Protein AF-0000000068121892 (afdb_homodimer)

InterPro domains:
  IPR059552 YKP1, C-terminal domain [PF28449] (103-201)

pLDDT: mean 89.3, std 15.76, range [20.89, 98.81]

Sequence (1088 aa):
MPGIFSEWESGEWRSRNRPYPDDHPSRVAIRGERLPSCFEHGLDLCTIHGIRHHDAFARSEAVAKLCETSADKRYARARNARLIMSNEVPDMPTDDVKPYCIWYPDTANEETYRLLVKRYPDMAYSVGRACAVAGYDGLYHELDILPEVSIAEEARESSAANAGSKAIFEHIMKQPVCYAVLNDYTRSIHHQNPRSPAFMNGDTAVRSTLNVTIAPEDGSWRDVGFLDDWVPFDIAEDGHIAEVTTHATWFESQGTLPPEHVELLYSPLPSHLPTIIKDPLIVMAAYEGNLDRYLRLRRPDWVMQEHGAILRGIYHNTTFAKWWSLQPREDLAGSIRAAILARFIMVNDLSHITATDPHPEDDFDEIPGMIWWPLIPAERTLEVLAKRRPDMHLQVAMACIAGNYKELWDKLAPEPSRQLYEQASLRRDPSVRNHFVDYLERRTSELGLDVKALQEVNELPAHDWCWNAARLDKEPTSCWLPSKISITAASDYPDTDNVYGSPDQTNLAGRDSNWELYICSSEEVRAKIPVSRSVIELYGSDDEMPGIFSEWESGEWRSRNRPYPDDHPSRVAIRGERLPSCFEHGLDLCTIHGIRHHDAFARSEAVAKLCETSADKRYARARNARLIMSNEVPDMPTDDVKPYCIWYPDTANEETYRLLVKRYPDMAYSVGRACAVAGYDGLYHELDILPEVSIAEEARESSAANAGSKAIFEHIMKQPVCYAVLNDYTRSIHHQNPRSPAFMNGDTAVRSTLNVTIAPEDGSWRDVGFLDDWVPFDIAEDGHIAEVTTHATWFESQGTLPPEHVELLYSPLPSHLPTIIKDPLIVMAAYEGNLDRYLRLRRPDWVMQEHGAILRGIYHNTTFAKWWSLQPREDLAGSIRAAILARFIMVNDLSHITATDPHPEDDFDEIPGMIWWPLIPAERTLEVLAKRRPDMHLQVAMACIAGNYKELWDKLAPEPSRQLYEQASLRRDPSVRNHFVDYLERRTSELGLDVKALQEVNELPAHDWCWNAARLDKEPTSCWLPSKISITAASDYPDTDNVYGSPDQTNLAGRDSNWELYICSSEEVRAKIPVSRSVIELYGSDDE

Solvent-accessible surface area (backbone atoms only — not comparable to full-atom values): 57749 Å² total; per-residue (Å²): 126,96,51,82,65,56,61,66,69,61,60,67,73,60,56,74,81,59,79,70,58,76,81,34,59,52,51,29,11,45,66,30,72,50,82,58,96,60,62,58,94,57,33,42,30,24,37,27,33,2,26,35,75,26,66,70,34,35,68,29,67,67,44,48,51,46,38,71,67,43,88,61,41,64,47,29,13,22,27,42,21,26,38,33,28,67,55,35,80,69,92,61,92,48,73,75,36,53,48,66,45,55,38,70,91,44,60,43,52,70,66,46,50,54,51,41,32,71,75,38,59,90,44,42,66,48,45,40,35,36,20,17,61,72,22,37,40,70,61,41,62,70,66,69,68,76,40,37,30,57,36,34,55,30,2,53,69,26,27,85,81,25,71,28,2,35,51,43,22,52,54,41,68,68,42,92,56,30,24,40,32,72,35,40,76,75,63,44,75,36,78,89,71,46,48,66,80,37,55,35,67,59,70,53,76,33,72,74,61,65,65,41,19,35,12,71,59,66,36,60,52,81,69,33,77,48,55,70,53,66,45,78,53,50,59,80,63,18,78,38,50,38,90,54,58,55,26,81,54,39,60,58,36,54,18,30,46,54,77,89,52,54,57,59,65,38,40,70,74,62,74,58,46,64,95,53,56,57,52,55,53,31,29,53,23,25,40,54,27,19,54,56,57,22,69,68,54,52,62,99,61,68,50,88,56,28,65,27,10,39,35,48,6,20,43,74,21,64,41,36,20,46,39,59,67,70,47,62,68,90,77,48,56,40,40,52,48,6,24,34,51,20,36,30,36,17,35,43,31,57,78,82,50,51,73,61,37,63,30,75,80,85,31,31,56,32,43,51,25,49,45,40,63,87,35,43,38,38,70,64,50,42,54,53,44,39,71,50,30,62,92,42,40,66,42,43,50,49,32,24,58,76,64,67,36,59,67,61,41,65,73,64,58,72,78,74,28,35,43,54,48,29,38,57,18,62,72,66,37,86,53,46,41,30,68,60,40,52,47,40,52,52,54,29,47,74,70,74,46,53,79,90,67,43,50,69,66,72,88,43,66,24,36,53,13,33,46,41,45,26,47,86,67,84,64,58,37,32,48,39,36,45,71,61,47,47,63,60,76,77,62,85,58,76,76,56,59,16,41,65,54,40,88,54,56,55,50,50,36,13,71,85,40,9,43,48,30,45,68,59,39,42,71,71,64,60,65,65,50,51,90,91,41,64,60,43,62,61,83,36,84,82,70,107,127,94,52,82,64,57,62,65,67,60,60,66,74,60,56,78,80,60,79,70,58,77,80,33,59,52,49,29,12,45,67,29,71,48,82,59,95,60,63,59,95,58,32,42,30,23,36,27,34,2,26,35,74,25,65,70,34,35,67,29,68,67,45,49,50,46,40,68,68,42,87,61,40,63,47,30,13,22,30,42,20,25,36,34,29,67,55,34,81,69,90,60,93,49,73,76,36,53,47,66,46,54,39,72,92,44,61,42,51,70,66,44,51,54,52,40,31,71,75,38,60,91,43,42,65,47,46,39,35,37,20,16,62,72,21,37,39,70,61,42,62,68,66,70,66,77,40,35,29,57,36,35,55,31,2,52,71,26,28,85,81,24,70,27,2,36,52,44,24,52,54,40,70,68,43,91,56,30,24,40,32,71,36,40,76,75,64,46,77,35,79,88,71,46,48,67,80,39,56,35,65,58,69,54,75,33,72,75,61,64,64,40,20,36,13,69,61,68,38,61,54,82,68,31,76,48,54,70,50,66,45,79,52,51,59,80,64,18,78,37,49,39,91,53,57,53,28,79,56,39,58,58,37,52,20,31,47,54,78,91,53,54,58,57,66,39,40,71,73,62,76,58,45,64,95,53,55,56,50,53,54,29,28,52,22,26,40,52,27,19,54,57,58,21,66,68,53,52,62,98,62,69,49,86,57,28,65,28,10,38,34,48,6,19,44,75,22,65,41,37,20,46,38,59,68,72,46,63,68,91,77,48,54,41,41,52,49,7,23,34,50,17,36,30,37,16,36,44,31,57,78,82,52,52,74,63,37,64,29,73,80,86,31,31,55,32,44,52,24,51,45,41,64,87,36,44,37,36,70,63,50,44,53,53,45,39,71,50,31,62,92,43,42,66,42,44,52,50,34,24,61,75,62,67,37,60,68,59,42,65,73,64,57,72,77,75,29,35,41,54,49,30,38,57,20,60,72,66,37,84,52,46,40,28,69,60,40,53,49,41,52,52,54,28,49,74,70,73,48,54,78,90,66,43,51,71,64,73,88,45,66,23,36,53,13,32,46,40,45,26,48,85,69,83,64,58,36,32,47,39,36,41,71,59,47,46,64,60,76,76,60,85,58,78,75,53,59,15,41,63,55,41,84,54,56,57,48,50,36,14,69,86,40,8,43,49,29,47,68,60,38,42,70,72,64,60,66,66,50,51,91,91,41,64,59,43,65,60,83,34,85,82,70,106

Foldseek 3Di:
DCDPVVVVPPCVLVPLDDADDCPPLLNCLLCLNDQDPDCPLQSVLSNLNSLQPDLVSLPDPVLVVCCVPPPDLSSLLSSQLNCLLVLHHDDDPDPSSHALANDPPHAHDLVSLVVNCVVPVLCLVNSLLNCLQVLVQVSNVVNVAFLEAQSLQQLVVNVVPYVSSVVSNVVSVPDPAHWHQAQQQVSHGRRPDTDIRAAAQQRYCHNVLLQAADESSNCPCVVVVVLVQQRSGDSSVSSRYHNDGPCVVVQQVLFFWDPVCLVVLPDPADRYHHNTSCLLSLLSCLLQLVPVSNVSRDGPHHHFNNVQSNLNSLQVDLVSLVVLVPDDPVPDDLLSLQSSCLNCLLALHCVQPALQVVNCPPSLLNHAQANCPPGQHDLVSLLVCCVGYVVCLLNSLLSCLVVVVLPSCVVSLDAAALLQLCLNCQNVVVVGDDSSNVSNCVNCVVVVHDSVPGHFDDSGLSSQLSSLQSHPDLADAFQKAFLTQGRDNQPVPPPNRHNSRDPGHDHCRHDPGNSVCNSPDDPVVSVPDDPPDGIDGPPDPVPD/DCDPVVVVPPCVLPPLDDADDCPPLLNCLLCLNDQDPDCPLQSVLSNLNSLQPDLVSLPDPVLVVCCVPPPPLSSLLSSQLNCLLVLHHDDDPDPSNHALANDPPHAHDLVSLVVNCVVPVLCLVNSLLNCLQVLVQVSNVVNVAFLEAQSLQQLVVNVVPYVSSVVSNVVSVPDPAHWHQAQQQVSGGRRPDTDIRAAAQQRYCHNVLLQAADESSNPPCVVVVVLVQQRSGDSSVSSRYHNDGPCVVVQQVLFFWDPVCLVVLPDPADRYHHNTSCLLSLLSCLLQLVPVSNVSRDGPHHHFNNVLSNLNSLQVDLVSLVVLVPDDPVPDDLLSLQSSCLNCVLALHCPQPALQVVNCPPSLLNHAQANPPPGQHDLVSLLVCCVGYVVCLLNSLLSCLVVVVLPVCVVSLDAAAPLQLCLNCQNVDVVGDDDSNVSNCVNCVVVVHDSVPGHFDDPGLSSLLSSLQSHPDLADAFQKAFLTQGRDNQPVPPPNSHNSRDPGHDHCRHDPGNSVCNSPDDPVVSVPDDPPDGIDGPPDPVND

Organism: Neurospora crassa (strain ATCC 24698 / 74-OR23-1A / CBS 708.71 / DSM 1257 / FGSC 987) (NCBI:txid367110)

Radius of gyration: 34.15 Å; Cα contacts (8 Å, |Δi|>4): 1943; chains: 2; bounding box: 119×89×70 Å

Structure (mmCIF, N/CA/C/O backbone):
data_AF-0000000068121892-model_v1
#
loop_
_entity.id
_entity.type
_entity.pdbx_description
1 polymer 'Uncharacterized protein'
#
loop_
_atom_site.group_PDB
_atom_site.id
_atom_site.type_symbol
_atom_site.label_atom_id
_atom_site.label_alt_id
_atom_site.label_comp_id
_atom_site.label_asym_id
_atom_site.label_entity_id
_atom_site.label_seq_id
_atom_site.pdbx_PDB_ins_code
_atom_site.Cartn_x
_atom_site.Cartn_y
_atom_site.Cartn_z
_atom_site.occupancy
_atom_site.B_iso_or_equiv
_atom_site.auth_seq_id
_atom_site.auth_comp_id
_atom_site.auth_asym_id
_atom_site.auth_atom_id
_atom_site.pdbx_PDB_model_num
ATOM 1 N N . MET A 1 1 ? -60.75 5.809 10.008 1 21.25 1 MET A N 1
ATOM 2 C CA . MET A 1 1 ? -60 5.117 11.055 1 21.25 1 MET A CA 1
ATOM 3 C C . MET A 1 1 ? -58.562 5.621 11.125 1 21.25 1 MET A C 1
ATOM 5 O O . MET A 1 1 ? -57.844 5.547 10.141 1 21.25 1 MET A O 1
ATOM 9 N N . PRO A 1 2 ? -58.344 6.758 11.758 1 27.22 2 PRO A N 1
ATOM 10 C CA . PRO A 1 2 ? -57.125 7.566 11.883 1 27.22 2 PRO A CA 1
ATOM 11 C C . PRO A 1 2 ? -55.906 6.75 12.336 1 27.22 2 PRO A C 1
ATOM 13 O O . PRO A 1 2 ? -55.875 6.281 13.477 1 27.22 2 PRO A O 1
ATOM 16 N N . GLY A 1 3 ? -55.531 5.668 11.531 1 23.17 3 GLY A N 1
ATOM 17 C CA . GLY A 1 3 ? -54.812 4.418 11.641 1 23.17 3 GLY A CA 1
ATOM 18 C C . GLY A 1 3 ? -53.406 4.586 12.18 1 23.17 3 GLY A C 1
ATOM 19 O O . GLY A 1 3 ? -52.906 5.711 12.312 1 23.17 3 GLY A O 1
ATOM 20 N N . ILE A 1 4 ? -52.688 3.434 12.5 1 32.16 4 ILE A N 1
ATOM 21 C CA . ILE A 1 4 ? -51.438 3.072 13.156 1 32.16 4 ILE A CA 1
ATOM 22 C C . ILE A 1 4 ? -50.312 3.932 12.602 1 32.16 4 ILE A C 1
ATOM 24 O O . ILE A 1 4 ? -49.281 4.121 13.266 1 32.16 4 ILE A O 1
ATOM 28 N N . PHE A 1 5 ? -50.406 4.516 11.414 1 33.56 5 PHE A N 1
ATOM 29 C CA . PHE A 1 5 ? -49.344 5.246 10.742 1 33.56 5 PHE A CA 1
ATOM 30 C C . PHE A 1 5 ? -49.219 6.656 11.305 1 33.56 5 PHE A C 1
ATOM 32 O O . PHE A 1 5 ? -48.188 7.301 11.141 1 33.56 5 PHE A O 1
ATOM 39 N N . SER A 1 6 ? -50.344 7.23 11.797 1 35.56 6 SER A N 1
ATOM 40 C CA . SER A 1 6 ? -50.281 8.609 12.273 1 35.56 6 SER A CA 1
ATOM 41 C C . SER A 1 6 ? -49.406 8.734 13.508 1 35.56 6 SER A C 1
ATOM 43 O O . SER A 1 6 ? -48.781 9.773 13.719 1 35.56 6 SER A O 1
ATOM 45 N N . GLU A 1 7 ? -49.531 7.734 14.398 1 34.22 7 GLU A N 1
ATOM 46 C CA . GLU A 1 7 ? -48.688 7.789 15.594 1 34.22 7 GLU A CA 1
ATOM 47 C C . GLU A 1 7 ? -47.219 7.598 15.25 1 34.22 7 GLU A C 1
ATOM 49 O O . GLU A 1 7 ? -46.344 7.906 16.062 1 34.22 7 GLU A O 1
ATOM 54 N N . TRP A 1 8 ? -46.938 7.023 14.094 1 35 8 TRP A N 1
ATOM 55 C CA . TRP A 1 8 ? -45.594 6.855 13.602 1 35 8 TRP A CA 1
ATOM 56 C C . TRP A 1 8 ? -44.938 8.211 13.32 1 35 8 TRP A C 1
ATOM 58 O O . TRP A 1 8 ? -43.75 8.414 13.602 1 35 8 TRP A O 1
ATOM 68 N N . GLU A 1 9 ? -45.781 9.117 12.789 1 35.03 9 GLU A N 1
ATOM 69 C CA . GLU A 1 9 ? -45.281 10.43 12.422 1 35.03 9 GLU A CA 1
ATOM 70 C C . GLU A 1 9 ? -45 11.281 13.656 1 35.03 9 GLU A C 1
ATOM 72 O O . GLU A 1 9 ? -44.312 12.312 13.57 1 35.03 9 GLU A O 1
ATOM 77 N N . SER A 1 10 ? -45.906 10.977 14.625 1 37.41 10 SER A N 1
ATOM 78 C CA . SER A 1 10 ? -45.906 12.008 15.656 1 37.41 10 SER A CA 1
ATOM 79 C C . SER A 1 10 ? -44.656 11.945 16.531 1 37.41 10 SER A C 1
ATOM 81 O O . SER A 1 10 ? -44.5 12.766 17.422 1 37.41 10 SER A O 1
ATOM 83 N N . GLY A 1 11 ? -43.562 11.547 16.297 1 35.69 11 GLY A N 1
ATOM 84 C CA . GLY A 1 11 ? -42.25 11.609 16.953 1 35.69 11 GLY A CA 1
ATOM 85 C C . GLY A 1 11 ? -42.25 10.914 18.312 1 35.69 11 GLY A C 1
ATOM 86 O O . GLY A 1 11 ? -41.219 10.914 19 1 35.69 11 GLY A O 1
ATOM 87 N N . GLU A 1 12 ? -43.375 10.719 18.953 1 36.22 12 GLU A N 1
ATOM 88 C CA . GLU A 1 12 ? -43.438 10.289 20.359 1 36.22 12 GLU A CA 1
ATOM 89 C C . GLU A 1 12 ? -42.844 8.898 20.516 1 36.22 12 GLU A C 1
ATOM 91 O O . GLU A 1 12 ? -42.406 8.523 21.609 1 36.22 12 GLU A O 1
ATOM 96 N N . TRP A 1 13 ? -43.094 7.984 19.688 1 36.94 13 TRP A N 1
ATOM 97 C CA . TRP A 1 13 ? -42.469 6.691 19.953 1 36.94 13 TRP A CA 1
ATOM 98 C C . TRP A 1 13 ? -40.969 6.766 19.766 1 36.94 13 TRP A C 1
ATOM 100 O O . TRP A 1 13 ? -40.281 5.734 19.656 1 36.94 13 TRP A O 1
ATOM 110 N N . ARG A 1 14 ? -40.438 7.867 19.5 1 37.16 14 ARG A N 1
ATOM 111 C CA . ARG A 1 14 ? -38.969 8.039 19.469 1 37.16 14 ARG A CA 1
ATOM 112 C C . ARG A 1 14 ? -38.344 7.492 20.734 1 37.16 14 ARG A C 1
ATOM 114 O O . ARG A 1 14 ? -37.156 7.738 21 1 37.16 14 ARG A O 1
ATO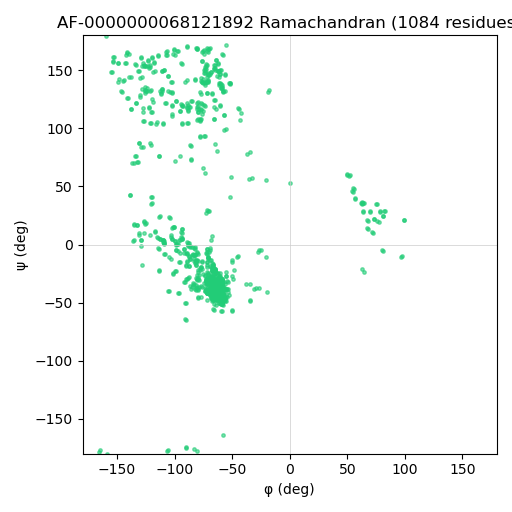M 121 N N . SER A 1 15 ? -39.156 7.25 21.734 1 40.84 15 SER A N 1
ATOM 122 C CA . SER A 1 15 ? -38.312 6.801 22.812 1 40.84 15 SER A CA 1
ATOM 123 C C . SER A 1 15 ? -37.594 5.488 22.469 1 40.84 15 SER A C 1
ATOM 125 O O . SER A 1 15 ? -38.25 4.453 22.312 1 40.84 15 SER A O 1
ATOM 127 N N . ARG A 1 16 ? -36.469 5.551 21.688 1 47.06 16 ARG A N 1
ATOM 128 C CA . ARG A 1 16 ? -35.469 4.609 21.188 1 47.06 16 ARG A CA 1
ATOM 129 C C . ARG A 1 16 ? -35.438 3.336 22.016 1 47.06 16 ARG A C 1
ATOM 131 O O . ARG A 1 16 ? -34.875 2.324 21.609 1 47.06 16 ARG A O 1
ATOM 138 N N . ASN A 1 17 ? -36.156 3.25 23.281 1 55.97 17 ASN A N 1
ATOM 139 C CA . ASN A 1 17 ? -35.812 2.139 24.141 1 55.97 17 ASN A CA 1
ATOM 140 C C . ASN A 1 17 ? -37 1.249 24.453 1 55.97 17 ASN A C 1
ATOM 142 O O . ASN A 1 17 ? -36.969 0.419 25.359 1 55.97 17 ASN A O 1
ATOM 146 N N . ARG A 1 18 ? -38.25 1.498 23.719 1 59.94 18 ARG A N 1
ATOM 147 C CA . ARG A 1 18 ? -39.281 0.582 24.203 1 59.94 18 ARG A CA 1
ATOM 148 C C . ARG A 1 18 ? -39.656 -0.454 23.141 1 59.94 18 ARG A C 1
ATOM 150 O O . ARG A 1 18 ? -39.844 -0.112 21.984 1 59.94 18 ARG A O 1
ATOM 157 N N . PRO A 1 19 ? -39.719 -1.749 23.453 1 74.31 19 PRO A N 1
ATOM 158 C CA . PRO A 1 19 ? -40.125 -2.803 22.516 1 74.31 19 PRO A CA 1
ATOM 159 C C . PRO A 1 19 ? -41.531 -2.596 21.984 1 74.31 19 PRO A C 1
ATOM 161 O O . PRO A 1 19 ? -42.406 -2.104 22.703 1 74.31 19 PRO A O 1
ATOM 164 N N . TYR A 1 20 ? -41.75 -2.754 20.641 1 82.62 20 TYR A N 1
ATOM 165 C CA . TYR A 1 20 ? -43.094 -2.732 20.062 1 82.62 20 TYR A CA 1
ATOM 166 C C . TYR A 1 20 ? -44 -3.697 20.797 1 82.62 20 TYR A C 1
ATOM 168 O O . TYR A 1 20 ? -43.562 -4.754 21.25 1 82.62 20 TYR A O 1
ATOM 176 N N . PRO A 1 21 ? -45.219 -3.154 20.984 1 86.62 21 PRO A N 1
ATOM 177 C CA . PRO A 1 21 ? -46.188 -4.105 21.562 1 86.62 21 PRO A CA 1
ATOM 178 C C . PRO A 1 21 ? -46.375 -5.355 20.703 1 86.62 21 PRO A C 1
ATOM 180 O O . PRO A 1 21 ? -46.031 -5.344 19.516 1 86.62 21 PRO A O 1
ATOM 183 N N . ASP A 1 22 ? -46.938 -6.426 21.25 1 88.31 22 ASP A N 1
ATOM 184 C CA . ASP A 1 22 ? -47.031 -7.73 20.609 1 88.31 22 ASP A CA 1
ATOM 185 C C . ASP A 1 22 ? -47.969 -7.68 19.391 1 88.31 22 ASP A C 1
ATOM 187 O O . ASP A 1 22 ? -47.781 -8.445 18.453 1 88.31 22 ASP A O 1
ATOM 191 N N . ASP A 1 23 ? -48.875 -6.762 19.469 1 90.69 23 ASP A N 1
ATOM 192 C CA . ASP A 1 23 ? -49.844 -6.719 18.375 1 90.69 23 ASP A CA 1
ATOM 193 C C . ASP A 1 23 ? -49.406 -5.73 17.297 1 90.69 23 ASP A C 1
ATOM 195 O O . ASP A 1 23 ? -50.156 -5.477 16.359 1 90.69 23 ASP A O 1
ATOM 199 N N . HIS A 1 24 ? -48.25 -5.223 17.453 1 90.31 24 HIS A N 1
ATOM 200 C CA . HIS A 1 24 ? -47.719 -4.348 16.406 1 90.31 24 HIS A CA 1
ATOM 201 C C . HIS A 1 24 ? -47.594 -5.09 15.086 1 90.31 24 HIS A C 1
ATOM 203 O O . HIS A 1 24 ? -47.156 -6.242 15.055 1 90.31 24 HIS A O 1
ATOM 209 N N . PRO A 1 25 ? -47.938 -4.48 13.977 1 90.69 25 PRO A N 1
ATOM 210 C CA . PRO A 1 25 ? -47.938 -5.16 12.68 1 90.69 25 PRO A CA 1
ATOM 211 C C . PRO A 1 25 ? -46.594 -5.781 12.352 1 90.69 25 PRO A C 1
ATOM 213 O O . PRO A 1 25 ? -46.531 -6.859 11.75 1 90.69 25 PRO A O 1
ATOM 216 N N . SER A 1 26 ? -45.562 -5.094 12.695 1 92.06 26 SER A N 1
ATOM 217 C CA . SER A 1 26 ? -44.219 -5.629 12.438 1 92.06 26 SER A CA 1
ATOM 218 C C . SER A 1 26 ? -44 -6.938 13.18 1 92.06 26 SER A C 1
ATOM 220 O O . SER A 1 26 ? -43.469 -7.902 12.609 1 92.06 26 SER A O 1
ATOM 222 N N . ARG A 1 27 ? -44.344 -6.953 14.336 1 92.31 27 ARG A N 1
ATOM 223 C CA . ARG A 1 27 ? -44.125 -8.148 15.148 1 92.31 27 ARG A CA 1
ATOM 224 C C . ARG A 1 27 ? -45.031 -9.289 14.68 1 92.31 27 ARG A C 1
ATOM 226 O O . ARG A 1 27 ? -44.625 -10.438 14.617 1 92.31 27 ARG A O 1
ATOM 233 N N . VAL A 1 28 ? -46.219 -8.922 14.414 1 95.12 28 VAL A N 1
ATOM 234 C CA . VAL A 1 28 ? -47.188 -9.906 13.922 1 95.12 28 VAL A CA 1
ATOM 235 C C . VAL A 1 28 ? -46.656 -10.531 12.625 1 95.12 28 VAL A C 1
ATOM 237 O O . VAL A 1 28 ? -46.75 -11.742 12.438 1 95.12 28 VAL A O 1
ATOM 240 N N . ALA A 1 29 ? -46.156 -9.711 11.789 1 96.12 29 ALA A N 1
ATOM 241 C CA . ALA A 1 29 ? -45.594 -10.188 10.516 1 96.12 29 ALA A CA 1
ATOM 242 C C . ALA A 1 29 ? -44.375 -11.062 10.75 1 96.12 29 ALA A C 1
ATOM 244 O O . ALA A 1 29 ? -44.25 -12.125 10.133 1 96.12 29 ALA A O 1
ATOM 245 N N . ILE A 1 30 ? -43.469 -10.688 11.602 1 96.31 30 ILE A N 1
ATOM 246 C CA . ILE A 1 30 ? -42.25 -11.422 11.906 1 96.31 30 ILE A CA 1
ATOM 247 C C . ILE A 1 30 ? -42.594 -12.797 12.461 1 96.31 30 ILE A C 1
ATOM 249 O O . ILE A 1 30 ? -41.938 -13.789 12.141 1 96.31 30 ILE A O 1
ATOM 253 N N . ARG A 1 31 ? -43.688 -12.875 13.133 1 96.56 31 ARG A N 1
ATOM 254 C CA . ARG A 1 31 ? -44.094 -14.117 13.781 1 96.56 31 ARG A CA 1
ATOM 255 C C . ARG A 1 31 ? -44.938 -14.977 12.836 1 96.56 31 ARG A C 1
ATOM 257 O O . ARG A 1 31 ? -45.406 -16.047 13.219 1 96.56 31 ARG A O 1
ATOM 264 N N . GLY A 1 32 ? -45.125 -14.508 11.617 1 96.81 32 GLY A N 1
ATOM 265 C CA . GLY A 1 32 ? -45.875 -15.258 10.633 1 96.81 32 GLY A CA 1
ATOM 266 C C . GLY A 1 32 ? -47.344 -15.477 11.016 1 96.81 32 GLY A C 1
ATOM 267 O O . GLY A 1 32 ? -47.906 -16.547 10.773 1 96.81 32 GLY A O 1
ATOM 268 N N . GLU A 1 33 ? -47.906 -14.516 11.641 1 96 33 GLU A N 1
ATOM 269 C CA . GLU A 1 33 ? -49.281 -14.664 12.102 1 96 33 GLU A CA 1
ATOM 270 C C . GLU A 1 33 ? -50.281 -14.188 11.047 1 96 33 GLU A C 1
ATOM 272 O O . GLU A 1 33 ? -51.281 -14.852 10.789 1 96 33 GLU A O 1
ATOM 277 N N . ARG A 1 34 ? -50 -13.008 10.602 1 95.31 34 ARG A N 1
ATOM 278 C CA . ARG A 1 34 ? -50.875 -12.445 9.562 1 95.31 34 ARG A CA 1
ATOM 279 C C . ARG A 1 34 ? -50.094 -11.438 8.703 1 95.31 34 ARG A C 1
ATOM 281 O O . ARG A 1 34 ? -49.094 -10.859 9.141 1 95.31 34 ARG A O 1
ATOM 288 N N . LEU A 1 35 ? -50.625 -11.273 7.512 1 96.94 35 LEU A N 1
ATOM 289 C CA . LEU A 1 35 ? -50.094 -10.258 6.625 1 96.94 35 LEU A CA 1
ATOM 290 C C . LEU A 1 35 ? -50.5 -8.859 7.07 1 96.94 35 LEU A C 1
ATOM 292 O O . LEU A 1 35 ? -51.625 -8.648 7.504 1 96.94 35 LEU A O 1
ATOM 296 N N . PRO A 1 36 ? -49.594 -7.961 6.984 1 94.75 36 PRO A N 1
ATOM 297 C CA . PRO A 1 36 ? -49.969 -6.578 7.266 1 94.75 36 PRO A CA 1
ATOM 298 C C . PRO A 1 36 ? -50.844 -5.977 6.168 1 94.75 36 PRO A C 1
ATOM 300 O O . PRO A 1 36 ? -50.969 -6.555 5.082 1 94.75 36 PRO A O 1
ATOM 303 N N . SER A 1 37 ? -51.406 -4.801 6.5 1 90.94 37 SER A N 1
ATOM 304 C CA . SER A 1 37 ? -52.312 -4.137 5.559 1 90.94 37 SER A CA 1
ATOM 305 C C . SER A 1 37 ? -51.531 -3.391 4.48 1 90.94 37 SER A C 1
ATOM 307 O O . SER A 1 37 ? -52.062 -3.082 3.416 1 90.94 37 SER A O 1
ATOM 309 N N . CYS A 1 38 ? -50.344 -3.092 4.785 1 89.94 38 CYS A N 1
ATOM 310 C CA . CYS A 1 38 ? -49.469 -2.469 3.822 1 89.94 38 CYS A CA 1
ATOM 311 C C . CYS A 1 38 ? -48.031 -3.016 3.969 1 89.94 38 CYS A C 1
ATOM 313 O O . CYS A 1 38 ? -47.719 -3.643 4.977 1 89.94 38 CYS A O 1
ATOM 315 N N . PHE A 1 39 ? -47.25 -2.795 2.947 1 92.31 39 PHE A N 1
ATOM 316 C CA . PHE A 1 39 ? -45.906 -3.375 2.938 1 92.31 39 PHE A CA 1
ATOM 317 C C . PHE A 1 39 ? -44.844 -2.285 2.865 1 92.31 39 PHE A C 1
ATOM 319 O O . PHE A 1 39 ? -43.812 -2.455 2.203 1 92.31 39 PHE A O 1
ATOM 326 N N . GLU A 1 40 ? -45.094 -1.207 3.486 1 85.25 40 GLU A N 1
ATOM 327 C CA . GLU A 1 40 ? -44.188 -0.069 3.525 1 85.25 40 GLU A CA 1
ATOM 328 C C . GLU A 1 40 ? -43.531 0.063 4.895 1 85.25 40 GLU A C 1
ATOM 330 O O . GLU A 1 40 ? -43.844 -0.677 5.824 1 85.25 40 GLU A O 1
ATOM 335 N N . HIS A 1 41 ? -42.469 0.815 4.941 1 79.75 41 HIS A N 1
ATOM 336 C CA . HIS A 1 41 ? -41.781 1.187 6.188 1 79.75 41 HIS A CA 1
ATOM 337 C C . HIS A 1 41 ? -41.219 -0.039 6.895 1 79.75 41 HIS A C 1
ATOM 339 O O . HIS A 1 41 ? -41.375 -0.188 8.109 1 79.75 41 HIS A O 1
ATOM 345 N N . GLY A 1 42 ? -40.781 -0.971 6.129 1 87.12 42 GLY A N 1
ATOM 346 C CA . GLY A 1 42 ? -40.094 -2.115 6.703 1 87.12 42 GLY A CA 1
ATOM 347 C C . GLY A 1 42 ? -41 -3.322 6.891 1 87.12 42 GLY A C 1
ATOM 348 O O . GLY A 1 42 ? -40.5 -4.418 7.188 1 87.12 42 GLY A O 1
ATOM 349 N N . LEU A 1 43 ? -42.25 -3.174 6.734 1 91.38 43 LEU A N 1
ATOM 350 C CA . LEU A 1 43 ? -43.188 -4.273 6.906 1 91.38 43 LEU A CA 1
ATOM 351 C C . LEU A 1 43 ? -43 -5.336 5.828 1 91.38 43 LEU A C 1
ATOM 353 O O . LEU A 1 43 ? -43.344 -6.5 6.027 1 91.38 43 LEU A O 1
ATOM 357 N N . ASP A 1 44 ? -42.531 -4.848 4.699 1 94.12 44 ASP A N 1
ATOM 358 C CA . ASP A 1 44 ? -42.156 -5.812 3.664 1 94.12 44 ASP A CA 1
ATOM 359 C C . ASP A 1 44 ? -41.094 -6.785 4.164 1 94.12 44 ASP A C 1
ATOM 361 O O . ASP A 1 44 ? -41.25 -8 4.031 1 94.12 44 ASP A O 1
ATOM 365 N N . LEU A 1 45 ? -40.062 -6.238 4.828 1 93.75 45 LEU A N 1
ATOM 366 C CA . LEU A 1 45 ? -38.969 -7.059 5.359 1 93.75 45 LEU A CA 1
ATOM 367 C C . LEU A 1 45 ? -39.469 -7.969 6.473 1 93.75 45 LEU A C 1
ATOM 369 O O . LEU A 1 45 ? -39.094 -9.141 6.551 1 93.75 45 LEU A O 1
ATOM 373 N N . CYS A 1 46 ? -40.281 -7.43 7.223 1 94.81 46 CYS A N 1
ATOM 374 C CA . CYS A 1 46 ? -40.875 -8.227 8.289 1 94.81 46 CYS A CA 1
ATOM 375 C C . CYS A 1 46 ? -41.656 -9.398 7.723 1 94.81 46 CYS A C 1
ATOM 377 O O . CYS A 1 46 ? -41.594 -10.508 8.266 1 94.81 46 CYS A O 1
ATOM 379 N N . THR A 1 47 ? -42.406 -9.109 6.754 1 97.25 47 THR A N 1
ATOM 380 C CA . THR A 1 47 ? -43.219 -10.133 6.109 1 97.25 47 THR A CA 1
ATOM 381 C C . THR A 1 47 ? -42.344 -11.219 5.492 1 97.25 47 THR A C 1
ATOM 383 O O . THR A 1 47 ? -42.625 -12.406 5.645 1 97.25 47 THR A O 1
ATOM 386 N N . ILE A 1 48 ? -41.281 -10.789 4.816 1 97.75 48 ILE A N 1
ATOM 387 C CA . ILE A 1 48 ? -40.344 -11.734 4.219 1 97.75 48 ILE A CA 1
ATOM 388 C C . ILE A 1 48 ? -39.75 -12.641 5.301 1 97.75 48 ILE A C 1
ATOM 390 O O . ILE A 1 48 ? -39.719 -13.859 5.137 1 97.75 48 ILE A O 1
ATOM 394 N N . HIS A 1 49 ? -39.406 -12.039 6.359 1 97.25 49 HIS A N 1
ATOM 395 C CA . HIS A 1 49 ? -38.875 -12.812 7.484 1 97.25 49 HIS A CA 1
ATOM 396 C C . HIS A 1 49 ? -39.906 -13.812 7.984 1 97.25 49 HIS A C 1
ATOM 398 O O . HIS A 1 49 ? -39.594 -14.984 8.211 1 97.25 49 HIS A O 1
ATOM 404 N N . GLY A 1 50 ? -41.094 -13.344 8.188 1 98.12 50 GLY A N 1
ATOM 405 C CA . GLY A 1 50 ? -42.156 -14.203 8.664 1 98.12 50 GLY A CA 1
ATOM 406 C C . GLY A 1 50 ? -42.438 -15.391 7.754 1 98.12 50 GLY A C 1
ATOM 407 O O . GLY A 1 50 ? -42.562 -16.516 8.227 1 98.12 50 GLY A O 1
ATOM 408 N N . ILE A 1 51 ? -42.469 -15.125 6.492 1 98.56 51 ILE A N 1
ATOM 409 C CA . ILE A 1 51 ? -42.719 -16.188 5.52 1 98.56 51 ILE A CA 1
ATOM 410 C C . ILE A 1 51 ? -41.594 -17.203 5.57 1 98.56 51 ILE A C 1
ATOM 412 O O . ILE A 1 51 ? -41.844 -18.422 5.613 1 98.56 51 ILE A O 1
ATOM 416 N N . ARG A 1 52 ? -40.406 -16.734 5.621 1 98.31 52 ARG A N 1
ATOM 417 C CA . ARG A 1 52 ? -39.219 -17.578 5.551 1 98.31 52 ARG A CA 1
ATOM 418 C C . ARG A 1 52 ? -39.062 -18.422 6.809 1 98.31 52 ARG A C 1
ATOM 420 O O . ARG A 1 52 ? -38.562 -19.547 6.746 1 98.31 52 ARG A O 1
ATOM 427 N N . HIS A 1 53 ? -39.531 -18.016 7.949 1 98.19 53 HIS A N 1
ATOM 428 C CA . HIS A 1 53 ? -39.188 -18.641 9.219 1 98.19 53 HIS A CA 1
ATOM 429 C C . HIS A 1 53 ? -40.344 -19.5 9.734 1 98.19 53 HIS A C 1
ATOM 431 O O . HIS A 1 53 ? -40.188 -20.297 10.656 1 98.19 53 HIS A O 1
ATOM 437 N N . HIS A 1 54 ? -41.5 -19.359 9.094 1 98.19 54 HIS A N 1
ATOM 438 C CA . HIS A 1 54 ? -42.688 -20.078 9.617 1 98.19 54 HIS A CA 1
ATOM 439 C C . HIS A 1 54 ? -43.344 -20.891 8.523 1 98.19 54 HIS A C 1
ATOM 441 O O . HIS A 1 54 ? -44.031 -20.328 7.66 1 98.19 54 HIS A O 1
ATOM 447 N N . ASP A 1 55 ? -43.312 -22.109 8.664 1 98.19 55 ASP A N 1
ATOM 448 C CA . ASP A 1 55 ? -43.812 -23.047 7.652 1 98.19 55 ASP A CA 1
ATOM 449 C C . ASP A 1 55 ? -45.312 -22.891 7.449 1 98.19 55 ASP A C 1
ATOM 451 O O . ASP A 1 55 ? -45.781 -22.797 6.316 1 98.19 55 ASP A O 1
ATOM 455 N N . ALA A 1 56 ? -46.062 -22.844 8.531 1 98.06 56 ALA A N 1
ATOM 456 C CA . ALA A 1 56 ? -47.531 -22.75 8.453 1 98.06 56 ALA A CA 1
ATOM 457 C C . ALA A 1 56 ? -47.938 -21.453 7.758 1 98.06 56 ALA A C 1
ATOM 459 O O . ALA A 1 56 ? -48.875 -21.438 6.965 1 98.06 56 ALA A O 1
ATOM 460 N N . PHE A 1 57 ? -47.25 -20.469 8.078 1 98.31 57 PHE A N 1
ATOM 461 C CA . PHE A 1 57 ? -47.531 -19.172 7.477 1 98.31 57 PHE A CA 1
ATOM 462 C C . PHE A 1 57 ? -47.25 -19.188 5.984 1 98.31 57 PHE A C 1
ATOM 464 O O . PHE A 1 57 ? -48.031 -18.719 5.176 1 98.31 57 PHE A O 1
ATOM 471 N N . ALA A 1 58 ? -46.156 -19.719 5.578 1 98.5 58 ALA A N 1
ATOM 472 C CA . ALA A 1 58 ? -45.719 -19.828 4.184 1 98.5 58 ALA A CA 1
ATOM 473 C C . ALA A 1 58 ? -46.75 -20.609 3.359 1 98.5 58 ALA A C 1
ATOM 475 O O . ALA A 1 58 ? -46.938 -20.328 2.174 1 98.5 58 ALA A O 1
ATOM 476 N N . ARG A 1 59 ? -47.438 -21.516 4.016 1 97.69 59 ARG A N 1
ATOM 477 C CA . ARG A 1 59 ? -48.375 -22.391 3.322 1 97.69 59 ARG A CA 1
ATOM 478 C C . ARG A 1 59 ? -49.781 -21.781 3.314 1 97.69 59 ARG A C 1
ATOM 480 O O . ARG A 1 59 ? -50.688 -22.312 2.662 1 97.69 59 ARG A O 1
ATOM 487 N N . SER A 1 60 ? -49.938 -20.734 4.004 1 98 60 SER A N 1
ATOM 488 C CA . SER A 1 60 ? -51.25 -20.125 4.102 1 98 60 SER A CA 1
ATOM 489 C C . SER A 1 60 ? -51.719 -19.609 2.75 1 98 60 SER A C 1
ATOM 491 O O . SER A 1 60 ? -50.906 -19.234 1.906 1 98 60 SER A O 1
ATOM 493 N N . GLU A 1 61 ? -53.031 -19.516 2.588 1 97.31 61 GLU A N 1
ATOM 494 C CA . GLU A 1 61 ? -53.625 -19.016 1.356 1 97.31 61 GLU A CA 1
ATOM 495 C C . GLU A 1 61 ? -53.281 -17.547 1.136 1 97.31 61 GLU A C 1
ATOM 497 O O . GLU A 1 61 ? -53.094 -17.109 0 1 97.31 61 GLU A O 1
ATOM 502 N N . ALA A 1 62 ? -53.219 -16.922 2.197 1 97.06 62 ALA A N 1
ATOM 503 C CA . ALA A 1 62 ? -52.938 -15.492 2.113 1 97.06 62 ALA A CA 1
ATOM 504 C C . ALA A 1 62 ? -51.562 -15.25 1.515 1 97.06 62 ALA A C 1
ATOM 506 O O . ALA A 1 62 ? -51.375 -14.391 0.648 1 97.06 62 ALA A O 1
ATOM 507 N N . VAL A 1 63 ? -50.594 -16.016 1.952 1 98.19 63 VAL A N 1
ATOM 508 C CA . VAL A 1 63 ? -49.219 -15.852 1.471 1 98.19 63 VAL A CA 1
ATOM 509 C C . VAL A 1 63 ? -49.125 -16.344 0.025 1 98.19 63 VAL A C 1
ATOM 511 O O . VAL A 1 63 ? -48.469 -15.703 -0.803 1 98.19 63 VAL A O 1
ATOM 514 N N . ALA A 1 64 ? -49.812 -17.391 -0.241 1 97.19 64 ALA A N 1
ATOM 515 C CA . ALA A 1 64 ? -49.812 -17.906 -1.609 1 97.19 64 ALA A CA 1
ATOM 516 C C . ALA A 1 64 ? -50.344 -16.859 -2.582 1 97.19 64 ALA A C 1
ATOM 518 O O . ALA A 1 64 ? -49.75 -16.641 -3.654 1 97.19 64 ALA A O 1
ATOM 519 N N . LYS A 1 65 ? -51.375 -16.234 -2.176 1 96.69 65 LYS A N 1
ATOM 520 C CA . LYS A 1 65 ? -52 -15.203 -3.008 1 96.69 65 LYS A CA 1
ATOM 521 C C . LYS A 1 65 ? -51.062 -14.008 -3.156 1 96.69 65 LYS A C 1
ATOM 523 O O . LYS A 1 65 ? -50.938 -13.438 -4.242 1 96.69 65 LYS A O 1
ATOM 528 N N . LEU A 1 66 ? -50.406 -13.68 -2.092 1 97.25 66 LEU A N 1
ATOM 529 C CA . LEU A 1 66 ? -49.469 -12.586 -2.119 1 97.25 66 LEU A CA 1
ATOM 530 C C . LEU A 1 66 ? -48.344 -12.867 -3.107 1 97.25 66 LEU A C 1
ATOM 532 O O . LEU A 1 66 ? -47.969 -12 -3.904 1 97.25 66 LEU A O 1
ATOM 536 N N . CYS A 1 67 ? -47.812 -14.055 -3.104 1 96.75 67 CYS A N 1
ATOM 537 C CA . CYS A 1 67 ? -46.688 -14.445 -3.947 1 96.75 67 CYS A CA 1
ATOM 538 C C . CYS A 1 67 ? -47.094 -14.453 -5.418 1 96.75 67 CYS A C 1
ATOM 540 O O . CYS A 1 67 ? -46.281 -14.172 -6.289 1 96.75 67 CYS A O 1
ATOM 542 N N . GLU A 1 68 ? -48.312 -14.711 -5.625 1 94.38 68 GLU A N 1
ATOM 543 C CA . GLU A 1 68 ? -48.844 -14.789 -6.988 1 94.38 68 GLU A CA 1
ATOM 544 C C . GLU A 1 68 ? -49.094 -13.398 -7.555 1 94.38 68 GLU A C 1
ATOM 546 O O . GLU A 1 68 ? -48.875 -13.156 -8.742 1 94.38 68 GLU A O 1
ATOM 551 N N . THR A 1 69 ? -49.531 -12.531 -6.695 1 94.56 69 THR A N 1
ATOM 552 C CA . THR A 1 69 ? -50.094 -11.266 -7.191 1 94.56 69 THR A CA 1
ATOM 553 C C . THR A 1 69 ? -49.062 -10.148 -7.047 1 94.56 69 THR A C 1
ATOM 555 O O . THR A 1 69 ? -49.094 -9.164 -7.785 1 94.56 69 THR A O 1
ATOM 558 N N . SER A 1 70 ? -48.188 -10.328 -6.152 1 95.12 70 SER A N 1
ATOM 559 C CA . SER A 1 70 ? -47.281 -9.242 -5.875 1 95.12 70 SER A CA 1
ATOM 560 C C . SER A 1 70 ? -46.219 -9.141 -6.965 1 95.12 70 SER A C 1
ATOM 562 O O . SER A 1 70 ? -45.719 -10.156 -7.457 1 95.12 70 SER A O 1
ATOM 564 N N . ALA A 1 71 ? -45.906 -7.906 -7.344 1 95.25 71 ALA A N 1
ATOM 565 C CA . ALA A 1 71 ? -44.812 -7.648 -8.258 1 95.25 71 ALA A CA 1
ATOM 566 C C . ALA A 1 71 ? -43.469 -7.875 -7.574 1 95.25 71 ALA A C 1
ATOM 568 O O . ALA A 1 71 ? -42.438 -8.133 -8.234 1 95.25 71 ALA A O 1
ATOM 569 N N . ASP A 1 72 ? -43.406 -7.781 -6.258 1 96.88 72 ASP A N 1
ATOM 570 C CA . ASP A 1 72 ? -42.219 -8.039 -5.484 1 96.88 72 ASP A CA 1
ATOM 571 C C . ASP A 1 72 ? -41.969 -9.531 -5.309 1 96.88 72 ASP A C 1
ATOM 573 O O . ASP A 1 72 ? -42.594 -10.172 -4.457 1 96.88 72 ASP A O 1
ATOM 577 N N . LYS A 1 73 ? -41 -10 -6.012 1 97.5 73 LYS A N 1
ATOM 578 C CA . LYS A 1 73 ? -40.781 -11.445 -6.055 1 97.5 73 LYS A CA 1
ATOM 579 C C . LYS A 1 73 ? -40.031 -11.922 -4.816 1 97.5 73 LYS A C 1
ATOM 581 O O . LYS A 1 73 ? -39.844 -13.125 -4.621 1 97.5 73 LYS A O 1
ATOM 586 N N . ARG A 1 74 ? -39.562 -11.039 -3.975 1 97.06 74 ARG A N 1
ATOM 587 C CA . ARG A 1 74 ? -38.906 -11.438 -2.725 1 97.06 74 ARG A CA 1
ATOM 588 C C . ARG A 1 74 ? -39.875 -12.273 -1.869 1 97.06 74 ARG A C 1
ATOM 590 O O . ARG A 1 74 ? -39.406 -13.156 -1.127 1 97.06 74 ARG A O 1
ATOM 597 N N . TYR A 1 75 ? -41.125 -12.094 -1.915 1 98.38 75 TYR A N 1
ATOM 598 C CA . TYR A 1 75 ? -42.094 -12.891 -1.176 1 98.38 75 TYR A CA 1
ATOM 599 C C . TYR A 1 75 ? -42.125 -14.328 -1.679 1 98.38 75 TYR A C 1
ATOM 601 O O . TYR A 1 75 ? -42.094 -15.273 -0.885 1 98.38 75 TYR A O 1
ATOM 609 N N . ALA A 1 76 ? -42.188 -14.43 -2.967 1 98.56 76 ALA A N 1
ATOM 610 C CA . ALA A 1 76 ? -42.219 -15.766 -3.561 1 98.56 76 ALA A CA 1
ATOM 611 C C . ALA A 1 76 ? -40.906 -16.516 -3.236 1 98.56 76 ALA A C 1
ATOM 613 O O . ALA A 1 76 ? -40.938 -17.703 -2.945 1 98.56 76 ALA A O 1
ATOM 614 N N . ARG A 1 77 ? -39.812 -15.805 -3.354 1 98.62 77 ARG A N 1
ATOM 615 C CA . ARG A 1 77 ? -38.531 -16.438 -3.035 1 98.62 77 ARG A CA 1
ATOM 616 C C . ARG A 1 77 ? -38.5 -16.875 -1.572 1 98.62 77 ARG A C 1
ATOM 618 O O . ARG A 1 77 ? -38 -17.938 -1.249 1 98.62 77 ARG A O 1
ATOM 625 N N . ALA A 1 78 ? -38.969 -16.047 -0.688 1 98.69 78 ALA A N 1
ATOM 626 C CA . ALA A 1 78 ? -39.031 -16.406 0.727 1 98.69 78 ALA A CA 1
ATOM 627 C C . ALA A 1 78 ? -39.875 -17.656 0.941 1 98.69 78 ALA A C 1
ATOM 629 O O . ALA A 1 78 ? -39.5 -18.547 1.697 1 98.69 78 ALA A O 1
ATOM 630 N N . ARG A 1 79 ? -41 -17.688 0.334 1 98.75 79 ARG A N 1
ATOM 631 C CA . ARG A 1 79 ? -41.875 -18.844 0.443 1 98.75 79 ARG A CA 1
ATOM 632 C C . ARG A 1 79 ? -41.219 -20.094 -0.087 1 98.75 79 ARG A C 1
ATOM 634 O O . ARG A 1 79 ? -41.25 -21.141 0.568 1 98.75 79 ARG A O 1
ATOM 641 N N . ASN A 1 80 ? -40.719 -19.953 -1.259 1 98.75 80 ASN A N 1
ATOM 642 C CA . ASN A 1 80 ? -40.062 -21.109 -1.859 1 98.75 80 ASN A CA 1
ATOM 643 C C . ASN A 1 80 ? -38.875 -21.594 -1.013 1 98.75 80 ASN A C 1
ATOM 645 O O . ASN A 1 80 ? -38.656 -22.797 -0.896 1 98.75 80 ASN A O 1
ATOM 649 N N . ALA A 1 81 ? -38.094 -20.672 -0.484 1 98.81 81 ALA A N 1
ATOM 650 C CA . ALA A 1 81 ? -37 -21.047 0.42 1 98.81 81 ALA A CA 1
ATOM 651 C C . ALA A 1 81 ? -37.531 -21.844 1.613 1 98.81 81 ALA A C 1
ATOM 653 O O . ALA A 1 81 ? -36.969 -22.875 1.984 1 98.81 81 ALA A O 1
ATOM 654 N N . ARG A 1 82 ? -38.625 -21.375 2.176 1 98.75 82 ARG A N 1
ATOM 655 C CA . ARG A 1 82 ? -39.219 -22.047 3.322 1 98.75 82 ARG A CA 1
ATOM 656 C C . ARG A 1 82 ? -39.688 -23.453 2.947 1 98.75 82 ARG A C 1
ATOM 658 O O . ARG A 1 82 ? -39.469 -24.406 3.689 1 98.75 82 ARG A O 1
ATOM 665 N N . LEU A 1 83 ? -40.344 -23.547 1.864 1 98.75 83 LEU A N 1
ATOM 666 C CA . LEU A 1 83 ? -40.812 -24.844 1.413 1 98.75 83 LEU A CA 1
ATOM 667 C C . LEU A 1 83 ? -39.656 -25.828 1.227 1 98.75 83 LEU A C 1
ATOM 669 O O . LEU A 1 83 ? -39.75 -26.969 1.658 1 98.75 83 LEU A O 1
ATOM 673 N N . ILE A 1 84 ? -38.594 -25.375 0.593 1 98.81 84 ILE A N 1
ATOM 674 C CA . ILE A 1 84 ? -37.438 -26.219 0.399 1 98.81 84 ILE A CA 1
ATOM 675 C C . ILE A 1 84 ? -36.875 -26.656 1.754 1 98.81 84 ILE A C 1
ATOM 677 O O . ILE A 1 84 ? -36.625 -27.844 1.98 1 98.81 84 ILE A O 1
ATOM 681 N N . MET A 1 85 ? -36.719 -25.719 2.686 1 98.75 85 MET A N 1
ATOM 682 C CA . MET A 1 85 ? -36.188 -26.016 4.012 1 98.75 85 MET A CA 1
ATOM 683 C C . MET A 1 85 ? -37.125 -26.938 4.781 1 98.75 85 MET A C 1
ATOM 685 O O . MET A 1 85 ? -36.719 -27.578 5.75 1 98.75 85 MET A O 1
ATOM 689 N N . SER A 1 86 ? -38.375 -26.938 4.332 1 98.5 86 SER A N 1
ATOM 690 C CA . SER A 1 86 ? -39.375 -27.844 4.922 1 98.5 86 SER A CA 1
ATOM 691 C C . SER A 1 86 ? -39.469 -29.141 4.129 1 98.5 86 SER A C 1
ATOM 693 O O . SER A 1 86 ? -40.469 -29.859 4.223 1 98.5 86 SER A O 1
ATOM 695 N N . ASN A 1 87 ? -38.562 -29.391 3.285 1 98.56 87 ASN A N 1
ATOM 696 C CA . ASN A 1 87 ? -38.375 -30.641 2.572 1 98.56 87 ASN A CA 1
ATOM 697 C C . ASN A 1 87 ? -39.375 -30.828 1.452 1 98.56 87 ASN A C 1
ATOM 699 O O . ASN A 1 87 ? -39.875 -31.938 1.211 1 98.56 87 ASN A O 1
ATOM 703 N N . GLU A 1 88 ? -39.719 -29.734 0.837 1 98.31 88 GLU A N 1
ATOM 704 C CA . GLU A 1 88 ? -40.562 -29.734 -0.354 1 98.31 88 GLU A CA 1
ATOM 705 C C . GLU A 1 88 ? -39.938 -28.938 -1.486 1 98.31 88 GLU A C 1
ATOM 707 O O . GLU A 1 88 ? -39.406 -27.844 -1.267 1 98.31 88 GLU A O 1
ATOM 712 N N . VAL A 1 89 ? -39.969 -29.531 -2.67 1 98.56 89 VAL A N 1
ATOM 713 C CA . VAL A 1 89 ? -39.469 -28.812 -3.836 1 98.56 89 VAL A CA 1
ATOM 714 C C . VAL A 1 89 ? -40.625 -28.094 -4.531 1 98.56 89 VAL A C 1
ATOM 716 O O . VAL A 1 89 ? -41.438 -28.719 -5.227 1 98.56 89 VAL A O 1
ATOM 719 N N . PRO A 1 90 ? -40.688 -26.844 -4.336 1 97.81 90 PRO A N 1
ATOM 720 C CA . PRO A 1 90 ? -41.812 -26.125 -4.957 1 97.81 90 PRO A CA 1
ATOM 721 C C . PRO A 1 90 ? -41.625 -25.938 -6.461 1 97.81 90 PRO A C 1
ATOM 723 O O . PRO A 1 90 ? -40.531 -26.203 -6.992 1 97.81 90 PRO A O 1
ATOM 726 N N . ASP A 1 91 ? -42.719 -25.547 -7.133 1 96.31 91 ASP A N 1
ATOM 727 C CA . ASP A 1 91 ? -42.656 -25.156 -8.539 1 96.31 91 ASP A CA 1
ATOM 728 C C . ASP A 1 91 ? -42.125 -23.734 -8.688 1 96.31 91 ASP A C 1
ATOM 730 O O . ASP A 1 91 ? -42.75 -22.781 -8.211 1 96.31 91 ASP A O 1
ATOM 734 N N . MET A 1 92 ? -40.969 -23.641 -9.336 1 97.25 92 MET A N 1
ATOM 735 C CA . MET A 1 92 ? -40.344 -22.344 -9.578 1 97.25 92 MET A CA 1
ATOM 736 C C . MET A 1 92 ? -40.156 -22.109 -11.078 1 97.25 92 MET A C 1
ATOM 738 O O . MET A 1 92 ? -39.062 -22.359 -11.609 1 97.25 92 MET A O 1
ATOM 742 N N . PRO A 1 93 ? -41.156 -21.578 -11.703 1 92.81 93 PRO A N 1
ATOM 743 C CA . PRO A 1 93 ? -41.156 -21.547 -13.172 1 92.81 93 PRO A CA 1
ATOM 744 C C . PRO A 1 93 ? -40.156 -20.547 -13.742 1 92.81 93 PRO A C 1
ATOM 746 O O . PRO A 1 93 ? -39.75 -20.688 -14.891 1 92.81 93 PRO A O 1
ATOM 749 N N . THR A 1 94 ? -39.906 -19.531 -12.992 1 94.88 94 THR A N 1
ATOM 750 C CA . THR A 1 94 ? -38.969 -18.531 -13.477 1 94.88 94 THR A CA 1
ATOM 751 C C . THR A 1 94 ? -37.812 -18.328 -12.492 1 94.88 94 THR A C 1
ATOM 753 O O . THR A 1 94 ? -37.969 -18.656 -11.312 1 94.88 94 THR A O 1
ATOM 756 N N . ASP A 1 95 ? -36.75 -17.812 -12.977 1 94.5 95 ASP A N 1
ATOM 757 C CA . ASP A 1 95 ? -35.562 -17.672 -12.156 1 94.5 95 ASP A CA 1
ATOM 758 C C . ASP A 1 95 ? -35.75 -16.641 -11.047 1 94.5 95 ASP A C 1
ATOM 760 O O . ASP A 1 95 ? -35.156 -16.75 -9.977 1 94.5 95 ASP A O 1
ATOM 764 N N . ASP A 1 96 ? -36.594 -15.711 -11.281 1 95.56 96 ASP A N 1
ATOM 765 C CA . ASP A 1 96 ? -36.781 -14.609 -10.344 1 95.56 96 ASP A CA 1
ATOM 766 C C . ASP A 1 96 ? -37.5 -15.07 -9.078 1 95.56 96 ASP A C 1
ATOM 768 O O . ASP A 1 96 ? -37.531 -14.344 -8.078 1 95.56 96 ASP A O 1
ATOM 772 N N . VAL A 1 97 ? -38 -16.328 -9.055 1 97.38 97 VAL A N 1
ATOM 773 C CA . VAL A 1 97 ? -38.688 -16.812 -7.852 1 97.38 97 VAL A CA 1
ATOM 774 C C . VAL A 1 97 ? -37.812 -17.875 -7.176 1 97.38 97 VAL A C 1
ATOM 776 O O . VAL A 1 97 ? -38.219 -18.453 -6.152 1 97.38 97 VAL A O 1
ATOM 779 N N . LYS A 1 98 ? -36.656 -18.125 -7.73 1 97.94 98 LYS A N 1
ATOM 780 C CA . LYS A 1 98 ? -35.719 -19.047 -7.098 1 97.94 98 LYS A CA 1
ATOM 781 C C . LYS A 1 98 ? -34.938 -18.359 -5.969 1 97.94 98 LYS A C 1
ATOM 783 O O . LYS A 1 98 ? -34.281 -17.344 -6.184 1 97.94 98 LYS A O 1
ATOM 788 N N . PRO A 1 99 ? -35.062 -18.906 -4.805 1 98.19 99 PRO A N 1
ATOM 789 C CA . PRO A 1 99 ? -34.312 -18.297 -3.703 1 98.19 99 PRO A CA 1
ATOM 790 C C . PRO A 1 99 ? -32.812 -18.547 -3.814 1 98.19 99 PRO A C 1
ATOM 792 O O . PRO A 1 99 ? -32.375 -19.625 -4.223 1 98.19 99 PRO A O 1
ATOM 795 N N . TYR A 1 100 ? -32 -17.578 -3.521 1 97.88 100 TYR A N 1
ATOM 796 C CA . TYR A 1 100 ? -30.547 -17.641 -3.5 1 97.88 100 TYR A CA 1
ATOM 797 C C . TYR A 1 100 ? -30.062 -18.453 -2.299 1 97.88 100 TYR A C 1
ATOM 799 O O . TYR A 1 100 ? -29.109 -19.234 -2.408 1 97.88 100 TYR A O 1
ATOM 807 N N . CYS A 1 101 ? -30.688 -18.234 -1.194 1 98.25 101 CYS A N 1
ATOM 808 C CA . CYS A 1 101 ? -30.375 -18.922 0.05 1 98.25 101 CYS A CA 1
ATOM 809 C C . CYS A 1 101 ? -31.453 -19.938 0.401 1 98.25 101 CYS A C 1
ATOM 811 O O . CYS A 1 101 ? -32.594 -19.578 0.628 1 98.25 101 CYS A O 1
ATOM 813 N N . ILE A 1 102 ? -31.094 -21.172 0.54 1 98.56 102 ILE A N 1
ATOM 814 C CA . ILE A 1 102 ? -32.094 -22.234 0.742 1 98.56 102 ILE A CA 1
ATOM 815 C C . ILE A 1 102 ? -31.719 -23.031 1.993 1 98.56 102 ILE A C 1
ATOM 817 O O . ILE A 1 102 ? -32.156 -24.188 2.146 1 98.56 102 ILE A O 1
ATOM 821 N N . TRP A 1 103 ? -30.922 -22.469 2.852 1 98.25 103 TRP A N 1
ATOM 822 C CA . TRP A 1 103 ? -30.406 -23.266 3.967 1 98.25 103 TRP A CA 1
ATOM 823 C C . TRP A 1 103 ? -30.484 -22.469 5.27 1 98.25 103 TRP A C 1
ATOM 825 O O . TRP A 1 103 ? -29.922 -22.891 6.289 1 98.25 103 TRP A O 1
ATOM 835 N N . TYR A 1 104 ? -30.984 -21.328 5.332 1 96.94 104 TYR A N 1
ATOM 836 C CA . TYR A 1 104 ? -31.188 -20.516 6.52 1 96.94 104 TYR A CA 1
ATOM 837 C C . TYR A 1 104 ? -32.656 -20.109 6.676 1 96.94 104 TYR A C 1
ATOM 839 O O . TYR A 1 104 ? -33.281 -19.672 5.715 1 96.94 104 TYR A O 1
ATOM 847 N N . PRO A 1 105 ? -33.25 -20.234 7.754 1 96.75 105 PRO A N 1
ATOM 848 C CA . PRO A 1 105 ? -32.656 -20.578 9.047 1 96.75 105 PRO A CA 1
ATOM 849 C C . PRO A 1 105 ? -32.469 -22.078 9.227 1 96.75 105 PRO A C 1
ATOM 851 O O . PRO A 1 105 ? -31.75 -22.5 10.133 1 96.75 105 PRO A O 1
ATOM 854 N N . ASP A 1 106 ? -33.062 -22.953 8.414 1 97.44 106 ASP A N 1
ATOM 855 C CA . ASP A 1 106 ? -33 -24.406 8.523 1 97.44 106 ASP A CA 1
ATOM 856 C C . ASP A 1 106 ? -32.375 -25.016 7.266 1 97.44 106 ASP A C 1
ATOM 858 O O . ASP A 1 106 ? -32.375 -24.391 6.207 1 97.44 106 ASP A O 1
ATOM 862 N N . THR A 1 107 ? -31.906 -26.234 7.406 1 97.69 107 THR A N 1
ATOM 863 C CA . THR A 1 107 ? -31.469 -27 6.246 1 97.69 107 THR A CA 1
ATOM 864 C C . THR A 1 107 ? -32.469 -28.078 5.891 1 97.69 107 THR A C 1
ATOM 866 O O . THR A 1 107 ? -33.156 -28.609 6.766 1 97.69 107 THR A O 1
ATOM 869 N N . ALA A 1 108 ? -32.594 -28.312 4.66 1 98.62 108 ALA A N 1
ATOM 870 C CA . ALA A 1 108 ? -33.406 -29.453 4.219 1 98.62 108 ALA A CA 1
ATOM 871 C C . ALA A 1 108 ? -32.625 -30.75 4.316 1 98.62 108 ALA A C 1
ATOM 873 O O . ALA A 1 108 ? -31.438 -30.75 4.613 1 98.62 108 ALA A O 1
ATOM 874 N N . ASN A 1 109 ? -33.406 -31.859 4.168 1 98.06 109 ASN A N 1
ATOM 875 C CA . ASN A 1 109 ? -32.688 -33.125 4.16 1 98.06 109 ASN A CA 1
ATOM 876 C C . ASN A 1 109 ? -31.969 -33.375 2.838 1 98.06 109 ASN A C 1
ATOM 878 O O . ASN A 1 109 ? -32.219 -32.688 1.854 1 98.06 109 ASN A O 1
ATOM 882 N N . GLU A 1 110 ? -31.109 -34.281 2.818 1 98.06 110 GLU A N 1
ATOM 883 C CA . GLU A 1 110 ? -30.25 -34.531 1.673 1 98.06 110 GLU A CA 1
ATOM 884 C C . GLU A 1 110 ? -31.078 -34.906 0.438 1 98.06 110 GLU A C 1
ATOM 886 O O . GLU A 1 110 ? -30.781 -34.438 -0.668 1 98.06 110 GLU A O 1
ATOM 891 N N . GLU A 1 111 ? -32.062 -35.656 0.667 1 98.12 111 GLU A N 1
ATOM 892 C CA . GLU A 1 111 ? -32.906 -36.125 -0.438 1 98.12 111 GLU A CA 1
ATOM 893 C C . GLU A 1 111 ? -33.625 -34.969 -1.108 1 98.12 111 GLU A C 1
ATOM 895 O O . GLU A 1 111 ? -33.75 -34.938 -2.334 1 98.12 111 GLU A O 1
ATOM 900 N N . THR A 1 112 ? -34.062 -34.094 -0.317 1 98.75 112 THR A N 1
ATOM 901 C CA . THR A 1 112 ? -34.75 -32.938 -0.855 1 98.75 112 THR A CA 1
ATOM 902 C C . THR A 1 112 ? -33.812 -32.094 -1.718 1 98.75 112 THR A C 1
ATOM 904 O O . THR A 1 112 ? -34.188 -31.656 -2.803 1 98.75 112 THR A O 1
ATOM 907 N N . TYR A 1 113 ? -32.562 -31.906 -1.274 1 98.81 113 TYR A N 1
ATOM 908 C CA . TYR A 1 113 ? -31.594 -31.141 -2.043 1 98.81 113 TYR A CA 1
ATOM 909 C C . TYR A 1 113 ? -31.234 -31.875 -3.334 1 98.81 113 TYR A C 1
ATOM 911 O O . TYR A 1 113 ? -31.062 -31.25 -4.379 1 98.81 113 TYR A O 1
ATOM 919 N N . ARG A 1 114 ? -31.203 -33.219 -3.264 1 98.31 114 ARG A N 1
ATOM 920 C CA . ARG A 1 114 ? -30.922 -34.031 -4.453 1 98.31 114 ARG A CA 1
ATOM 921 C C . ARG A 1 114 ? -32.031 -33.844 -5.5 1 98.31 114 ARG A C 1
ATOM 923 O O . ARG A 1 114 ? -31.734 -33.656 -6.68 1 98.31 114 ARG A O 1
ATOM 930 N N . LEU A 1 115 ? -33.25 -33.844 -5.016 1 98.44 115 LEU A N 1
ATOM 931 C CA . LEU A 1 115 ? -34.375 -33.656 -5.898 1 98.44 115 LEU A CA 1
ATOM 932 C C . LEU A 1 115 ? -34.406 -32.25 -6.477 1 98.44 115 LEU A C 1
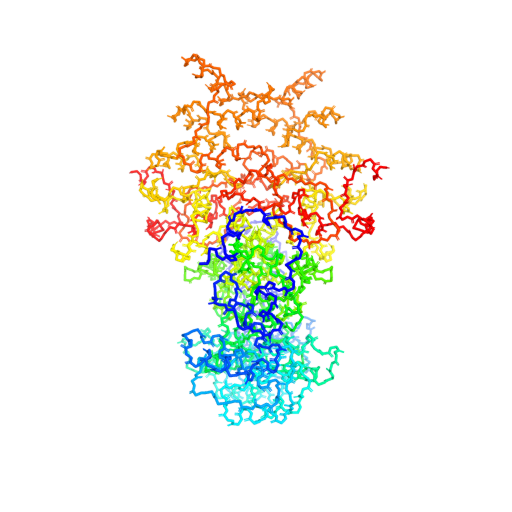ATOM 934 O O . LEU A 1 115 ? -34.781 -32.062 -7.633 1 98.44 115 LEU A O 1
ATOM 938 N N . LEU A 1 116 ? -34 -31.344 -5.664 1 98.69 116 LEU A N 1
ATOM 939 C CA . LEU A 1 116 ? -33.969 -29.938 -6.09 1 98.69 116 LEU A CA 1
ATOM 940 C C . LEU A 1 116 ? -33 -29.75 -7.262 1 98.69 116 LEU A C 1
ATOM 942 O O . LEU A 1 116 ? -33.375 -29.125 -8.266 1 98.69 116 LEU A O 1
ATOM 946 N N . VAL A 1 117 ? -31.828 -30.312 -7.234 1 98.25 117 VAL A N 1
ATOM 947 C CA . VAL A 1 117 ? -30.812 -30.141 -8.273 1 98.25 117 VAL A CA 1
ATOM 948 C C . VAL A 1 117 ? -31.234 -30.891 -9.531 1 98.25 117 VAL A C 1
ATOM 950 O O . VAL A 1 117 ? -30.953 -30.438 -10.648 1 98.25 117 VAL A O 1
ATOM 953 N N . LYS A 1 118 ? -31.891 -31.984 -9.312 1 97.75 118 LYS A N 1
ATOM 954 C CA . LYS A 1 118 ? -32.406 -32.75 -10.461 1 97.75 118 LYS A CA 1
ATOM 955 C C . LYS A 1 118 ? -33.438 -31.938 -11.242 1 97.75 118 LYS A C 1
ATOM 957 O O . LYS A 1 118 ? -33.406 -31.922 -12.477 1 97.75 118 LYS A O 1
ATOM 962 N N . ARG A 1 119 ? -34.25 -31.266 -10.516 1 97.94 119 ARG A N 1
ATOM 963 C CA . ARG A 1 119 ? -35.312 -30.484 -11.156 1 97.94 119 ARG A CA 1
ATOM 964 C C . ARG A 1 119 ? -34.781 -29.141 -11.648 1 97.94 119 ARG A C 1
ATOM 966 O O . ARG A 1 119 ? -35.188 -28.641 -12.695 1 97.94 119 ARG A O 1
ATOM 973 N N . TYR A 1 120 ? -33.906 -28.547 -10.906 1 97.88 120 TYR A N 1
ATOM 974 C CA . TYR A 1 120 ? -33.312 -27.25 -11.219 1 97.88 120 TYR A CA 1
ATOM 975 C C . TYR A 1 120 ? -31.812 -27.297 -11.148 1 97.88 120 TYR A C 1
ATOM 977 O O . TYR A 1 120 ? -31.203 -26.812 -10.18 1 97.88 120 TYR A O 1
ATOM 985 N N . PRO A 1 121 ? -31.141 -27.719 -12.195 1 95.88 121 PRO A N 1
ATOM 986 C CA . PRO A 1 121 ? -29.688 -27.906 -12.18 1 95.88 121 PRO A CA 1
ATOM 987 C C . PRO A 1 121 ? -28.938 -26.594 -11.945 1 95.88 121 PRO A C 1
ATOM 989 O O . PRO A 1 121 ? -27.797 -26.609 -11.477 1 95.88 121 PRO A O 1
ATOM 992 N N . ASP A 1 122 ? -29.562 -25.469 -12.281 1 94.56 122 ASP A N 1
ATOM 993 C CA . ASP A 1 122 ? -28.906 -24.172 -12.133 1 94.56 122 ASP A CA 1
ATOM 994 C C . ASP A 1 122 ? -28.797 -23.781 -10.656 1 94.56 122 ASP A C 1
ATOM 996 O O . ASP A 1 122 ? -28.109 -22.812 -10.312 1 94.56 122 ASP A O 1
ATOM 1000 N N . MET A 1 123 ? -29.359 -24.594 -9.742 1 97.25 123 MET A N 1
ATOM 1001 C CA . MET A 1 123 ? -29.312 -24.312 -8.312 1 97.25 123 MET A CA 1
ATOM 1002 C C . MET A 1 123 ? -28.25 -25.188 -7.633 1 97.25 123 MET A C 1
ATOM 1004 O O . MET A 1 123 ? -28.188 -25.234 -6.402 1 97.25 123 MET A O 1
ATOM 1008 N N . ALA A 1 124 ? -27.406 -25.781 -8.422 1 98.12 124 ALA A N 1
ATOM 1009 C CA . ALA A 1 124 ? -26.422 -26.719 -7.906 1 98.12 124 ALA A CA 1
ATOM 1010 C C . ALA A 1 124 ? -25.484 -26.047 -6.902 1 98.12 124 ALA A C 1
ATOM 1012 O O . ALA A 1 124 ? -25.156 -26.625 -5.863 1 98.12 124 ALA A O 1
ATOM 1013 N N . TYR A 1 125 ? -25.078 -24.859 -7.168 1 98.25 125 TYR A N 1
ATOM 1014 C CA . TYR A 1 125 ? -24.141 -24.172 -6.277 1 98.25 125 TYR A CA 1
ATOM 1015 C C . TYR A 1 125 ? -24.828 -23.75 -4.988 1 98.25 125 TYR A C 1
ATOM 1017 O O . TYR A 1 125 ? -24.219 -23.75 -3.92 1 98.25 125 TYR A O 1
ATOM 1025 N N . SER A 1 126 ? -26.109 -23.406 -5.059 1 98 126 SER A N 1
ATOM 1026 C CA . SER A 1 126 ? -26.875 -23.125 -3.844 1 98 126 SER A CA 1
ATOM 1027 C C . SER A 1 126 ? -26.984 -24.359 -2.967 1 98 126 SER A C 1
ATOM 1029 O O . SER A 1 126 ? -26.859 -24.281 -1.743 1 98 126 SER A O 1
ATOM 1031 N N . VAL A 1 127 ? -27.219 -25.438 -3.617 1 98.69 127 VAL A N 1
ATOM 1032 C CA . VAL A 1 127 ? -27.297 -26.703 -2.895 1 98.69 127 VAL A CA 1
ATOM 1033 C C . VAL A 1 127 ? -25.906 -27.062 -2.336 1 98.69 127 VAL A C 1
ATOM 1035 O O . VAL A 1 127 ? -25.797 -27.547 -1.212 1 98.69 127 VAL A O 1
ATOM 1038 N N . GLY A 1 128 ? -24.875 -26.812 -3.154 1 98.62 128 GLY A N 1
ATOM 1039 C CA . GLY A 1 128 ? -23.531 -27 -2.654 1 98.62 128 GLY A CA 1
ATOM 1040 C C . GLY A 1 128 ? -23.25 -26.266 -1.362 1 98.62 128 GLY A C 1
ATOM 1041 O O . GLY A 1 128 ? -22.625 -26.797 -0.446 1 98.62 128 GLY A O 1
ATOM 1042 N N . ARG A 1 129 ? -23.703 -25.062 -1.318 1 98.31 129 ARG A N 1
ATOM 1043 C CA . ARG A 1 129 ? -23.547 -24.266 -0.111 1 98.31 129 ARG A CA 1
ATOM 1044 C C . ARG A 1 129 ? -24.344 -24.844 1.049 1 98.31 129 ARG A C 1
ATOM 1046 O O . ARG A 1 129 ? -23.875 -24.875 2.186 1 98.31 129 ARG A O 1
ATOM 1053 N N . ALA A 1 130 ? -25.5 -25.281 0.765 1 98.56 130 ALA A N 1
ATOM 1054 C CA . ALA A 1 130 ? -26.312 -25.938 1.783 1 98.56 130 ALA A CA 1
ATOM 1055 C C . ALA A 1 130 ? -25.609 -27.172 2.336 1 98.56 130 ALA A C 1
ATOM 1057 O O . ALA A 1 130 ? -25.688 -27.438 3.537 1 98.56 130 ALA A O 1
ATOM 1058 N N . CYS A 1 131 ? -25.016 -27.875 1.463 1 98.62 131 CYS A N 1
ATOM 1059 C CA . CYS A 1 131 ? -24.25 -29.047 1.885 1 98.62 131 CYS A CA 1
ATOM 1060 C C . CYS A 1 131 ? -23.141 -28.656 2.84 1 98.62 131 CYS A C 1
ATOM 1062 O O . CYS A 1 131 ? -22.859 -29.359 3.812 1 98.62 131 CYS A O 1
ATOM 1064 N N . ALA A 1 132 ? -22.469 -27.578 2.527 1 98.38 132 ALA A N 1
ATOM 1065 C CA . ALA A 1 132 ? -21.406 -27.078 3.381 1 98.38 132 ALA A CA 1
ATOM 1066 C C . ALA A 1 132 ? -21.922 -26.734 4.773 1 98.38 132 ALA A C 1
ATOM 1068 O O . ALA A 1 132 ? -21.25 -26.953 5.773 1 98.38 132 ALA A O 1
ATOM 1069 N N . VAL A 1 133 ? -23.109 -26.188 4.832 1 97.69 133 VAL A N 1
ATOM 1070 C CA . VAL A 1 133 ? -23.719 -25.797 6.105 1 97.69 133 VAL A CA 1
ATOM 1071 C C . VAL A 1 133 ? -24.141 -27.047 6.875 1 97.69 133 VAL A C 1
ATOM 1073 O O . VAL A 1 133 ? -23.859 -27.172 8.07 1 97.69 133 VAL A O 1
ATOM 1076 N N . ALA A 1 134 ? -24.703 -28.016 6.176 1 97.62 134 ALA A N 1
ATOM 1077 C CA . ALA A 1 134 ? -25.344 -29.172 6.801 1 97.62 134 ALA A CA 1
ATOM 1078 C C . ALA A 1 134 ? -24.359 -30.312 7.008 1 97.62 134 ALA A C 1
ATOM 1080 O O . ALA A 1 134 ? -24.625 -31.25 7.762 1 97.62 134 ALA A O 1
ATOM 1081 N N . GLY A 1 135 ? -23.266 -30.25 6.301 1 98.06 135 GLY A N 1
ATOM 1082 C CA . GLY A 1 135 ? -22.266 -31.312 6.383 1 98.06 135 GLY A CA 1
ATOM 1083 C C . GLY A 1 135 ? -22.594 -32.5 5.5 1 98.06 135 GLY A C 1
ATOM 1084 O O . GLY A 1 135 ? -22.312 -33.656 5.867 1 98.06 135 GLY A O 1
ATOM 1085 N N . TYR A 1 136 ? -23.297 -32.25 4.418 1 98.31 136 TYR A N 1
ATOM 1086 C CA . TYR A 1 136 ? -23.641 -33.312 3.486 1 98.31 136 TYR A CA 1
ATOM 1087 C C . TYR A 1 136 ? -22.516 -33.531 2.473 1 98.31 136 TYR A C 1
ATOM 1089 O O . TYR A 1 136 ? -22.688 -33.219 1.287 1 98.31 136 TYR A O 1
ATOM 1097 N N . ASP A 1 137 ? -21.422 -34.125 2.922 1 98 137 ASP A N 1
ATOM 1098 C CA . ASP A 1 137 ? -20.219 -34.281 2.119 1 98 137 ASP A CA 1
ATOM 1099 C C . ASP A 1 137 ? -20.469 -35.219 0.937 1 98 137 ASP A C 1
ATOM 1101 O O . ASP A 1 137 ? -20 -34.969 -0.172 1 98 137 ASP A O 1
ATOM 1105 N N . GLY A 1 138 ? -21.203 -36.25 1.144 1 97.69 138 GLY A N 1
ATOM 1106 C CA . GLY A 1 138 ? -21.531 -37.156 0.052 1 97.69 138 GLY A CA 1
ATOM 1107 C C . GLY A 1 138 ? -22.281 -36.469 -1.08 1 97.69 138 GLY A C 1
ATOM 1108 O O . GLY A 1 138 ? -21.891 -36.562 -2.244 1 97.69 138 GLY A O 1
ATOM 1109 N N . LEU A 1 139 ? -23.328 -35.781 -0.746 1 98.44 139 LEU A N 1
ATOM 1110 C CA . LEU A 1 139 ? -24.125 -35.062 -1.746 1 98.44 139 LEU A CA 1
ATOM 1111 C C . LEU A 1 139 ? -23.281 -34 -2.447 1 98.44 139 LEU A C 1
ATOM 1113 O O . LEU A 1 139 ? -23.406 -33.812 -3.656 1 98.44 139 LEU A O 1
ATOM 1117 N N . TYR A 1 140 ? -22.453 -33.312 -1.734 1 98.69 140 TYR A N 1
ATOM 1118 C CA . TYR A 1 140 ? -21.578 -32.312 -2.326 1 98.69 140 TYR A CA 1
ATOM 1119 C C . TYR A 1 140 ? -20.75 -32.906 -3.453 1 98.69 140 TYR A C 1
ATOM 1121 O O . TYR A 1 140 ? -20.641 -32.312 -4.531 1 98.69 140 TYR A O 1
ATOM 1129 N N . HIS A 1 141 ? -20.203 -34.062 -3.211 1 98.12 141 HIS A N 1
ATOM 1130 C CA . HIS A 1 141 ? -19.375 -34.719 -4.211 1 98.12 141 HIS A CA 1
ATOM 1131 C C . HIS A 1 141 ? -20.188 -35.125 -5.426 1 98.12 141 HIS A C 1
ATOM 1133 O O . HIS A 1 141 ? -19.703 -35.094 -6.555 1 98.12 141 HIS A O 1
ATOM 1139 N N . GLU A 1 142 ? -21.438 -35.438 -5.148 1 97.88 142 GLU A N 1
ATOM 1140 C CA . GLU A 1 142 ? -22.328 -35.844 -6.23 1 97.88 142 GLU A CA 1
ATOM 1141 C C . GLU A 1 142 ? -22.625 -34.656 -7.168 1 97.88 142 GLU A C 1
ATOM 1143 O O . GLU A 1 142 ? -22.875 -34.875 -8.359 1 97.88 142 GLU A O 1
ATOM 1148 N N . LEU A 1 143 ? -22.625 -33.5 -6.672 1 97.94 143 LEU A N 1
ATOM 1149 C CA . LEU A 1 143 ? -22.969 -32.312 -7.457 1 97.94 143 LEU A CA 1
ATOM 1150 C C . LEU A 1 143 ? -21.938 -32.062 -8.547 1 97.94 143 LEU A C 1
ATOM 1152 O O . LEU A 1 143 ? -22.266 -31.469 -9.586 1 97.94 143 LEU A O 1
ATOM 1156 N N . ASP A 1 144 ? -20.641 -32.438 -8.297 1 96.31 144 ASP A N 1
ATOM 1157 C CA . ASP A 1 144 ? -19.547 -32.312 -9.266 1 96.31 144 ASP A CA 1
ATOM 1158 C C . ASP A 1 144 ? -19.422 -30.875 -9.758 1 96.31 144 ASP A C 1
ATOM 1160 O O . ASP A 1 144 ? -19.422 -30.625 -10.961 1 96.31 144 ASP A O 1
ATOM 1164 N N . ILE A 1 145 ? -19.422 -29.938 -8.836 1 96.94 145 ILE A N 1
ATOM 1165 C CA . ILE A 1 145 ? -19.297 -28.531 -9.172 1 96.94 145 ILE A CA 1
ATOM 1166 C C . ILE A 1 145 ? -17.859 -28.062 -8.953 1 96.94 145 ILE A C 1
ATOM 1168 O O . ILE A 1 145 ? -17.047 -28.781 -8.352 1 96.94 145 ILE A O 1
ATOM 1172 N N . LEU A 1 146 ? -17.5 -26.922 -9.523 1 96 146 LEU A N 1
ATOM 1173 C CA . LEU A 1 146 ? -16.172 -26.344 -9.352 1 96 146 LEU A CA 1
ATOM 1174 C C . LEU A 1 146 ? -15.914 -26.016 -7.883 1 96 146 LEU A C 1
ATOM 1176 O O . LEU A 1 146 ? -16.844 -25.672 -7.148 1 96 146 LEU A O 1
ATOM 1180 N N . PRO A 1 147 ? -14.695 -26.172 -7.41 1 96.19 147 PRO A N 1
ATOM 1181 C CA . PRO A 1 147 ? -14.375 -25.672 -6.07 1 96.19 147 PRO A CA 1
ATOM 1182 C C . PRO A 1 147 ? -14.656 -24.172 -5.914 1 96.19 147 PRO A C 1
ATOM 1184 O O . PRO A 1 147 ? -13.977 -23.359 -6.535 1 96.19 147 PRO A O 1
ATOM 1187 N N . GLU A 1 148 ? -15.609 -23.891 -5.145 1 97.88 148 GLU A N 1
ATOM 1188 C CA . GLU A 1 148 ? -16.156 -22.531 -5.059 1 97.88 148 GLU A CA 1
ATOM 1189 C C . GLU A 1 148 ? -15.844 -21.891 -3.711 1 97.88 148 GLU A C 1
ATOM 1191 O O . GLU A 1 148 ? -16.047 -22.516 -2.664 1 97.88 148 GLU A O 1
ATOM 1196 N N . VAL A 1 149 ? -15.383 -20.625 -3.736 1 96.81 149 VAL A N 1
ATOM 1197 C CA . VAL A 1 149 ? -14.781 -20 -2.564 1 96.81 149 VAL A CA 1
ATOM 1198 C C . VAL A 1 149 ? -15.859 -19.719 -1.519 1 96.81 149 VAL A C 1
ATOM 1200 O O . VAL A 1 149 ? -15.602 -19.812 -0.316 1 96.81 149 VAL A O 1
ATOM 1203 N N . SER A 1 150 ? -17.016 -19.312 -1.884 1 96.81 150 SER A N 1
ATOM 1204 C CA . SER A 1 150 ? -18.062 -19.047 -0.904 1 96.81 150 SER A CA 1
ATOM 1205 C C . SER A 1 150 ? -18.484 -20.328 -0.177 1 96.81 150 SER A C 1
ATOM 1207 O O . SER A 1 150 ? -18.797 -20.281 1.013 1 96.81 150 SER A O 1
ATOM 1209 N N . ILE A 1 151 ? -18.531 -21.406 -0.892 1 98.12 151 ILE A N 1
ATOM 1210 C CA . ILE A 1 151 ? -18.828 -22.688 -0.275 1 98.12 151 ILE A CA 1
ATOM 1211 C C . ILE A 1 151 ? -17.703 -23.078 0.686 1 98.12 151 ILE A C 1
ATOM 1213 O O . ILE A 1 151 ? -17.969 -23.594 1.778 1 98.12 151 ILE A O 1
ATOM 1217 N N . ALA A 1 152 ? -16.5 -22.797 0.253 1 97.94 152 ALA A N 1
ATOM 1218 C CA . ALA A 1 152 ? -15.359 -23.062 1.124 1 97.94 152 ALA A CA 1
ATOM 1219 C C . ALA A 1 152 ? -15.469 -22.266 2.424 1 97.94 152 ALA A C 1
ATOM 1221 O O . ALA A 1 152 ? -15.242 -22.812 3.508 1 97.94 152 ALA A O 1
ATOM 1222 N N . GLU A 1 153 ? -15.766 -20.984 2.324 1 96.44 153 GLU A N 1
ATOM 1223 C CA . GLU A 1 153 ? -15.891 -20.141 3.512 1 96.44 153 GLU A CA 1
ATOM 1224 C C . GLU A 1 153 ? -17 -20.656 4.438 1 96.44 153 GLU A C 1
ATOM 1226 O O . GLU A 1 153 ? -16.812 -20.703 5.656 1 96.44 153 GLU A O 1
ATOM 1231 N N . GLU A 1 154 ? -18.078 -21.062 3.848 1 96.56 154 GLU A N 1
ATOM 1232 C CA . GLU A 1 154 ? -19.188 -21.609 4.621 1 96.56 154 GLU A CA 1
ATOM 1233 C C . GLU A 1 154 ? -18.797 -22.922 5.293 1 96.56 154 GLU A C 1
ATOM 1235 O O . GLU A 1 154 ? -19.125 -23.141 6.461 1 96.56 154 GLU A O 1
ATOM 1240 N N . ALA A 1 155 ? -18.203 -23.703 4.559 1 97.88 155 ALA A N 1
ATOM 1241 C CA . ALA A 1 155 ? -17.766 -25 5.094 1 97.88 155 ALA A CA 1
ATOM 1242 C C . ALA A 1 155 ? -16.797 -24.812 6.254 1 97.88 155 ALA A C 1
ATOM 1244 O O . ALA A 1 155 ? -16.875 -25.516 7.262 1 97.88 155 ALA A O 1
ATOM 1245 N N . ARG A 1 156 ? -15.914 -23.922 6.09 1 96.38 156 ARG A N 1
ATOM 1246 C CA . ARG A 1 156 ? -14.953 -23.641 7.152 1 96.38 156 ARG A CA 1
ATOM 1247 C C . ARG A 1 156 ? -15.664 -23.219 8.43 1 96.38 156 ARG A C 1
ATOM 1249 O O . ARG A 1 156 ? -15.328 -23.688 9.523 1 96.38 156 ARG A O 1
ATOM 1256 N N . GLU A 1 157 ? -16.578 -22.328 8.242 1 92.19 157 GLU A N 1
ATOM 1257 C CA . GLU A 1 157 ? -17.344 -21.828 9.383 1 92.19 157 GLU A CA 1
ATOM 1258 C C . GLU A 1 157 ? -18.078 -22.969 10.094 1 92.19 157 GLU A C 1
ATOM 1260 O O . GLU A 1 157 ? -18.156 -23 11.32 1 92.19 157 GLU A O 1
ATOM 1265 N N . SER A 1 158 ? -18.531 -23.891 9.367 1 93.5 158 SER A N 1
ATOM 1266 C CA . SER A 1 158 ? -19.359 -24.984 9.898 1 93.5 158 SER A CA 1
ATOM 1267 C C . SER A 1 158 ? -18.5 -26.172 10.297 1 93.5 158 SER A C 1
ATOM 1269 O O . SER A 1 158 ? -19.016 -27.156 10.852 1 93.5 158 SER A O 1
ATOM 1271 N N . SER A 1 159 ? -17.25 -26.078 10.039 1 93.69 159 SER A N 1
ATOM 1272 C CA . SER A 1 159 ? -16.344 -27.203 10.211 1 93.69 159 SER A CA 1
ATOM 1273 C C . SER A 1 159 ? -16.25 -27.609 11.68 1 93.69 159 SER A C 1
ATOM 1275 O O . SER A 1 159 ? -16.016 -28.781 11.984 1 93.69 159 SER A O 1
ATOM 1277 N N . ALA A 1 160 ? -16.406 -26.656 12.57 1 87.62 160 ALA A N 1
ATOM 1278 C CA . ALA A 1 160 ? -16.297 -26.969 13.992 1 87.62 160 ALA A CA 1
ATOM 1279 C C . ALA A 1 160 ? -17.484 -27.812 14.461 1 87.62 160 ALA A C 1
ATOM 1281 O O . ALA A 1 160 ? -17.328 -28.656 15.352 1 87.62 160 ALA A O 1
ATOM 1282 N N . ALA A 1 161 ? -18.562 -27.688 13.797 1 86.94 161 ALA A N 1
ATOM 1283 C CA . ALA A 1 161 ? -19.797 -28.328 14.258 1 86.94 161 ALA A CA 1
ATOM 1284 C C . ALA A 1 161 ? -20.062 -29.625 13.508 1 86.94 161 ALA A C 1
ATOM 1286 O O . ALA A 1 161 ? -20.781 -30.5 13.992 1 86.94 161 ALA A O 1
ATOM 1287 N N . ASN A 1 162 ? -19.5 -29.719 12.359 1 92.12 162 ASN A N 1
ATOM 1288 C CA . ASN A 1 162 ? -19.891 -30.812 11.477 1 92.12 162 ASN A CA 1
ATOM 1289 C C . ASN A 1 162 ? -18.688 -31.391 10.734 1 92.12 162 ASN A C 1
ATOM 1291 O O . ASN A 1 162 ? -18 -30.672 10 1 92.12 162 ASN A O 1
ATOM 1295 N N . ALA A 1 163 ? -18.516 -32.688 10.844 1 96.5 163 ALA A N 1
ATOM 1296 C CA . ALA A 1 163 ? -17.391 -33.375 10.18 1 96.5 163 ALA A CA 1
ATOM 1297 C C . ALA A 1 163 ? -17.547 -33.312 8.664 1 96.5 163 ALA A C 1
ATOM 1299 O O . ALA A 1 163 ? -16.547 -33.25 7.938 1 96.5 163 ALA A O 1
ATOM 1300 N N . GLY A 1 164 ? -18.781 -33.344 8.281 1 98 164 GLY A N 1
ATOM 1301 C CA . GLY A 1 164 ? -19.031 -33.281 6.855 1 98 164 GLY A CA 1
ATOM 1302 C C . GLY A 1 164 ? -18.625 -31.938 6.258 1 98 164 GLY A C 1
ATOM 1303 O O . GLY A 1 164 ? -18.078 -31.875 5.156 1 98 164 GLY A O 1
ATOM 1304 N N . SER A 1 165 ? -18.891 -30.922 6.93 1 97.94 165 SER A N 1
ATOM 1305 C CA . SER A 1 165 ? -18.469 -29.594 6.492 1 97.94 165 SER A CA 1
ATOM 1306 C C . SER A 1 165 ? -16.953 -29.484 6.41 1 97.94 165 SER A C 1
ATOM 1308 O O . SER A 1 165 ? -16.422 -28.875 5.484 1 97.94 165 SER A O 1
ATOM 1310 N N . LYS A 1 166 ? -16.297 -30.047 7.367 1 98 166 LYS A N 1
ATOM 1311 C CA . LYS A 1 166 ? -14.828 -30.047 7.363 1 98 166 LYS A CA 1
ATOM 1312 C C . LYS A 1 166 ? -14.289 -30.797 6.145 1 98 166 LYS A C 1
ATOM 1314 O O . LYS A 1 166 ? -13.336 -30.344 5.512 1 98 166 LYS A O 1
ATOM 1319 N N . ALA A 1 167 ? -14.945 -31.891 5.867 1 98.38 167 ALA A N 1
ATOM 1320 C CA . ALA A 1 167 ? -14.531 -32.688 4.711 1 98.38 167 ALA A CA 1
ATOM 1321 C C . ALA A 1 167 ? -14.68 -31.891 3.418 1 98.38 167 ALA A C 1
ATOM 1323 O O . ALA A 1 167 ? -13.812 -31.953 2.541 1 98.38 167 ALA A O 1
ATOM 1324 N N . ILE A 1 168 ? -15.734 -31.172 3.32 1 98.5 168 ILE A N 1
ATOM 1325 C CA . ILE A 1 168 ? -15.984 -30.359 2.135 1 98.5 168 ILE A CA 1
ATOM 1326 C C . ILE A 1 168 ? -14.938 -29.25 2.037 1 98.5 168 ILE A C 1
ATOM 1328 O O . ILE A 1 168 ? -14.375 -29.016 0.965 1 98.5 168 ILE A O 1
ATOM 1332 N N . PHE A 1 169 ? -14.656 -28.625 3.121 1 98.06 169 PHE A N 1
ATOM 1333 C CA . PHE A 1 169 ? -13.656 -27.562 3.154 1 98.06 169 PHE A CA 1
ATOM 1334 C C . PHE A 1 169 ? -12.297 -28.078 2.703 1 98.06 169 PHE A C 1
ATOM 1336 O O . PHE A 1 169 ? -11.656 -27.484 1.834 1 98.06 169 PHE A O 1
ATOM 1343 N N . GLU A 1 170 ? -11.883 -29.156 3.258 1 97.75 170 GLU A N 1
ATOM 1344 C CA . GLU A 1 170 ? -10.578 -29.734 2.939 1 97.75 170 GLU A CA 1
ATOM 1345 C C . GLU A 1 170 ? -10.5 -30.141 1.472 1 97.75 170 GLU A C 1
ATOM 1347 O O . GLU A 1 170 ? -9.469 -29.969 0.828 1 97.75 170 GLU A O 1
ATOM 1352 N N . HIS A 1 171 ? -11.602 -30.656 1.025 1 97.56 171 HIS A N 1
ATOM 1353 C CA . HIS A 1 171 ? -11.656 -31.047 -0.378 1 97.56 171 HIS A CA 1
ATOM 1354 C C . HIS A 1 171 ? -11.43 -29.844 -1.293 1 97.56 171 HIS A C 1
ATOM 1356 O O . HIS A 1 171 ? -10.648 -29.922 -2.248 1 97.56 171 HIS A O 1
ATOM 1362 N N . ILE A 1 172 ? -12.086 -28.75 -1.035 1 97.44 172 ILE A N 1
ATOM 1363 C CA . ILE A 1 172 ? -11.977 -27.562 -1.869 1 97.44 172 ILE A CA 1
ATOM 1364 C C . ILE A 1 172 ? -10.562 -26.984 -1.771 1 97.44 172 ILE A C 1
ATOM 1366 O O . ILE A 1 172 ? -9.953 -26.641 -2.785 1 97.44 172 ILE A O 1
ATOM 1370 N N . MET A 1 173 ? -9.984 -26.938 -0.583 1 94.62 173 MET A N 1
ATOM 1371 C CA . MET A 1 173 ? -8.688 -26.312 -0.347 1 94.62 173 MET A CA 1
ATOM 1372 C C . MET A 1 173 ? -7.562 -27.156 -0.936 1 94.62 173 MET A C 1
ATOM 1374 O O . MET A 1 173 ? -6.461 -26.641 -1.169 1 94.62 173 MET A O 1
ATOM 1378 N N . LYS A 1 174 ? -7.855 -28.422 -1.182 1 93.5 174 LYS A N 1
ATOM 1379 C CA . LYS A 1 174 ? -6.855 -29.312 -1.781 1 93.5 174 LYS A CA 1
ATOM 1380 C C . LYS A 1 174 ? -6.773 -29.094 -3.291 1 93.5 174 LYS A C 1
ATOM 1382 O O . LYS A 1 174 ? -5.832 -29.562 -3.936 1 93.5 174 LYS A O 1
ATOM 1387 N N . GLN A 1 175 ? -7.754 -28.422 -3.787 1 91.44 175 GLN A N 1
ATOM 1388 C CA . GLN A 1 175 ? -7.734 -28.156 -5.223 1 91.44 175 GLN A CA 1
ATOM 1389 C C . GLN A 1 175 ? -6.699 -27.094 -5.578 1 91.44 175 GLN A C 1
ATOM 1391 O O . GLN A 1 175 ? -6.441 -26.188 -4.789 1 91.44 175 GLN A O 1
ATOM 1396 N N . PRO A 1 176 ? -6.086 -27.172 -6.75 1 83.75 176 PRO A N 1
ATOM 1397 C CA . PRO A 1 176 ? -5.055 -26.219 -7.141 1 83.75 176 PRO A CA 1
ATOM 1398 C C . PRO A 1 176 ? -5.617 -24.812 -7.379 1 83.75 176 PRO A C 1
ATOM 1400 O O . PRO A 1 176 ? -4.891 -23.828 -7.254 1 83.75 176 PRO A O 1
ATOM 1403 N N . VAL A 1 177 ? -6.938 -24.844 -7.785 1 88.5 177 VAL A N 1
ATOM 1404 C CA . VAL A 1 177 ? -7.547 -23.562 -8.086 1 88.5 177 VAL A CA 1
ATOM 1405 C C . VAL A 1 177 ? -8.977 -23.516 -7.555 1 88.5 177 VAL A C 1
ATOM 1407 O O . VAL A 1 177 ? -9.664 -24.547 -7.531 1 88.5 177 VAL A O 1
ATOM 1410 N N . CYS A 1 178 ? -9.336 -22.359 -7.102 1 94.25 178 CYS A N 1
ATOM 1411 C CA . CYS A 1 178 ? -10.719 -22.125 -6.699 1 94.25 178 CYS A CA 1
ATOM 1412 C C . CYS A 1 178 ? -11.391 -21.109 -7.602 1 94.25 178 CYS A C 1
ATOM 1414 O O . CYS A 1 178 ? -10.719 -20.391 -8.344 1 94.25 178 CYS A O 1
ATOM 1416 N N . TYR A 1 179 ? -12.688 -21.125 -7.523 1 95.44 179 TYR A N 1
ATOM 1417 C CA . TYR A 1 179 ? -13.5 -20.266 -8.391 1 95.44 179 TYR A CA 1
ATOM 1418 C C . TYR A 1 179 ? -14.492 -19.453 -7.574 1 95.44 179 TYR A C 1
ATOM 1420 O O . TYR A 1 179 ? -14.812 -19.797 -6.434 1 95.44 179 TYR A O 1
ATOM 1428 N N . ALA A 1 180 ? -14.852 -18.312 -8.156 1 96.62 180 ALA A N 1
ATOM 1429 C CA . ALA A 1 180 ? -15.945 -17.516 -7.602 1 96.62 180 ALA A CA 1
ATOM 1430 C C . ALA A 1 180 ? -17.172 -17.547 -8.523 1 96.62 180 ALA A C 1
ATOM 1432 O O . ALA A 1 180 ? -17.203 -16.844 -9.539 1 96.62 180 ALA A O 1
ATOM 1433 N N . VAL A 1 181 ? -18.094 -18.297 -8.125 1 97.75 181 VAL A N 1
ATOM 1434 C CA . VAL A 1 181 ? -19.312 -18.453 -8.891 1 97.75 181 VAL A CA 1
ATOM 1435 C C . VAL A 1 181 ? -20.453 -17.688 -8.227 1 97.75 181 VAL A C 1
ATOM 1437 O O . VAL A 1 181 ? -21.25 -17.031 -8.898 1 97.75 181 VAL A O 1
ATOM 1440 N N . LEU A 1 182 ? -20.453 -17.781 -6.918 1 97.44 182 LEU A N 1
ATOM 1441 C CA . LEU A 1 182 ? -21.484 -17.109 -6.133 1 97.44 182 LEU A CA 1
ATOM 1442 C C . LEU A 1 182 ? -21.062 -15.695 -5.762 1 97.44 182 LEU A C 1
ATOM 1444 O O . LEU A 1 182 ? -19.891 -15.453 -5.445 1 97.44 182 LEU A O 1
ATOM 1448 N N . ASN A 1 183 ? -22 -14.773 -5.789 1 96.19 183 ASN A N 1
ATOM 1449 C CA . ASN A 1 183 ? -21.797 -13.406 -5.336 1 96.19 183 ASN A CA 1
ATOM 1450 C C . ASN A 1 183 ? -22.859 -12.977 -4.324 1 96.19 183 ASN A C 1
ATOM 1452 O O . ASN A 1 183 ? -23.984 -12.672 -4.703 1 96.19 183 ASN A O 1
ATOM 1456 N N . ASP A 1 184 ? -22.484 -12.906 -3.129 1 95.62 184 ASP A N 1
ATOM 1457 C CA . ASP A 1 184 ? -23.438 -12.656 -2.049 1 95.62 184 ASP A CA 1
ATOM 1458 C C . ASP A 1 184 ? -23.859 -11.188 -2.01 1 95.62 184 ASP A C 1
ATOM 1460 O O . ASP A 1 184 ? -24.859 -10.836 -1.399 1 95.62 184 ASP A O 1
ATOM 1464 N N . TYR A 1 185 ? -23.047 -10.328 -2.586 1 93.06 185 TYR A N 1
ATOM 1465 C CA . TYR A 1 185 ? -23.422 -8.922 -2.619 1 93.06 185 TYR A CA 1
ATOM 1466 C C . TYR A 1 185 ? -24.625 -8.695 -3.523 1 93.06 185 TYR A C 1
ATOM 1468 O O . TYR A 1 185 ? -25.5 -7.875 -3.217 1 93.06 185 TYR A O 1
ATOM 1476 N N . THR A 1 186 ? -24.719 -9.461 -4.625 1 93.5 186 THR A N 1
ATOM 1477 C CA . THR A 1 186 ? -25.75 -9.25 -5.633 1 93.5 186 THR A CA 1
ATOM 1478 C C . THR A 1 186 ? -26.719 -10.43 -5.676 1 93.5 186 THR A C 1
ATOM 1480 O O . THR A 1 186 ? -27.688 -10.414 -6.43 1 93.5 186 THR A O 1
ATOM 1483 N N . ARG A 1 187 ? -26.453 -11.438 -4.914 1 95.81 187 ARG A N 1
ATOM 1484 C CA . ARG A 1 187 ? -27.234 -12.672 -4.918 1 95.81 187 ARG A CA 1
ATOM 1485 C C . ARG A 1 187 ? -27.328 -13.258 -6.324 1 95.81 187 ARG A C 1
ATOM 1487 O O . ARG A 1 187 ? -28.406 -13.625 -6.785 1 95.81 187 ARG A O 1
ATOM 1494 N N . SER A 1 188 ? -26.156 -13.297 -6.984 1 95.06 188 SER A N 1
ATOM 1495 C CA . SER A 1 188 ? -26.094 -13.812 -8.352 1 95.06 188 SER A CA 1
ATOM 1496 C C . SER A 1 188 ? -25.203 -15.039 -8.438 1 95.06 188 SER A C 1
ATOM 1498 O O . SER A 1 188 ? -24.359 -15.266 -7.566 1 95.06 188 SER A O 1
ATOM 1500 N N . ILE A 1 189 ? -25.438 -15.844 -9.453 1 95.12 189 ILE A N 1
ATOM 1501 C CA . ILE A 1 189 ? -24.688 -17.062 -9.727 1 95.12 189 ILE A CA 1
ATOM 1502 C C . ILE A 1 189 ? -24.078 -16.984 -11.125 1 95.12 189 ILE A C 1
ATOM 1504 O O . ILE A 1 189 ? -24.797 -16.875 -12.117 1 95.12 189 ILE A O 1
ATOM 1508 N N . HIS A 1 190 ? -22.75 -17.016 -11.172 1 93.25 190 HIS A N 1
ATOM 1509 C CA . HIS A 1 190 ? -22.047 -16.891 -12.445 1 93.25 190 HIS A CA 1
ATOM 1510 C C . HIS A 1 190 ? -21.328 -18.188 -12.797 1 93.25 190 HIS A C 1
ATOM 1512 O O . HIS A 1 190 ? -20.094 -18.219 -12.875 1 93.25 190 HIS A O 1
ATOM 1518 N N . HIS A 1 191 ? -22.031 -19.156 -13.234 1 89.5 191 HIS A N 1
ATOM 1519 C CA . HIS A 1 191 ? -21.438 -20.469 -13.453 1 89.5 191 HIS A CA 1
ATOM 1520 C C . HIS A 1 191 ? -20.828 -20.578 -14.852 1 89.5 191 HIS A C 1
ATOM 1522 O O . HIS A 1 191 ? -19.953 -21.406 -15.094 1 89.5 191 HIS A O 1
ATOM 1528 N N . GLN A 1 192 ? -21.219 -19.719 -15.758 1 88.69 192 GLN A N 1
ATOM 1529 C CA . GLN A 1 192 ? -20.734 -19.812 -17.125 1 88.69 192 GLN A CA 1
ATOM 1530 C C . GLN A 1 192 ? -19.328 -19.203 -17.266 1 88.69 192 GLN A C 1
ATOM 1532 O O . GLN A 1 192 ? -18.5 -19.719 -18.016 1 88.69 192 GLN A O 1
ATOM 1537 N N . ASN A 1 193 ? -19.125 -18.188 -16.562 1 89.5 193 ASN A N 1
ATOM 1538 C CA . ASN A 1 193 ? -17.828 -17.516 -16.609 1 89.5 193 ASN A CA 1
ATOM 1539 C C . ASN A 1 193 ? -17.359 -17.125 -15.211 1 89.5 193 ASN A C 1
ATOM 1541 O O . ASN A 1 193 ? -17.25 -15.938 -14.898 1 89.5 193 ASN A O 1
ATOM 1545 N N . PRO A 1 194 ? -17.031 -18.188 -14.508 1 93.19 194 PRO A N 1
ATOM 1546 C CA . PRO A 1 194 ? -16.609 -17.891 -13.141 1 93.19 194 PRO A CA 1
ATOM 1547 C C . PRO A 1 194 ? -15.234 -17.219 -13.086 1 93.19 194 PRO A C 1
ATOM 1549 O O . PRO A 1 194 ? -14.398 -17.438 -13.961 1 93.19 194 PRO A O 1
ATOM 1552 N N . ARG A 1 195 ? -15.047 -16.328 -12.18 1 90.69 195 ARG A N 1
ATOM 1553 C CA . ARG A 1 195 ? -13.727 -15.75 -11.953 1 90.69 195 ARG A CA 1
ATOM 1554 C C . ARG A 1 195 ? -12.758 -16.781 -11.391 1 90.69 195 ARG A C 1
ATOM 1556 O O . ARG A 1 195 ? -13.109 -17.547 -10.492 1 90.69 195 ARG A O 1
ATOM 1563 N N . SER A 1 196 ? -11.586 -16.953 -11.914 1 88.12 196 SER A N 1
ATOM 1564 C CA . SER A 1 196 ? -10.531 -17.859 -11.484 1 88.12 196 SER A CA 1
ATOM 1565 C C . SER A 1 196 ? -9.148 -17.281 -11.781 1 88.12 196 SER A C 1
ATOM 1567 O O . SER A 1 196 ? -8.961 -16.594 -12.781 1 88.12 196 SER A O 1
ATOM 1569 N N . PRO A 1 197 ? -8.211 -17.406 -11.055 1 87.94 197 PRO A N 1
ATOM 1570 C CA . PRO A 1 197 ? -8.312 -17.984 -9.703 1 87.94 197 PRO A CA 1
ATOM 1571 C C . PRO A 1 197 ? -9.031 -17.062 -8.727 1 87.94 197 PRO A C 1
ATOM 1573 O O . PRO A 1 197 ? -9.008 -15.844 -8.883 1 87.94 197 PRO A O 1
ATOM 1576 N N . ALA A 1 198 ? -9.773 -17.703 -7.766 1 93 198 ALA A N 1
ATOM 1577 C CA . ALA A 1 198 ? -10.453 -16.969 -6.699 1 93 198 ALA A CA 1
ATOM 1578 C C . ALA A 1 198 ? -9.977 -17.422 -5.324 1 93 198 ALA A C 1
ATOM 1580 O O . ALA A 1 198 ? -9.508 -18.562 -5.172 1 93 198 ALA A O 1
ATOM 1581 N N . PHE A 1 199 ? -10.094 -16.531 -4.363 1 94.06 199 PHE A N 1
ATOM 1582 C CA . PHE A 1 199 ? -9.648 -16.812 -3.004 1 94.06 199 PHE A CA 1
ATOM 1583 C C . PHE A 1 199 ? -10.703 -16.375 -1.992 1 94.06 199 PHE A C 1
ATOM 1585 O O . PHE A 1 199 ? -11.516 -15.5 -2.281 1 94.06 199 PHE A O 1
ATOM 1592 N N . MET A 1 200 ? -10.664 -17 -0.866 1 95.75 200 MET A N 1
ATOM 1593 C CA . MET A 1 200 ? -11.523 -16.547 0.22 1 95.75 200 MET A CA 1
ATOM 1594 C C . MET A 1 200 ? -11.117 -15.148 0.689 1 95.75 200 MET A C 1
ATOM 1596 O O . MET A 1 200 ? -9.969 -14.93 1.062 1 95.75 200 MET A O 1
ATOM 1600 N N . ASN A 1 201 ? -12.078 -14.227 0.673 1 94.69 201 ASN A N 1
ATOM 1601 C CA . ASN A 1 201 ? -11.773 -12.82 0.934 1 94.69 201 ASN A CA 1
ATOM 1602 C C . ASN A 1 201 ? -12.781 -12.195 1.893 1 94.69 201 ASN A C 1
ATOM 1604 O O . ASN A 1 201 ? -12.938 -10.977 1.924 1 94.69 201 ASN A O 1
ATOM 1608 N N . GLY A 1 202 ? -13.516 -13.055 2.596 1 90.81 202 GLY A N 1
ATOM 1609 C CA . GLY A 1 202 ? -14.516 -12.555 3.523 1 90.81 202 GLY A CA 1
ATOM 1610 C C . GLY A 1 202 ? -15.703 -11.922 2.83 1 90.81 202 GLY A C 1
ATOM 1611 O O . GLY A 1 202 ? -16.344 -11.008 3.373 1 90.81 202 GLY A O 1
ATOM 1612 N N . ASP A 1 203 ? -16.031 -12.344 1.659 1 92.56 203 ASP A N 1
ATOM 1613 C CA . ASP A 1 203 ? -17.125 -11.773 0.868 1 92.56 203 ASP A CA 1
ATOM 1614 C C . ASP A 1 203 ? -18.344 -12.695 0.866 1 92.56 203 ASP A C 1
ATOM 1616 O O . ASP A 1 203 ? -19.141 -12.688 -0.076 1 92.56 203 ASP A O 1
ATOM 1620 N N . THR A 1 204 ? -18.422 -13.508 1.853 1 93.62 204 THR A N 1
ATOM 1621 C CA . THR A 1 204 ? -19.484 -14.5 1.919 1 93.62 204 THR A CA 1
ATOM 1622 C C . THR A 1 204 ? -20.312 -14.312 3.184 1 93.62 204 THR A C 1
ATOM 1624 O O . THR A 1 204 ? -19.766 -14.133 4.273 1 93.62 204 THR A O 1
ATOM 1627 N N . ALA A 1 205 ? -21.609 -14.32 3 1 92.75 205 ALA A N 1
ATOM 1628 C CA . ALA A 1 205 ? -22.516 -14.336 4.148 1 92.75 205 ALA A CA 1
ATOM 1629 C C . ALA A 1 205 ? -22.609 -15.734 4.754 1 92.75 205 ALA A C 1
ATOM 1631 O O . ALA A 1 205 ? -23.469 -16.531 4.383 1 92.75 205 ALA A O 1
ATOM 1632 N N . VAL A 1 206 ? -21.828 -15.961 5.691 1 91.69 206 VAL A N 1
ATOM 1633 C CA . VAL A 1 206 ? -21.844 -17.266 6.359 1 91.69 206 VAL A CA 1
ATOM 1634 C C . VAL A 1 206 ? -22.969 -17.297 7.391 1 91.69 206 VAL A C 1
ATOM 1636 O O . VAL A 1 206 ? -23.562 -16.25 7.703 1 91.69 206 VAL A O 1
ATOM 1639 N N . ARG A 1 207 ? -23.266 -18.375 7.914 1 90.88 207 ARG A N 1
ATOM 1640 C CA . ARG A 1 207 ? -24.422 -18.578 8.789 1 90.88 207 ARG A CA 1
ATOM 1641 C C . ARG A 1 207 ? -24.359 -17.625 9.984 1 90.88 207 ARG A C 1
ATOM 1643 O O . ARG A 1 207 ? -25.375 -17.047 10.375 1 90.88 207 ARG A O 1
ATOM 1650 N N . SER A 1 208 ? -23.219 -17.469 10.547 1 84.31 208 SER A N 1
ATOM 1651 C CA . SER A 1 208 ? -23.078 -16.609 11.727 1 84.31 208 SER A CA 1
ATOM 1652 C C . SER A 1 208 ? -23.453 -15.172 11.422 1 84.31 208 SER A C 1
ATOM 1654 O O . SER A 1 208 ? -23.953 -14.461 12.289 1 84.31 208 SER A O 1
ATOM 1656 N N . THR A 1 209 ? -23.219 -14.781 10.18 1 83.62 209 THR A N 1
ATOM 1657 C CA . THR A 1 209 ? -23.562 -13.414 9.781 1 83.62 209 THR A CA 1
ATOM 1658 C C . THR A 1 209 ? -25.078 -13.25 9.664 1 83.62 209 THR A C 1
ATOM 1660 O O . THR A 1 209 ? -25.609 -12.172 9.945 1 83.62 209 THR A O 1
ATOM 1663 N N . LEU A 1 210 ? -25.703 -14.32 9.328 1 88.31 210 LEU A N 1
ATOM 1664 C CA . LEU A 1 210 ? -27.156 -14.281 9.164 1 88.31 210 LEU A CA 1
ATOM 1665 C C . LEU A 1 210 ? -27.859 -14.281 10.516 1 88.31 210 LEU A C 1
ATOM 1667 O O . LEU A 1 210 ? -29 -13.836 10.633 1 88.31 210 LEU A O 1
ATOM 1671 N N . ASN A 1 211 ? -27.156 -14.688 11.484 1 86.62 211 ASN A N 1
ATOM 1672 C CA . ASN A 1 211 ? -27.703 -14.742 12.836 1 86.62 211 ASN A CA 1
ATOM 1673 C C . ASN A 1 211 ? -27.688 -13.367 13.5 1 86.62 211 ASN A C 1
ATOM 1675 O O . ASN A 1 211 ? -28.266 -13.188 14.578 1 86.62 211 ASN A O 1
ATOM 1679 N N . VAL A 1 212 ? -27.078 -12.492 12.859 1 81.62 212 VAL A N 1
ATOM 1680 C CA . VAL A 1 212 ? -27.141 -11.117 13.344 1 81.62 212 VAL A CA 1
ATOM 1681 C C . VAL A 1 212 ? -28.453 -10.469 12.93 1 81.62 212 VAL A C 1
ATOM 1683 O O . VAL A 1 212 ? -28.75 -10.352 11.734 1 81.62 212 VAL A O 1
ATOM 1686 N N . THR A 1 213 ? -29.172 -10.102 13.875 1 84.88 213 THR A N 1
ATOM 1687 C CA . THR A 1 213 ? -30.516 -9.625 13.57 1 84.88 213 THR A CA 1
ATOM 1688 C C . THR A 1 213 ? -30.781 -8.273 14.227 1 84.88 213 THR A C 1
ATOM 1690 O O . THR A 1 213 ? -30.062 -7.879 15.156 1 84.88 213 THR A O 1
ATOM 1693 N N . ILE A 1 214 ? -31.781 -7.586 13.688 1 81.44 214 ILE A N 1
ATOM 1694 C CA . ILE A 1 214 ? -32.188 -6.285 14.203 1 81.44 214 ILE A CA 1
ATOM 1695 C C . ILE A 1 214 ? -33.719 -6.281 14.43 1 81.44 214 ILE A C 1
ATOM 1697 O O . ILE A 1 214 ? -34.469 -6.625 13.539 1 81.44 214 ILE A O 1
ATOM 1701 N N . ALA A 1 215 ? -34 -5.883 15.625 1 84.44 215 ALA A N 1
ATOM 1702 C CA . ALA A 1 215 ? -35.438 -5.742 15.922 1 84.44 215 ALA A CA 1
ATOM 1703 C C . ALA A 1 215 ? -36 -4.496 15.258 1 84.44 215 ALA A C 1
ATOM 1705 O O . ALA A 1 215 ? -35.312 -3.486 15.109 1 84.44 215 ALA A O 1
ATOM 1706 N N . PRO A 1 216 ? -37.25 -4.566 14.922 1 82 216 PRO A N 1
ATOM 1707 C CA . PRO A 1 216 ? -37.812 -3.443 14.188 1 82 216 PRO A CA 1
ATOM 1708 C C . PRO A 1 216 ? -37.781 -2.135 14.977 1 82 216 PRO A C 1
ATOM 1710 O O . PRO A 1 216 ? -37.688 -1.058 14.383 1 82 216 PRO A O 1
ATOM 1713 N N . GLU A 1 217 ? -37.875 -2.24 16.297 1 77.31 217 GLU A N 1
ATOM 1714 C CA . GLU A 1 217 ? -37.875 -1.032 17.125 1 77.31 217 GLU A CA 1
ATOM 1715 C C . GLU A 1 217 ? -36.469 -0.426 17.203 1 77.31 217 GLU A C 1
ATOM 1717 O O . GLU A 1 217 ? -36.312 0.76 17.5 1 77.31 217 GLU A O 1
ATOM 1722 N N . ASP A 1 218 ? -35.562 -1.341 17.172 1 70.75 218 ASP A N 1
ATOM 1723 C CA . ASP A 1 218 ? -34.156 -0.889 17.266 1 70.75 218 ASP A CA 1
ATOM 1724 C C . ASP A 1 218 ? -33.688 -0.365 15.922 1 70.75 218 ASP A C 1
ATOM 1726 O O . ASP A 1 218 ? -32.688 0.38 15.867 1 70.75 218 ASP A O 1
ATOM 1730 N N . GLY A 1 219 ? -34.219 -0.907 15.008 1 57.66 219 GLY A N 1
ATOM 1731 C CA . GLY A 1 219 ? -33.812 -0.49 13.68 1 57.66 219 GLY A CA 1
ATOM 1732 C C . GLY A 1 219 ? -34.344 0.874 13.289 1 57.66 219 GLY A C 1
ATOM 1733 O O . GLY A 1 219 ? -35.531 1.037 13.078 1 57.66 219 GLY A O 1
ATOM 1734 N N . SER A 1 220 ? -33.969 1.887 14.023 1 50.81 220 SER A N 1
ATOM 1735 C CA . SER A 1 220 ? -34.469 3.1 13.383 1 50.81 220 SER A CA 1
ATOM 1736 C C . SER A 1 220 ? -34.5 2.941 11.859 1 50.81 220 SER A C 1
ATOM 1738 O O . SER A 1 220 ? -33.5 3.156 11.188 1 50.81 220 SER A O 1
ATOM 1740 N N . TRP A 1 221 ? -35.188 1.974 11.461 1 44.69 221 TRP A N 1
ATOM 1741 C CA . TRP A 1 221 ? -35.375 1.665 10.047 1 44.69 221 TRP A CA 1
ATOM 1742 C C . TRP A 1 221 ? -35.438 2.941 9.211 1 44.69 221 TRP A C 1
ATOM 1744 O O . TRP A 1 221 ? -35.281 2.898 7.988 1 44.69 221 TRP A O 1
ATOM 1754 N N . ARG A 1 222 ? -36.281 3.84 9.758 1 39.31 222 ARG A N 1
ATOM 1755 C CA . ARG A 1 222 ? -36.531 5.074 9.016 1 39.31 222 ARG A CA 1
ATOM 1756 C C . ARG A 1 222 ? -35.219 5.715 8.586 1 39.31 222 ARG A C 1
ATOM 1758 O O . ARG A 1 222 ? -35.125 6.316 7.512 1 39.31 222 ARG A O 1
ATOM 1765 N N . ASP A 1 223 ? -34.438 5.973 9.586 1 40.94 223 ASP A N 1
ATOM 1766 C CA . ASP A 1 223 ? -33.219 6.582 9.102 1 40.94 223 ASP A CA 1
ATOM 1767 C C . ASP A 1 223 ? -32.375 5.57 8.336 1 40.94 223 ASP A C 1
ATOM 1769 O O . ASP A 1 223 ? -31.5 4.918 8.922 1 40.94 223 ASP A O 1
ATOM 1773 N N . VAL A 1 224 ? -32.875 4.66 7.762 1 39.25 224 VAL A N 1
ATOM 1774 C CA . VAL A 1 224 ? -32.781 3.479 6.91 1 39.25 224 VAL A CA 1
ATOM 1775 C C . VAL A 1 224 ? -31.469 3.51 6.145 1 39.25 224 VAL A C 1
ATOM 1777 O O . VAL A 1 224 ? -31.125 2.553 5.449 1 39.25 224 VAL A O 1
ATOM 1780 N N . GLY A 1 225 ? -31.172 4.59 5.738 1 39.88 225 GLY A N 1
ATOM 1781 C CA . GLY A 1 225 ? -29.906 4.547 5.043 1 39.88 225 GLY A CA 1
ATOM 1782 C C . GLY A 1 225 ? -28.844 3.756 5.785 1 39.88 225 GLY A C 1
ATOM 1783 O O . GLY A 1 225 ? -27.75 3.533 5.266 1 39.88 225 GLY A O 1
ATOM 1784 N N . PHE A 1 226 ? -29.234 3.457 6.996 1 42.34 226 PHE A N 1
ATOM 1785 C CA . PHE A 1 226 ? -28.234 2.918 7.922 1 42.34 226 PHE A CA 1
ATOM 1786 C C . PHE A 1 226 ? -28.047 1.421 7.703 1 42.34 226 PHE A C 1
ATOM 1788 O O . PHE A 1 226 ? -26.938 0.901 7.848 1 42.34 226 PHE A O 1
ATOM 1795 N N . LEU A 1 227 ? -29.203 0.72 7.426 1 46.72 227 LEU A N 1
ATOM 1796 C CA . LEU A 1 227 ? -29.047 -0.726 7.309 1 46.72 227 LEU A CA 1
ATOM 1797 C C . LEU A 1 227 ? -28.156 -1.085 6.129 1 46.72 227 LEU A C 1
ATOM 1799 O O . LEU A 1 227 ? -27.375 -2.039 6.203 1 46.72 227 LEU A O 1
ATOM 1803 N N . ASP A 1 228 ? -28.484 -0.384 5.074 1 46.53 228 ASP A N 1
ATOM 1804 C CA . ASP A 1 228 ? -27.703 -0.717 3.889 1 46.53 228 ASP A CA 1
ATOM 1805 C C . ASP A 1 228 ? -26.203 -0.593 4.164 1 46.53 228 ASP A C 1
ATOM 1807 O O . ASP A 1 228 ? -25.406 -1.359 3.627 1 46.53 228 ASP A O 1
ATOM 1811 N N . ASP A 1 229 ? -25.984 0.338 5.168 1 51.53 229 ASP A N 1
ATOM 1812 C CA . ASP A 1 229 ? -24.578 0.627 5.41 1 51.53 229 ASP A CA 1
ATOM 1813 C C . ASP A 1 229 ? -23.953 -0.41 6.344 1 51.53 229 ASP A C 1
ATOM 1815 O O . ASP A 1 229 ? -22.734 -0.546 6.402 1 51.53 229 ASP A O 1
ATOM 1819 N N . TRP A 1 230 ? -24.984 -1.254 6.879 1 58.16 230 TRP A N 1
ATOM 1820 C CA . TRP A 1 230 ? -24.391 -2.016 7.98 1 58.16 230 TRP A CA 1
ATOM 1821 C C . TRP A 1 230 ? -24.328 -3.498 7.633 1 58.16 230 TRP A C 1
ATOM 1823 O O . TRP A 1 230 ? -23.531 -4.242 8.227 1 58.16 230 TRP A O 1
ATOM 1833 N N . VAL A 1 231 ? -25.188 -3.807 6.699 1 65.75 231 VAL A N 1
ATOM 1834 C CA . VAL A 1 231 ? -25.156 -5.242 6.43 1 65.75 231 VAL A CA 1
ATOM 1835 C C . VAL A 1 231 ? -24.688 -5.492 5 1 65.75 231 VAL A C 1
ATOM 1837 O O . VAL A 1 231 ? -25.453 -5.355 4.047 1 65.75 231 VAL A O 1
ATOM 1840 N N . PRO A 1 232 ? -23.531 -5.867 4.953 1 74.06 232 PRO A N 1
ATOM 1841 C CA . PRO A 1 232 ? -23 -5.996 3.59 1 74.06 232 PRO A CA 1
ATOM 1842 C C . PRO A 1 232 ? -23.719 -7.086 2.787 1 74.06 232 PRO A C 1
ATOM 1844 O O . PRO A 1 232 ? -23.781 -7.004 1.559 1 74.06 232 PRO A O 1
ATOM 1847 N N . PHE A 1 233 ? -24.297 -8.062 3.531 1 85.94 233 PHE A N 1
ATOM 1848 C CA . PHE A 1 233 ? -24.906 -9.18 2.842 1 85.94 233 PHE A CA 1
ATOM 1849 C C . PHE A 1 233 ? -26.359 -9.359 3.285 1 85.94 233 PHE A C 1
ATOM 1851 O O . PHE A 1 233 ? -26.656 -9.297 4.48 1 85.94 233 PHE A O 1
ATOM 1858 N N . ASP A 1 234 ? -27.25 -9.469 2.404 1 90.06 234 ASP A N 1
ATOM 1859 C CA . ASP A 1 234 ? -28.641 -9.828 2.711 1 90.06 234 ASP A CA 1
ATOM 1860 C C . ASP A 1 234 ? -29.125 -10.93 1.784 1 90.06 234 ASP A C 1
ATOM 1862 O O . ASP A 1 234 ? -30.031 -10.711 0.972 1 90.06 234 ASP A O 1
ATOM 1866 N N . ILE A 1 235 ? -28.578 -12.078 2.047 1 95.62 235 ILE A N 1
ATOM 1867 C CA . ILE A 1 235 ? -28.875 -13.156 1.107 1 95.62 235 ILE A CA 1
ATOM 1868 C C . ILE A 1 235 ? -30.219 -13.781 1.448 1 95.62 235 ILE A C 1
ATOM 1870 O O . ILE A 1 235 ? -30.797 -14.508 0.634 1 95.62 235 ILE A O 1
ATOM 1874 N N . ALA A 1 236 ? -30.766 -13.523 2.672 1 95.69 236 ALA A N 1
ATOM 1875 C CA . ALA A 1 236 ? -32.125 -13.969 3.053 1 95.69 236 ALA A CA 1
ATOM 1876 C C . ALA A 1 236 ? -33.156 -12.961 2.615 1 95.69 236 ALA A C 1
ATOM 1878 O O . ALA A 1 236 ? -34.375 -13.25 2.666 1 95.69 236 ALA A O 1
ATOM 1879 N N . GLU A 1 237 ? -32.781 -11.797 2.223 1 94.56 237 GLU A N 1
ATOM 1880 C CA . GLU A 1 237 ? -33.594 -10.727 1.647 1 94.56 237 GLU A CA 1
ATOM 1881 C C . GLU A 1 237 ? -34.562 -10.156 2.672 1 94.56 237 GLU A C 1
ATOM 1883 O O . GLU A 1 237 ? -35.625 -9.625 2.305 1 94.56 237 GLU A O 1
ATOM 1888 N N . ASP A 1 238 ? -34.281 -10.352 3.957 1 93.25 238 ASP A N 1
ATOM 1889 C CA . ASP A 1 238 ? -35.156 -9.844 5.008 1 93.25 238 ASP A CA 1
ATOM 1890 C C . ASP A 1 238 ? -34.5 -8.695 5.773 1 93.25 238 ASP A C 1
ATOM 1892 O O . ASP A 1 238 ? -35 -8.289 6.828 1 93.25 238 ASP A O 1
ATOM 1896 N N . GLY A 1 239 ? -33.344 -8.32 5.332 1 87.25 239 GLY A N 1
ATOM 1897 C CA . GLY A 1 239 ? -32.625 -7.215 5.953 1 87.25 239 GLY A CA 1
ATOM 1898 C C . GLY A 1 239 ? -32.156 -7.52 7.359 1 87.25 239 GLY A C 1
ATOM 1899 O O . GLY A 1 239 ? -31.938 -6.605 8.156 1 87.25 239 GLY A O 1
ATOM 1900 N N . HIS A 1 240 ? -32.188 -8.797 7.742 1 88.88 240 HIS A N 1
ATOM 1901 C CA . HIS A 1 240 ? -31.734 -9.273 9.047 1 88.88 240 HIS A CA 1
ATOM 1902 C C . HIS A 1 240 ? -32.719 -8.891 10.141 1 88.88 240 HIS A C 1
ATOM 1904 O O . HIS A 1 240 ? -32.344 -8.812 11.312 1 88.88 240 HIS A O 1
ATOM 1910 N N . ILE A 1 241 ? -33.875 -8.648 9.758 1 88.88 241 ILE A N 1
ATOM 1911 C CA . ILE A 1 241 ? -34.875 -8.266 10.734 1 88.88 241 ILE A CA 1
ATOM 1912 C C . ILE A 1 241 ? -35.344 -9.5 11.516 1 88.88 241 ILE A C 1
ATOM 1914 O O . ILE A 1 241 ? -35.438 -10.594 10.945 1 88.88 241 ILE A O 1
ATOM 1918 N N . ALA A 1 242 ? -35.531 -9.312 12.773 1 90.44 242 ALA A N 1
ATOM 1919 C CA . ALA A 1 242 ? -36.031 -10.375 13.641 1 90.44 242 ALA A CA 1
ATOM 1920 C C . ALA A 1 242 ? -36.625 -9.789 14.922 1 90.44 242 ALA A C 1
ATOM 1922 O O . ALA A 1 242 ? -36.688 -8.57 15.094 1 90.44 242 ALA A O 1
ATOM 1923 N N . GLU A 1 243 ? -37.094 -10.664 15.711 1 88.81 243 GLU A N 1
ATOM 1924 C CA . GLU A 1 243 ? -37.75 -10.234 16.938 1 88.81 243 GLU A CA 1
ATOM 1925 C C . GLU A 1 243 ? -36.781 -9.594 17.906 1 88.81 243 GLU A C 1
ATOM 1927 O O . GLU A 1 243 ? -37.156 -8.703 18.672 1 88.81 243 GLU A O 1
ATOM 1932 N N . VAL A 1 244 ? -35.625 -10.094 17.844 1 84.69 244 VAL A N 1
ATOM 1933 C CA . VAL A 1 244 ? -34.625 -9.656 18.828 1 84.69 244 VAL A CA 1
ATOM 1934 C C . VAL A 1 244 ? -33.406 -9.133 18.109 1 84.69 244 VAL A C 1
ATOM 1936 O O . VAL A 1 244 ? -32.969 -9.703 17.109 1 84.69 244 VAL A O 1
ATOM 1939 N N . THR A 1 245 ? -32.969 -7.98 18.625 1 80.69 245 THR A N 1
ATOM 1940 C CA . THR A 1 245 ? -31.672 -7.477 18.141 1 80.69 245 THR A CA 1
ATOM 1941 C C . THR A 1 245 ? -30.516 -8.242 18.781 1 80.69 245 THR A C 1
ATOM 1943 O O . THR A 1 245 ? -30.453 -8.367 20 1 80.69 245 THR A O 1
ATOM 1946 N N . THR A 1 246 ? -29.859 -8.875 18.016 1 74.69 246 THR A N 1
ATOM 1947 C CA . THR A 1 246 ? -28.688 -9.578 18.531 1 74.69 246 THR A CA 1
ATOM 1948 C C . THR A 1 246 ? -27.422 -8.742 18.344 1 74.69 246 THR A C 1
ATOM 1950 O O . THR A 1 246 ? -26.344 -9.117 18.797 1 74.69 246 THR A O 1
ATOM 1953 N N . HIS A 1 247 ? -27.547 -7.594 17.625 1 58.81 247 HIS A N 1
ATOM 1954 C CA . HIS A 1 247 ? -26.531 -6.75 17.031 1 58.81 247 HIS A CA 1
ATOM 1955 C C . HIS A 1 247 ? -25.656 -6.109 18.109 1 58.81 247 HIS A C 1
ATOM 1957 O O . HIS A 1 247 ? -24.562 -5.602 17.812 1 58.81 247 HIS A O 1
ATOM 1963 N N . ALA A 1 248 ? -26.422 -5.773 19.328 1 47.69 248 ALA A N 1
ATOM 1964 C CA . ALA A 1 248 ? -25.578 -4.918 20.172 1 47.69 248 ALA A CA 1
ATOM 1965 C C . ALA A 1 248 ? -24.109 -5.32 20.062 1 47.69 248 ALA A C 1
ATOM 1967 O O . ALA A 1 248 ? -23.234 -4.461 20.047 1 47.69 248 ALA A O 1
ATOM 1968 N N . THR A 1 249 ? -23.969 -6.488 19.906 1 43.09 249 THR A N 1
ATOM 1969 C CA . THR A 1 249 ? -22.625 -7.059 19.891 1 43.09 249 THR A CA 1
ATOM 1970 C C . THR A 1 249 ? -22.047 -7.027 18.484 1 43.09 249 THR A C 1
ATOM 1972 O O . THR A 1 249 ? -20.828 -7.043 18.297 1 43.09 249 THR A O 1
ATOM 1975 N N . TRP A 1 250 ? -22.922 -7.094 17.5 1 46.47 250 TRP A N 1
ATOM 1976 C CA . TRP A 1 250 ? -22.438 -7.258 16.125 1 46.47 250 TRP A CA 1
ATOM 1977 C C . TRP A 1 250 ? -21.781 -5.973 15.625 1 46.47 250 TRP A C 1
ATOM 1979 O O . TRP A 1 250 ? -20.688 -6 15.062 1 46.47 250 TRP A O 1
ATOM 1989 N N . PHE A 1 251 ? -22.641 -4.828 15.914 1 48 251 PHE A N 1
ATOM 1990 C CA . PHE A 1 251 ? -22.062 -3.566 15.469 1 48 251 PHE A CA 1
ATOM 1991 C C . PHE A 1 251 ? -20.703 -3.342 16.109 1 48 251 PHE A C 1
ATOM 1993 O O . PHE A 1 251 ? -19.75 -2.896 15.453 1 48 251 PHE A O 1
ATOM 2000 N N . GLU A 1 252 ? -20.891 -3.58 17.344 1 52.47 252 GLU A N 1
ATOM 2001 C CA . GLU A 1 252 ? -19.625 -3.492 18.062 1 52.47 252 GLU A CA 1
ATOM 2002 C C . GLU A 1 252 ? -18.625 -4.539 17.547 1 52.47 252 GLU A C 1
ATOM 2004 O O . GLU A 1 252 ? -17.438 -4.273 17.453 1 52.47 252 GLU A O 1
ATOM 2009 N N . SER A 1 253 ? -19.328 -5.59 17.062 1 54.38 253 SER A N 1
ATOM 2010 C CA . SER A 1 253 ? -18.469 -6.688 16.641 1 54.38 253 SER A CA 1
ATOM 2011 C C . SER A 1 253 ? -17.984 -6.504 15.211 1 54.38 253 SER A C 1
ATOM 2013 O O . SER A 1 253 ? -16.812 -6.785 14.906 1 54.38 253 SER A O 1
ATOM 2015 N N . GLN A 1 254 ? -18.906 -5.977 14.352 1 59.88 254 GLN A N 1
ATOM 2016 C CA . GLN A 1 254 ? -18.531 -5.887 12.945 1 59.88 254 GLN A CA 1
ATOM 2017 C C . GLN A 1 254 ? -17.453 -4.832 12.734 1 59.88 254 GLN A C 1
ATOM 2019 O O . GLN A 1 254 ? -16.703 -4.883 11.75 1 59.88 254 GLN A O 1
ATOM 2024 N N . GLY A 1 255 ? -17.25 -4.215 13.82 1 74.31 255 GLY A N 1
ATOM 2025 C CA . GLY A 1 255 ? -16.219 -3.199 13.656 1 74.31 255 GLY A CA 1
ATOM 2026 C C . GLY A 1 255 ? -14.977 -3.473 14.477 1 74.31 255 GLY A C 1
ATOM 2027 O O . GLY A 1 255 ? -14.016 -2.695 14.438 1 74.31 255 GLY A O 1
ATOM 2028 N N . THR A 1 256 ? -15.062 -4.691 15.062 1 84.75 256 THR A N 1
ATOM 2029 C CA . THR A 1 256 ? -13.922 -4.98 15.922 1 84.75 256 THR A CA 1
ATOM 2030 C C . THR A 1 256 ? -13.078 -6.105 15.328 1 84.75 256 THR A C 1
ATOM 2032 O O . THR A 1 256 ? -13.602 -7.152 14.945 1 84.75 256 THR A O 1
ATOM 2035 N N . LEU A 1 257 ? -11.852 -5.895 15.25 1 90.12 257 LEU A N 1
ATOM 2036 C CA . LEU A 1 257 ? -10.922 -6.906 14.766 1 90.12 257 LEU A CA 1
ATOM 2037 C C . LEU A 1 257 ? -10.461 -7.809 15.906 1 90.12 257 LEU A C 1
ATOM 2039 O O . LEU A 1 257 ? -9.852 -7.336 16.859 1 90.12 257 LEU A O 1
ATOM 2043 N N . PRO A 1 258 ? -10.773 -9.055 15.766 1 87.12 258 PRO A N 1
ATOM 2044 C CA . PRO A 1 258 ? -10.266 -9.953 16.797 1 87.12 258 PRO A CA 1
ATOM 2045 C C . PRO A 1 258 ? -8.742 -9.883 16.953 1 87.12 258 PRO A C 1
ATOM 2047 O O . PRO A 1 258 ? -8.031 -9.742 15.945 1 87.12 258 PRO A O 1
ATOM 2050 N N . PRO A 1 259 ? -8.258 -10.047 18.172 1 87.81 259 PRO A N 1
ATOM 2051 C CA . PRO A 1 259 ? -6.824 -9.914 18.422 1 87.81 259 PRO A CA 1
ATOM 2052 C C . PRO A 1 259 ? -5.98 -10.852 17.578 1 87.81 259 PRO A C 1
ATOM 2054 O O . PRO A 1 259 ? -4.863 -10.5 17.172 1 87.81 259 PRO A O 1
ATOM 2057 N N . GLU A 1 260 ? -6.543 -12.023 17.281 1 90.69 260 GLU A N 1
ATOM 2058 C CA . GLU A 1 260 ? -5.77 -13.016 16.531 1 90.69 260 GLU A CA 1
ATOM 2059 C C . GLU A 1 260 ? -5.578 -12.594 15.086 1 90.69 260 GLU A C 1
ATOM 2061 O O . GLU A 1 260 ? -4.742 -13.148 14.375 1 90.69 260 GLU A O 1
ATOM 2066 N N . HIS A 1 261 ? -6.324 -11.555 14.688 1 93.5 261 HIS A N 1
ATOM 2067 C CA . HIS A 1 261 ? -6.25 -11.148 13.289 1 93.5 261 HIS A CA 1
ATOM 2068 C C . HIS A 1 261 ? -5.598 -9.781 13.148 1 93.5 261 HIS A C 1
ATOM 2070 O O . HIS A 1 261 ? -5.488 -9.25 12.039 1 93.5 261 HIS A O 1
ATOM 2076 N N . VAL A 1 262 ? -5.121 -9.211 14.195 1 94.94 262 VAL A N 1
ATOM 2077 C CA . VAL A 1 262 ? -4.523 -7.883 14.18 1 94.94 262 VAL A CA 1
ATOM 2078 C C . VAL A 1 262 ? -3.295 -7.879 13.273 1 94.94 262 VAL A C 1
ATOM 2080 O O . VAL A 1 262 ? -3.006 -6.883 12.609 1 94.94 262 VAL A O 1
ATOM 2083 N N . GLU A 1 263 ? -2.664 -9.031 13.172 1 96.06 263 GLU A N 1
ATOM 2084 C CA . GLU A 1 263 ? -1.451 -9.141 12.367 1 96.06 263 GLU A CA 1
ATOM 2085 C C . GLU A 1 263 ? -1.748 -8.906 10.891 1 96.06 263 GLU A C 1
ATOM 2087 O O . GLU A 1 263 ? -0.86 -8.523 10.125 1 96.06 263 GLU A O 1
ATOM 2092 N N . LEU A 1 264 ? -2.951 -9.094 10.477 1 97.38 264 LEU A N 1
ATOM 2093 C CA . LEU A 1 264 ? -3.34 -8.906 9.086 1 97.38 264 LEU A CA 1
ATOM 2094 C C . LEU A 1 264 ? -3.244 -7.441 8.68 1 97.38 264 LEU A C 1
ATOM 2096 O O . LEU A 1 264 ? -3.256 -7.117 7.492 1 97.38 264 LEU A O 1
ATOM 2100 N N . LEU A 1 265 ? -3.17 -6.551 9.664 1 97.62 265 LEU A N 1
ATOM 2101 C CA . LEU A 1 265 ? -3.043 -5.129 9.375 1 97.62 265 LEU A CA 1
ATOM 2102 C C . LEU A 1 265 ? -1.646 -4.801 8.859 1 97.62 265 LEU A C 1
ATOM 2104 O O . LEU A 1 265 ? -1.476 -3.865 8.07 1 97.62 265 LEU A O 1
ATOM 2108 N N . TYR A 1 266 ? -0.636 -5.551 9.305 1 98.12 266 TYR A N 1
ATOM 2109 C CA . TYR A 1 266 ? 0.731 -5.133 9.016 1 98.12 266 TYR A CA 1
ATOM 2110 C C . TYR A 1 266 ? 1.561 -6.301 8.5 1 98.12 266 TYR A C 1
ATOM 2112 O O . TYR A 1 266 ? 2.793 -6.266 8.547 1 98.12 266 TYR A O 1
ATOM 2120 N N . SER A 1 267 ? 0.923 -7.324 8.086 1 97.19 267 SER A N 1
ATOM 2121 C CA . SER A 1 267 ? 1.538 -8.453 7.402 1 97.19 267 SER A CA 1
ATOM 2122 C C . SER A 1 267 ? 0.914 -8.672 6.027 1 97.19 267 SER A C 1
ATOM 2124 O O . SER A 1 267 ? -0.224 -8.266 5.785 1 97.19 267 SER A O 1
ATOM 2126 N N . PRO A 1 268 ? 1.724 -9.234 5.125 1 95.69 268 PRO A N 1
ATOM 2127 C CA . PRO A 1 268 ? 1.089 -9.562 3.848 1 95.69 268 PRO A CA 1
ATOM 2128 C C . PRO A 1 268 ? -0.185 -10.383 4.012 1 95.69 268 PRO A C 1
ATOM 2130 O O . PRO A 1 268 ? -0.227 -11.305 4.836 1 95.69 268 PRO A O 1
ATOM 2133 N N . LEU A 1 269 ? -1.155 -10.062 3.25 1 96.44 269 LEU A N 1
ATOM 2134 C CA . LEU A 1 269 ? -2.4 -10.812 3.326 1 96.44 269 LEU A CA 1
ATOM 2135 C C . LEU A 1 269 ? -2.232 -12.203 2.723 1 96.44 269 LEU A C 1
ATOM 2137 O O . LEU A 1 269 ? -1.675 -12.352 1.633 1 96.44 269 LEU A O 1
ATOM 2141 N N . PRO A 1 270 ? -2.662 -13.203 3.467 1 94.31 270 PRO A N 1
ATOM 2142 C CA . PRO A 1 270 ? -2.676 -14.523 2.842 1 94.31 270 PRO A CA 1
ATOM 2143 C C . PRO A 1 270 ? -3.639 -14.609 1.659 1 94.31 270 PRO A C 1
ATOM 2145 O O . PRO A 1 270 ? -4.562 -13.797 1.553 1 94.31 270 PRO A O 1
ATOM 2148 N N . SER A 1 271 ? -3.414 -15.562 0.79 1 91.62 271 SER A N 1
ATOM 2149 C CA . SER A 1 271 ? -4.293 -15.727 -0.364 1 91.62 271 SER A CA 1
ATOM 2150 C C . SER A 1 271 ? -5.738 -15.953 0.069 1 91.62 271 SER A C 1
ATOM 2152 O O . SER A 1 271 ? -6.66 -15.352 -0.484 1 91.62 271 SER A O 1
ATOM 2154 N N . HIS A 1 272 ? -5.883 -16.891 1.047 1 94.75 272 HIS A N 1
ATOM 2155 C CA . HIS A 1 272 ? -7.191 -17.109 1.646 1 94.75 272 HIS A CA 1
ATOM 2156 C C . HIS A 1 272 ? -7.297 -16.453 3.016 1 94.75 272 HIS A C 1
ATOM 2158 O O . HIS A 1 272 ? -6.621 -16.859 3.961 1 94.75 272 HIS A O 1
ATOM 2164 N N . LEU A 1 273 ? -8.094 -15.477 3.076 1 95.06 273 LEU A N 1
ATOM 2165 C CA . LEU A 1 273 ? -8.305 -14.828 4.367 1 95.06 273 LEU A CA 1
ATOM 2166 C C . LEU A 1 273 ? -9.055 -15.75 5.324 1 95.06 273 LEU A C 1
ATOM 2168 O O . LEU A 1 273 ? -9.891 -16.547 4.895 1 95.06 273 LEU A O 1
ATOM 2172 N N . PRO A 1 274 ? -8.766 -15.617 6.551 1 89.19 274 PRO A N 1
ATOM 2173 C CA . PRO A 1 274 ? -9.602 -16.328 7.52 1 89.19 274 PRO A CA 1
ATOM 2174 C C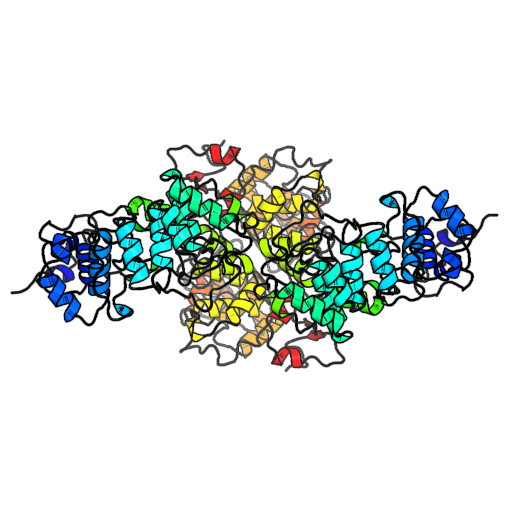 . PRO A 1 274 ? -11.016 -15.758 7.617 1 89.19 274 PRO A C 1
ATOM 2176 O O . PRO A 1 274 ? -11.32 -14.742 6.992 1 89.19 274 PRO A O 1
ATOM 2179 N N . THR A 1 275 ? -11.844 -16.5 8.297 1 80.06 275 THR A N 1
ATOM 2180 C CA . THR A 1 275 ? -13.164 -15.961 8.562 1 80.06 275 THR A CA 1
ATOM 2181 C C . THR A 1 275 ? -13.07 -14.75 9.484 1 80.06 275 THR A C 1
ATOM 2183 O O . THR A 1 275 ? -12.68 -14.875 10.648 1 80.06 275 THR A O 1
ATOM 2186 N N . ILE A 1 276 ? -13.312 -13.617 8.875 1 79.25 276 ILE A N 1
ATOM 2187 C CA . ILE A 1 276 ? -13.086 -12.414 9.672 1 79.25 276 ILE A CA 1
ATOM 2188 C C . ILE A 1 276 ? -14.047 -11.312 9.219 1 79.25 276 ILE A C 1
ATOM 2190 O O . ILE A 1 276 ? -14.609 -11.383 8.125 1 79.25 276 ILE A O 1
ATOM 2194 N N . ILE A 1 277 ? -14.242 -10.438 10.195 1 78.19 277 ILE A N 1
ATOM 2195 C CA . ILE A 1 277 ? -14.773 -9.133 9.812 1 78.19 277 ILE A CA 1
ATOM 2196 C C . ILE A 1 277 ? -13.648 -8.25 9.273 1 78.19 277 ILE A C 1
ATOM 2198 O O . ILE A 1 277 ? -12.812 -7.766 10.047 1 78.19 277 ILE A O 1
ATOM 2202 N N . LYS A 1 278 ? -13.641 -8.047 8.031 1 90.12 278 LYS A N 1
ATOM 2203 C CA . LYS A 1 278 ? -12.445 -7.441 7.457 1 90.12 278 LYS A CA 1
ATOM 2204 C C . LYS A 1 278 ? -12.578 -5.926 7.367 1 90.12 278 LYS A C 1
ATOM 2206 O O . LYS A 1 278 ? -11.75 -5.258 6.738 1 90.12 278 LYS A O 1
ATOM 2211 N N . ASP A 1 279 ? -13.633 -5.305 7.98 1 90.75 279 ASP A N 1
ATOM 2212 C CA . ASP A 1 279 ? -13.898 -3.873 7.879 1 90.75 279 ASP A CA 1
ATOM 2213 C C . ASP A 1 279 ? -12.695 -3.055 8.328 1 90.75 279 ASP A C 1
ATOM 2215 O O . ASP A 1 279 ? -12.266 -2.135 7.629 1 90.75 279 ASP A O 1
ATOM 2219 N N . PRO A 1 280 ? -12.125 -3.436 9.477 1 93.44 280 PRO A N 1
ATOM 2220 C CA . PRO A 1 280 ? -10.953 -2.654 9.898 1 93.44 280 PRO A CA 1
ATOM 2221 C C . PRO A 1 280 ? -9.805 -2.736 8.898 1 93.44 280 PRO A C 1
ATOM 2223 O O . PRO A 1 280 ? -9.062 -1.766 8.719 1 93.44 280 PRO A O 1
ATOM 2226 N N . LEU A 1 281 ? -9.672 -3.887 8.25 1 96.44 281 LEU A N 1
ATOM 2227 C CA . LEU A 1 281 ? -8.617 -4.039 7.25 1 96.44 281 LEU A CA 1
ATOM 2228 C C . LEU A 1 281 ? -8.852 -3.102 6.07 1 96.44 281 LEU A C 1
ATOM 2230 O O . LEU A 1 281 ? -7.906 -2.533 5.523 1 96.44 281 LEU A O 1
ATOM 2234 N N . ILE A 1 282 ? -10.102 -2.932 5.695 1 96 282 ILE A N 1
ATOM 2235 C CA . ILE A 1 282 ? -10.484 -2.045 4.598 1 96 282 ILE A CA 1
ATOM 2236 C C . ILE A 1 282 ? -10.117 -0.605 4.949 1 96 282 ILE A C 1
ATOM 2238 O O . ILE A 1 282 ? -9.477 0.09 4.16 1 96 282 ILE A O 1
ATOM 2242 N N . VAL A 1 283 ? -10.484 -0.237 6.145 1 94.81 283 VAL A N 1
ATOM 2243 C CA . VAL A 1 283 ? -10.281 1.138 6.59 1 94.81 283 VAL A CA 1
ATOM 2244 C C . VAL A 1 283 ? -8.789 1.446 6.652 1 94.81 283 VAL A C 1
ATOM 2246 O O . VAL A 1 283 ? -8.336 2.475 6.145 1 94.81 283 VAL A O 1
ATOM 2249 N N . MET A 1 284 ? -8 0.541 7.191 1 97.44 284 MET A N 1
ATOM 2250 C CA . MET A 1 284 ? -6.562 0.761 7.32 1 97.44 284 MET A CA 1
ATOM 2251 C C . MET A 1 284 ? -5.895 0.828 5.953 1 97.44 284 MET A C 1
ATOM 2253 O O . MET A 1 284 ? -5.02 1.663 5.723 1 97.44 284 MET A O 1
ATOM 2257 N N . ALA A 1 285 ? -6.316 -0.051 5.047 1 98.31 285 ALA A N 1
ATOM 2258 C CA . ALA A 1 285 ? -5.75 -0.067 3.703 1 98.31 285 ALA A CA 1
ATOM 2259 C C . ALA A 1 285 ? -6.031 1.242 2.971 1 98.31 285 ALA A C 1
ATOM 2261 O O . ALA A 1 285 ? -5.152 1.79 2.303 1 98.31 285 ALA A O 1
ATOM 2262 N N . ALA A 1 286 ? -7.258 1.743 3.111 1 97.75 286 ALA A N 1
ATOM 2263 C CA . ALA A 1 286 ? -7.629 3.018 2.502 1 97.75 286 ALA A CA 1
ATOM 2264 C C . ALA A 1 286 ? -6.863 4.176 3.137 1 97.75 286 ALA A C 1
ATOM 2266 O O . ALA A 1 286 ? -6.348 5.047 2.434 1 97.75 286 ALA A O 1
ATOM 2267 N N . TYR A 1 287 ? -6.738 4.121 4.449 1 96.94 287 TYR A N 1
ATOM 2268 C CA . TYR A 1 287 ? -6.121 5.176 5.246 1 96.94 287 TYR A CA 1
ATOM 2269 C C . TYR A 1 287 ? -4.66 5.371 4.852 1 96.94 287 TYR A C 1
ATOM 2271 O O . TYR A 1 287 ? -4.172 6.504 4.797 1 96.94 287 TYR A O 1
ATOM 2279 N N . GLU A 1 288 ? -4.02 4.289 4.48 1 98.19 288 GLU A N 1
ATOM 2280 C CA . GLU A 1 288 ? -2.604 4.359 4.129 1 98.19 288 GLU A CA 1
ATOM 2281 C C . GLU A 1 288 ? -2.41 4.336 2.617 1 98.19 288 GLU A C 1
ATOM 2283 O O . GLU A 1 288 ? -1.276 4.297 2.131 1 98.19 288 GLU A O 1
ATOM 2288 N N . GLY A 1 289 ? -3.451 4.348 1.855 1 98.06 289 GLY A N 1
ATOM 2289 C CA . GLY A 1 289 ? -3.371 4.375 0.404 1 98.06 289 GLY A CA 1
ATOM 2290 C C . GLY A 1 289 ? -2.723 3.135 -0.182 1 98.06 289 GLY A C 1
ATOM 2291 O O . GLY A 1 289 ? -2.004 3.217 -1.181 1 98.06 289 GLY A O 1
ATOM 2292 N N . ASN A 1 290 ? -2.84 1.993 0.524 1 97.88 290 ASN A N 1
ATOM 2293 C CA . ASN A 1 290 ? -2.338 0.727 0.001 1 97.88 290 ASN A CA 1
ATOM 2294 C C . ASN A 1 290 ? -3.232 0.185 -1.11 1 97.88 290 ASN A C 1
ATOM 2296 O O . ASN A 1 290 ? -4.16 -0.584 -0.848 1 97.88 290 ASN A O 1
ATOM 2300 N N . LEU A 1 291 ? -2.879 0.503 -2.266 1 97.44 291 LEU A N 1
ATOM 2301 C CA . LEU A 1 291 ? -3.76 0.364 -3.42 1 97.44 291 LEU A CA 1
ATOM 2302 C C . LEU A 1 291 ? -4.18 -1.09 -3.611 1 97.44 291 LEU A C 1
ATOM 2304 O O . LEU A 1 291 ? -5.371 -1.406 -3.582 1 97.44 291 LEU A O 1
ATOM 2308 N N . ASP A 1 292 ? -3.215 -2.008 -3.758 1 97.06 292 ASP A N 1
ATOM 2309 C CA . ASP A 1 292 ? -3.527 -3.408 -4.031 1 97.06 292 ASP A CA 1
ATOM 2310 C C . ASP A 1 292 ? -4.309 -4.031 -2.879 1 97.06 292 ASP A C 1
ATOM 2312 O O . ASP A 1 292 ? -5.281 -4.758 -3.102 1 97.06 292 ASP A O 1
ATOM 2316 N N . ARG A 1 293 ? -3.902 -3.725 -1.694 1 97.44 293 ARG A N 1
ATOM 2317 C CA . ARG A 1 293 ? -4.574 -4.25 -0.51 1 97.44 293 ARG A CA 1
ATOM 2318 C C . ARG A 1 293 ? -6.008 -3.746 -0.423 1 97.44 293 ARG A C 1
ATOM 2320 O O . ARG A 1 293 ? -6.93 -4.52 -0.154 1 97.44 293 ARG A O 1
ATOM 2327 N N . TYR A 1 294 ? -6.188 -2.479 -0.674 1 98.25 294 TYR A N 1
ATOM 2328 C CA . TYR A 1 294 ? -7.508 -1.865 -0.584 1 98.25 294 TYR A CA 1
ATOM 2329 C C . TYR A 1 294 ? -8.453 -2.451 -1.628 1 98.25 294 TYR A C 1
ATOM 2331 O O . TYR A 1 294 ? -9.586 -2.807 -1.313 1 98.25 294 TYR A O 1
ATOM 2339 N N . LEU A 1 295 ? -7.973 -2.576 -2.807 1 97 295 LEU A N 1
ATOM 2340 C CA . LEU A 1 295 ? -8.828 -3.031 -3.895 1 97 295 LEU A CA 1
ATOM 2341 C C . LEU A 1 295 ? -9.203 -4.5 -3.719 1 97 295 LEU A C 1
ATOM 2343 O O . LEU A 1 295 ? -10.289 -4.922 -4.113 1 97 295 LEU A O 1
ATOM 2347 N N . ARG A 1 296 ? -8.305 -5.207 -3.09 1 95.88 296 ARG A N 1
ATOM 2348 C CA . ARG A 1 296 ? -8.625 -6.598 -2.783 1 95.88 296 ARG A CA 1
ATOM 2349 C C . ARG A 1 296 ? -9.711 -6.688 -1.72 1 95.88 296 ARG A C 1
ATOM 2351 O O . ARG A 1 296 ? -10.617 -7.516 -1.824 1 95.88 296 ARG A O 1
ATOM 2358 N N . LEU A 1 297 ? -9.656 -5.836 -0.798 1 96.75 297 LEU A N 1
ATOM 2359 C CA . LEU A 1 297 ? -10.469 -5.977 0.401 1 96.75 297 LEU A CA 1
ATOM 2360 C C . LEU A 1 297 ? -11.805 -5.246 0.241 1 96.75 297 LEU A C 1
ATOM 2362 O O . LEU A 1 297 ? -12.812 -5.664 0.806 1 96.75 297 LEU A O 1
ATOM 2366 N N . ARG A 1 298 ? -11.859 -4.172 -0.468 1 95.94 298 ARG A N 1
ATOM 2367 C CA . ARG A 1 298 ? -13 -3.254 -0.475 1 95.94 298 ARG A CA 1
ATOM 2368 C C . ARG A 1 298 ? -14.273 -3.961 -0.929 1 95.94 298 ARG A C 1
ATOM 2370 O O . ARG A 1 298 ? -14.211 -4.945 -1.668 1 95.94 298 ARG A O 1
ATOM 2377 N N . ARG A 1 299 ? -15.344 -3.496 -0.435 1 93.12 299 ARG A N 1
ATOM 2378 C CA . ARG A 1 299 ? -16.672 -3.943 -0.826 1 93.12 299 ARG A CA 1
ATOM 2379 C C . ARG A 1 299 ? -17.312 -2.967 -1.808 1 93.12 299 ARG A C 1
ATOM 2381 O O . ARG A 1 299 ? -16.812 -1.866 -2.02 1 93.12 299 ARG A O 1
ATOM 2388 N N . PRO A 1 300 ? -18.391 -3.385 -2.402 1 89.56 300 PRO A N 1
ATOM 2389 C CA . PRO A 1 300 ? -19.078 -2.453 -3.301 1 89.56 300 PRO A CA 1
ATOM 2390 C C . PRO A 1 300 ? -19.547 -1.188 -2.588 1 89.56 300 PRO A C 1
ATOM 2392 O O . PRO A 1 300 ? -19.469 -0.091 -3.146 1 89.56 300 PRO A O 1
ATOM 2395 N N . ASP A 1 301 ? -19.953 -1.396 -1.312 1 87.56 301 ASP A N 1
ATOM 2396 C CA . ASP A 1 301 ? -20.375 -0.242 -0.522 1 87.56 301 ASP A CA 1
ATOM 2397 C C . ASP A 1 301 ? -19.359 0.072 0.576 1 87.56 301 ASP A C 1
ATOM 2399 O O . ASP A 1 301 ? -18.766 -0.836 1.15 1 87.56 301 ASP A O 1
ATOM 2403 N N . TRP A 1 302 ? -19.312 1.311 0.882 1 88.06 302 TRP A N 1
ATOM 2404 C CA . TRP A 1 302 ? -18.359 1.755 1.883 1 88.06 302 TRP A CA 1
ATOM 2405 C C . TRP A 1 302 ? -18.766 1.283 3.275 1 88.06 302 TRP A C 1
ATOM 2407 O O . TRP A 1 302 ? -19.938 1.303 3.627 1 88.06 302 TRP A O 1
ATOM 2417 N N . VAL A 1 303 ? -17.797 0.92 3.99 1 86.81 303 VAL A N 1
ATOM 2418 C CA . VAL A 1 303 ? -18.016 0.651 5.41 1 86.81 303 VAL A CA 1
ATOM 2419 C C . VAL A 1 303 ? -17.828 1.934 6.215 1 86.81 303 VAL A C 1
ATOM 2421 O O . VAL A 1 303 ? -17.359 2.943 5.684 1 86.81 303 VAL A O 1
ATOM 2424 N N . MET A 1 304 ? -18.188 1.879 7.457 1 84.38 304 MET A N 1
ATOM 2425 C CA . MET A 1 304 ? -18.016 3.037 8.328 1 84.38 304 MET A CA 1
ATOM 2426 C C . MET A 1 304 ? -16.562 3.494 8.359 1 84.38 304 MET A C 1
ATOM 2428 O O . MET A 1 304 ? -15.656 2.67 8.453 1 84.38 304 MET A O 1
ATOM 2432 N N . GLN A 1 305 ? -16.297 4.801 8.188 1 86.88 305 GLN A N 1
ATOM 2433 C CA . GLN A 1 305 ? -15.008 5.469 8.273 1 86.88 305 GLN A CA 1
ATOM 2434 C C . GLN A 1 305 ? -14.211 5.281 6.988 1 86.88 305 GLN A C 1
ATOM 2436 O O . GLN A 1 305 ? -13.133 5.863 6.832 1 86.88 305 GLN A O 1
ATOM 2441 N N . GLU A 1 306 ? -14.742 4.496 6.094 1 90.75 306 GLU A N 1
ATOM 2442 C CA . GLU A 1 306 ? -13.992 4.219 4.871 1 90.75 306 GLU A CA 1
ATOM 2443 C C . GLU A 1 306 ? -13.82 5.484 4.031 1 90.75 306 GLU A C 1
ATOM 2445 O O . GLU A 1 306 ? -12.742 5.734 3.488 1 90.75 306 GLU A O 1
ATOM 2450 N N . HIS A 1 307 ? -14.875 6.25 3.979 1 91.75 307 HIS A N 1
ATOM 2451 C CA . HIS A 1 307 ? -14.836 7.469 3.182 1 91.75 307 HIS A CA 1
ATOM 2452 C C . HIS A 1 307 ? -13.742 8.414 3.672 1 91.75 307 HIS A C 1
ATOM 2454 O O . HIS A 1 307 ? -12.93 8.891 2.877 1 91.75 307 HIS A O 1
ATOM 2460 N N . GLY A 1 308 ? -13.734 8.672 4.969 1 91.62 308 GLY A N 1
ATOM 2461 C CA . GLY A 1 308 ? -12.688 9.508 5.539 1 91.62 308 GLY A CA 1
ATOM 2462 C C . GLY A 1 308 ? -11.297 8.945 5.34 1 91.62 308 GLY A C 1
ATOM 2463 O O . GLY A 1 308 ? -10.344 9.695 5.105 1 91.62 308 GLY A O 1
ATOM 2464 N N . ALA A 1 309 ? -11.172 7.617 5.43 1 94.5 309 ALA A N 1
ATOM 2465 C CA . ALA A 1 309 ? -9.891 6.953 5.227 1 94.5 309 ALA A CA 1
ATOM 2466 C C . ALA A 1 309 ? -9.406 7.117 3.787 1 94.5 309 ALA A C 1
ATOM 2468 O O . ALA A 1 309 ? -8.219 7.328 3.545 1 94.5 309 ALA A O 1
ATOM 2469 N N . ILE A 1 310 ? -10.328 7.031 2.848 1 96.25 310 ILE A N 1
ATOM 2470 C CA . ILE A 1 310 ? -10 7.199 1.437 1 96.25 310 ILE A CA 1
ATOM 2471 C C . ILE A 1 310 ? -9.469 8.609 1.195 1 96.25 310 ILE A C 1
ATOM 2473 O O . ILE A 1 310 ? -8.453 8.789 0.518 1 96.25 310 ILE A O 1
ATOM 2477 N N . LEU A 1 311 ? -10.148 9.609 1.758 1 96.38 311 LEU A N 1
ATOM 2478 C CA . LEU A 1 311 ? -9.711 10.992 1.58 1 96.38 311 LEU A CA 1
ATOM 2479 C C . LEU A 1 311 ? -8.289 11.18 2.09 1 96.38 311 LEU A C 1
ATOM 2481 O O . LEU A 1 311 ? -7.441 11.734 1.383 1 96.38 311 LEU A O 1
ATOM 2485 N N . ARG A 1 312 ? -8.031 10.672 3.244 1 96.5 312 ARG A N 1
ATOM 2486 C CA . ARG A 1 312 ? -6.684 10.781 3.799 1 96.5 312 ARG A CA 1
ATOM 2487 C C . ARG A 1 312 ? -5.672 10.039 2.928 1 96.5 312 ARG A C 1
ATOM 2489 O O . ARG A 1 312 ? -4.566 10.531 2.695 1 96.5 312 ARG A O 1
ATOM 2496 N N . GLY A 1 313 ? -6.082 8.828 2.5 1 97.69 313 GLY A N 1
ATOM 2497 C CA . GLY A 1 313 ? -5.227 8.055 1.614 1 97.69 313 GLY A CA 1
ATOM 2498 C C . GLY A 1 313 ? -4.863 8.789 0.339 1 97.69 313 GLY A C 1
ATOM 2499 O O . GLY A 1 313 ? -3.719 8.734 -0.115 1 97.69 313 GLY A O 1
ATOM 2500 N N . ILE A 1 314 ? -5.785 9.508 -0.203 1 98.06 314 ILE A N 1
ATOM 2501 C CA . ILE A 1 314 ? -5.574 10.273 -1.427 1 98.06 314 ILE A CA 1
ATOM 2502 C C . ILE A 1 314 ? -4.594 11.414 -1.157 1 98.06 314 ILE A C 1
ATOM 2504 O O . ILE A 1 314 ? -3.641 11.609 -1.913 1 98.06 314 ILE A O 1
ATOM 2508 N N . TYR A 1 315 ? -4.75 12.133 -0.073 1 97.94 315 TYR A N 1
ATOM 2509 C CA . TYR A 1 315 ? -3.904 13.273 0.256 1 97.94 315 TYR A CA 1
ATOM 2510 C C . TYR A 1 315 ? -2.449 12.844 0.414 1 97.94 315 TYR A C 1
ATOM 2512 O O . TYR A 1 315 ? -1.535 13.617 0.109 1 97.94 315 TYR A O 1
ATOM 2520 N N . HIS A 1 316 ? -2.256 11.578 0.797 1 98.12 316 HIS A N 1
ATOM 2521 C CA . HIS A 1 316 ? -0.917 11.203 1.235 1 98.12 316 HIS A CA 1
ATOM 2522 C C . HIS A 1 316 ? -0.236 10.297 0.212 1 98.12 316 HIS A C 1
ATOM 2524 O O . HIS A 1 316 ? 0.958 10.016 0.326 1 98.12 316 HIS A O 1
ATOM 2530 N N . ASN A 1 317 ? -0.958 9.852 -0.799 1 98.44 317 ASN A N 1
ATOM 2531 C CA . ASN A 1 317 ? -0.406 8.906 -1.764 1 98.44 317 ASN A CA 1
ATOM 2532 C C . ASN A 1 317 ? -0.812 9.258 -3.191 1 98.44 317 ASN A C 1
ATOM 2534 O O . ASN A 1 317 ? -1.981 9.125 -3.559 1 98.44 317 ASN A O 1
ATOM 2538 N N . THR A 1 318 ? 0.152 9.57 -4.008 1 98.56 318 THR A N 1
ATOM 2539 C CA . THR A 1 318 ? -0.097 10.047 -5.363 1 98.56 318 THR A CA 1
ATOM 2540 C C . THR A 1 318 ? -0.66 8.93 -6.238 1 98.56 318 THR A C 1
ATOM 2542 O O . THR A 1 318 ? -1.564 9.164 -7.043 1 98.56 318 THR A O 1
ATOM 2545 N N . THR A 1 319 ? -0.175 7.723 -6.031 1 98.69 319 THR A N 1
ATOM 2546 C CA . THR A 1 319 ? -0.652 6.633 -6.871 1 98.69 319 THR A CA 1
ATOM 2547 C C . THR A 1 319 ? -2.098 6.281 -6.535 1 98.69 319 THR A C 1
ATOM 2549 O O . THR A 1 319 ? -2.883 5.938 -7.418 1 98.69 319 THR A O 1
ATOM 2552 N N . PHE A 1 320 ? -2.428 6.398 -5.238 1 98.69 320 PHE A N 1
ATOM 2553 C CA . PHE A 1 320 ? -3.809 6.188 -4.82 1 98.69 320 PHE A CA 1
ATOM 2554 C C . PHE A 1 320 ? -4.719 7.27 -5.383 1 98.69 320 PHE A C 1
ATOM 2556 O O . PHE A 1 320 ? -5.809 6.98 -5.875 1 98.69 320 PHE A O 1
ATOM 2563 N N . ALA A 1 321 ? -4.242 8.492 -5.352 1 98.81 321 ALA A N 1
ATOM 2564 C CA . ALA A 1 321 ? -4.969 9.609 -5.941 1 98.81 321 ALA A CA 1
ATOM 2565 C C . ALA A 1 321 ? -5.18 9.398 -7.438 1 98.81 321 ALA A C 1
ATOM 2567 O O . ALA A 1 321 ? -6.281 9.609 -7.953 1 98.81 321 ALA A O 1
ATOM 2568 N N . LYS A 1 322 ? -4.164 8.977 -8.086 1 98.75 322 LYS A N 1
ATOM 2569 C CA . LYS A 1 322 ? -4.238 8.766 -9.531 1 98.75 322 LYS A CA 1
ATOM 2570 C C . LYS A 1 322 ? -5.25 7.676 -9.875 1 98.75 322 LYS A C 1
ATOM 2572 O O . LYS A 1 322 ? -6.055 7.836 -10.797 1 98.75 322 LYS A O 1
ATOM 2577 N N . TRP A 1 323 ? -5.227 6.594 -9.156 1 98.56 323 TRP A N 1
ATOM 2578 C CA . TRP A 1 323 ? -6.188 5.531 -9.414 1 98.56 323 TRP A CA 1
ATOM 2579 C C . TRP A 1 323 ? -7.617 6.047 -9.289 1 98.56 323 TRP A C 1
ATOM 2581 O O . TRP A 1 323 ? -8.461 5.773 -10.148 1 98.56 323 TRP A O 1
ATOM 2591 N N . TRP A 1 324 ? -7.898 6.781 -8.211 1 98.25 324 TRP A N 1
ATOM 2592 C CA . TRP A 1 324 ? -9.234 7.328 -7.996 1 98.25 324 TRP A CA 1
ATOM 2593 C C . TRP A 1 324 ? -9.609 8.305 -9.109 1 98.25 324 TRP A C 1
ATOM 2595 O O . TRP A 1 324 ? -10.773 8.398 -9.5 1 98.25 324 TRP A O 1
ATOM 2605 N N . SER A 1 325 ? -8.641 9.023 -9.641 1 98.19 325 SER A N 1
ATOM 2606 C CA . SER A 1 325 ? -8.891 10 -10.688 1 98.19 325 SER A CA 1
ATOM 2607 C C . SER A 1 325 ? -9.336 9.32 -11.984 1 98.19 325 SER A C 1
ATOM 2609 O O . SER A 1 325 ? -9.914 9.961 -12.859 1 98.19 325 SER A O 1
ATOM 2611 N N . LEU A 1 326 ? -9 8.055 -12.102 1 97.38 326 LEU A N 1
ATOM 2612 C CA . LEU A 1 326 ? -9.32 7.324 -13.32 1 97.38 326 LEU A CA 1
ATOM 2613 C C . LEU A 1 326 ? -10.703 6.688 -13.227 1 97.38 326 LEU A C 1
ATOM 2615 O O . LEU A 1 326 ? -11.211 6.148 -14.211 1 97.38 326 LEU A O 1
ATOM 2619 N N . GLN A 1 327 ? -11.32 6.75 -12.023 1 96.75 327 GLN A N 1
ATOM 2620 C CA . GLN A 1 327 ? -12.688 6.242 -11.883 1 96.75 327 GLN A CA 1
ATOM 2621 C C . GLN A 1 327 ? -13.688 7.176 -12.555 1 96.75 327 GLN A C 1
ATOM 2623 O O . GLN A 1 327 ? -13.445 8.383 -12.664 1 96.75 327 GLN A O 1
ATOM 2628 N N . PRO A 1 328 ? -14.844 6.66 -13 1 95.25 328 PRO A N 1
ATOM 2629 C CA . PRO A 1 328 ? -15.852 7.531 -13.602 1 95.25 328 PRO A CA 1
ATOM 2630 C C . PRO A 1 328 ? -16.312 8.641 -12.656 1 95.25 328 PRO A C 1
ATOM 2632 O O . PRO A 1 328 ? -16.656 8.375 -11.508 1 95.25 328 PRO A O 1
ATOM 2635 N N . ARG A 1 329 ? -16.344 9.805 -13.164 1 92.19 329 ARG A N 1
ATOM 2636 C CA . ARG A 1 329 ? -16.656 10.984 -12.367 1 92.19 329 ARG A CA 1
ATOM 2637 C C . ARG A 1 329 ? -18.031 10.859 -11.727 1 92.19 329 ARG A C 1
ATOM 2639 O O . ARG A 1 329 ? -18.234 11.281 -10.586 1 92.19 329 ARG A O 1
ATOM 2646 N N . GLU A 1 330 ? -18.922 10.266 -12.398 1 91.06 330 GLU A N 1
ATOM 2647 C CA . GLU A 1 330 ? -20.297 10.141 -11.93 1 91.06 330 GLU A CA 1
ATOM 2648 C C . GLU A 1 330 ? -20.391 9.242 -10.695 1 91.06 330 GLU A C 1
ATOM 2650 O O . GLU A 1 330 ? -21.344 9.344 -9.914 1 91.06 330 GLU A O 1
ATOM 2655 N N . ASP A 1 331 ? -19.328 8.484 -10.531 1 89.94 331 ASP A N 1
ATOM 2656 C CA . ASP A 1 331 ? -19.328 7.535 -9.422 1 89.94 331 ASP A CA 1
ATOM 2657 C C . ASP A 1 331 ? -18.562 8.094 -8.227 1 89.94 331 ASP A C 1
ATOM 2659 O O . ASP A 1 331 ? -18.531 7.473 -7.16 1 89.94 331 ASP A O 1
ATOM 2663 N N . LEU A 1 332 ? -18.062 9.273 -8.422 1 92.19 332 LEU A N 1
ATOM 2664 C CA . LEU A 1 332 ? -17.219 9.828 -7.367 1 92.19 332 LEU A CA 1
ATOM 2665 C C . LEU A 1 332 ? -17.984 10.867 -6.547 1 92.19 332 LEU A C 1
ATOM 2667 O O . LEU A 1 332 ? -18.688 11.695 -7.105 1 92.19 332 LEU A O 1
ATOM 2671 N N . ALA A 1 333 ? -17.891 10.703 -5.27 1 90.69 333 ALA A N 1
ATOM 2672 C CA . ALA A 1 333 ? -18.328 11.805 -4.418 1 90.69 333 ALA A CA 1
ATOM 2673 C C . ALA A 1 333 ? -17.5 13.062 -4.695 1 90.69 333 ALA A C 1
ATOM 2675 O O . ALA A 1 333 ? -16.312 12.977 -5.023 1 90.69 333 ALA A O 1
ATOM 2676 N N . GLY A 1 334 ? -18.078 14.25 -4.594 1 92.94 334 GLY A N 1
ATOM 2677 C CA . GLY A 1 334 ? -17.391 15.508 -4.793 1 92.94 334 GLY A CA 1
ATOM 2678 C C . GLY A 1 334 ? -16.141 15.648 -3.928 1 92.94 334 GLY A C 1
ATOM 2679 O O . GLY A 1 334 ? -15.117 16.156 -4.383 1 92.94 334 GLY A O 1
ATOM 2680 N N . SER A 1 335 ? -16.234 15.172 -2.717 1 93.25 335 SER A N 1
ATOM 2681 C CA . SER A 1 335 ? -15.125 15.258 -1.78 1 93.25 335 SER A CA 1
ATOM 2682 C C . SER A 1 335 ? -13.93 14.453 -2.273 1 93.25 335 SER A C 1
ATOM 2684 O O . SER A 1 335 ? -12.781 14.82 -2.02 1 93.25 335 SER A O 1
ATOM 2686 N N . ILE A 1 336 ? -14.164 13.352 -2.979 1 96.19 336 ILE A N 1
ATOM 2687 C CA . ILE A 1 336 ? -13.086 12.539 -3.52 1 96.19 336 ILE A CA 1
ATOM 2688 C C . ILE A 1 336 ? -12.375 13.305 -4.641 1 96.19 336 ILE A C 1
ATOM 2690 O O . ILE A 1 336 ? -11.148 13.336 -4.695 1 96.19 336 ILE A O 1
ATOM 2694 N N . ARG A 1 337 ? -13.164 13.906 -5.461 1 96.81 337 ARG A N 1
ATOM 2695 C CA . ARG A 1 337 ? -12.586 14.703 -6.535 1 96.81 337 ARG A CA 1
ATOM 2696 C C . ARG A 1 337 ? -11.789 15.875 -5.973 1 96.81 337 ARG A C 1
ATOM 2698 O O . ARG A 1 337 ? -10.703 16.188 -6.477 1 96.81 337 ARG A O 1
ATOM 2705 N N . ALA A 1 338 ? -12.312 16.484 -4.953 1 96.94 338 ALA A N 1
ATOM 2706 C CA . ALA A 1 338 ? -11.602 17.562 -4.293 1 96.94 338 ALA A CA 1
ATOM 2707 C C . ALA A 1 338 ? -10.258 17.094 -3.75 1 96.94 338 ALA A C 1
ATOM 2709 O O . ALA A 1 338 ? -9.242 17.781 -3.893 1 96.94 338 ALA A O 1
ATOM 2710 N N . ALA A 1 339 ? -10.273 15.938 -3.133 1 97.44 339 ALA A N 1
ATOM 2711 C CA . ALA A 1 339 ? -9.039 15.375 -2.576 1 97.44 339 ALA A CA 1
ATOM 2712 C C . ALA A 1 339 ? -8.031 15.078 -3.678 1 97.44 339 ALA A C 1
ATOM 2714 O O . ALA A 1 339 ? -6.832 15.328 -3.51 1 97.44 339 ALA A O 1
ATOM 2715 N N . ILE A 1 340 ? -8.5 14.523 -4.801 1 98.44 340 ILE A N 1
ATOM 2716 C CA . ILE A 1 340 ? -7.641 14.211 -5.941 1 98.44 340 ILE A CA 1
ATOM 2717 C C . ILE A 1 340 ? -6.961 15.492 -6.438 1 98.44 340 ILE A C 1
ATOM 2719 O O . ILE A 1 340 ? -5.742 15.523 -6.613 1 98.44 340 ILE A O 1
ATOM 2723 N N . LEU A 1 341 ? -7.75 16.5 -6.617 1 98.31 341 LEU A N 1
ATOM 2724 C CA . LEU A 1 341 ? -7.223 17.766 -7.113 1 98.31 341 LEU A CA 1
ATOM 2725 C C . LEU A 1 341 ? -6.238 18.375 -6.121 1 98.31 341 LEU A C 1
ATOM 2727 O O . LEU A 1 341 ? -5.215 18.938 -6.516 1 98.31 341 LEU A O 1
ATOM 2731 N N . ALA A 1 342 ? -6.574 18.281 -4.844 1 98.56 342 ALA A N 1
ATOM 2732 C CA . ALA A 1 342 ? -5.664 18.781 -3.814 1 98.56 342 ALA A CA 1
ATOM 2733 C C . ALA A 1 342 ? -4.293 18.125 -3.93 1 98.56 342 ALA A C 1
ATOM 2735 O O . ALA A 1 342 ? -3.266 18.812 -3.932 1 98.56 342 ALA A O 1
ATOM 2736 N N . ARG A 1 343 ? -4.254 16.812 -4.094 1 98.75 343 ARG A N 1
ATOM 2737 C CA . ARG A 1 343 ? -3 16.078 -4.203 1 98.75 343 ARG A CA 1
ATOM 2738 C C . ARG A 1 343 ? -2.242 16.469 -5.469 1 98.75 343 ARG A C 1
ATOM 2740 O O . ARG A 1 343 ? -1.021 16.641 -5.441 1 98.75 343 ARG A O 1
ATOM 2747 N N . PHE A 1 344 ? -2.957 16.625 -6.535 1 98.81 344 PHE A N 1
ATOM 2748 C CA . PHE A 1 344 ? -2.342 17 -7.805 1 98.81 344 PHE A CA 1
ATOM 2749 C C . PHE A 1 344 ? -1.713 18.391 -7.715 1 98.81 344 PHE A C 1
ATOM 2751 O O . PHE A 1 344 ? -0.591 18.594 -8.18 1 98.81 344 PHE A O 1
ATOM 2758 N N . ILE A 1 345 ? -2.408 19.281 -7.082 1 98.75 345 ILE A N 1
ATOM 2759 C CA . ILE A 1 345 ? -1.885 20.641 -6.906 1 98.75 345 ILE A CA 1
ATOM 2760 C C . ILE A 1 345 ? -0.627 20.594 -6.043 1 98.75 345 ILE A C 1
ATOM 2762 O O . ILE A 1 345 ? 0.369 21.25 -6.352 1 98.75 345 ILE A O 1
ATOM 2766 N N . MET A 1 346 ? -0.608 19.812 -5.016 1 98.69 346 MET A N 1
ATOM 2767 C CA . MET A 1 346 ? 0.524 19.734 -4.098 1 98.69 346 MET A CA 1
ATOM 2768 C C . MET A 1 346 ? 1.783 19.281 -4.832 1 98.69 346 MET A C 1
ATOM 2770 O O . MET A 1 346 ? 2.893 19.672 -4.477 1 98.69 346 MET A O 1
ATOM 2774 N N . VAL A 1 347 ? 1.548 18.438 -5.871 1 98.31 347 VAL A N 1
ATOM 2775 C CA . VAL A 1 347 ? 2.711 17.953 -6.613 1 98.31 347 VAL A CA 1
ATOM 2776 C C . VAL A 1 347 ? 2.865 18.75 -7.902 1 98.31 347 VAL A C 1
ATOM 2778 O O . VAL A 1 347 ? 3.492 18.297 -8.859 1 98.31 347 VAL A O 1
ATOM 2781 N N . ASN A 1 348 ? 2.182 19.859 -7.98 1 98.31 348 ASN A N 1
ATOM 2782 C CA . ASN A 1 348 ? 2.389 20.922 -8.961 1 98.31 348 ASN A CA 1
ATOM 2783 C C . ASN A 1 348 ? 1.727 20.594 -10.297 1 98.31 348 ASN A C 1
ATOM 2785 O O . ASN A 1 348 ? 2.197 21.031 -11.352 1 98.31 348 ASN A O 1
ATOM 2789 N N . ASP A 1 349 ? 0.71 19.766 -10.312 1 98.56 349 ASP A N 1
ATOM 2790 C CA . ASP A 1 349 ? -0.055 19.516 -11.539 1 98.56 349 ASP A CA 1
ATOM 2791 C C . ASP A 1 349 ? -1.344 20.344 -11.547 1 98.56 349 ASP A C 1
ATOM 2793 O O . ASP A 1 349 ? -2.178 20.203 -10.648 1 98.56 349 ASP A O 1
ATOM 2797 N N . LEU A 1 350 ? -1.536 21.125 -12.531 1 98.19 350 LEU A N 1
ATOM 2798 C CA . LEU A 1 350 ? -2.756 21.922 -12.664 1 98.19 350 LEU A CA 1
ATOM 2799 C C . LEU A 1 350 ? -3.531 21.516 -13.914 1 98.19 350 LEU A C 1
ATOM 2801 O O . LEU A 1 350 ? -4.477 22.203 -14.305 1 98.19 350 LEU A O 1
ATOM 2805 N N . SER A 1 351 ? -3.131 20.438 -14.492 1 97.25 351 SER A N 1
ATOM 2806 C CA . SER A 1 351 ? -3.707 20.062 -15.781 1 97.25 351 SER A CA 1
ATOM 2807 C C . SER A 1 351 ? -5.152 19.594 -15.625 1 97.25 351 SER A C 1
ATOM 2809 O O . SER A 1 351 ? -5.891 19.5 -16.609 1 97.25 351 SER A O 1
ATOM 2811 N N . HIS A 1 352 ? -5.594 19.391 -14.391 1 97 352 HIS A N 1
ATOM 2812 C CA . HIS A 1 352 ? -6.941 18.875 -14.172 1 97 352 HIS A CA 1
ATOM 2813 C C . HIS A 1 352 ? -7.848 19.938 -13.57 1 97 352 HIS A C 1
ATOM 2815 O O . HIS A 1 352 ? -8.992 19.656 -13.195 1 97 352 HIS A O 1
ATOM 2821 N N . ILE A 1 353 ? -7.336 21.078 -13.43 1 96.62 353 ILE A N 1
ATOM 2822 C CA . ILE A 1 353 ? -8.102 22.219 -12.953 1 96.62 353 ILE A CA 1
ATOM 2823 C C . ILE A 1 353 ? -8.086 23.328 -14.008 1 96.62 353 ILE A C 1
ATOM 2825 O O . ILE A 1 353 ? -7.031 23.875 -14.328 1 96.62 353 ILE A O 1
ATOM 2829 N N . THR A 1 354 ? -9.234 23.578 -14.531 1 95.56 354 THR A N 1
ATOM 2830 C CA . THR A 1 354 ? -9.359 24.656 -15.5 1 95.56 354 THR A CA 1
ATOM 2831 C C . THR A 1 354 ? -10.07 25.859 -14.883 1 95.56 354 THR A C 1
ATOM 2833 O O . THR A 1 354 ? -10.43 25.828 -13.703 1 95.56 354 THR A O 1
ATOM 2836 N N . ALA A 1 355 ? -10.273 26.844 -15.695 1 94.94 355 ALA A N 1
ATOM 2837 C CA . ALA A 1 355 ? -10.93 28.062 -15.219 1 94.94 355 ALA A CA 1
ATOM 2838 C C . ALA A 1 355 ? -12.375 27.766 -14.805 1 94.94 355 ALA A C 1
ATOM 2840 O O . ALA A 1 355 ? -12.93 28.469 -13.953 1 94.94 355 ALA A O 1
ATOM 2841 N N . THR A 1 356 ? -12.93 26.656 -15.344 1 94.81 356 THR A N 1
ATOM 2842 C CA . THR A 1 356 ? -14.352 26.438 -15.117 1 94.81 356 THR A CA 1
ATOM 2843 C C . THR A 1 356 ? -14.609 25.016 -14.594 1 94.81 356 THR A C 1
ATOM 2845 O O . THR A 1 356 ? -15.758 24.609 -14.43 1 94.81 356 THR A O 1
ATOM 2848 N N . ASP A 1 357 ? -13.633 24.312 -14.375 1 95.62 357 ASP A N 1
ATOM 2849 C CA . ASP A 1 357 ? -13.773 22.953 -13.852 1 95.62 357 ASP A CA 1
ATOM 2850 C C . ASP A 1 357 ? -12.805 22.703 -12.695 1 95.62 357 ASP A C 1
ATOM 2852 O O . ASP A 1 357 ? -11.586 22.703 -12.883 1 95.62 357 ASP A O 1
ATOM 2856 N N . PRO A 1 358 ? -13.367 22.375 -11.625 1 95.88 358 PRO A N 1
ATOM 2857 C CA . PRO A 1 358 ? -14.766 22.281 -11.219 1 95.88 358 PRO A CA 1
ATOM 2858 C C . PRO A 1 358 ? -15.492 23.625 -11.289 1 95.88 358 PRO A C 1
ATOM 2860 O O . PRO A 1 358 ? -14.898 24.672 -11 1 95.88 358 PRO A O 1
ATOM 2863 N N . HIS A 1 359 ? -16.75 23.516 -11.562 1 95.19 359 HIS A N 1
ATOM 2864 C CA . HIS A 1 359 ? -17.547 24.75 -11.609 1 95.19 359 HIS A CA 1
ATOM 2865 C C . HIS A 1 359 ? -17.875 25.234 -10.203 1 95.19 359 HIS A C 1
ATOM 2867 O O . HIS A 1 359 ? -18.375 24.469 -9.375 1 95.19 359 HIS A O 1
ATOM 2873 N N . PRO A 1 360 ? -17.672 26.438 -9.906 1 90.06 360 PRO A N 1
ATOM 2874 C CA . PRO A 1 360 ? -17.812 26.938 -8.531 1 90.06 360 PRO A CA 1
ATOM 2875 C C . PRO A 1 360 ? -19.234 26.781 -7.988 1 90.06 360 PRO A C 1
ATOM 2877 O O . PRO A 1 360 ? -19.422 26.594 -6.785 1 90.06 360 PRO A O 1
ATOM 2880 N N . GLU A 1 361 ? -20.203 26.812 -8.844 1 91.19 361 GLU A N 1
ATOM 2881 C CA . GLU A 1 361 ? -21.594 26.75 -8.391 1 91.19 361 GLU A CA 1
ATOM 2882 C C . GLU A 1 361 ? -22.141 25.328 -8.477 1 91.19 361 GLU A C 1
ATOM 2884 O O . GLU A 1 361 ? -22.766 24.828 -7.539 1 91.19 361 GLU A O 1
ATOM 2889 N N . ASP A 1 362 ? -21.797 24.688 -9.57 1 92.62 362 ASP A N 1
ATOM 2890 C CA . ASP A 1 362 ? -22.406 23.391 -9.828 1 92.62 362 ASP A CA 1
ATOM 2891 C C . ASP A 1 362 ? -21.594 22.25 -9.219 1 92.62 362 ASP A C 1
ATOM 2893 O O . ASP A 1 362 ? -22.125 21.203 -8.891 1 92.62 362 ASP A O 1
ATOM 2897 N N . ASP A 1 363 ? -20.297 22.516 -9.156 1 94.19 363 ASP A N 1
ATOM 2898 C CA . ASP A 1 363 ? -19.359 21.5 -8.633 1 94.19 363 ASP A CA 1
ATOM 2899 C C . ASP A 1 363 ? -18.625 22.016 -7.398 1 94.19 363 ASP A C 1
ATOM 2901 O O . ASP A 1 363 ? -17.422 21.797 -7.242 1 94.19 363 ASP A O 1
ATOM 2905 N N . PHE A 1 364 ? -19.328 22.703 -6.527 1 92.31 364 PHE A N 1
ATOM 2906 C CA . PHE A 1 364 ? -18.703 23.422 -5.41 1 92.31 364 PHE A CA 1
ATOM 2907 C C . PHE A 1 364 ? -18.047 22.438 -4.441 1 92.31 364 PHE A C 1
ATOM 2909 O O . PHE A 1 364 ? -17.047 22.766 -3.797 1 92.31 364 PHE A O 1
ATOM 2916 N N . ASP A 1 365 ? -18.547 21.234 -4.379 1 91.44 365 ASP A N 1
ATOM 2917 C CA . ASP A 1 365 ? -18.016 20.234 -3.438 1 91.44 365 ASP A CA 1
ATOM 2918 C C . ASP A 1 365 ? -16.781 19.547 -3.994 1 91.44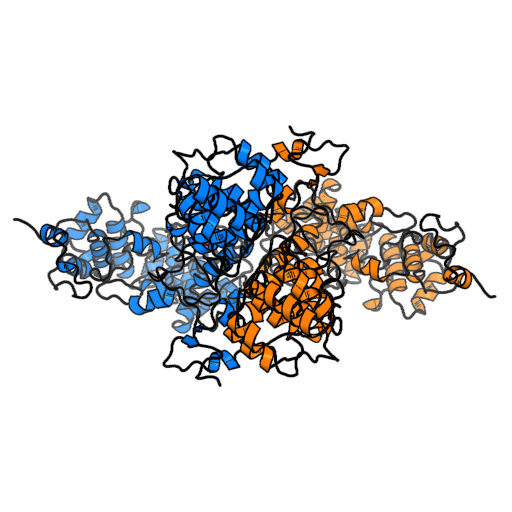 365 ASP A C 1
ATOM 2920 O O . ASP A 1 365 ? -16.125 18.766 -3.297 1 91.44 365 ASP A O 1
ATOM 2924 N N . GLU A 1 366 ? -16.406 19.922 -5.266 1 95.12 366 GLU A N 1
ATOM 2925 C CA . GLU A 1 366 ? -15.227 19.328 -5.895 1 95.12 366 GLU A CA 1
ATOM 2926 C C . GLU A 1 366 ? -14.008 20.25 -5.777 1 95.12 366 GLU A C 1
ATOM 2928 O O . GLU A 1 366 ? -12.898 19.859 -6.141 1 95.12 366 GLU A O 1
ATOM 2933 N N . ILE A 1 367 ? -14.195 21.422 -5.254 1 96.12 367 ILE A N 1
ATOM 2934 C CA . ILE A 1 367 ? -13.094 22.375 -5.074 1 96.12 367 ILE A CA 1
ATOM 2935 C C . ILE A 1 367 ? -12.375 22.078 -3.758 1 96.12 367 ILE A C 1
ATOM 2937 O O . ILE A 1 367 ? -13 22.062 -2.693 1 96.12 367 ILE A O 1
ATOM 2941 N N . PRO A 1 368 ? -11.117 21.844 -3.832 1 96.31 368 PRO A N 1
ATOM 2942 C CA . PRO A 1 368 ? -10.414 21.453 -2.605 1 96.31 368 PRO A CA 1
ATOM 2943 C C . PRO A 1 368 ? -10.227 22.625 -1.646 1 96.31 368 PRO A C 1
ATOM 2945 O O . PRO A 1 368 ? -10.141 23.781 -2.082 1 96.31 368 PRO A O 1
ATOM 2948 N N . GLY A 1 369 ? -10.18 22.328 -0.339 1 95.88 369 GLY A N 1
ATOM 2949 C CA . GLY A 1 369 ? -9.836 23.297 0.681 1 95.88 369 GLY A CA 1
ATOM 2950 C C . GLY A 1 369 ? -8.344 23.344 0.981 1 95.88 369 GLY A C 1
ATOM 2951 O O . GLY A 1 369 ? -7.656 24.281 0.587 1 95.88 369 GLY A O 1
ATOM 2952 N N . MET A 1 370 ? -7.824 22.312 1.483 1 97.31 370 MET A N 1
ATOM 2953 C CA . MET A 1 370 ? -6.414 22.234 1.839 1 97.31 370 MET A CA 1
ATOM 2954 C C . MET A 1 370 ? -5.582 21.734 0.657 1 97.31 370 MET A C 1
ATOM 2956 O O . MET A 1 370 ? -5.758 20.609 0.192 1 97.31 370 MET A O 1
ATOM 2960 N N . ILE A 1 371 ? -4.648 22.578 0.174 1 98.38 371 ILE A N 1
ATOM 2961 C CA . ILE A 1 371 ? -3.836 22.203 -0.979 1 98.38 371 ILE A CA 1
ATOM 2962 C C . ILE A 1 371 ? -2.355 22.312 -0.62 1 98.38 371 ILE A C 1
ATOM 2964 O O . ILE A 1 371 ? -1.501 22.391 -1.505 1 98.38 371 ILE A O 1
ATOM 2968 N N . TRP A 1 372 ? -1.999 22.344 0.727 1 98.44 372 TRP A N 1
ATOM 2969 C CA . TRP A 1 372 ? -0.622 22.641 1.104 1 98.44 372 TRP A CA 1
ATOM 2970 C C . TRP A 1 372 ? -0.097 21.625 2.107 1 98.44 372 TRP A C 1
ATOM 2972 O O . TRP A 1 372 ? 0.941 21.844 2.736 1 98.44 372 TRP A O 1
ATOM 2982 N N . TRP A 1 373 ? -0.746 20.562 2.387 1 97.12 373 TRP A N 1
ATOM 2983 C CA . TRP A 1 373 ? -0.32 19.5 3.297 1 97.12 373 TRP A CA 1
ATOM 2984 C C . TRP A 1 373 ? -0.818 18.141 2.82 1 97.12 373 TRP A C 1
ATOM 2986 O O . TRP A 1 373 ? -1.973 18.016 2.406 1 97.12 373 TRP A O 1
ATOM 2996 N N . PRO A 1 374 ? 0.006 17.156 2.768 1 96.75 374 PRO A N 1
ATOM 2997 C CA . PRO A 1 374 ? 1.296 17.094 3.459 1 96.75 374 PRO A CA 1
ATOM 2998 C C . PRO A 1 374 ? 2.434 17.703 2.646 1 96.75 374 PRO A C 1
ATOM 3000 O O . PRO A 1 374 ? 3.535 17.891 3.166 1 96.75 374 PRO A O 1
ATOM 3003 N N . LEU A 1 375 ? 2.217 18.016 1.4 1 97.81 375 LEU A N 1
ATOM 3004 C CA . LEU A 1 375 ? 3.246 18.641 0.577 1 97.81 375 LEU A CA 1
ATOM 3005 C C . LEU A 1 375 ? 2.883 20.078 0.257 1 97.81 375 LEU A C 1
ATOM 3007 O O . LEU A 1 375 ? 1.702 20.422 0.117 1 97.81 375 LEU A O 1
ATOM 3011 N N . ILE A 1 376 ? 3.844 20.891 0.105 1 98.12 376 ILE A N 1
ATOM 3012 C CA . ILE A 1 376 ? 3.633 22.281 -0.252 1 98.12 376 ILE A CA 1
ATOM 3013 C C . ILE A 1 376 ? 3.928 22.484 -1.735 1 98.12 376 ILE A C 1
ATOM 3015 O O . ILE A 1 376 ? 5.039 22.219 -2.197 1 98.12 376 ILE A O 1
ATOM 3019 N N . PRO A 1 377 ? 2.932 22.938 -2.504 1 98.25 377 PRO A N 1
ATOM 3020 C CA . PRO A 1 377 ? 3.209 23.203 -3.918 1 98.25 377 PRO A CA 1
ATOM 3021 C C . PRO A 1 377 ? 4.254 24.297 -4.121 1 98.25 377 PRO A C 1
ATOM 3023 O O . PRO A 1 377 ? 4.43 25.156 -3.252 1 98.25 377 PRO A O 1
ATOM 3026 N N . ALA A 1 378 ? 4.867 24.219 -5.234 1 97.69 378 ALA A N 1
ATOM 3027 C CA . ALA A 1 378 ? 5.812 25.281 -5.586 1 97.69 378 ALA A CA 1
ATOM 3028 C C . ALA A 1 378 ? 5.105 26.625 -5.703 1 97.69 378 ALA A C 1
ATOM 3030 O O . ALA A 1 378 ? 3.947 26.688 -6.121 1 97.69 378 ALA A O 1
ATOM 3031 N N . GLU A 1 379 ? 5.828 27.688 -5.391 1 97.69 379 GLU A N 1
ATOM 3032 C CA . GLU A 1 379 ? 5.289 29.047 -5.402 1 97.69 379 GLU A CA 1
ATOM 3033 C C . GLU A 1 379 ? 4.73 29.406 -6.777 1 97.69 379 GLU A C 1
ATOM 3035 O O . GLU A 1 379 ? 3.66 30 -6.879 1 97.69 379 GLU A O 1
ATOM 3040 N N . ARG A 1 380 ? 5.41 28.984 -7.801 1 96.62 380 ARG A N 1
ATOM 3041 C CA . ARG A 1 380 ? 4.98 29.281 -9.164 1 96.62 380 ARG A CA 1
ATOM 3042 C C . ARG A 1 380 ? 3.645 28.609 -9.469 1 96.62 380 ARG A C 1
ATOM 3044 O O . ARG A 1 380 ? 2.797 29.188 -10.156 1 96.62 380 ARG A O 1
ATOM 3051 N N . THR A 1 381 ? 3.492 27.422 -9.047 1 98 381 THR A N 1
ATOM 3052 C CA . THR A 1 381 ? 2.242 26.703 -9.227 1 98 381 THR A CA 1
ATOM 3053 C C . THR A 1 381 ? 1.077 27.453 -8.602 1 98 381 THR A C 1
ATOM 3055 O O . THR A 1 381 ? 0.009 27.578 -9.203 1 98 381 THR A O 1
ATOM 3058 N N . LEU A 1 382 ? 1.308 27.969 -7.414 1 98.56 382 LEU A N 1
ATOM 3059 C CA . LEU A 1 382 ? 0.277 28.719 -6.695 1 98.56 382 LEU A CA 1
ATOM 3060 C C . LEU A 1 382 ? -0.063 30.016 -7.426 1 98.56 382 LEU A C 1
ATOM 3062 O O . LEU A 1 382 ? -1.227 30.422 -7.473 1 98.56 382 LEU A O 1
ATOM 3066 N N . GLU A 1 383 ? 0.909 30.609 -7.961 1 98.19 383 GLU A N 1
ATOM 3067 C CA . GLU A 1 383 ? 0.681 31.844 -8.719 1 98.19 383 GLU A CA 1
ATOM 3068 C C . GLU A 1 383 ? -0.213 31.578 -9.93 1 98.19 383 GLU A C 1
ATOM 3070 O O . GLU A 1 383 ? -1.154 32.344 -10.188 1 98.19 383 GLU A O 1
ATOM 3075 N N . VAL A 1 384 ? 0.114 30.531 -10.633 1 98.19 384 VAL A N 1
ATOM 3076 C CA . VAL A 1 384 ? -0.662 30.172 -11.812 1 98.19 384 VAL A CA 1
ATOM 3077 C C . VAL A 1 384 ? -2.076 29.781 -11.398 1 98.19 384 VAL A C 1
ATOM 3079 O O . VAL A 1 384 ? -3.049 30.125 -12.07 1 98.19 384 VAL A O 1
ATOM 3082 N N . LEU A 1 385 ? -2.209 29.078 -10.32 1 98.44 385 LEU A N 1
ATOM 3083 C CA . LEU A 1 385 ? -3.518 28.656 -9.828 1 98.44 385 LEU A CA 1
ATOM 3084 C C . LEU A 1 385 ? -4.379 29.859 -9.477 1 98.44 385 LEU A C 1
ATOM 3086 O O . LEU A 1 385 ? -5.566 29.891 -9.812 1 98.44 385 LEU A O 1
ATOM 3090 N N . ALA A 1 386 ? -3.824 30.844 -8.836 1 97.94 386 ALA A N 1
ATOM 3091 C CA . ALA A 1 386 ? -4.551 32.062 -8.43 1 97.94 386 ALA A CA 1
ATOM 3092 C C . ALA A 1 386 ? -5.098 32.812 -9.641 1 97.94 386 ALA A C 1
ATOM 3094 O O . ALA A 1 386 ? -6.195 33.375 -9.586 1 97.94 386 ALA A O 1
ATOM 3095 N N . LYS A 1 387 ? -4.324 32.812 -10.68 1 96.94 387 LYS A N 1
ATOM 3096 C CA . LYS A 1 387 ? -4.746 33.469 -11.898 1 96.94 387 LYS A CA 1
ATOM 3097 C C . LYS A 1 387 ? -5.852 32.688 -12.602 1 96.94 387 LYS A C 1
ATOM 3099 O O . LYS A 1 387 ? -6.816 33.25 -13.102 1 96.94 387 LYS A O 1
ATOM 3104 N N . ARG A 1 388 ? -5.695 31.406 -12.625 1 96.62 388 ARG A N 1
ATOM 3105 C CA . ARG A 1 388 ? -6.621 30.516 -13.32 1 96.62 388 ARG A CA 1
ATOM 3106 C C . ARG A 1 388 ? -7.941 30.406 -12.57 1 96.62 388 ARG A C 1
ATOM 3108 O O . ARG A 1 388 ? -9.008 30.312 -13.188 1 96.62 388 ARG A O 1
ATOM 3115 N N . ARG A 1 389 ? -7.824 30.375 -11.227 1 97.06 389 ARG A N 1
ATOM 3116 C CA . ARG A 1 389 ? -8.984 30.172 -10.359 1 97.06 389 ARG A CA 1
ATOM 3117 C C . ARG A 1 389 ? -9.031 31.203 -9.25 1 97.06 389 ARG A C 1
ATOM 3119 O O . ARG A 1 389 ? -8.68 30.922 -8.102 1 97.06 389 ARG A O 1
ATOM 3126 N N . PRO A 1 390 ? -9.617 32.281 -9.508 1 94.5 390 PRO A N 1
ATOM 3127 C CA . PRO A 1 390 ? -9.703 33.344 -8.484 1 94.5 390 PRO A CA 1
ATOM 3128 C C . PRO A 1 390 ? -10.562 32.906 -7.289 1 94.5 390 PRO A C 1
ATOM 3130 O O . PRO A 1 390 ? -10.383 33.438 -6.184 1 94.5 390 PRO A O 1
ATOM 3133 N N . ASP A 1 391 ? -11.469 31.984 -7.543 1 94.69 391 ASP A N 1
ATOM 3134 C CA . ASP A 1 391 ? -12.312 31.484 -6.465 1 94.69 391 ASP A CA 1
ATOM 3135 C C . ASP A 1 391 ? -11.516 30.641 -5.473 1 94.69 391 ASP A C 1
ATOM 3137 O O . ASP A 1 391 ? -12.023 30.281 -4.414 1 94.69 391 ASP A O 1
ATOM 3141 N N . MET A 1 392 ? -10.219 30.406 -5.727 1 96.88 392 MET A N 1
ATOM 3142 C CA . MET A 1 392 ? -9.367 29.625 -4.832 1 96.88 392 MET A CA 1
ATOM 3143 C C . MET A 1 392 ? -8.289 30.516 -4.207 1 96.88 392 MET A C 1
ATOM 3145 O O . MET A 1 392 ? -7.258 30.016 -3.756 1 96.88 392 MET A O 1
ATOM 3149 N N . HIS A 1 393 ? -8.5 31.75 -4.121 1 97.12 393 HIS A N 1
ATOM 3150 C CA . HIS A 1 393 ? -7.535 32.719 -3.588 1 97.12 393 HIS A CA 1
ATOM 3151 C C . HIS A 1 393 ? -7.23 32.438 -2.121 1 97.12 393 HIS A C 1
ATOM 3153 O O . HIS A 1 393 ? -6.086 32.562 -1.682 1 97.12 393 HIS A O 1
ATOM 3159 N N . LEU A 1 394 ? -8.273 32.094 -1.396 1 97.81 394 LEU A N 1
ATOM 3160 C CA . LEU A 1 394 ? -8.055 31.781 0.014 1 97.81 394 LEU A CA 1
ATOM 3161 C C . LEU A 1 394 ? -7.09 30.609 0.174 1 97.81 394 LEU A C 1
ATOM 3163 O O . LEU A 1 394 ? -6.16 30.672 0.979 1 97.81 394 LEU A O 1
ATOM 3167 N N . GLN A 1 395 ? -7.34 29.594 -0.599 1 97.88 395 GLN A N 1
ATOM 3168 C CA . GLN A 1 395 ? -6.488 28.406 -0.55 1 97.88 395 GLN A CA 1
ATOM 3169 C C . GLN A 1 395 ? -5.043 28.766 -0.889 1 97.88 395 GLN A C 1
ATOM 3171 O O . GLN A 1 395 ? -4.117 28.297 -0.217 1 97.88 395 GLN A O 1
ATOM 3176 N N . VAL A 1 396 ? -4.848 29.484 -1.9 1 98.75 396 VAL A N 1
ATOM 3177 C CA . VAL A 1 396 ? -3.518 29.875 -2.348 1 98.75 396 VAL A CA 1
ATOM 3178 C C . VAL A 1 396 ? -2.832 30.703 -1.257 1 98.75 396 VAL A C 1
ATOM 3180 O O . VAL A 1 396 ? -1.653 30.484 -0.961 1 98.75 396 VAL A O 1
ATOM 3183 N N . ALA A 1 397 ? -3.564 31.641 -0.664 1 98.75 397 ALA A N 1
ATOM 3184 C CA . ALA A 1 397 ? -3.014 32.469 0.406 1 98.75 397 ALA A CA 1
ATOM 3185 C C . ALA A 1 397 ? -2.586 31.609 1.596 1 98.75 397 ALA A C 1
ATOM 3187 O O . ALA A 1 397 ? -1.518 31.828 2.172 1 98.75 397 ALA A O 1
ATOM 3188 N N . MET A 1 398 ? -3.41 30.719 1.937 1 98.62 398 MET A N 1
ATOM 3189 C CA . MET A 1 398 ? -3.088 29.828 3.053 1 98.62 398 MET A CA 1
ATOM 3190 C C . MET A 1 398 ? -1.864 28.984 2.734 1 98.62 398 MET A C 1
ATOM 3192 O O . MET A 1 398 ? -1.045 28.703 3.613 1 98.62 398 MET A O 1
ATOM 3196 N N . ALA A 1 399 ? -1.766 28.531 1.491 1 98.75 399 ALA A N 1
ATOM 3197 C CA . ALA A 1 399 ? -0.583 27.797 1.062 1 98.75 399 ALA A CA 1
ATOM 3198 C C . ALA A 1 399 ? 0.668 28.672 1.14 1 98.75 399 ALA A C 1
ATOM 3200 O O . ALA A 1 399 ? 1.758 28.172 1.44 1 98.75 399 ALA A O 1
ATOM 3201 N N . CYS A 1 400 ? 0.537 29.922 0.883 1 98.75 400 CYS A N 1
ATOM 3202 C CA . CYS A 1 400 ? 1.654 30.844 1.016 1 98.75 400 CYS A CA 1
ATOM 3203 C C . CYS A 1 400 ? 2.148 30.906 2.457 1 98.75 400 CYS A C 1
ATOM 3205 O O . CYS A 1 400 ? 3.355 30.953 2.701 1 98.75 400 CYS A O 1
ATOM 3207 N N . ILE A 1 401 ? 1.195 30.953 3.367 1 98.44 401 ILE A N 1
ATOM 3208 C CA . ILE A 1 401 ? 1.565 30.953 4.777 1 98.44 401 ILE A CA 1
ATOM 3209 C C . ILE A 1 401 ? 2.326 29.672 5.105 1 98.44 401 ILE A C 1
ATOM 3211 O O . ILE A 1 401 ? 3.398 29.719 5.715 1 98.44 401 ILE A O 1
ATOM 3215 N N . ALA A 1 402 ? 1.8 28.547 4.625 1 97.94 402 ALA A N 1
ATOM 3216 C CA . ALA A 1 402 ? 2.389 27.25 4.914 1 97.94 402 ALA A CA 1
ATOM 3217 C C . ALA A 1 402 ? 3.799 27.141 4.336 1 97.94 402 ALA A C 1
ATOM 3219 O O . ALA A 1 402 ? 4.684 26.547 4.949 1 97.94 402 ALA A O 1
ATOM 3220 N N . GLY A 1 403 ? 4.027 27.75 3.184 1 97.69 403 GLY A N 1
ATOM 3221 C CA . GLY A 1 403 ? 5.312 27.641 2.508 1 97.69 403 GLY A CA 1
ATOM 3222 C C . GLY A 1 403 ? 6.219 28.828 2.777 1 97.69 403 GLY A C 1
ATOM 3223 O O . GLY A 1 403 ? 7.332 28.906 2.256 1 97.69 403 GLY A O 1
ATOM 3224 N N . ASN A 1 404 ? 5.754 29.781 3.582 1 97.81 404 ASN A N 1
ATOM 3225 C CA . ASN A 1 404 ? 6.477 31.016 3.842 1 97.81 404 ASN A CA 1
ATOM 3226 C C . ASN A 1 404 ? 6.797 31.766 2.549 1 97.81 404 ASN A C 1
ATOM 3228 O O . ASN A 1 404 ? 7.918 32.25 2.367 1 97.81 404 ASN A O 1
ATOM 3232 N N . TYR A 1 405 ? 5.832 31.75 1.621 1 98 405 TYR A N 1
ATOM 3233 C CA . TYR A 1 405 ? 5.969 32.406 0.333 1 98 405 TYR A CA 1
ATOM 3234 C C . TYR A 1 405 ? 5.559 33.875 0.432 1 98 405 TYR A C 1
ATOM 3236 O O . TYR A 1 405 ? 4.465 34.25 -0 1 98 405 TYR A O 1
ATOM 3244 N N . LYS A 1 406 ? 6.414 34.781 0.831 1 98.12 406 LYS A N 1
ATOM 3245 C CA . LYS A 1 406 ? 6.141 36.156 1.13 1 98.12 406 LYS A CA 1
ATOM 3246 C C . LYS A 1 406 ? 5.957 36.969 -0.15 1 98.12 406 LYS A C 1
ATOM 3248 O O . LYS A 1 406 ? 5.094 37.844 -0.215 1 98.12 406 LYS A O 1
ATOM 3253 N N . GLU A 1 407 ? 6.734 36.594 -1.118 1 97.81 407 GLU A N 1
ATOM 3254 C CA . GLU A 1 407 ? 6.664 37.312 -2.371 1 97.81 407 GLU A CA 1
ATOM 3255 C C . GLU A 1 407 ? 5.297 37.156 -3.033 1 97.81 407 GLU A C 1
ATOM 3257 O O . GLU A 1 407 ? 4.664 38.156 -3.418 1 97.81 407 GLU A O 1
ATOM 3262 N N . LEU A 1 408 ? 4.895 35.969 -3.168 1 98.19 408 LEU A N 1
ATOM 3263 C CA . LEU A 1 408 ? 3.586 35.719 -3.768 1 98.19 408 LEU A CA 1
ATOM 3264 C C . LEU A 1 408 ? 2.475 36.312 -2.904 1 98.19 408 LEU A C 1
ATOM 3266 O O . LEU A 1 408 ? 1.498 36.844 -3.426 1 98.19 408 LEU A O 1
ATOM 3270 N N . TRP A 1 409 ? 2.562 36.25 -1.609 1 98.56 409 TRP A N 1
ATOM 3271 C CA . TRP A 1 409 ? 1.596 36.812 -0.683 1 98.56 409 TRP A CA 1
ATOM 3272 C C . TRP A 1 409 ? 1.41 38.312 -0.95 1 98.56 409 TRP A C 1
ATOM 3274 O O . TRP A 1 409 ? 0.281 38.781 -1.052 1 98.56 409 TRP A O 1
ATOM 3284 N N . ASP A 1 410 ? 2.51 39 -1.06 1 98.25 410 ASP A N 1
ATOM 3285 C CA . ASP A 1 410 ? 2.465 40.438 -1.257 1 98.25 410 ASP A CA 1
ATOM 3286 C C . ASP A 1 410 ? 1.834 40.781 -2.602 1 98.25 410 ASP A C 1
ATOM 3288 O O . ASP A 1 410 ? 1.15 41.812 -2.725 1 98.25 410 ASP A O 1
ATOM 3292 N N . LYS A 1 411 ? 2.092 39.875 -3.588 1 97.44 411 LYS A N 1
ATOM 3293 C CA . LYS A 1 411 ? 1.477 40.062 -4.898 1 97.44 411 LYS A CA 1
ATOM 3294 C C . LYS A 1 411 ? -0.031 39.844 -4.836 1 97.44 411 LYS A C 1
ATOM 3296 O O . LYS A 1 411 ? -0.801 40.594 -5.461 1 97.44 411 LYS A O 1
ATOM 3301 N N . LEU A 1 412 ? -0.443 38.875 -4.098 1 97.62 412 LEU A N 1
ATOM 3302 C CA . LEU A 1 412 ? -1.85 38.5 -3.973 1 97.62 412 LEU A CA 1
ATOM 3303 C C . LEU A 1 412 ? -2.602 39.531 -3.129 1 97.62 412 LEU A C 1
ATOM 3305 O O . LEU A 1 412 ? -3.77 39.812 -3.395 1 97.62 412 LEU A O 1
ATOM 3309 N N . ALA A 1 413 ? -2.014 40.031 -2.08 1 97.31 413 ALA A N 1
ATOM 3310 C CA . ALA A 1 413 ? -2.58 41 -1.155 1 97.31 413 ALA A CA 1
ATOM 3311 C C . ALA A 1 413 ? -3.969 40.562 -0.689 1 97.31 413 ALA A C 1
ATOM 3313 O O . ALA A 1 413 ? -4.945 41.312 -0.885 1 97.31 413 ALA A O 1
ATOM 3314 N N . PRO A 1 414 ? -4.023 39.469 -0.087 1 97 414 PRO A N 1
ATOM 3315 C CA . PRO A 1 414 ? -5.344 38.938 0.275 1 97 414 PRO A CA 1
ATOM 3316 C C . PRO A 1 414 ? -6.055 39.812 1.311 1 97 414 PRO A C 1
ATOM 3318 O O . PRO A 1 414 ? -5.402 40.438 2.139 1 97 414 PRO A O 1
ATOM 3321 N N . GLU A 1 415 ? -7.387 39.75 1.224 1 95.31 415 GLU A N 1
ATOM 3322 C CA . GLU A 1 415 ? -8.18 40.375 2.287 1 95.31 415 GLU A CA 1
ATOM 3323 C C . GLU A 1 415 ? -8.102 39.531 3.572 1 95.31 415 GLU A C 1
ATOM 3325 O O . GLU A 1 415 ? -8.117 38.312 3.531 1 95.31 415 GLU A O 1
ATOM 3330 N N . PRO A 1 416 ? -8.016 40.312 4.684 1 96.88 416 PRO A N 1
ATOM 3331 C CA . PRO A 1 416 ? -7.918 39.594 5.957 1 96.88 416 PRO A CA 1
ATOM 3332 C C . PRO A 1 416 ? -9.148 38.719 6.246 1 96.88 416 PRO A C 1
ATOM 3334 O O . PRO A 1 416 ? -10.273 39.125 5.961 1 96.88 416 PRO A O 1
ATOM 3337 N N . SER A 1 417 ? -8.969 37.562 6.719 1 96.75 417 SER A N 1
ATOM 3338 C CA . SER A 1 417 ? -10.023 36.656 7.152 1 96.75 417 SER A CA 1
ATOM 3339 C C . SER A 1 417 ? -9.609 35.906 8.406 1 96.75 417 SER A C 1
ATOM 3341 O O . SER A 1 417 ? -8.43 35.906 8.781 1 96.75 417 SER A O 1
ATOM 3343 N N . ARG A 1 418 ? -10.602 35.312 9.016 1 95.56 418 ARG A N 1
ATOM 3344 C CA . ARG A 1 418 ? -10.344 34.531 10.211 1 95.56 418 ARG A CA 1
ATOM 3345 C C . ARG A 1 418 ? -9.438 33.344 9.906 1 95.56 418 ARG A C 1
ATOM 3347 O O . ARG A 1 418 ? -8.539 33.031 10.688 1 95.56 418 ARG A O 1
ATOM 3354 N N . GLN A 1 419 ? -9.641 32.688 8.797 1 96.25 419 GLN A N 1
ATOM 3355 C CA . GLN A 1 419 ? -8.844 31.531 8.391 1 96.25 419 GLN A CA 1
ATOM 3356 C C . GLN A 1 419 ? -7.371 31.891 8.266 1 96.25 419 GLN A C 1
ATOM 3358 O O . GLN A 1 419 ? -6.508 31.188 8.805 1 96.25 419 GLN A O 1
ATOM 3363 N N . LEU A 1 420 ? -7.109 32.969 7.629 1 98.06 420 LEU A N 1
ATOM 3364 C CA . LEU A 1 420 ? -5.738 33.406 7.387 1 98.06 420 LEU A CA 1
ATOM 3365 C C . LEU A 1 420 ? -5.047 33.781 8.695 1 98.06 420 LEU A C 1
ATOM 3367 O O . LEU A 1 420 ? -3.904 33.375 8.93 1 98.06 420 LEU A O 1
ATOM 3371 N N . TYR A 1 421 ? -5.77 34.5 9.5 1 97.56 421 TYR A N 1
ATOM 3372 C CA . TYR A 1 421 ? -5.164 34.969 10.742 1 97.56 421 TYR A CA 1
ATOM 3373 C C . TYR A 1 421 ? -4.906 33.812 11.695 1 97.56 421 TYR A C 1
ATOM 3375 O O . TYR A 1 421 ? -3.871 33.781 12.367 1 97.56 421 TYR A O 1
ATOM 3383 N N . GLU A 1 422 ? -5.867 32.906 11.734 1 96.19 422 GLU A N 1
ATOM 3384 C CA . GLU A 1 422 ? -5.703 31.766 12.609 1 96.19 422 GLU A CA 1
ATOM 3385 C C . GLU A 1 422 ? -4.5 30.922 12.18 1 96.19 422 GLU A C 1
ATOM 3387 O O . GLU A 1 422 ? -3.73 30.453 13.031 1 96.19 422 GLU A O 1
ATOM 3392 N N . GLN A 1 423 ? -4.332 30.719 10.914 1 97.44 423 GLN A N 1
ATOM 3393 C CA . GLN A 1 423 ? -3.201 29.938 10.43 1 97.44 423 GLN A CA 1
ATOM 3394 C C . GLN A 1 423 ? -1.883 30.672 10.656 1 97.44 423 GLN A C 1
ATOM 3396 O O . GLN A 1 423 ? -0.923 30.078 11.164 1 97.44 423 GLN A O 1
ATOM 3401 N N . ALA A 1 424 ? -1.816 31.891 10.352 1 97.94 424 ALA A N 1
ATOM 3402 C CA . ALA A 1 424 ? -0.579 32.656 10.406 1 97.94 424 ALA A CA 1
ATOM 3403 C C . ALA A 1 424 ? -0.115 32.844 11.852 1 97.94 424 ALA A C 1
ATOM 3405 O O . ALA A 1 424 ? 1.086 32.844 12.133 1 97.94 424 ALA A O 1
ATOM 3406 N N . SER A 1 425 ? -1.065 33.031 12.805 1 96.88 425 SER A N 1
ATOM 3407 C CA . SER A 1 425 ? -0.758 33.344 14.195 1 96.88 425 SER A CA 1
ATOM 3408 C C . SER A 1 425 ? -0.74 32.094 15.055 1 96.88 425 SER A C 1
ATOM 3410 O O . SER A 1 425 ? -0.639 32.188 16.281 1 96.88 425 SER A O 1
ATOM 3412 N N . LEU A 1 426 ? -0.908 30.922 14.492 1 94.5 426 LEU A N 1
ATOM 3413 C CA . LEU A 1 426 ? -1.018 29.672 15.234 1 94.5 426 LEU A CA 1
ATOM 3414 C C . LEU A 1 426 ? -2.086 29.781 16.328 1 94.5 426 LEU A C 1
ATOM 3416 O O . LEU A 1 426 ? -1.803 29.562 17.5 1 94.5 426 LEU A O 1
ATOM 3420 N N . ARG A 1 427 ? -3.305 30.062 15.906 1 89.94 427 ARG A N 1
ATOM 3421 C CA . ARG A 1 427 ? -4.492 30.188 16.734 1 89.94 427 ARG A CA 1
ATOM 3422 C C . ARG A 1 427 ? -4.332 31.328 17.75 1 89.94 427 ARG A C 1
ATOM 3424 O O . ARG A 1 427 ? -4.523 31.125 18.953 1 89.94 427 ARG A O 1
ATOM 3431 N N . ARG A 1 428 ? -3.699 32.375 17.391 1 88.19 428 ARG A N 1
ATOM 3432 C CA . ARG A 1 428 ? -3.627 33.656 18.094 1 88.19 428 ARG A CA 1
ATOM 3433 C C . ARG A 1 428 ? -2.641 33.594 19.25 1 88.19 428 ARG A C 1
ATOM 3435 O O . ARG A 1 428 ? -2.877 34.188 20.312 1 88.19 428 ARG A O 1
ATOM 3442 N N . ASP A 1 429 ? -1.696 32.75 19.031 1 93.25 429 ASP A N 1
ATOM 3443 C CA . ASP A 1 429 ? -0.589 32.781 19.984 1 93.25 429 ASP A CA 1
ATOM 3444 C C . ASP A 1 429 ? 0.1 34.156 19.984 1 93.25 429 ASP A C 1
ATOM 3446 O O . ASP A 1 429 ? 0.677 34.562 18.969 1 93.25 429 ASP A O 1
ATOM 3450 N N . PRO A 1 430 ? 0.098 34.812 21.078 1 93.12 430 PRO A N 1
ATOM 3451 C CA . PRO A 1 430 ? 0.604 36.188 21.109 1 93.12 430 PRO A CA 1
ATOM 3452 C C . PRO A 1 430 ? 2.105 36.25 20.844 1 93.12 430 PRO A C 1
ATOM 3454 O O . PRO A 1 430 ? 2.611 37.312 20.469 1 93.12 430 PRO A O 1
ATOM 3457 N N . SER A 1 431 ? 2.766 35.219 21 1 94.44 431 SER A N 1
ATOM 3458 C CA . SER A 1 431 ? 4.211 35.25 20.812 1 94.44 431 SER A CA 1
ATOM 3459 C C . SER A 1 431 ? 4.578 35.125 19.344 1 94.44 431 SER A C 1
ATOM 3461 O O . SER A 1 431 ? 5.727 35.375 18.953 1 94.44 431 SER A O 1
ATOM 3463 N N . VAL A 1 432 ? 3.648 34.844 18.531 1 96.69 432 VAL A N 1
ATOM 3464 C CA . VAL A 1 432 ? 3.938 34.562 17.125 1 96.69 432 VAL A CA 1
ATOM 3465 C C . VAL A 1 432 ? 3.83 35.812 16.297 1 96.69 432 VAL A C 1
ATOM 3467 O O . VAL A 1 432 ? 2.781 36.469 16.266 1 96.69 432 VAL A O 1
ATOM 3470 N N . ARG A 1 433 ? 4.898 36.156 15.711 1 96.38 433 ARG A N 1
ATOM 3471 C CA . ARG A 1 433 ? 4.961 37.219 14.719 1 96.38 433 ARG A CA 1
ATOM 3472 C C . ARG A 1 433 ? 5.645 36.75 13.438 1 96.38 433 ARG A C 1
ATOM 3474 O O . ARG A 1 433 ? 6.582 35.938 13.492 1 96.38 433 ARG A O 1
ATOM 3481 N N . ASN A 1 434 ? 5.215 37.188 12.406 1 97.38 434 ASN A N 1
ATOM 3482 C CA . ASN A 1 434 ? 5.793 36.906 11.094 1 97.38 434 ASN A CA 1
ATOM 3483 C C . ASN A 1 434 ? 5.254 37.875 10.039 1 97.38 434 ASN A C 1
ATOM 3485 O O . ASN A 1 434 ? 4.453 38.75 10.352 1 97.38 434 ASN A O 1
ATOM 3489 N N . HIS A 1 435 ? 5.719 37.656 8.805 1 98.12 435 HIS A N 1
ATOM 3490 C CA . HIS A 1 435 ? 5.359 38.531 7.707 1 98.12 435 HIS A CA 1
ATOM 3491 C C . HIS A 1 435 ? 3.848 38.562 7.508 1 98.12 435 HIS A C 1
ATOM 3493 O O . HIS A 1 435 ? 3.281 39.625 7.23 1 98.12 435 HIS A O 1
ATOM 3499 N N . PHE A 1 436 ? 3.186 37.531 7.672 1 98.44 436 PHE A N 1
ATOM 3500 C CA . PHE A 1 436 ? 1.769 37.375 7.367 1 98.44 436 PHE A CA 1
ATOM 3501 C C . PHE A 1 436 ? 0.909 37.969 8.477 1 98.44 436 PHE A C 1
ATOM 3503 O O . PHE A 1 436 ? -0.09 38.656 8.211 1 98.44 436 PHE A O 1
ATOM 3510 N N . VAL A 1 437 ? 1.281 37.656 9.734 1 98.06 437 VAL A N 1
ATOM 3511 C CA . VAL A 1 437 ? 0.581 38.25 10.867 1 98.06 437 VAL A CA 1
ATOM 3512 C C . VAL A 1 437 ? 0.662 39.781 10.797 1 98.06 437 VAL A C 1
ATOM 3514 O O . VAL A 1 437 ? -0.348 40.469 10.961 1 98.06 437 VAL A O 1
ATOM 3517 N N . ASP A 1 438 ? 1.854 40.281 10.547 1 97.69 438 ASP A N 1
ATOM 3518 C CA . ASP A 1 438 ? 2.064 41.719 10.461 1 97.69 438 ASP A CA 1
ATOM 3519 C C . ASP A 1 438 ? 1.208 42.344 9.359 1 97.69 438 ASP A C 1
ATOM 3521 O O . ASP A 1 438 ? 0.591 43.375 9.555 1 97.69 438 ASP A O 1
ATOM 3525 N N . TYR A 1 439 ? 1.209 41.688 8.266 1 98.06 439 TYR A N 1
ATOM 3526 C CA . TYR A 1 439 ? 0.397 42.156 7.145 1 98.06 439 TYR A CA 1
ATOM 3527 C C . TYR A 1 439 ? -1.08 42.188 7.516 1 98.06 439 TYR A C 1
ATOM 3529 O O . TYR A 1 439 ? -1.771 43.188 7.273 1 98.06 439 TYR A O 1
ATOM 3537 N N . LEU A 1 440 ? -1.601 41.156 8.07 1 97.81 440 LEU A N 1
ATOM 3538 C CA . LEU A 1 440 ? -3.021 41 8.359 1 97.81 440 LEU A CA 1
ATOM 3539 C C . LEU A 1 440 ? -3.475 42 9.414 1 97.81 440 LEU A C 1
ATOM 3541 O O . LEU A 1 440 ? -4.566 42.562 9.312 1 97.81 440 LEU A O 1
ATOM 3545 N N . GLU A 1 441 ? -2.666 42.219 10.367 1 96.94 441 GLU A N 1
ATOM 3546 C CA . GLU A 1 441 ? -2.998 43.219 11.398 1 96.94 441 GLU A CA 1
ATOM 3547 C C . GLU A 1 441 ? -3.006 44.625 10.828 1 96.94 441 GLU A C 1
ATOM 3549 O O . GLU A 1 441 ? -3.902 45.406 11.133 1 96.94 441 GLU A O 1
ATOM 3554 N N . ARG A 1 442 ? -1.974 44.906 10.086 1 97.25 442 ARG A N 1
ATOM 3555 C CA . ARG A 1 442 ? -1.91 46.25 9.461 1 97.25 442 ARG A CA 1
ATOM 3556 C C . ARG A 1 442 ? -3.119 46.469 8.562 1 97.25 442 ARG A C 1
ATOM 3558 O O . ARG A 1 442 ? -3.775 47.5 8.656 1 97.25 442 ARG A O 1
ATOM 3565 N N . ARG A 1 443 ? -3.383 45.5 7.66 1 97.12 443 ARG A N 1
ATOM 3566 C CA . ARG A 1 443 ? -4.488 45.625 6.719 1 97.12 443 ARG A CA 1
ATOM 3567 C C . ARG A 1 443 ? -5.824 45.75 7.449 1 97.12 443 ARG A C 1
ATOM 3569 O O . ARG A 1 443 ? -6.707 46.5 7.035 1 97.12 443 ARG A O 1
ATOM 3576 N N . THR A 1 444 ? -6.008 44.969 8.461 1 96.62 444 THR A N 1
ATOM 3577 C CA . THR A 1 444 ? -7.227 45.031 9.266 1 96.62 444 THR A CA 1
ATOM 3578 C C . THR A 1 444 ? -7.406 46.406 9.883 1 96.62 444 THR A C 1
ATOM 3580 O O . THR A 1 444 ? -8.516 46.938 9.883 1 96.62 444 THR A O 1
ATOM 3583 N N . SER A 1 445 ? -6.367 46.938 10.406 1 96.12 445 SER A N 1
ATOM 3584 C CA . SER A 1 445 ? -6.395 48.281 10.992 1 96.12 445 SER A CA 1
ATOM 3585 C C . SER A 1 445 ? -6.754 49.344 9.945 1 96.12 445 SER A C 1
ATOM 3587 O O . SER A 1 445 ? -7.523 50.25 10.227 1 96.12 445 SER A O 1
ATOM 3589 N N . GLU A 1 446 ? -6.195 49.188 8.828 1 96.38 446 GLU A N 1
ATOM 3590 C CA . GLU A 1 446 ? -6.492 50.125 7.73 1 96.38 446 GLU A CA 1
ATOM 3591 C C . GLU A 1 446 ? -7.973 50.094 7.367 1 96.38 446 GLU A C 1
ATOM 3593 O O . GLU A 1 446 ? -8.531 51.094 6.922 1 96.38 446 GLU A O 1
ATOM 3598 N N . LEU A 1 447 ? -8.57 48.969 7.539 1 94.12 447 LEU A N 1
ATOM 3599 C CA . LEU A 1 447 ? -9.984 48.812 7.223 1 94.12 447 LEU A CA 1
ATOM 3600 C C . LEU A 1 447 ? -10.859 49.219 8.406 1 94.12 447 LEU A C 1
ATOM 3602 O O . LEU A 1 447 ? -12.086 49.156 8.328 1 94.12 447 LEU A O 1
ATOM 3606 N N . GLY A 1 448 ? -10.258 49.594 9.523 1 92.94 448 GLY A N 1
ATOM 3607 C CA . GLY A 1 448 ? -10.992 50.031 10.703 1 92.94 448 GLY A CA 1
ATOM 3608 C C . GLY A 1 448 ? -11.586 48.906 11.492 1 92.94 448 GLY A C 1
ATOM 3609 O O . GLY A 1 448 ? -12.586 49.062 12.203 1 92.94 448 GLY A O 1
ATOM 3610 N N . LEU A 1 449 ? -11.031 47.688 11.266 1 92.38 449 LEU A N 1
ATOM 3611 C CA . LEU A 1 449 ? -11.547 46.5 11.938 1 92.38 449 LEU A CA 1
ATOM 3612 C C . LEU A 1 449 ? -10.578 46.031 13.016 1 92.38 449 LEU A C 1
ATOM 3614 O O . LEU A 1 449 ? -9.43 46.469 13.07 1 92.38 449 LEU A O 1
ATOM 3618 N N . ASP A 1 450 ? -11.18 45.125 13.875 1 92.5 450 ASP A N 1
ATOM 3619 C CA . ASP A 1 450 ? -10.375 44.406 14.859 1 92.5 450 ASP A CA 1
ATOM 3620 C C . ASP A 1 450 ? -10.094 42.969 14.398 1 92.5 450 ASP A C 1
ATOM 3622 O O . ASP A 1 450 ? -10.961 42.312 13.82 1 92.5 450 ASP A O 1
ATOM 3626 N N . VAL A 1 451 ? -8.898 42.562 14.648 1 91.44 451 VAL A N 1
ATOM 3627 C CA . VAL A 1 451 ? -8.492 41.219 14.234 1 91.44 451 VAL A CA 1
ATOM 3628 C C . VAL A 1 451 ? -9.406 40.188 14.875 1 91.44 451 VAL A C 1
ATOM 3630 O O . VAL A 1 451 ? -9.672 39.125 14.289 1 91.44 451 VAL A O 1
ATOM 3633 N N . LYS A 1 452 ? -9.891 40.438 16.047 1 90.69 452 LYS A N 1
ATOM 3634 C CA . LYS A 1 452 ? -10.781 39.531 16.766 1 90.69 452 LYS A CA 1
ATOM 3635 C C . LYS A 1 452 ? -12.141 39.438 16.078 1 90.69 452 LYS A C 1
ATOM 3637 O O . LYS A 1 452 ? -12.883 38.469 16.266 1 90.69 452 LYS A O 1
ATOM 3642 N N . ALA A 1 453 ? -12.391 40.375 15.297 1 90.81 453 ALA A N 1
ATOM 3643 C CA . ALA A 1 453 ? -13.711 40.469 14.68 1 90.81 453 ALA A CA 1
ATOM 3644 C C . ALA A 1 453 ? -13.664 40 13.227 1 90.81 453 ALA A C 1
ATOM 3646 O O . ALA A 1 453 ? -14.656 40.125 12.5 1 90.81 453 ALA A O 1
ATOM 3647 N N . LEU A 1 454 ? -12.531 39.5 12.852 1 93.5 454 LEU A N 1
ATOM 3648 C CA . LEU A 1 454 ? -12.414 39.031 11.469 1 93.5 454 LEU A CA 1
ATOM 3649 C C . LEU A 1 454 ? -13.438 37.938 11.172 1 93.5 454 LEU A C 1
ATOM 3651 O O . LEU A 1 454 ? -13.688 37.062 12.008 1 93.5 454 LEU A O 1
ATOM 3655 N N . GLN A 1 455 ? -14 38.062 10.047 1 91.19 455 GLN A N 1
ATOM 3656 C CA . GLN A 1 455 ? -15.023 37.125 9.633 1 91.19 455 GLN A CA 1
ATOM 3657 C C . GLN A 1 455 ? -14.414 35.969 8.805 1 91.19 455 GLN A C 1
ATOM 3659 O O . GLN A 1 455 ? -13.359 36.156 8.195 1 91.19 455 GLN A O 1
ATOM 3664 N N . GLU A 1 456 ? -15.125 34.906 8.844 1 92.75 456 GLU A N 1
ATOM 3665 C CA . GLU A 1 456 ? -14.742 33.75 8.008 1 92.75 456 GLU A CA 1
ATOM 3666 C C . GLU A 1 456 ? -15.258 33.938 6.578 1 92.75 456 GLU A C 1
ATOM 3668 O O . GLU A 1 456 ? -16.328 34.5 6.363 1 92.75 456 GLU A O 1
ATOM 3673 N N . VAL A 1 457 ? -14.414 33.5 5.656 1 92.44 457 VAL A N 1
ATOM 3674 C CA . VAL A 1 457 ? -14.906 33.312 4.293 1 92.44 457 VAL A CA 1
ATOM 3675 C C . VAL A 1 457 ? -15.719 32.031 4.203 1 92.44 457 VAL A C 1
ATOM 3677 O O . VAL A 1 457 ? -15.242 30.953 4.578 1 92.44 457 VAL A O 1
ATOM 3680 N N . ASN A 1 458 ? -16.969 32.062 3.799 1 90.56 458 ASN A N 1
ATOM 3681 C CA . ASN A 1 458 ? -17.828 30.875 3.805 1 90.56 458 ASN A CA 1
ATOM 3682 C C . ASN A 1 458 ? -18.688 30.812 2.541 1 90.56 458 ASN A C 1
ATOM 3684 O O . ASN A 1 458 ? -19.875 30.5 2.607 1 90.56 458 ASN A O 1
ATOM 3688 N N . GLU A 1 459 ? -18.125 31.094 1.493 1 88.25 459 GLU A N 1
ATOM 3689 C CA . GLU A 1 459 ? -18.844 31.109 0.227 1 88.25 459 GLU A CA 1
ATOM 3690 C C . GLU A 1 459 ? -18.953 29.703 -0.369 1 88.25 459 GLU A C 1
ATOM 3692 O O . GLU A 1 459 ? -19.906 29.406 -1.088 1 88.25 459 GLU A O 1
ATOM 3697 N N . LEU A 1 460 ? -17.953 28.922 -0.143 1 88 460 LEU A N 1
ATOM 3698 C CA . LEU A 1 460 ? -17.875 27.562 -0.645 1 88 460 LEU A CA 1
ATOM 3699 C C . LEU A 1 460 ? -17.594 26.578 0.488 1 88 460 LEU A C 1
ATOM 3701 O O . LEU A 1 460 ? -17 26.953 1.503 1 88 460 LEU A O 1
ATOM 3705 N N . PRO A 1 461 ? -18.016 25.297 0.291 1 84.44 461 PRO A N 1
ATOM 3706 C CA . PRO A 1 461 ? -17.641 24.281 1.283 1 84.44 461 PRO A CA 1
ATOM 3707 C C . PRO A 1 461 ? -16.141 24.234 1.535 1 84.44 461 PRO A C 1
ATOM 3709 O O . PRO A 1 461 ? -15.703 24 2.668 1 84.44 461 PRO A O 1
ATOM 3712 N N . ALA A 1 462 ? -15.453 24.516 0.536 1 89.5 462 ALA A N 1
ATOM 3713 C CA . ALA A 1 462 ? -13.992 24.5 0.607 1 89.5 462 ALA A CA 1
ATOM 3714 C C . ALA A 1 462 ? -13.477 25.469 1.669 1 89.5 462 ALA A C 1
ATOM 3716 O O . ALA A 1 462 ? -12.445 25.219 2.291 1 89.5 462 ALA A O 1
ATOM 3717 N N . HIS A 1 463 ? -14.188 26.516 1.917 1 90.06 463 HIS A N 1
ATOM 3718 C CA . HIS A 1 463 ? -13.758 27.516 2.881 1 90.06 463 HIS A CA 1
ATOM 3719 C C . HIS A 1 463 ? -13.875 27 4.309 1 90.06 463 HIS A C 1
ATOM 3721 O O . HIS A 1 463 ? -13.07 27.359 5.172 1 90.06 463 HIS A O 1
ATOM 3727 N N . ASP A 1 464 ? -14.836 26.141 4.461 1 86.44 464 ASP A N 1
ATOM 3728 C CA . ASP A 1 464 ? -14.953 25.484 5.754 1 86.44 464 ASP A CA 1
ATOM 3729 C C . ASP A 1 464 ? -13.789 24.531 5.992 1 86.44 464 ASP A C 1
ATOM 3731 O O . ASP A 1 464 ? -13.273 24.438 7.109 1 86.44 464 ASP A O 1
ATOM 3735 N N . TRP A 1 465 ? -13.445 23.922 4.953 1 87.75 465 TRP A N 1
ATOM 3736 C CA . TRP A 1 465 ? -12.312 23 5.051 1 87.75 465 TRP A CA 1
ATOM 3737 C C . TRP A 1 465 ? -11.016 23.766 5.301 1 87.75 465 TRP A C 1
ATOM 3739 O O . TRP A 1 465 ? -10.133 23.297 6.02 1 87.75 465 TRP A O 1
ATOM 3749 N N . CYS A 1 466 ? -10.945 24.859 4.754 1 91.12 466 CYS A N 1
ATOM 3750 C CA . CYS A 1 466 ? -9.805 25.734 5.008 1 91.12 466 CYS A CA 1
ATOM 3751 C C . CYS A 1 466 ? -9.742 26.141 6.477 1 91.12 466 CYS A C 1
ATOM 3753 O O . CYS A 1 466 ? -8.656 26.172 7.062 1 91.12 466 CYS A O 1
ATOM 3755 N N . TRP A 1 467 ? -10.891 26.406 7 1 90.94 467 TRP A N 1
ATOM 3756 C CA . TRP A 1 467 ? -10.953 26.766 8.414 1 90.94 467 TRP A CA 1
ATOM 3757 C C . TRP A 1 467 ? -10.43 25.625 9.289 1 90.94 467 TRP A C 1
ATOM 3759 O O . TRP A 1 467 ? -9.617 25.859 10.188 1 90.94 467 TRP A O 1
ATOM 3769 N N . ASN A 1 468 ? -10.867 24.469 8.992 1 89.69 468 ASN A N 1
ATOM 3770 C CA . ASN A 1 468 ? -10.422 23.297 9.75 1 89.69 468 ASN A CA 1
ATOM 3771 C C . ASN A 1 468 ? -8.93 23.062 9.578 1 89.69 468 ASN A C 1
ATOM 3773 O O . ASN A 1 468 ? -8.25 22.641 10.523 1 89.69 468 ASN A O 1
ATOM 3777 N N . ALA A 1 469 ? -8.461 23.422 8.422 1 92.88 469 ALA A N 1
ATOM 3778 C CA . ALA A 1 469 ? -7.066 23.125 8.078 1 92.88 469 ALA A CA 1
ATOM 3779 C C . ALA A 1 469 ? -6.141 24.234 8.586 1 92.88 469 ALA A C 1
ATOM 3781 O O . ALA A 1 469 ? -4.918 24.125 8.469 1 92.88 469 ALA A O 1
ATOM 3782 N N . ALA A 1 470 ? -6.648 25.25 9.195 1 94.88 470 ALA A N 1
ATOM 3783 C CA . ALA A 1 470 ? -5.844 26.359 9.688 1 94.88 470 ALA A CA 1
ATOM 3784 C C . ALA A 1 470 ? -5.023 25.953 10.906 1 94.88 470 ALA A C 1
ATOM 3786 O O . ALA A 1 470 ? -4.039 26.609 11.25 1 94.88 470 ALA A O 1
ATOM 3787 N N . ARG A 1 471 ? -5.375 24.875 11.445 1 93 471 ARG A N 1
ATOM 3788 C CA . ARG A 1 471 ? -4.676 24.406 12.641 1 93 471 ARG A CA 1
ATOM 3789 C C . ARG A 1 471 ? -3.279 23.906 12.289 1 93 471 ARG A C 1
ATOM 3791 O O . ARG A 1 471 ? -3.035 23.453 11.172 1 93 471 ARG A O 1
ATOM 3798 N N . LEU A 1 472 ? -2.453 23.984 13.312 1 93.5 472 LEU A N 1
ATOM 3799 C CA . LEU A 1 472 ? -1.073 23.547 13.156 1 93.5 472 LEU A CA 1
ATOM 3800 C C . LEU A 1 472 ? -1.011 22.031 12.922 1 93.5 472 LEU A C 1
ATOM 3802 O O . LEU A 1 472 ? -0.395 21.578 11.953 1 93.5 472 LEU A O 1
ATOM 3806 N N . ASP A 1 473 ? -1.59 21.281 13.836 1 93.5 473 ASP A N 1
ATOM 3807 C CA . ASP A 1 473 ? -1.582 19.812 13.789 1 93.5 473 ASP A CA 1
ATOM 3808 C C . ASP A 1 473 ? -2.775 19.297 12.992 1 93.5 473 ASP A C 1
ATOM 3810 O O . ASP A 1 473 ? -3.904 19.281 13.492 1 93.5 473 ASP A O 1
ATOM 3814 N N . LYS A 1 474 ? -2.494 18.859 11.766 1 93.56 474 LYS A N 1
ATOM 3815 C CA . LYS A 1 474 ? -3.559 18.391 10.883 1 93.56 474 LYS A CA 1
ATOM 3816 C C . LYS A 1 474 ? -4.086 17.031 11.32 1 93.56 474 LYS A C 1
ATOM 3818 O O . LYS A 1 474 ? -5.227 16.672 11.016 1 93.56 474 LYS A O 1
ATOM 3823 N N . GLU A 1 475 ? -3.271 16.219 11.992 1 93.06 475 GLU A N 1
ATOM 3824 C CA . GLU A 1 475 ? -3.625 14.891 12.484 1 93.06 475 GLU A CA 1
ATOM 3825 C C . GLU A 1 475 ? -3.174 14.703 13.93 1 93.06 475 GLU A C 1
ATOM 3827 O O . GLU A 1 475 ? -2.223 13.969 14.195 1 93.06 475 GLU A O 1
ATOM 3832 N N . PRO A 1 476 ? -3.898 15.289 14.82 1 93.12 476 PRO A N 1
ATOM 3833 C CA . PRO A 1 476 ? -3.484 15.18 16.219 1 93.12 476 PRO A CA 1
ATOM 3834 C C . PRO A 1 476 ? -3.4 13.734 16.703 1 93.12 476 PRO A C 1
ATOM 3836 O O . PRO A 1 476 ? -4.281 12.93 16.391 1 93.12 476 PRO A O 1
ATOM 3839 N N . THR A 1 477 ? -2.367 13.406 17.391 1 95.31 477 THR A N 1
ATOM 3840 C CA . THR A 1 477 ? -2.164 12.078 17.969 1 95.31 477 THR A CA 1
ATOM 3841 C C . THR A 1 477 ? -2.57 12.047 19.438 1 95.31 477 THR A C 1
ATOM 3843 O O . THR A 1 477 ? -2.824 13.102 20.031 1 95.31 477 THR A O 1
ATOM 3846 N N . SER A 1 478 ? -2.676 10.836 19.953 1 93.94 478 SER A N 1
ATOM 3847 C CA . SER A 1 478 ? -3.113 10.711 21.344 1 93.94 478 SER A CA 1
ATOM 3848 C C . SER A 1 478 ? -2.383 9.578 22.047 1 93.94 478 SER A C 1
ATOM 3850 O O . SER A 1 478 ? -1.925 8.633 21.406 1 93.94 478 SER A O 1
ATOM 3852 N N . CYS A 1 479 ? -2.34 9.703 23.391 1 94.94 479 CYS A N 1
ATOM 3853 C CA . CYS A 1 479 ? -1.681 8.688 24.203 1 94.94 479 CYS A CA 1
ATOM 3854 C C . CYS A 1 479 ? -2.68 7.641 24.688 1 94.94 479 CYS A C 1
ATOM 3856 O O . CYS A 1 479 ? -2.332 6.758 25.469 1 94.94 479 CYS A O 1
ATOM 3858 N N . TRP A 1 480 ? -3.893 7.754 24.25 1 93.69 480 TRP A N 1
ATOM 3859 C CA . TRP A 1 480 ? -4.914 6.805 24.688 1 93.69 480 TRP A CA 1
ATOM 3860 C C . TRP A 1 480 ? -4.809 5.496 23.922 1 93.69 480 TRP A C 1
ATOM 3862 O O . TRP A 1 480 ? -5.023 5.465 22.703 1 93.69 480 TRP A O 1
ATOM 3872 N N . LEU A 1 481 ? -4.48 4.477 24.594 1 95.31 481 LEU A N 1
ATOM 3873 C CA . LEU A 1 481 ? -4.305 3.146 24.016 1 95.31 481 LEU A CA 1
ATOM 3874 C C . LEU A 1 481 ? -5.578 2.318 24.172 1 95.31 481 LEU A C 1
ATOM 3876 O O . LEU A 1 481 ? -5.988 1.993 25.281 1 95.31 481 LEU A O 1
ATOM 3880 N N . PRO A 1 482 ? -6.199 1.979 23.078 1 93.62 482 PRO A N 1
ATOM 3881 C CA . PRO A 1 482 ? -7.391 1.133 23.172 1 93.62 482 PRO A CA 1
ATOM 3882 C C . PRO A 1 482 ? -7.055 -0.333 23.438 1 93.62 482 PRO A C 1
ATOM 3884 O O . PRO A 1 482 ? -5.945 -0.78 23.141 1 93.62 482 PRO A O 1
ATOM 3887 N N . SER A 1 483 ? -8.023 -1.064 23.969 1 92.75 483 SER A N 1
ATOM 3888 C CA . SER A 1 483 ? -7.82 -2.477 24.281 1 92.75 483 SER A CA 1
ATOM 3889 C C . SER A 1 483 ? -7.992 -3.344 23.031 1 92.75 483 SER A C 1
ATOM 3891 O O . SER A 1 483 ? -7.586 -4.508 23.016 1 92.75 483 SER A O 1
ATOM 3893 N N . LYS A 1 484 ? -8.609 -2.764 22.047 1 91.88 484 LYS A N 1
ATOM 3894 C CA . LYS A 1 484 ? -8.867 -3.492 20.797 1 91.88 484 LYS A CA 1
ATOM 3895 C C . LYS A 1 484 ? -8.969 -2.539 19.609 1 91.88 484 LYS A C 1
ATOM 3897 O O . LYS A 1 484 ? -9.109 -1.328 19.797 1 91.88 484 LYS A O 1
ATOM 3902 N N . ILE A 1 485 ? -8.828 -3.018 18.484 1 92.56 485 ILE A N 1
ATOM 3903 C CA . ILE A 1 485 ? -9.055 -2.273 17.25 1 92.56 485 ILE A CA 1
ATOM 3904 C C . ILE A 1 485 ? -10.523 -2.395 16.844 1 92.56 485 ILE A C 1
ATOM 3906 O O . ILE A 1 485 ? -11 -3.49 16.531 1 92.56 485 ILE A O 1
ATOM 3910 N N . SER A 1 486 ? -11.188 -1.277 16.859 1 88.5 486 SER A N 1
ATOM 3911 C CA . SER A 1 486 ? -12.609 -1.264 16.547 1 88.5 486 SER A CA 1
ATOM 3912 C C . SER A 1 486 ? -13 0.011 15.805 1 88.5 486 SER A C 1
ATOM 3914 O O . SER A 1 486 ? -12.5 1.094 16.109 1 88.5 486 SER A O 1
ATOM 3916 N N . ILE A 1 487 ? -13.844 -0.191 14.875 1 85 487 ILE A N 1
ATOM 3917 C CA . ILE A 1 487 ? -14.398 0.972 14.188 1 85 487 ILE A CA 1
ATOM 3918 C C . ILE A 1 487 ? -15.438 1.651 15.086 1 85 487 ILE A C 1
ATOM 3920 O O . ILE A 1 487 ? -16.359 1.004 15.57 1 85 487 ILE A O 1
ATOM 3924 N N . THR A 1 488 ? -15.18 2.75 15.469 1 70.25 488 THR A N 1
ATOM 3925 C CA . THR A 1 488 ? -16.125 3.477 16.312 1 70.25 488 THR A CA 1
ATOM 3926 C C . THR A 1 488 ? -16.828 4.57 15.523 1 70.25 488 THR A C 1
ATOM 3928 O O . THR A 1 488 ? -16.297 5.062 14.523 1 70.25 488 THR A O 1
ATOM 3931 N N . ALA A 1 489 ? -18.219 4.508 15.742 1 56.62 489 ALA A N 1
ATOM 3932 C CA . ALA A 1 489 ? -18.938 5.605 15.109 1 56.62 489 ALA A CA 1
ATOM 3933 C C . ALA A 1 489 ? -18.25 6.941 15.352 1 56.62 489 ALA A C 1
ATOM 3935 O O . ALA A 1 489 ? -17.625 7.141 16.391 1 56.62 489 ALA A O 1
ATOM 3936 N N . ALA A 1 490 ? -17.812 7.547 14.281 1 48.88 490 ALA A N 1
ATOM 3937 C CA . ALA A 1 490 ? -17.203 8.867 14.438 1 48.88 490 ALA A CA 1
ATOM 3938 C C . ALA A 1 490 ? -17.922 9.68 15.508 1 48.88 490 ALA A C 1
ATOM 3940 O O . ALA A 1 490 ? -19.156 9.789 15.492 1 48.88 490 ALA A O 1
ATOM 3941 N N . SER A 1 491 ? -17.703 9.445 16.734 1 43.44 491 SER A N 1
ATOM 3942 C CA . SER A 1 491 ? -18.281 10.312 17.75 1 43.44 491 SER A CA 1
ATOM 3943 C C . SER A 1 491 ? -18.703 11.656 17.172 1 43.44 491 SER A C 1
ATOM 3945 O O . SER A 1 491 ? -18.156 12.094 16.141 1 43.44 491 SER A O 1
ATOM 3947 N N . ASP A 1 492 ? -19.984 12.102 17.484 1 39 492 ASP A N 1
ATOM 3948 C CA . ASP A 1 492 ? -20.375 13.508 17.531 1 39 492 ASP A CA 1
ATOM 3949 C C . ASP A 1 492 ? -19.188 14.406 17.844 1 39 492 ASP A C 1
ATOM 3951 O O . ASP A 1 492 ? -19.359 15.5 18.391 1 39 492 ASP A O 1
ATOM 3955 N N . TYR A 1 493 ? -18.203 13.82 18.078 1 39.16 493 TYR A N 1
ATOM 3956 C CA . TYR A 1 493 ? -17.203 14.711 18.656 1 39.16 493 TYR A CA 1
ATOM 3957 C C . TYR A 1 493 ? -16.953 15.906 17.75 1 39.16 493 TYR A C 1
ATOM 3959 O O . TYR A 1 493 ? -16.594 15.742 16.578 1 39.16 493 TYR A O 1
ATOM 3967 N N . PRO A 1 494 ? -17.531 16.828 18.109 1 40.81 494 PRO A N 1
ATOM 3968 C CA . PRO A 1 494 ? -17.375 18.172 17.562 1 40.81 494 PRO A CA 1
ATOM 3969 C C . PRO A 1 494 ? -15.969 18.453 17.047 1 40.81 494 PRO A C 1
ATOM 3971 O O . PRO A 1 494 ? -15.766 19.391 16.266 1 40.81 494 PRO A O 1
ATOM 3974 N N . ASP A 1 495 ? -15.055 17.906 17.812 1 41.09 495 ASP A N 1
ATOM 3975 C CA . ASP A 1 495 ? -13.742 18.547 17.766 1 41.09 495 ASP A CA 1
ATOM 3976 C C . ASP A 1 495 ? -13 18.203 16.484 1 41.09 495 ASP A C 1
ATOM 3978 O O . ASP A 1 495 ? -11.906 18.703 16.234 1 41.09 495 ASP A O 1
ATOM 3982 N N . THR A 1 496 ? -13.273 17.078 15.812 1 49.72 496 THR A N 1
ATOM 3983 C CA . THR A 1 496 ? -12.25 16.875 14.797 1 49.72 496 THR A CA 1
ATOM 3984 C C . THR A 1 496 ? -12.75 17.344 13.43 1 49.72 496 THR A C 1
ATOM 3986 O O . THR A 1 496 ? -13.586 16.672 12.812 1 49.72 496 THR A O 1
ATOM 3989 N N . ASP A 1 497 ? -12.82 18.641 13.359 1 62.38 497 ASP A N 1
ATOM 3990 C CA . ASP A 1 497 ? -12.992 19.297 12.07 1 62.38 497 ASP A CA 1
ATOM 3991 C C . ASP A 1 497 ? -12.117 18.656 11 1 62.38 497 ASP A C 1
ATOM 3993 O O . ASP A 1 497 ? -10.938 18.375 11.234 1 62.38 497 ASP A O 1
ATOM 3997 N N . ASN A 1 498 ? -12.766 18.016 10.031 1 79.06 498 ASN A N 1
ATOM 3998 C CA . ASN A 1 498 ? -12.125 17.266 8.953 1 79.06 498 ASN A CA 1
ATOM 3999 C C . ASN A 1 498 ? -11.297 18.188 8.062 1 79.06 498 ASN A C 1
ATOM 4001 O O . ASN A 1 498 ? -11.812 19.156 7.508 1 79.06 498 ASN A O 1
ATOM 4005 N N . VAL A 1 499 ? -10.047 17.938 8.07 1 88.5 499 VAL A N 1
ATOM 4006 C CA . VAL A 1 499 ? -9.156 18.781 7.273 1 88.5 499 VAL A CA 1
ATOM 4007 C C . VAL A 1 499 ? -9.18 18.328 5.816 1 88.5 499 VAL A C 1
ATOM 4009 O O . VAL A 1 499 ? -8.742 19.062 4.922 1 88.5 499 VAL A O 1
ATOM 4012 N N . TYR A 1 500 ? -9.734 17.125 5.543 1 90 500 TYR A N 1
ATOM 4013 C CA . TYR A 1 500 ? -9.672 16.562 4.199 1 90 500 TYR A CA 1
ATOM 4014 C C . TYR A 1 500 ? -10.977 16.797 3.449 1 90 500 TYR A C 1
ATOM 4016 O O . TYR A 1 500 ? -11.133 16.359 2.307 1 90 500 TYR A O 1
ATOM 4024 N N . GLY A 1 501 ? -11.969 17.484 3.977 1 77.31 501 GLY A N 1
ATOM 4025 C CA . GLY A 1 501 ? -13.156 17.875 3.232 1 77.31 501 GLY A CA 1
ATOM 4026 C C . GLY A 1 501 ? -14.336 16.953 3.477 1 77.31 501 GLY A C 1
ATOM 4027 O O . GLY A 1 501 ? -15.141 16.719 2.576 1 77.31 501 GLY A O 1
ATOM 4028 N N . SER A 1 502 ? -14.391 16.234 4.504 1 72.25 502 SER A N 1
ATOM 4029 C CA . SER A 1 502 ? -15.562 15.43 4.84 1 72.25 502 SER A CA 1
ATOM 4030 C C . SER A 1 502 ? -16.062 15.734 6.246 1 72.25 502 SER A C 1
ATOM 4032 O O . SER A 1 502 ? -15.344 16.328 7.051 1 72.25 502 SER A O 1
ATOM 4034 N N . PRO A 1 503 ? -17.266 15.492 6.355 1 63.41 503 PRO A N 1
ATOM 4035 C CA . PRO A 1 503 ? -17.797 15.75 7.695 1 63.41 503 PRO A CA 1
ATOM 4036 C C . PRO A 1 503 ? -17.109 14.922 8.773 1 63.41 503 PRO A C 1
ATOM 4038 O O . PRO A 1 503 ? -17 15.359 9.922 1 63.41 503 PRO A O 1
ATOM 4041 N N . ASP A 1 504 ? -16.672 13.773 8.383 1 66.81 504 ASP A N 1
ATOM 4042 C CA . ASP A 1 504 ? -16.016 12.938 9.375 1 66.81 504 ASP A CA 1
ATOM 4043 C C . ASP A 1 504 ? -14.57 12.648 8.977 1 66.81 504 ASP A C 1
ATOM 4045 O O . ASP A 1 504 ? -14.289 12.328 7.82 1 66.81 504 ASP A O 1
ATOM 4049 N N . GLN A 1 505 ? -13.703 13.07 9.977 1 77.19 505 GLN A N 1
ATOM 4050 C CA . GLN A 1 505 ? -12.297 12.766 9.727 1 77.19 505 GLN A CA 1
ATOM 4051 C C . GLN A 1 505 ? -11.898 11.438 10.359 1 77.19 505 GLN A C 1
ATOM 4053 O O . GLN A 1 505 ? -12.016 11.266 11.57 1 77.19 505 GLN A O 1
ATOM 4058 N N . THR A 1 506 ? -11.484 10.547 9.516 1 84.25 506 THR A N 1
ATOM 4059 C CA . THR A 1 506 ? -10.875 9.328 10.023 1 84.25 506 THR A CA 1
ATOM 4060 C C . THR A 1 506 ? -9.438 9.57 10.461 1 84.25 506 THR A C 1
ATOM 4062 O O . THR A 1 506 ? -8.602 9.977 9.648 1 84.25 506 THR A O 1
ATOM 4065 N N . ASN A 1 507 ? -9.172 9.57 11.75 1 89.31 507 ASN A N 1
ATOM 4066 C CA . ASN A 1 507 ? -7.84 9.695 12.328 1 89.31 507 ASN A CA 1
ATOM 4067 C C . ASN A 1 507 ? -7.5 8.492 13.211 1 89.31 507 ASN A C 1
ATOM 4069 O O . ASN A 1 507 ? -7.938 8.422 14.359 1 89.31 507 ASN A O 1
ATOM 4073 N N . LEU A 1 508 ? -6.684 7.648 12.711 1 92.75 508 LEU A N 1
ATOM 4074 C CA . LEU A 1 508 ? -6.434 6.375 13.367 1 92.75 508 LEU A CA 1
ATOM 4075 C C . LEU A 1 508 ? -5.305 6.5 14.391 1 92.75 508 LEU A C 1
ATOM 4077 O O . LEU A 1 508 ? -4.957 5.527 15.062 1 92.75 508 LEU A O 1
ATOM 4081 N N . ALA A 1 509 ? -4.754 7.707 14.555 1 92.25 509 ALA A N 1
ATOM 4082 C CA . ALA A 1 509 ? -3.77 7.988 15.602 1 92.25 509 ALA A CA 1
ATOM 4083 C C . ALA A 1 509 ? -4.363 8.883 16.688 1 92.25 509 ALA A C 1
ATOM 4085 O O . ALA A 1 509 ? -3.674 9.25 17.641 1 92.25 509 ALA A O 1
ATOM 4086 N N . GLY A 1 510 ? -5.586 9.18 16.484 1 89.25 510 GLY A N 1
ATOM 4087 C CA . GLY A 1 510 ? -6.246 10.133 17.375 1 89.25 510 GLY A CA 1
ATOM 4088 C C . GLY A 1 510 ? -6.906 9.484 18.562 1 89.25 510 GLY A C 1
ATOM 4089 O O . GLY A 1 510 ? -6.816 8.266 18.75 1 89.25 510 GLY A O 1
ATOM 4090 N N . ARG A 1 511 ? -7.574 10.211 19.297 1 81.5 511 ARG A N 1
ATOM 4091 C CA . ARG A 1 511 ? -8.125 9.828 20.594 1 81.5 511 ARG A CA 1
ATOM 4092 C C . ARG A 1 511 ? -9.242 8.805 20.438 1 81.5 511 ARG A C 1
ATOM 4094 O O . ARG A 1 511 ? -9.383 7.898 21.266 1 81.5 511 ARG A O 1
ATOM 4101 N N . ASP A 1 512 ? -9.969 8.812 19.406 1 74.44 512 ASP A N 1
ATOM 4102 C CA . ASP A 1 512 ? -11.164 7.996 19.281 1 74.44 512 ASP A CA 1
ATOM 4103 C C . ASP A 1 512 ? -10.82 6.586 18.797 1 74.44 512 ASP A C 1
ATOM 4105 O O . ASP A 1 512 ? -11.469 5.613 19.188 1 74.44 512 ASP A O 1
ATOM 4109 N N . SER A 1 513 ? -9.945 6.297 17.984 1 78.69 513 SER A N 1
ATOM 4110 C CA . SER A 1 513 ? -9.672 4.992 17.391 1 78.69 513 SER A CA 1
ATOM 4111 C C . SER A 1 513 ? -8.203 4.617 17.531 1 78.69 513 SER A C 1
ATOM 4113 O O . SER A 1 513 ? -7.879 3.473 17.859 1 78.69 513 SER A O 1
ATOM 4115 N N . ASN A 1 514 ? -7.332 5.23 18.016 1 92.44 514 ASN A N 1
ATOM 4116 C CA . ASN A 1 514 ? -5.875 5.207 18.078 1 92.44 514 ASN A CA 1
ATOM 4117 C C . ASN A 1 514 ? -5.316 3.832 17.734 1 92.44 514 ASN A C 1
ATOM 4119 O O . ASN A 1 514 ? -4.551 3.254 18.5 1 92.44 514 ASN A O 1
ATOM 4123 N N . TRP A 1 515 ? -5.684 3.273 16.5 1 95.75 515 TRP A N 1
ATOM 4124 C CA . TRP A 1 515 ? -5.219 1.994 15.984 1 95.75 515 TRP A CA 1
ATOM 4125 C C . TRP A 1 515 ? -3.697 1.98 15.852 1 95.75 515 TRP A C 1
ATOM 4127 O O . TRP A 1 515 ? -3.057 0.952 16.078 1 95.75 515 TRP A O 1
ATOM 4137 N N . GLU A 1 516 ? -3.133 3.127 15.469 1 97.75 516 GLU A N 1
ATOM 4138 C CA . GLU A 1 516 ? -1.697 3.186 15.203 1 97.75 516 GLU A CA 1
ATOM 4139 C C . GLU A 1 516 ? -0.89 2.957 16.469 1 97.75 516 GLU A C 1
ATOM 4141 O O . GLU A 1 516 ? 0.099 2.223 16.469 1 97.75 516 GLU A O 1
ATOM 4146 N N . LEU A 1 517 ? -1.335 3.584 17.531 1 98 517 LEU A N 1
ATOM 4147 C CA . LEU A 1 517 ? -0.669 3.33 18.812 1 98 517 LEU A CA 1
ATOM 4148 C C . LEU A 1 517 ? -0.807 1.866 19.219 1 98 517 LEU A C 1
ATOM 4150 O O . LEU A 1 517 ? 0.154 1.254 19.688 1 98 517 LEU A O 1
ATOM 4154 N N . TYR A 1 518 ? -1.974 1.295 19.047 1 97.25 518 TYR A N 1
ATOM 4155 C CA . TYR A 1 518 ? -2.201 -0.111 19.359 1 97.25 518 TYR A CA 1
ATOM 4156 C C . TYR A 1 518 ? -1.253 -1.006 18.562 1 97.25 518 TYR A C 1
ATOM 4158 O O . TYR A 1 518 ? -0.636 -1.914 19.125 1 97.25 518 TYR A O 1
ATOM 4166 N N . ILE A 1 519 ? -1.101 -0.766 17.312 1 97.75 519 ILE A N 1
ATOM 4167 C CA . ILE A 1 519 ? -0.282 -1.563 16.406 1 97.75 519 ILE A CA 1
ATOM 4168 C C . ILE A 1 519 ? 1.182 -1.49 16.828 1 97.75 519 ILE A C 1
ATOM 4170 O O . ILE A 1 519 ? 1.879 -2.508 16.859 1 97.75 519 ILE A O 1
ATOM 4174 N N . CYS A 1 520 ? 1.628 -0.346 17.188 1 97.5 520 CYS A N 1
ATOM 4175 C CA . CYS A 1 520 ? 3.039 -0.114 17.484 1 97.5 520 CYS A CA 1
ATOM 4176 C C . CYS A 1 520 ? 3.4 -0.619 18.875 1 97.5 520 CYS A C 1
ATOM 4178 O O . CYS A 1 520 ? 4.551 -0.97 19.125 1 97.5 520 CYS A O 1
ATOM 4180 N N . SER A 1 521 ? 2.449 -0.676 19.75 1 96.81 521 SER A N 1
ATOM 4181 C CA . SER A 1 521 ? 2.717 -0.98 21.156 1 96.81 521 SER A CA 1
ATOM 4182 C C . SER A 1 521 ? 3.141 -2.436 21.344 1 96.81 521 SER A C 1
ATOM 4184 O O . SER A 1 521 ? 2.648 -3.32 20.641 1 96.81 521 SER A O 1
ATOM 4186 N N . SER A 1 522 ? 4.016 -2.635 22.297 1 96.12 522 SER A N 1
ATOM 4187 C CA . SER A 1 522 ? 4.43 -3.994 22.625 1 96.12 522 SER A CA 1
ATOM 4188 C C . SER A 1 522 ? 3.309 -4.758 23.328 1 96.12 522 SER A C 1
ATOM 4190 O O . SER A 1 522 ? 2.346 -4.152 23.812 1 96.12 522 SER A O 1
ATOM 4192 N N . GLU A 1 523 ? 3.494 -6.031 23.391 1 93.44 523 GLU A N 1
ATOM 4193 C CA . GLU A 1 523 ? 2.523 -6.871 24.094 1 93.44 523 GLU A CA 1
ATOM 4194 C C . GLU A 1 523 ? 2.465 -6.527 25.578 1 93.44 523 GLU A C 1
ATOM 4196 O O . GLU A 1 523 ? 1.395 -6.574 26.188 1 93.44 523 GLU A O 1
ATOM 4201 N N . GLU A 1 524 ? 3.592 -6.184 26.109 1 94.31 524 GLU A N 1
ATOM 4202 C CA . GLU A 1 524 ? 3.684 -5.852 27.516 1 94.31 524 GLU A CA 1
ATOM 4203 C C . GLU A 1 524 ? 2.861 -4.609 27.859 1 94.31 524 GLU A C 1
ATOM 4205 O O . GLU A 1 524 ? 2.178 -4.562 28.875 1 94.31 524 GLU A O 1
ATOM 4210 N N . VAL A 1 525 ? 2.934 -3.666 26.969 1 95.44 525 VAL A N 1
ATOM 4211 C CA . VAL A 1 525 ? 2.207 -2.42 27.203 1 95.44 525 VAL A CA 1
ATOM 4212 C C . VAL A 1 525 ? 0.708 -2.66 27.031 1 95.44 525 VAL A C 1
ATOM 4214 O O . VAL A 1 525 ? -0.098 -2.146 27.812 1 95.44 525 VAL A O 1
ATOM 4217 N N . ARG A 1 526 ? 0.264 -3.434 26.094 1 93.75 526 ARG A N 1
ATOM 4218 C CA . ARG A 1 526 ? -1.148 -3.73 25.875 1 93.75 526 ARG A CA 1
ATOM 4219 C C . ARG A 1 526 ? -1.726 -4.527 27.047 1 93.75 526 ARG A C 1
ATOM 4221 O O . ARG A 1 526 ? -2.9 -4.375 27.391 1 93.75 526 ARG A O 1
ATOM 4228 N N . ALA A 1 527 ? -0.884 -5.348 27.641 1 92.5 527 ALA A N 1
ATOM 4229 C CA . ALA A 1 527 ? -1.319 -6.195 28.734 1 92.5 527 ALA A CA 1
ATOM 4230 C C . ALA A 1 527 ? -1.636 -5.367 29.984 1 92.5 527 ALA A C 1
ATOM 4232 O O . ALA A 1 527 ? -2.289 -5.848 30.906 1 92.5 527 ALA A O 1
ATOM 4233 N N . LYS A 1 528 ? -1.226 -4.141 29.969 1 91.12 528 LYS A N 1
ATOM 4234 C CA . LYS A 1 528 ? -1.465 -3.26 31.109 1 91.12 528 LYS A CA 1
ATOM 4235 C C . LYS A 1 528 ? -2.916 -2.793 31.141 1 91.12 528 LYS A C 1
ATOM 4237 O O . LYS A 1 528 ? -3.377 -2.264 32.156 1 91.12 528 LYS A O 1
ATOM 4242 N N . ILE A 1 529 ? -3.566 -2.971 30.109 1 92.75 529 ILE A N 1
ATOM 4243 C CA . ILE A 1 529 ? -4.957 -2.535 30.062 1 92.75 529 ILE A CA 1
ATOM 4244 C C . ILE A 1 529 ? -5.82 -3.496 30.891 1 92.75 529 ILE A C 1
ATOM 4246 O O . ILE A 1 529 ? -5.953 -4.672 30.531 1 92.75 529 ILE A O 1
ATOM 4250 N N . PRO A 1 530 ? -6.453 -2.963 31.906 1 90.94 530 PRO A N 1
ATOM 4251 C CA . PRO A 1 530 ? -7.328 -3.844 32.688 1 90.94 530 PRO A CA 1
ATOM 4252 C C . PRO A 1 530 ? -8.516 -4.363 31.875 1 90.94 530 PRO A C 1
ATOM 4254 O O . PRO A 1 530 ? -9.023 -3.66 31 1 90.94 530 PRO A O 1
ATOM 4257 N N . VAL A 1 531 ? -8.961 -5.496 32.25 1 87.69 531 VAL A N 1
ATOM 4258 C CA . VAL A 1 531 ? -10.07 -6.145 31.547 1 87.69 531 VAL A CA 1
ATOM 4259 C C . VAL A 1 531 ? -11.32 -5.273 31.641 1 87.69 531 VAL A C 1
ATOM 4261 O O . VAL A 1 531 ? -12.164 -5.273 30.734 1 87.69 531 VAL A O 1
ATOM 4264 N N . SER A 1 532 ? -11.383 -4.461 32.625 1 88.31 532 SER A N 1
ATOM 4265 C CA . SER A 1 532 ? -12.562 -3.654 32.906 1 88.31 532 SER A CA 1
ATOM 4266 C C . SER A 1 532 ? -12.562 -2.371 32.094 1 88.31 532 SER A C 1
ATOM 4268 O O . SER A 1 532 ? -13.586 -1.691 32 1 88.31 532 SER A O 1
ATOM 4270 N N . ARG A 1 533 ? -11.422 -2.152 31.453 1 89.5 533 ARG A N 1
ATOM 4271 C CA . ARG A 1 533 ? -11.328 -0.896 30.703 1 89.5 533 ARG A CA 1
ATOM 4272 C C . ARG A 1 533 ? -11.156 -1.149 29.219 1 89.5 533 ARG A C 1
ATOM 4274 O O . ARG A 1 533 ? -10.508 -2.119 28.812 1 89.5 533 ARG A O 1
ATOM 4281 N N . SER A 1 534 ? -11.695 -0.206 28.516 1 88.56 534 SER A N 1
ATOM 4282 C CA . SER A 1 534 ? -11.586 -0.313 27.062 1 88.56 534 SER A CA 1
ATOM 4283 C C . SER A 1 534 ? -10.406 0.501 26.547 1 88.56 534 SER A C 1
ATOM 4285 O O . SER A 1 534 ? -9.992 0.338 25.391 1 88.56 534 SER A O 1
ATOM 4287 N N . VAL A 1 535 ? -9.883 1.404 27.406 1 91.31 535 VAL A N 1
ATOM 4288 C CA . VAL A 1 535 ? -8.781 2.281 27 1 91.31 535 VAL A CA 1
ATOM 4289 C C . VAL A 1 535 ? -7.996 2.727 28.234 1 91.31 535 VAL A C 1
ATOM 4291 O O . VAL A 1 535 ? -8.531 2.754 29.344 1 91.31 535 VAL A O 1
ATOM 4294 N N . ILE A 1 536 ? -6.691 2.947 28.062 1 92.69 536 ILE A N 1
ATOM 4295 C CA . ILE A 1 536 ? -5.883 3.551 29.125 1 92.69 536 ILE A CA 1
ATOM 4296 C C . ILE A 1 536 ? -5.051 4.695 28.547 1 92.69 536 ILE A C 1
ATOM 4298 O O . ILE A 1 536 ? -4.754 4.715 27.359 1 92.69 536 ILE A O 1
ATOM 4302 N N . GLU A 1 537 ? -4.793 5.629 29.312 1 93.31 537 GLU A N 1
ATOM 4303 C CA . GLU A 1 537 ? -3.889 6.711 28.938 1 93.31 537 GLU A CA 1
ATOM 4304 C C . GLU A 1 537 ? -2.443 6.371 29.297 1 93.31 537 GLU A C 1
ATOM 4306 O O . GLU A 1 537 ? -2.129 6.125 30.469 1 93.31 537 GLU A O 1
ATOM 4311 N N . LEU A 1 538 ? -1.613 6.352 28.281 1 93.88 538 LEU A N 1
ATOM 4312 C CA . LEU A 1 538 ? -0.199 6.094 28.516 1 93.88 538 LEU A CA 1
ATOM 4313 C C . LEU A 1 538 ? 0.484 7.324 29.109 1 93.88 538 LEU A C 1
ATOM 4315 O O . LEU A 1 538 ? 0.138 8.453 28.766 1 93.88 538 LEU A O 1
ATOM 4319 N N . TYR A 1 539 ? 1.441 7.117 30.062 1 91.75 539 TYR A N 1
ATOM 4320 C CA . TYR A 1 539 ? 2.348 8.109 30.625 1 91.75 539 TYR A CA 1
ATOM 4321 C C . TYR A 1 539 ? 1.604 9.055 31.562 1 91.75 539 TYR A C 1
ATOM 4323 O O . TYR A 1 539 ? 2.012 10.203 31.734 1 91.75 539 TYR A O 1
ATOM 4331 N N . GLY A 1 540 ? 0.383 8.688 31.844 1 76.69 540 GLY A N 1
ATOM 4332 C CA . GLY A 1 540 ? -0.374 9.469 32.812 1 76.69 540 GLY A CA 1
ATOM 4333 C C . GLY A 1 540 ? -0.07 9.086 34.25 1 76.69 540 GLY A C 1
ATOM 4334 O O . GLY A 1 540 ? 0.908 8.383 34.5 1 76.69 540 GLY A O 1
ATOM 4335 N N . SER A 1 541 ? -0.852 9.758 35.188 1 59.25 541 SER A N 1
ATOM 4336 C CA . SER A 1 541 ? -0.683 9.609 36.625 1 59.25 541 SER A CA 1
ATOM 4337 C C . SER A 1 541 ? -0.656 8.133 37.031 1 59.25 541 SER A C 1
ATOM 4339 O O . SER A 1 541 ? -0.052 7.773 38.031 1 59.25 541 SER A O 1
ATOM 4341 N N . ASP A 1 542 ? -1.271 7.387 36.281 1 49.66 542 ASP A N 1
ATOM 4342 C CA . ASP A 1 542 ? -1.374 5.988 36.688 1 49.66 542 ASP A CA 1
ATOM 4343 C C . ASP A 1 542 ? -0.091 5.227 36.344 1 49.66 542 ASP A C 1
ATOM 4345 O O . ASP A 1 542 ? 0.139 4.133 36.875 1 49.66 542 ASP A O 1
ATOM 4349 N N . ASP A 1 543 ? 0.684 5.539 35.312 1 49.78 543 ASP A N 1
ATOM 4350 C CA . ASP A 1 543 ? 1.871 4.82 34.875 1 49.78 543 ASP A CA 1
ATOM 4351 C C . ASP A 1 543 ? 3.127 5.344 35.562 1 49.78 543 ASP A C 1
ATOM 4353 O O . ASP A 1 543 ? 4.223 4.82 35.344 1 49.78 543 ASP A O 1
ATOM 4357 N N . GLU A 1 544 ? 3.182 6.527 36.25 1 39.81 544 GLU A N 1
ATOM 4358 C CA . GLU A 1 544 ? 4.344 6.922 37.062 1 39.81 544 GLU A CA 1
ATOM 4359 C C . GLU A 1 544 ? 4.422 6.125 38.344 1 39.81 544 GLU A C 1
ATOM 4361 O O . GLU A 1 544 ? 3.398 5.879 39 1 39.81 544 GLU A O 1
ATOM 4366 N N . MET B 1 1 ? 59.406 -9.734 -10.477 1 20.89 1 MET B N 1
ATOM 4367 C CA . MET B 1 1 ? 58.812 -9.07 -11.625 1 20.89 1 MET B CA 1
ATOM 4368 C C . MET B 1 1 ? 57.625 -8.195 -11.188 1 20.89 1 MET B C 1
ATOM 4370 O O . MET B 1 1 ? 56.656 -8.68 -10.602 1 20.89 1 MET B O 1
ATOM 4374 N N . PRO B 1 2 ? 57.906 -7.008 -10.672 1 27.55 2 PRO B N 1
ATOM 4375 C CA . PRO B 1 2 ? 57.094 -5.973 -10.039 1 27.55 2 PRO B CA 1
ATOM 4376 C C . PRO B 1 2 ? 55.875 -5.574 -10.875 1 27.55 2 PRO B C 1
ATOM 4378 O O . PRO B 1 2 ? 56 -4.801 -11.828 1 27.55 2 PRO B O 1
ATOM 4381 N N . GLY B 1 3 ? 55.156 -6.621 -11.523 1 23.09 3 GLY B N 1
ATOM 4382 C CA . GLY B 1 3 ? 54.344 -6.816 -12.695 1 23.09 3 GLY B CA 1
ATOM 4383 C C . GLY B 1 3 ? 53.125 -5.906 -12.727 1 23.09 3 GLY B C 1
ATOM 4384 O O . GLY B 1 3 ? 52.875 -5.148 -11.789 1 23.09 3 GLY B O 1
ATOM 4385 N N . ILE B 1 4 ? 52.062 -6.203 -13.609 1 31.42 4 ILE B N 1
ATOM 4386 C CA . ILE B 1 4 ? 50.875 -5.543 -14.164 1 31.42 4 ILE B CA 1
ATOM 4387 C C . ILE B 1 4 ? 50 -5.023 -13.039 1 31.42 4 ILE B C 1
ATOM 4389 O O . ILE B 1 4 ? 49.25 -4.07 -13.227 1 31.42 4 ILE B O 1
ATOM 4393 N N . PHE B 1 5 ? 50.094 -5.574 -11.836 1 33.59 5 PHE B N 1
ATOM 4394 C CA . PHE B 1 5 ? 49.188 -5.242 -10.742 1 33.59 5 PHE B CA 1
ATOM 4395 C C . PHE B 1 5 ? 49.594 -3.945 -10.062 1 33.59 5 PHE B C 1
ATOM 4397 O O . PHE B 1 5 ? 48.781 -3.293 -9.391 1 33.59 5 PHE B O 1
ATOM 4404 N N . SER B 1 6 ? 50.906 -3.637 -10.078 1 36 6 SER B N 1
ATOM 4405 C CA . SER B 1 6 ? 51.375 -2.447 -9.375 1 36 6 SER B CA 1
ATOM 4406 C C . SER B 1 6 ? 50.875 -1.175 -10.031 1 36 6 SER B C 1
ATOM 4408 O O . SER B 1 6 ? 50.594 -0.178 -9.352 1 36 6 SER B O 1
ATOM 4410 N N . GLU B 1 7 ? 50.906 -1.178 -11.367 1 34.25 7 GLU B N 1
ATOM 4411 C CA . GLU B 1 7 ? 50.406 0.005 -12.062 1 34.25 7 GLU B CA 1
ATOM 4412 C C . GLU B 1 7 ? 48.906 0.153 -11.875 1 34.25 7 GLU B C 1
ATOM 4414 O O . GLU B 1 7 ? 48.344 1.233 -12.094 1 34.25 7 GLU B O 1
ATOM 4419 N N . TRP B 1 8 ? 48.25 -0.936 -11.578 1 35.03 8 TRP B N 1
ATOM 4420 C CA . TRP B 1 8 ? 46.812 -0.938 -11.312 1 35.03 8 TRP B CA 1
ATOM 4421 C C . TRP B 1 8 ? 46.5 -0.172 -10.031 1 35.03 8 TRP B C 1
ATOM 4423 O O . TRP B 1 8 ? 45.5 0.545 -9.969 1 35.03 8 TRP B O 1
ATOM 4433 N N . GLU B 1 9 ? 47.375 -0.326 -9.07 1 35.19 9 GLU B N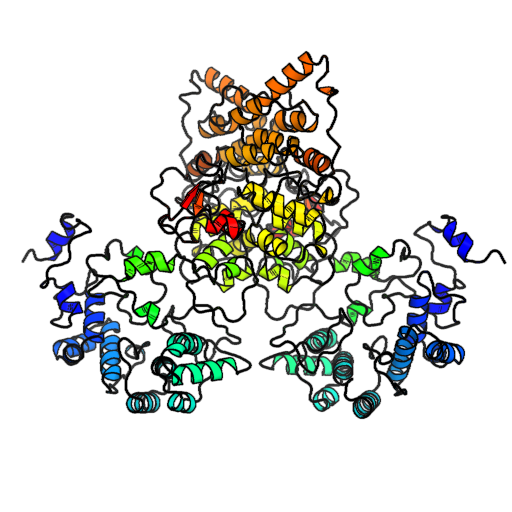 1
ATOM 4434 C CA . GLU B 1 9 ? 47.188 0.362 -7.801 1 35.19 9 GLU B CA 1
ATOM 4435 C C . GLU B 1 9 ? 47.406 1.864 -7.945 1 35.19 9 GLU B C 1
ATOM 4437 O O . GLU B 1 9 ? 47.062 2.639 -7.055 1 35.19 9 GLU B O 1
ATOM 4442 N N . SER B 1 10 ? 48.344 2.082 -8.891 1 37.25 10 SER B N 1
ATOM 4443 C CA . SER B 1 10 ? 48.875 3.439 -8.812 1 37.25 10 SER B CA 1
ATOM 4444 C C . SER B 1 10 ? 47.844 4.465 -9.305 1 37.25 10 SER B C 1
ATOM 4446 O O . SER B 1 10 ? 48.125 5.668 -9.289 1 37.25 10 SER B O 1
ATOM 4448 N N . GLY B 1 11 ? 46.656 4.465 -9.297 1 35.22 11 GLY B N 1
ATOM 4449 C CA . GLY B 1 11 ? 45.594 5.438 -9.523 1 35.22 11 GLY B CA 1
ATOM 4450 C C . GLY B 1 11 ? 45.562 5.961 -10.945 1 35.22 11 GLY B C 1
ATOM 4451 O O . GLY B 1 11 ? 44.719 6.793 -11.289 1 35.22 11 GLY B O 1
ATOM 4452 N N . GLU B 1 12 ? 46.656 5.918 -11.688 1 35.91 12 GLU B N 1
ATOM 4453 C CA . GLU B 1 12 ? 46.781 6.648 -12.945 1 35.91 12 GLU B CA 1
ATOM 4454 C C . GLU B 1 12 ? 45.781 6.117 -13.992 1 35.91 12 GLU B C 1
ATOM 4456 O O . GLU B 1 12 ? 45.438 6.828 -14.922 1 35.91 12 GLU B O 1
ATOM 4461 N N . TRP B 1 13 ? 45.688 4.867 -14.172 1 37.03 13 TRP B N 1
ATOM 4462 C CA . TRP B 1 13 ? 44.75 4.5 -15.227 1 37.03 13 TRP B CA 1
ATOM 4463 C C . TRP B 1 13 ? 43.312 4.844 -14.828 1 37.03 13 TRP B C 1
ATOM 4465 O O . TRP B 1 13 ? 42.375 4.301 -15.398 1 37.03 13 TRP B O 1
ATOM 4475 N N . ARG B 1 14 ? 43.125 5.484 -13.781 1 37.06 14 ARG B N 1
ATOM 4476 C CA . ARG B 1 14 ? 41.781 5.988 -13.43 1 37.06 14 ARG B CA 1
ATOM 4477 C C . ARG B 1 14 ? 41.156 6.754 -14.594 1 37.06 14 ARG B C 1
ATOM 4479 O O . ARG B 1 14 ? 40.156 7.449 -14.422 1 37.06 14 ARG B O 1
ATOM 4486 N N . SER B 1 15 ? 41.969 7.07 -15.57 1 40.66 15 SER B N 1
ATOM 4487 C CA . SER B 1 15 ? 41.156 7.848 -16.5 1 40.66 15 SER B CA 1
ATOM 4488 C C . SER B 1 15 ? 40.062 6.992 -17.094 1 40.66 15 SER B C 1
ATOM 4490 O O . SER B 1 15 ? 40.344 6.031 -17.828 1 40.66 15 SER B O 1
ATOM 4492 N N . ARG B 1 16 ? 38.875 6.883 -16.406 1 47.28 16 ARG B N 1
ATOM 4493 C CA . ARG B 1 16 ? 37.562 6.254 -16.594 1 47.28 16 ARG B CA 1
ATOM 4494 C C . ARG B 1 16 ? 37.25 6.062 -18.078 1 47.28 16 ARG B C 1
ATOM 4496 O O . ARG B 1 16 ? 36.312 5.348 -18.438 1 47.28 16 ARG B O 1
ATOM 4503 N N . ASN B 1 17 ? 38.188 6.59 -19.125 1 56.44 17 ASN B N 1
ATOM 4504 C CA . ASN B 1 17 ? 37.625 6.629 -20.469 1 56.44 17 ASN B CA 1
ATOM 4505 C C . ASN B 1 17 ? 38.531 5.887 -21.469 1 56.44 17 ASN B C 1
ATOM 4507 O O . ASN B 1 17 ? 38.344 6.035 -22.672 1 56.44 17 ASN B O 1
ATOM 4511 N N . ARG B 1 18 ? 39.625 5.113 -20.953 1 60.22 18 ARG B N 1
ATOM 4512 C CA . ARG B 1 18 ? 40.375 4.539 -22.078 1 60.22 18 ARG B CA 1
ATOM 4513 C C . ARG B 1 18 ? 40.219 3.021 -22.109 1 60.22 18 ARG B C 1
ATOM 4515 O O . ARG B 1 18 ? 40.344 2.355 -21.078 1 60.22 18 ARG B O 1
ATOM 4522 N N . PRO B 1 19 ? 39.906 2.383 -23.234 1 74.56 19 PRO B N 1
ATOM 4523 C CA . PRO B 1 19 ? 39.812 0.928 -23.375 1 74.56 19 PRO B CA 1
ATOM 4524 C C . PRO B 1 19 ? 41.125 0.219 -23.047 1 74.56 19 PRO B C 1
ATOM 4526 O O . PRO B 1 19 ? 42.219 0.747 -23.328 1 74.56 19 PRO B O 1
ATOM 4529 N N . TYR B 1 20 ? 41.062 -0.881 -22.266 1 82.62 20 TYR B N 1
ATOM 4530 C CA . TYR B 1 20 ? 42.25 -1.711 -22.031 1 82.62 20 TYR B CA 1
ATOM 4531 C C . TYR B 1 20 ? 42.906 -2.113 -23.344 1 82.62 20 TYR B C 1
ATOM 4533 O O . TYR B 1 20 ? 42.219 -2.332 -24.344 1 82.62 20 TYR B O 1
ATOM 4541 N N . PRO B 1 21 ? 44.25 -2.029 -23.266 1 86.62 21 PRO B N 1
ATOM 4542 C CA . PRO B 1 21 ? 44.906 -2.541 -24.469 1 86.62 21 PRO B CA 1
ATOM 4543 C C . PRO B 1 21 ? 44.562 -3.998 -24.766 1 86.62 21 PRO B C 1
ATOM 4545 O O . PRO B 1 21 ? 44.094 -4.719 -23.875 1 86.62 21 PRO B O 1
ATOM 4548 N N . ASP B 1 22 ? 44.812 -4.492 -25.969 1 88.5 22 ASP B N 1
ATOM 4549 C CA . ASP B 1 22 ? 44.406 -5.809 -26.438 1 88.5 22 ASP B CA 1
ATOM 4550 C C . ASP B 1 22 ? 45.125 -6.918 -25.672 1 88.5 22 ASP B C 1
ATOM 4552 O O . ASP B 1 22 ? 44.594 -8.016 -25.531 1 88.5 22 ASP B O 1
ATOM 4556 N N . ASP B 1 23 ? 46.281 -6.578 -25.219 1 90.62 23 ASP B N 1
ATOM 4557 C CA . ASP B 1 23 ? 47.062 -7.625 -24.562 1 90.62 23 ASP B CA 1
ATOM 4558 C C . ASP B 1 23 ? 46.812 -7.609 -23.047 1 90.62 23 ASP B C 1
ATOM 4560 O O . ASP B 1 23 ? 47.469 -8.344 -22.312 1 90.62 23 ASP B O 1
ATOM 4564 N N . HIS B 1 24 ? 45.906 -6.785 -22.656 1 90.25 24 HIS B N 1
ATOM 4565 C CA . HIS B 1 24 ? 45.562 -6.785 -21.234 1 90.25 24 HIS B CA 1
ATOM 4566 C C . HIS B 1 24 ? 45 -8.141 -20.797 1 90.25 24 HIS B C 1
ATOM 4568 O O . HIS B 1 24 ? 44.219 -8.758 -21.531 1 90.25 24 HIS B O 1
ATOM 4574 N N . PRO B 1 25 ? 45.375 -8.633 -19.641 1 90.75 25 PRO B N 1
ATOM 4575 C CA . PRO B 1 25 ? 44.969 -9.969 -19.203 1 90.75 25 PRO B CA 1
ATOM 4576 C C . PRO B 1 25 ? 43.469 -10.156 -19.219 1 90.75 25 PRO B C 1
ATOM 4578 O O . PRO B 1 25 ? 42.969 -11.242 -19.531 1 90.75 25 PRO B O 1
ATOM 4581 N N . SER B 1 26 ? 42.781 -9.133 -18.844 1 92.06 26 SER B N 1
ATOM 4582 C CA . SER B 1 26 ? 41.312 -9.219 -18.844 1 92.06 26 SER B CA 1
ATOM 4583 C C . SER B 1 26 ? 40.781 -9.461 -20.25 1 92.06 26 SER B C 1
ATOM 4585 O O . SER B 1 26 ? 39.906 -10.297 -20.453 1 92.06 26 SER B O 1
ATOM 4587 N N . ARG B 1 27 ? 41.25 -8.773 -21.125 1 92.44 27 ARG B N 1
ATOM 4588 C CA . ARG B 1 27 ? 40.781 -8.906 -22.5 1 92.44 27 ARG B CA 1
ATOM 4589 C C . ARG B 1 27 ? 41.188 -10.258 -23.078 1 92.44 27 ARG B C 1
ATOM 4591 O O . ARG B 1 27 ? 40.406 -10.898 -23.781 1 92.44 27 ARG B O 1
ATOM 4598 N N . VAL B 1 28 ? 42.375 -10.602 -22.812 1 95.12 28 VAL B N 1
ATOM 4599 C CA . VAL B 1 28 ? 42.906 -11.883 -23.281 1 95.12 28 VAL B CA 1
ATOM 4600 C C . VAL B 1 28 ? 42.031 -13.016 -22.734 1 95.12 28 VAL B C 1
ATOM 4602 O O . VAL B 1 28 ? 41.688 -13.961 -23.469 1 95.12 28 VAL B O 1
ATOM 4605 N N . ALA B 1 29 ? 41.719 -12.906 -21.516 1 96.12 29 ALA B N 1
ATOM 4606 C CA . ALA B 1 29 ? 40.875 -13.914 -20.875 1 96.12 29 ALA B CA 1
ATOM 4607 C C . ALA B 1 29 ? 39.469 -13.914 -21.469 1 96.12 29 ALA B C 1
ATOM 4609 O O . ALA B 1 29 ? 38.906 -14.984 -21.75 1 96.12 29 ALA B O 1
ATOM 4610 N N . ILE B 1 30 ? 38.844 -12.781 -21.688 1 96.38 30 ILE B N 1
ATOM 4611 C CA . ILE B 1 30 ? 37.5 -12.641 -22.25 1 96.38 30 ILE B CA 1
ATOM 4612 C C . ILE B 1 30 ? 37.469 -13.25 -23.641 1 96.38 30 ILE B C 1
ATOM 4614 O O . ILE B 1 30 ? 36.469 -13.875 -24.031 1 96.38 30 ILE B O 1
ATOM 4618 N N . ARG B 1 31 ? 38.562 -13.18 -24.312 1 96.62 31 ARG B N 1
ATOM 4619 C CA . ARG B 1 31 ? 38.625 -13.648 -25.703 1 96.62 31 ARG B CA 1
ATOM 4620 C C . ARG B 1 31 ? 38.969 -15.125 -25.75 1 96.62 31 ARG B C 1
ATOM 4622 O O . ARG B 1 31 ? 39.125 -15.695 -26.844 1 96.62 31 ARG B O 1
ATOM 4629 N N . GLY B 1 32 ? 39.156 -15.742 -24.609 1 96.88 32 GLY B N 1
ATOM 4630 C CA . GLY B 1 32 ? 39.469 -17.156 -24.547 1 96.88 32 GLY B CA 1
ATOM 4631 C C . GLY B 1 32 ? 40.812 -17.5 -25.172 1 96.88 32 GLY B C 1
ATOM 4632 O O . GLY B 1 32 ? 40.969 -18.531 -25.828 1 96.88 32 GLY B O 1
ATOM 4633 N N . GLU B 1 33 ? 41.75 -16.641 -25.016 1 96.06 33 GLU B N 1
ATOM 4634 C CA . GLU B 1 33 ? 43.062 -16.859 -25.625 1 96.06 33 GLU B CA 1
ATOM 4635 C C . GLU B 1 33 ? 44 -17.609 -24.688 1 96.06 33 GLU B C 1
ATOM 4637 O O . GLU B 1 33 ? 44.688 -18.547 -25.109 1 96.06 33 GLU B O 1
ATOM 4642 N N . ARG B 1 34 ? 44.062 -17.078 -23.5 1 95.38 34 ARG B N 1
ATOM 4643 C CA . ARG B 1 34 ? 44.906 -17.719 -22.5 1 95.38 34 ARG B CA 1
ATOM 4644 C C . ARG B 1 34 ? 44.406 -17.438 -21.094 1 95.38 34 ARG B C 1
ATOM 4646 O O . ARG B 1 34 ? 43.719 -16.438 -20.859 1 95.38 34 ARG B O 1
ATOM 4653 N N . LEU B 1 35 ? 44.812 -18.328 -20.203 1 96.94 35 LEU B N 1
ATOM 4654 C CA . LEU B 1 35 ? 44.469 -18.125 -18.797 1 96.94 35 LEU B CA 1
ATOM 4655 C C . LEU B 1 35 ? 45.375 -17.062 -18.188 1 96.94 35 LEU B C 1
ATOM 4657 O O . LEU B 1 35 ? 46.562 -16.984 -18.516 1 96.94 35 LEU B O 1
ATOM 4661 N N . PRO B 1 36 ? 44.812 -16.25 -17.375 1 94.75 36 PRO B N 1
ATOM 4662 C CA . PRO B 1 36 ? 45.688 -15.305 -16.656 1 94.75 36 PRO B CA 1
ATOM 4663 C C . PRO B 1 36 ? 46.531 -15.977 -15.594 1 94.75 36 PRO B C 1
ATOM 4665 O O . PRO B 1 36 ? 46.312 -17.141 -15.25 1 94.75 36 PRO B O 1
ATOM 4668 N N . SER B 1 37 ? 47.5 -15.188 -15.094 1 91 37 SER B N 1
ATOM 4669 C CA . SER B 1 37 ? 48.438 -15.719 -14.094 1 91 37 SER B CA 1
ATOM 4670 C C . SER B 1 37 ? 47.781 -15.734 -12.711 1 91 37 SER B C 1
ATOM 4672 O O . SER B 1 37 ? 48.25 -16.453 -11.82 1 91 37 SER B O 1
ATOM 4674 N N . CYS B 1 38 ? 46.844 -14.945 -12.539 1 89.94 38 CYS B N 1
ATOM 4675 C CA . CYS B 1 38 ? 46.062 -14.93 -11.305 1 89.94 38 CYS B CA 1
ATOM 4676 C C . CYS B 1 38 ? 44.562 -14.719 -11.594 1 89.94 38 CYS B C 1
ATOM 4678 O O . CYS B 1 38 ? 44.219 -14.297 -12.688 1 89.94 38 CYS B O 1
ATOM 4680 N N . PHE B 1 39 ? 43.75 -15.023 -10.609 1 92.38 39 PHE B N 1
ATOM 4681 C CA . PHE B 1 39 ? 42.312 -14.961 -10.828 1 92.38 39 PHE B CA 1
ATOM 4682 C C . PHE B 1 39 ? 41.656 -13.969 -9.875 1 92.38 39 PHE B C 1
ATOM 4684 O O . PHE B 1 39 ? 40.562 -14.195 -9.398 1 92.38 39 PHE B O 1
ATOM 4691 N N . GLU B 1 40 ? 42.312 -12.945 -9.578 1 85.06 40 GLU B N 1
ATOM 4692 C CA . GLU B 1 40 ? 41.844 -11.891 -8.688 1 85.06 40 GLU B CA 1
ATOM 4693 C C . GLU B 1 40 ? 41.469 -10.633 -9.469 1 85.06 40 GLU B C 1
ATOM 4695 O O . GLU B 1 40 ? 41.688 -10.562 -10.68 1 85.06 40 GLU B O 1
ATOM 4700 N N . HIS B 1 41 ? 40.719 -9.758 -8.844 1 79.69 41 HIS B N 1
ATOM 4701 C CA . HIS B 1 41 ? 40.375 -8.438 -9.375 1 79.69 41 HIS B CA 1
ATOM 4702 C C . HIS B 1 41 ? 39.562 -8.547 -10.648 1 79.69 41 HIS B C 1
ATOM 4704 O O . HIS B 1 41 ? 39.812 -7.848 -11.633 1 79.69 41 HIS B O 1
ATOM 4710 N N . GLY B 1 42 ? 38.719 -9.531 -10.688 1 86.88 42 GLY B N 1
ATOM 4711 C CA . GLY B 1 42 ? 37.781 -9.641 -11.797 1 86.88 42 GLY B CA 1
ATOM 4712 C C . GLY B 1 42 ? 38.25 -10.57 -12.891 1 86.88 42 GLY B C 1
ATOM 4713 O O . GLY B 1 42 ? 37.5 -10.906 -13.797 1 86.88 42 GLY B O 1
ATOM 4714 N N . LEU B 1 43 ? 39.469 -10.984 -12.836 1 91.31 43 LEU B N 1
ATOM 4715 C CA . LEU B 1 43 ? 40 -11.875 -13.859 1 91.31 43 LEU B CA 1
ATOM 4716 C C . LEU B 1 43 ? 39.344 -13.242 -13.812 1 91.31 43 LEU B C 1
ATOM 4718 O O . LEU B 1 43 ? 39.312 -13.953 -14.812 1 91.31 43 LEU B O 1
ATOM 4722 N N . ASP B 1 44 ? 38.906 -13.57 -12.617 1 94.06 44 ASP B N 1
ATOM 4723 C CA . ASP B 1 44 ? 38.094 -14.789 -12.516 1 94.06 44 ASP B CA 1
ATOM 4724 C C . ASP B 1 44 ? 36.875 -14.711 -13.398 1 94.06 44 ASP B C 1
ATOM 4726 O O . ASP B 1 44 ? 36.594 -15.633 -14.172 1 94.06 44 ASP B O 1
ATOM 4730 N N . LEU B 1 45 ? 36.156 -13.555 -13.336 1 93.81 45 LEU B N 1
ATOM 4731 C CA . LEU B 1 45 ? 34.938 -13.359 -14.125 1 93.81 45 LEU B CA 1
ATOM 4732 C C . LEU B 1 45 ? 35.281 -13.32 -15.617 1 93.81 45 LEU B C 1
ATOM 4734 O O . LEU B 1 45 ? 34.531 -13.883 -16.438 1 93.81 45 LEU B O 1
ATOM 4738 N N . CYS B 1 46 ? 36.312 -12.703 -15.891 1 94.88 46 CYS B N 1
ATOM 4739 C CA . CYS B 1 46 ? 36.75 -12.664 -17.281 1 94.88 46 CYS B CA 1
ATOM 4740 C C . CYS B 1 46 ? 37.031 -14.062 -17.812 1 94.88 46 CYS B C 1
ATOM 4742 O O . CYS B 1 46 ? 36.688 -14.375 -18.953 1 94.88 46 CYS B O 1
ATOM 4744 N N . THR B 1 47 ? 37.688 -14.805 -17.031 1 97.31 47 THR B N 1
ATOM 4745 C CA . THR B 1 47 ? 38.031 -16.172 -17.406 1 97.31 47 THR B CA 1
ATOM 4746 C C . THR B 1 47 ? 36.781 -17 -17.594 1 97.31 47 THR B C 1
ATOM 4748 O O . THR B 1 47 ? 36.656 -17.766 -18.562 1 97.31 47 THR B O 1
ATOM 4751 N N . ILE B 1 48 ? 35.812 -16.859 -16.688 1 97.81 48 ILE B N 1
ATOM 4752 C CA . ILE B 1 48 ? 34.562 -17.578 -16.797 1 97.81 48 ILE B CA 1
ATOM 4753 C C . ILE B 1 48 ? 33.875 -17.203 -18.109 1 97.81 48 ILE B C 1
ATOM 4755 O O . ILE B 1 48 ? 33.375 -18.094 -18.828 1 97.81 48 ILE B O 1
ATOM 4759 N N . HIS B 1 49 ? 33.844 -15.969 -18.375 1 97.25 49 HIS B N 1
ATOM 4760 C CA . HIS B 1 49 ? 33.281 -15.508 -19.625 1 97.25 49 HIS B CA 1
ATOM 4761 C C . HIS B 1 49 ? 34 -16.125 -20.828 1 97.25 49 HIS B C 1
ATOM 4763 O O . HIS B 1 49 ? 33.344 -16.625 -21.75 1 97.25 49 HIS B O 1
ATOM 4769 N N . GLY B 1 50 ? 35.281 -16.062 -20.797 1 98.12 50 GLY B N 1
ATOM 4770 C CA . GLY B 1 50 ? 36.062 -16.625 -21.891 1 98.12 50 GLY B CA 1
ATOM 4771 C C . GLY B 1 50 ? 35.812 -18.109 -22.109 1 98.12 50 GLY B C 1
ATOM 4772 O O . GLY B 1 50 ? 35.656 -18.547 -23.25 1 98.12 50 GLY B O 1
ATOM 4773 N N . ILE B 1 51 ? 35.781 -18.844 -21.047 1 98.56 51 ILE B N 1
ATOM 4774 C CA . ILE B 1 51 ? 35.531 -20.281 -21.141 1 98.56 51 ILE B CA 1
ATOM 4775 C C . ILE B 1 51 ? 34.125 -20.516 -21.734 1 98.56 51 ILE B C 1
ATOM 4777 O O . ILE B 1 51 ? 33.969 -21.344 -22.641 1 98.56 51 ILE B O 1
ATOM 4781 N N . ARG B 1 52 ? 33.188 -19.797 -21.281 1 98.31 52 ARG B N 1
ATOM 4782 C CA . ARG B 1 52 ? 31.781 -20 -21.656 1 98.31 52 ARG B CA 1
ATOM 4783 C C . ARG B 1 52 ? 31.547 -19.609 -23.109 1 98.31 52 ARG B C 1
ATOM 4785 O O . ARG B 1 52 ? 30.719 -20.219 -23.781 1 98.31 52 ARG B O 1
ATOM 4792 N N . HIS B 1 53 ? 32.25 -18.703 -23.688 1 98.19 53 HIS B N 1
ATOM 4793 C CA . HIS B 1 53 ? 31.922 -18.109 -24.969 1 98.19 53 HIS B CA 1
ATOM 4794 C C . HIS B 1 53 ? 32.781 -18.672 -26.094 1 98.19 53 HIS B C 1
ATOM 4796 O O . HIS B 1 53 ? 32.5 -18.484 -27.266 1 98.19 53 HIS B O 1
ATOM 4802 N N . HIS B 1 54 ? 33.844 -19.406 -25.703 1 98.12 54 HIS B N 1
ATOM 4803 C CA . HIS B 1 54 ? 34.75 -19.891 -26.734 1 98.12 54 HIS B CA 1
ATOM 4804 C C . HIS B 1 54 ? 34.969 -21.391 -26.625 1 98.12 54 HIS B C 1
ATOM 4806 O O . HIS B 1 54 ? 35.688 -21.859 -25.734 1 98.12 54 HIS B O 1
ATOM 4812 N N . ASP B 1 55 ? 34.594 -22.062 -27.578 1 98.19 55 ASP B N 1
ATOM 4813 C CA . ASP B 1 55 ? 34.594 -23.516 -27.578 1 98.19 55 ASP B CA 1
ATOM 4814 C C . ASP B 1 55 ? 36.031 -24.047 -27.531 1 98.19 55 ASP B C 1
ATOM 4816 O O . ASP B 1 55 ? 36.344 -24.938 -26.734 1 98.19 55 ASP B O 1
ATOM 4820 N N . ALA B 1 56 ? 36.875 -23.516 -28.375 1 98.06 56 ALA B N 1
ATOM 4821 C CA . ALA B 1 56 ? 38.281 -23.969 -28.438 1 98.06 56 ALA B CA 1
ATOM 4822 C C . ALA B 1 56 ? 38.969 -23.766 -27.109 1 98.06 56 ALA B C 1
ATOM 4824 O O . ALA B 1 56 ? 39.75 -24.609 -26.672 1 98.06 56 ALA B O 1
ATOM 4825 N N . PHE B 1 57 ? 38.719 -22.688 -26.547 1 98.38 57 PHE B N 1
ATOM 4826 C CA . PHE B 1 57 ? 39.344 -22.375 -25.266 1 98.38 57 PHE B CA 1
ATOM 4827 C C . PHE B 1 57 ? 38.844 -23.328 -24.188 1 98.38 57 PHE B C 1
ATOM 4829 O O . PHE B 1 57 ? 39.625 -23.844 -23.391 1 98.38 57 PHE B O 1
ATOM 4836 N N . ALA B 1 58 ? 37.562 -23.609 -24.125 1 98.5 58 ALA B N 1
ATOM 4837 C CA . ALA B 1 58 ? 36.969 -24.516 -23.156 1 98.5 58 ALA B CA 1
ATOM 4838 C C . ALA B 1 58 ? 37.562 -25.906 -23.266 1 98.5 58 ALA B C 1
ATOM 4840 O O . ALA B 1 58 ? 37.656 -26.625 -22.25 1 98.5 58 ALA B O 1
ATOM 4841 N N . ARG B 1 59 ? 37.969 -26.25 -24.453 1 97.69 59 ARG B N 1
ATOM 4842 C CA . ARG B 1 59 ? 38.469 -27.594 -24.703 1 97.69 59 ARG B CA 1
ATOM 4843 C C . ARG B 1 59 ? 39.969 -27.672 -24.469 1 97.69 59 ARG B C 1
ATOM 4845 O O . ARG B 1 59 ? 40.562 -28.766 -24.484 1 97.69 59 ARG B O 1
ATOM 4852 N N . SER B 1 60 ? 40.562 -26.594 -24.25 1 98 60 SER B N 1
ATOM 4853 C CA . SER B 1 60 ? 42 -26.562 -24.094 1 98 60 SER B CA 1
ATOM 4854 C C . SER B 1 60 ? 42.438 -27.328 -22.828 1 98 60 SER B C 1
ATOM 4856 O O . SER B 1 60 ? 41.688 -27.406 -21.859 1 98 60 SER B O 1
ATOM 4858 N N . GLU B 1 61 ? 43.656 -27.812 -22.844 1 97.31 61 GLU B N 1
ATOM 4859 C CA . GLU B 1 61 ? 44.219 -28.547 -21.703 1 97.31 61 GLU B CA 1
ATOM 4860 C C . GLU B 1 61 ? 44.344 -27.641 -20.484 1 97.31 61 GLU B C 1
ATOM 4862 O O . GLU B 1 61 ? 44.125 -28.094 -19.359 1 97.31 61 GLU B O 1
ATOM 4867 N N . ALA B 1 62 ? 44.625 -26.484 -20.781 1 97.06 62 ALA B N 1
ATOM 4868 C CA . ALA B 1 62 ? 44.812 -25.531 -19.688 1 97.06 62 ALA B CA 1
ATOM 4869 C C . ALA B 1 62 ? 43.531 -25.344 -18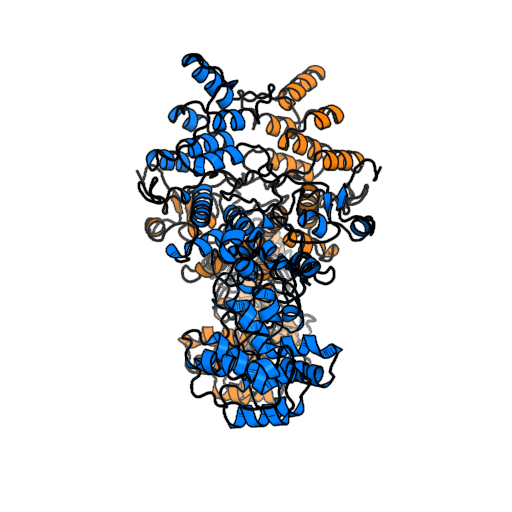.906 1 97.06 62 ALA B C 1
ATOM 4871 O O . ALA B 1 62 ? 43.531 -25.344 -17.672 1 97.06 62 ALA B O 1
ATOM 4872 N N . VAL B 1 63 ? 42.438 -25.234 -19.609 1 98.19 63 VAL B N 1
ATOM 4873 C CA . VAL B 1 63 ? 41.125 -25.016 -18.969 1 98.19 63 VAL B CA 1
ATOM 4874 C C . VAL B 1 63 ? 40.688 -26.297 -18.266 1 98.19 63 VAL B C 1
ATOM 4876 O O . VAL B 1 63 ? 40.156 -26.266 -17.156 1 98.19 63 VAL B O 1
ATOM 4879 N N . ALA B 1 64 ? 40.938 -27.375 -18.922 1 97.25 64 ALA B N 1
ATOM 4880 C CA . ALA B 1 64 ? 40.594 -28.656 -18.312 1 97.25 64 ALA B CA 1
ATOM 4881 C C . ALA B 1 64 ? 41.281 -28.844 -16.969 1 97.25 64 ALA B C 1
ATOM 4883 O O . ALA B 1 64 ? 40.656 -29.266 -16 1 97.25 64 ALA B O 1
ATOM 4884 N N . LYS B 1 65 ? 42.531 -28.516 -16.984 1 96.75 65 LYS B N 1
ATOM 4885 C CA . LYS B 1 65 ? 43.312 -28.625 -15.758 1 96.75 65 LYS B CA 1
ATOM 4886 C C . LYS B 1 65 ? 42.812 -27.672 -14.688 1 96.75 65 LYS B C 1
ATOM 4888 O O . LYS B 1 65 ? 42.719 -28.031 -13.516 1 96.75 65 LYS B O 1
ATOM 4893 N N . LEU B 1 66 ? 42.469 -26.5 -15.117 1 97.31 66 LEU B N 1
ATOM 4894 C CA . LEU B 1 66 ? 41.938 -25.516 -14.195 1 97.31 66 LEU B CA 1
ATOM 4895 C C . LEU B 1 66 ? 40.656 -26.016 -13.547 1 97.31 66 LEU B C 1
ATOM 4897 O O . LEU B 1 66 ? 40.469 -25.891 -12.328 1 97.31 66 LEU B O 1
ATOM 4901 N N . CYS B 1 67 ? 39.781 -26.594 -14.312 1 96.81 67 CYS B N 1
ATOM 4902 C CA . CYS B 1 67 ? 38.5 -27.062 -13.836 1 96.81 67 CYS B CA 1
ATOM 4903 C C . CYS B 1 67 ? 38.656 -28.234 -12.867 1 96.81 67 CYS B C 1
ATOM 4905 O O . CYS B 1 67 ? 37.844 -28.391 -11.938 1 96.81 67 CYS B O 1
ATOM 4907 N N . GLU B 1 68 ? 39.688 -28.938 -13.062 1 94.38 68 GLU B N 1
ATOM 4908 C CA . GLU B 1 68 ? 39.938 -30.109 -12.227 1 94.38 68 GLU B CA 1
ATOM 4909 C C . GLU B 1 68 ? 40.562 -29.719 -10.898 1 94.38 68 GLU B C 1
ATOM 4911 O O . GLU B 1 68 ? 40.281 -30.312 -9.859 1 94.38 68 GLU B O 1
ATOM 4916 N N . THR B 1 69 ? 41.375 -28.719 -10.961 1 94.69 69 THR B N 1
ATOM 4917 C CA . THR B 1 69 ? 42.219 -28.438 -9.805 1 94.69 69 THR B CA 1
ATOM 4918 C C . THR B 1 69 ? 41.656 -27.281 -8.984 1 94.69 69 THR B C 1
ATOM 4920 O O . THR B 1 69 ? 41.906 -27.188 -7.781 1 94.69 69 THR B O 1
ATOM 4923 N N . SER B 1 70 ? 40.938 -26.484 -9.617 1 95.25 70 SER B N 1
ATOM 4924 C CA . SER B 1 70 ? 40.438 -25.297 -8.922 1 95.25 70 SER B CA 1
ATOM 4925 C C . SER B 1 70 ? 39.344 -25.641 -7.938 1 95.25 70 SER B C 1
ATOM 4927 O O . SER B 1 70 ? 38.469 -26.484 -8.234 1 95.25 70 SER B O 1
ATOM 4929 N N . ALA B 1 71 ? 39.406 -25.031 -6.773 1 95.31 71 ALA B N 1
ATOM 4930 C CA . ALA B 1 71 ? 38.312 -25.156 -5.797 1 95.31 71 ALA B CA 1
ATOM 4931 C C . ALA B 1 71 ? 37.062 -24.391 -6.254 1 95.31 71 ALA B C 1
ATOM 4933 O O . ALA B 1 71 ? 35.969 -24.688 -5.828 1 95.31 71 ALA B O 1
ATOM 4934 N N . ASP B 1 72 ? 37.25 -23.375 -7.094 1 96.88 72 ASP B N 1
ATOM 4935 C CA . ASP B 1 72 ? 36.156 -22.609 -7.645 1 96.88 72 ASP B CA 1
ATOM 4936 C C . ASP B 1 72 ? 35.469 -23.359 -8.781 1 96.88 72 ASP B C 1
ATOM 4938 O O . ASP B 1 72 ? 35.969 -23.359 -9.914 1 96.88 72 ASP B O 1
ATOM 4942 N N . LYS B 1 73 ? 34.281 -23.844 -8.484 1 97.44 73 LYS B N 1
ATOM 4943 C CA . LYS B 1 73 ? 33.625 -24.719 -9.438 1 97.44 73 LYS B CA 1
ATOM 4944 C C . LYS B 1 73 ? 32.906 -23.906 -10.531 1 97.44 73 LYS B C 1
ATOM 4946 O O . LYS B 1 73 ? 32.406 -24.484 -11.484 1 97.44 73 LYS B O 1
ATOM 4951 N N . ARG B 1 74 ? 32.906 -22.609 -10.43 1 97.12 74 ARG B N 1
ATOM 4952 C CA . ARG B 1 74 ? 32.344 -21.781 -11.492 1 97.12 74 ARG B CA 1
ATOM 4953 C C . ARG B 1 74 ? 33.062 -22.031 -12.812 1 97.12 74 ARG B C 1
ATOM 4955 O O . ARG B 1 74 ? 32.469 -21.938 -13.883 1 97.12 74 ARG B O 1
ATOM 4962 N N . TYR B 1 75 ? 34.312 -22.344 -12.836 1 98.38 75 TYR B N 1
ATOM 4963 C CA . TYR B 1 75 ? 35.062 -22.641 -14.047 1 98.38 75 TYR B CA 1
ATOM 4964 C C . TYR B 1 75 ? 34.562 -23.922 -14.695 1 98.38 75 TYR B C 1
ATOM 4966 O O . TYR B 1 75 ? 34.344 -23.969 -15.914 1 98.38 75 TYR B O 1
ATOM 4974 N N . ALA B 1 76 ? 34.406 -24.922 -13.875 1 98.56 76 ALA B N 1
ATOM 4975 C CA . ALA B 1 76 ? 33.906 -26.188 -14.391 1 98.56 76 ALA B CA 1
ATOM 4976 C C . ALA B 1 76 ? 32.5 -26.016 -14.961 1 98.56 76 ALA B C 1
ATOM 4978 O O . ALA B 1 76 ? 32.156 -26.594 -16 1 98.56 76 ALA B O 1
ATOM 4979 N N . ARG B 1 77 ? 31.672 -25.297 -14.242 1 98.62 77 ARG B N 1
ATOM 4980 C CA . ARG B 1 77 ? 30.328 -25.062 -14.734 1 98.62 77 ARG B CA 1
ATOM 4981 C C . ARG B 1 77 ? 30.344 -24.297 -16.047 1 98.62 77 ARG B C 1
ATOM 4983 O O . ARG B 1 77 ? 29.562 -24.578 -16.953 1 98.62 77 ARG B O 1
ATOM 4990 N N . ALA B 1 78 ? 31.172 -23.297 -16.156 1 98.69 78 ALA B N 1
ATOM 4991 C CA . ALA B 1 78 ? 31.312 -22.547 -17.406 1 98.69 78 ALA B CA 1
ATOM 4992 C C . ALA B 1 78 ? 31.734 -23.469 -18.547 1 98.69 78 ALA B C 1
ATOM 4994 O O . ALA B 1 78 ? 31.188 -23.391 -19.656 1 98.69 78 ALA B O 1
ATOM 4995 N N . ARG B 1 79 ? 32.688 -24.281 -18.312 1 98.75 79 ARG B N 1
ATOM 4996 C CA . ARG B 1 79 ? 33.156 -25.219 -19.312 1 98.75 79 ARG B CA 1
ATOM 4997 C C . ARG B 1 79 ? 32.062 -26.188 -19.734 1 98.75 79 ARG B C 1
ATOM 4999 O O . ARG B 1 79 ? 31.844 -26.422 -20.922 1 98.75 79 ARG B O 1
ATOM 5006 N N . ASN B 1 80 ? 31.469 -26.75 -18.734 1 98.81 80 ASN B N 1
ATOM 5007 C CA . ASN B 1 80 ? 30.391 -27.688 -19.031 1 98.81 80 ASN B CA 1
ATOM 5008 C C . ASN B 1 80 ? 29.25 -27.031 -19.797 1 98.81 80 ASN B C 1
ATOM 5010 O O . ASN B 1 80 ? 28.656 -27.641 -20.688 1 98.81 80 ASN B O 1
ATOM 5014 N N . ALA B 1 81 ? 28.891 -25.828 -19.422 1 98.81 81 ALA B N 1
ATOM 5015 C CA . ALA B 1 81 ? 27.875 -25.078 -20.172 1 98.81 81 ALA B CA 1
ATOM 5016 C C . ALA B 1 81 ? 28.281 -24.922 -21.641 1 98.81 81 ALA B C 1
ATOM 5018 O O . ALA B 1 81 ? 27.469 -25.125 -22.547 1 98.81 81 ALA B O 1
ATOM 5019 N N . ARG B 1 82 ? 29.531 -24.578 -21.859 1 98.75 82 ARG B N 1
ATOM 5020 C CA . ARG B 1 82 ? 30.031 -24.406 -23.219 1 98.75 82 ARG B CA 1
ATOM 5021 C C . ARG B 1 82 ? 29.984 -25.719 -24 1 98.75 82 ARG B C 1
ATOM 5023 O O . ARG B 1 82 ? 29.578 -25.734 -25.156 1 98.75 82 ARG B O 1
ATOM 5030 N N . LEU B 1 83 ? 30.391 -26.75 -23.391 1 98.75 83 LEU B N 1
ATOM 5031 C CA . LEU B 1 83 ? 30.375 -28.047 -24.047 1 98.75 83 LEU B CA 1
ATOM 5032 C C . LEU B 1 83 ? 28.953 -28.422 -24.438 1 98.75 83 LEU B C 1
ATOM 5034 O O . LEU B 1 83 ? 28.703 -28.891 -25.547 1 98.75 83 LEU B O 1
ATOM 5038 N N . ILE B 1 84 ? 27.984 -28.234 -23.531 1 98.81 84 ILE B N 1
ATOM 5039 C CA . ILE B 1 84 ? 26.594 -28.531 -23.828 1 98.81 84 ILE B CA 1
ATOM 5040 C C . ILE B 1 84 ? 26.125 -27.688 -25.016 1 98.81 84 ILE B C 1
ATOM 5042 O O . ILE B 1 84 ? 25.531 -28.203 -25.969 1 98.81 84 ILE B O 1
ATOM 5046 N N . MET B 1 85 ? 26.422 -26.391 -25 1 98.75 85 MET B N 1
ATOM 5047 C CA . MET B 1 85 ? 26.016 -25.484 -26.062 1 98.75 85 MET B CA 1
ATOM 5048 C C . MET B 1 85 ? 26.703 -25.844 -27.375 1 98.75 85 MET B C 1
ATOM 5050 O O . MET B 1 85 ? 26.234 -25.453 -28.453 1 98.75 85 MET B O 1
ATOM 5054 N N . SER B 1 86 ? 27.797 -26.547 -27.234 1 98.5 86 SER B N 1
ATOM 5055 C CA . SER B 1 86 ? 28.516 -27.047 -28.406 1 98.5 86 SER B CA 1
ATOM 5056 C C . SER B 1 86 ? 28.078 -28.453 -28.766 1 98.5 86 SER B C 1
ATOM 5058 O O . SER B 1 86 ? 28.797 -29.172 -29.469 1 98.5 86 SER B O 1
ATOM 5060 N N . ASN B 1 87 ? 27.031 -28.906 -28.234 1 98.56 87 ASN B N 1
ATOM 5061 C CA . ASN B 1 87 ? 26.344 -30.141 -28.578 1 98.56 87 ASN B CA 1
ATOM 5062 C C . ASN B 1 87 ? 27.094 -31.375 -28.047 1 98.56 87 ASN B C 1
ATOM 5064 O O . ASN B 1 87 ? 27.156 -32.406 -28.734 1 98.56 87 ASN B O 1
ATOM 5068 N N . GLU B 1 88 ? 27.688 -31.219 -26.922 1 98.25 88 GLU B N 1
ATOM 5069 C CA . GLU B 1 88 ? 28.312 -32.312 -26.188 1 98.25 88 GLU B CA 1
ATOM 5070 C C . GLU B 1 88 ? 27.797 -32.406 -24.75 1 98.25 88 GLU B C 1
ATOM 5072 O O . GLU B 1 88 ? 27.703 -31.375 -24.078 1 98.25 88 GLU B O 1
ATOM 5077 N N . VAL B 1 89 ? 27.469 -33.594 -24.344 1 98.5 89 VAL B N 1
ATOM 5078 C CA . VAL B 1 89 ? 27.078 -33.781 -22.953 1 98.5 89 VAL B CA 1
ATOM 5079 C C . VAL B 1 89 ? 28.297 -34.188 -22.125 1 98.5 89 VAL B C 1
ATOM 5081 O O . VAL B 1 89 ? 28.734 -35.344 -22.172 1 98.5 89 VAL B O 1
ATOM 5084 N N . PRO B 1 90 ? 28.797 -33.281 -21.391 1 97.88 90 PRO B N 1
ATOM 5085 C CA . PRO B 1 90 ? 29.984 -33.625 -20.594 1 97.88 90 PRO B CA 1
ATOM 5086 C C . PRO B 1 90 ? 29.656 -34.5 -19.391 1 97.88 90 PRO B C 1
ATOM 5088 O O . PRO B 1 90 ? 28.484 -34.656 -19.047 1 97.88 90 PRO B O 1
ATOM 5091 N N . ASP B 1 91 ? 30.719 -35.062 -18.797 1 96.31 91 ASP B N 1
ATOM 5092 C CA . ASP B 1 91 ? 30.578 -35.781 -17.531 1 96.31 91 ASP B CA 1
ATOM 5093 C C . ASP B 1 91 ? 30.531 -34.812 -16.359 1 96.31 91 ASP B C 1
ATOM 5095 O O . ASP B 1 91 ? 31.484 -34.062 -16.125 1 96.31 91 ASP B O 1
ATOM 5099 N N . MET B 1 92 ? 29.391 -34.812 -15.664 1 97.31 92 MET B N 1
ATOM 5100 C CA . MET B 1 92 ? 29.188 -33.969 -14.5 1 97.31 92 MET B CA 1
ATOM 5101 C C . MET B 1 92 ? 28.875 -34.781 -13.258 1 97.31 92 MET B C 1
ATOM 5103 O O . MET B 1 92 ? 27.703 -34.969 -12.906 1 97.31 92 MET B O 1
ATOM 5107 N N . PRO B 1 93 ? 29.891 -35.219 -12.602 1 92.81 93 PRO B N 1
ATOM 5108 C CA . PRO B 1 93 ? 29.719 -36.25 -11.547 1 92.81 93 PRO B CA 1
ATOM 5109 C C . PRO B 1 93 ? 29.031 -35.688 -10.312 1 92.81 93 PRO B C 1
ATOM 5111 O O . PRO B 1 93 ? 28.422 -36.438 -9.547 1 92.81 93 PRO B O 1
ATOM 5114 N N . THR B 1 94 ? 29.219 -34.438 -10.086 1 94.81 94 THR B N 1
ATOM 5115 C CA . THR B 1 94 ? 28.609 -33.812 -8.914 1 94.81 94 THR B CA 1
ATOM 5116 C C . THR B 1 94 ? 27.734 -32.656 -9.312 1 94.81 94 THR B C 1
ATOM 5118 O O . THR B 1 94 ? 27.906 -32.062 -10.391 1 94.81 94 THR B O 1
ATOM 5121 N N . ASP B 1 95 ? 26.812 -32.312 -8.469 1 94.5 95 ASP B N 1
ATOM 5122 C CA . ASP B 1 95 ? 25.859 -31.25 -8.773 1 94.5 95 ASP B CA 1
ATOM 5123 C C . ASP B 1 95 ? 26.547 -29.891 -8.859 1 94.5 95 ASP B C 1
ATOM 5125 O O . ASP B 1 95 ? 26.094 -29 -9.594 1 94.5 95 ASP B O 1
ATOM 5129 N N . ASP B 1 96 ? 27.609 -29.734 -8.156 1 95.56 96 ASP B N 1
ATOM 5130 C CA . ASP B 1 96 ? 28.25 -28.422 -8.062 1 95.56 96 ASP B CA 1
ATOM 5131 C C . ASP B 1 96 ? 28.953 -28.062 -9.375 1 95.56 96 ASP B C 1
ATOM 5133 O O . ASP B 1 96 ? 29.359 -26.922 -9.57 1 95.56 96 ASP B O 1
ATOM 5137 N N . VAL B 1 97 ? 29.031 -29 -10.344 1 97.31 97 VAL B N 1
ATOM 5138 C CA . VAL B 1 97 ? 29.656 -28.703 -11.625 1 97.31 97 VAL B CA 1
ATOM 5139 C C . VAL B 1 97 ? 28.609 -28.625 -12.719 1 97.31 97 VAL B C 1
ATOM 5141 O O . VAL B 1 97 ? 28.922 -28.406 -13.891 1 97.31 97 VAL B O 1
ATOM 5144 N N . LYS B 1 98 ? 27.359 -28.797 -12.352 1 98 98 LYS B N 1
ATOM 5145 C CA . LYS B 1 98 ? 26.266 -28.641 -13.305 1 98 98 LYS B CA 1
ATOM 5146 C C . LYS B 1 98 ? 25.938 -27.156 -13.516 1 98 98 LYS B C 1
ATOM 5148 O O . LYS B 1 98 ? 25.609 -26.453 -12.562 1 98 98 LYS B O 1
ATOM 5153 N N . PRO B 1 99 ? 26.016 -26.734 -14.727 1 98.19 99 PRO B N 1
ATOM 5154 C CA . PRO B 1 99 ? 25.656 -25.328 -14.969 1 98.19 99 PRO B CA 1
ATOM 5155 C C . PRO B 1 99 ? 24.156 -25.078 -14.859 1 98.19 99 PRO B C 1
ATOM 5157 O O . PRO B 1 99 ? 23.359 -25.922 -15.273 1 98.19 99 PRO B O 1
ATOM 5160 N N . TYR B 1 100 ? 23.766 -23.984 -14.281 1 97.88 100 TYR B N 1
ATOM 5161 C CA . TYR B 1 100 ? 22.375 -23.547 -14.148 1 97.88 100 TYR B CA 1
ATOM 5162 C C . TYR B 1 100 ? 21.828 -23.062 -15.484 1 97.88 100 TYR B C 1
ATOM 5164 O O . TYR B 1 100 ? 20.672 -23.328 -15.82 1 97.88 100 TYR B O 1
ATOM 5172 N N . CYS B 1 101 ? 22.656 -22.359 -16.203 1 98.31 101 CYS B N 1
ATOM 5173 C CA . CYS B 1 101 ? 22.312 -21.828 -17.516 1 98.31 101 CYS B CA 1
ATOM 5174 C C . CYS B 1 101 ? 23.047 -22.578 -18.625 1 98.31 101 CYS B C 1
ATOM 5176 O O . CYS B 1 101 ? 24.266 -22.562 -18.688 1 98.31 101 CYS B O 1
ATOM 5178 N N . ILE B 1 102 ? 22.328 -23.156 -19.531 1 98.56 102 ILE B N 1
ATOM 5179 C CA . ILE B 1 102 ? 22.938 -24.016 -20.547 1 98.56 102 ILE B CA 1
ATOM 5180 C C . ILE B 1 102 ? 22.516 -23.547 -21.938 1 98.56 102 ILE B C 1
ATOM 5182 O O . ILE B 1 102 ? 22.562 -24.312 -22.906 1 98.56 102 ILE B O 1
ATOM 5186 N N . TRP B 1 103 ? 22.062 -22.328 -22.047 1 98.25 103 TRP B N 1
ATOM 5187 C CA . TRP B 1 103 ? 21.484 -21.875 -23.297 1 98.25 103 TRP B CA 1
ATOM 5188 C C . TRP B 1 103 ? 21.984 -20.484 -23.672 1 98.25 103 TRP B C 1
ATOM 5190 O O . TRP B 1 103 ? 21.469 -19.859 -24.609 1 98.25 103 TRP B O 1
ATOM 5200 N N . TYR B 1 104 ? 22.844 -19.891 -22.984 1 97 104 TYR B N 1
ATOM 5201 C CA . TYR B 1 104 ? 23.453 -18.594 -23.281 1 97 104 TYR B CA 1
ATOM 5202 C C . TYR B 1 104 ? 24.969 -18.703 -23.312 1 97 104 TYR B C 1
ATOM 5204 O O . TYR B 1 104 ? 25.578 -19.281 -22.422 1 97 104 TYR B O 1
ATOM 5212 N N . PRO B 1 105 ? 25.656 -18.219 -24.234 1 96.75 105 PRO B N 1
ATOM 5213 C CA . PRO B 1 105 ? 25.156 -17.344 -25.297 1 96.75 105 PRO B CA 1
ATOM 5214 C C . PRO B 1 105 ? 24.531 -18.109 -26.453 1 96.75 105 PRO B C 1
ATOM 5216 O O . PRO B 1 105 ? 23.828 -17.531 -27.281 1 96.75 105 PRO B O 1
ATOM 5219 N N . ASP B 1 106 ? 24.688 -19.438 -26.578 1 97.5 106 ASP B N 1
ATOM 5220 C CA . ASP B 1 106 ? 24.156 -20.266 -27.656 1 97.5 106 ASP B CA 1
ATOM 5221 C C . ASP B 1 106 ? 23.203 -21.328 -27.125 1 97.5 106 ASP B C 1
ATOM 5223 O O . ASP B 1 106 ? 23.25 -21.656 -25.938 1 97.5 106 ASP B O 1
ATOM 5227 N N . THR B 1 107 ? 22.406 -21.859 -28 1 97.75 107 THR B N 1
ATOM 5228 C CA . THR B 1 107 ? 21.578 -23.016 -27.656 1 97.75 107 THR B CA 1
ATOM 5229 C C . THR B 1 107 ? 22.125 -24.281 -28.297 1 97.75 107 THR B C 1
ATOM 5231 O O . THR B 1 107 ? 22.703 -24.234 -29.391 1 97.75 107 THR B O 1
ATOM 5234 N N . ALA B 1 108 ? 22 -25.328 -27.625 1 98.62 108 ALA B N 1
ATOM 5235 C CA . ALA B 1 108 ? 22.328 -26.625 -28.219 1 98.62 108 ALA B CA 1
ATOM 5236 C C . ALA B 1 108 ? 21.188 -27.141 -29.078 1 98.62 108 ALA B C 1
ATOM 5238 O O . ALA B 1 108 ? 20.109 -26.547 -29.125 1 98.62 108 ALA B O 1
ATOM 5239 N N . ASN B 1 109 ? 21.531 -28.203 -29.859 1 98.12 109 ASN B N 1
ATOM 5240 C CA . ASN B 1 109 ? 20.453 -28.812 -30.641 1 98.12 109 ASN B CA 1
ATOM 5241 C C . ASN B 1 109 ? 19.516 -29.641 -29.781 1 98.12 109 ASN B C 1
ATOM 5243 O O . ASN B 1 109 ? 19.844 -29.953 -28.641 1 98.12 109 ASN B O 1
ATOM 5247 N N . GLU B 1 110 ? 18.406 -29.938 -30.281 1 98.06 110 GLU B N 1
ATOM 5248 C CA . GLU B 1 110 ? 17.359 -30.641 -29.531 1 98.06 110 GLU B CA 1
ATOM 5249 C C . GLU B 1 110 ? 17.844 -32 -29.031 1 98.06 110 GLU B C 1
ATOM 5251 O O . GLU B 1 110 ? 17.562 -32.375 -27.891 1 98.06 110 GLU B O 1
ATOM 5256 N N . GLU B 1 111 ? 18.562 -32.625 -29.859 1 98.12 111 GLU B N 1
ATOM 5257 C CA . GLU B 1 111 ? 19.031 -33.969 -29.516 1 98.12 111 GLU B CA 1
ATOM 5258 C C . GLU B 1 111 ? 20 -33.938 -28.344 1 98.12 111 GLU B C 1
ATOM 5260 O O . GLU B 1 111 ? 20 -34.812 -27.484 1 98.12 111 GLU B O 1
ATOM 5265 N N . THR B 1 112 ? 20.797 -32.969 -28.344 1 98.75 112 THR B N 1
ATOM 5266 C CA . THR B 1 112 ? 21.75 -32.812 -27.25 1 98.75 112 THR B CA 1
ATOM 5267 C C . THR B 1 112 ? 21.016 -32.594 -25.938 1 98.75 112 THR B C 1
ATOM 5269 O O . THR B 1 112 ? 21.375 -33.156 -24.906 1 98.75 112 THR B O 1
ATOM 5272 N N . TYR B 1 113 ? 19.984 -31.75 -25.938 1 98.81 113 TYR B N 1
ATOM 5273 C CA . TYR B 1 113 ? 19.203 -31.484 -24.734 1 98.81 113 TYR B CA 1
ATOM 5274 C C . TYR B 1 113 ? 18.453 -32.75 -24.281 1 98.81 113 TYR B C 1
ATOM 5276 O O . TYR B 1 113 ? 18.344 -33 -23.094 1 98.81 113 TYR B O 1
ATOM 5284 N N . ARG B 1 114 ? 17.984 -33.531 -25.281 1 98.31 114 ARG B N 1
ATOM 5285 C CA . ARG B 1 114 ? 17.312 -34.781 -24.969 1 98.31 114 ARG B CA 1
ATOM 5286 C C . ARG B 1 114 ? 18.25 -35.75 -24.25 1 98.31 114 ARG B C 1
ATOM 5288 O O . ARG B 1 114 ? 17.875 -36.375 -23.25 1 98.31 114 ARG B O 1
ATOM 5295 N N . LEU B 1 115 ? 19.453 -35.812 -24.766 1 98.5 115 LEU B N 1
ATOM 5296 C CA . LEU B 1 115 ? 20.469 -36.688 -24.172 1 98.5 115 LEU B CA 1
ATOM 5297 C C . LEU B 1 115 ? 20.859 -36.188 -22.797 1 98.5 115 LEU B C 1
ATOM 5299 O O . LEU B 1 115 ? 21.125 -37 -21.891 1 98.5 115 LEU B O 1
ATOM 5303 N N . LEU B 1 116 ? 20.891 -34.906 -22.656 1 98.69 116 LEU B N 1
ATOM 5304 C CA . LEU B 1 116 ? 21.266 -34.312 -21.375 1 98.69 116 LEU B CA 1
ATOM 5305 C C . LEU B 1 116 ? 20.266 -34.688 -20.281 1 98.69 116 LEU B C 1
ATOM 5307 O O . LEU B 1 116 ? 20.672 -35.094 -19.188 1 98.69 116 LEU B O 1
ATOM 5311 N N . VAL B 1 117 ? 18.969 -34.656 -20.531 1 98.25 117 VAL B N 1
ATOM 5312 C CA . VAL B 1 117 ? 17.938 -34.938 -19.531 1 98.25 117 VAL B CA 1
ATOM 5313 C C . VAL B 1 117 ? 17.906 -36.438 -19.234 1 98.25 117 VAL B C 1
ATOM 5315 O O . VAL B 1 117 ? 17.656 -36.844 -18.094 1 98.25 117 VAL B O 1
ATOM 5318 N N . LYS B 1 118 ? 18.219 -37.219 -20.25 1 97.75 118 LYS B N 1
ATOM 5319 C CA . LYS B 1 118 ? 18.281 -38.656 -20.047 1 97.75 118 LYS B CA 1
ATOM 5320 C C . LYS B 1 118 ? 19.391 -39.031 -19.078 1 97.75 118 LYS B C 1
ATOM 5322 O O . LYS B 1 118 ? 19.219 -39.875 -18.203 1 97.75 118 LYS B O 1
ATOM 5327 N N . ARG B 1 119 ? 20.484 -38.344 -19.234 1 97.94 119 ARG B N 1
ATOM 5328 C CA . ARG B 1 119 ? 21.641 -38.625 -18.391 1 97.94 119 ARG B CA 1
ATOM 5329 C C . ARG B 1 119 ? 21.5 -37.938 -17.031 1 97.94 119 ARG B C 1
ATOM 5331 O O . ARG B 1 119 ? 21.922 -38.5 -16.016 1 97.94 119 ARG B O 1
ATOM 5338 N N . TYR B 1 120 ? 21 -36.781 -17.031 1 97.94 120 TYR B N 1
ATOM 5339 C CA . TYR B 1 120 ? 20.828 -35.969 -15.82 1 97.94 120 TYR B CA 1
ATOM 5340 C C . TYR B 1 120 ? 19.406 -35.469 -15.695 1 97.94 120 TYR B C 1
ATOM 5342 O O . TYR B 1 120 ? 19.141 -34.281 -15.953 1 97.94 120 TYR B O 1
ATOM 5350 N N . PRO B 1 121 ? 18.5 -36.25 -15.164 1 95.88 121 PRO B N 1
ATOM 5351 C CA . PRO B 1 121 ? 17.078 -35.875 -15.117 1 95.88 121 PRO B CA 1
ATOM 5352 C C . PRO B 1 121 ? 16.812 -34.625 -14.258 1 95.88 121 PRO B C 1
ATOM 5354 O O . PRO B 1 121 ? 15.805 -33.938 -14.461 1 95.88 121 PRO B O 1
ATOM 5357 N N . ASP B 1 122 ? 17.703 -34.344 -13.312 1 94.56 122 ASP B N 1
ATOM 5358 C CA . ASP B 1 122 ? 17.531 -33.219 -12.43 1 94.56 122 ASP B CA 1
ATOM 5359 C C . ASP B 1 122 ? 17.766 -31.891 -13.172 1 94.56 122 ASP B C 1
ATOM 5361 O O . ASP B 1 122 ? 17.469 -30.812 -12.648 1 94.56 122 ASP B O 1
ATOM 5365 N N . MET B 1 123 ? 18.172 -31.969 -14.461 1 97.25 123 MET B N 1
ATOM 5366 C CA . MET B 1 123 ? 18.406 -30.766 -15.258 1 97.25 123 MET B CA 1
ATOM 5367 C C . MET B 1 123 ? 17.234 -30.5 -16.203 1 97.25 123 MET B C 1
ATOM 5369 O O . MET B 1 123 ? 17.312 -29.641 -17.078 1 97.25 123 MET B O 1
ATOM 5373 N N . ALA B 1 124 ? 16.141 -31.156 -15.953 1 98.06 124 ALA B N 1
ATOM 5374 C CA . ALA B 1 124 ? 14.977 -31.078 -16.828 1 98.06 124 ALA B CA 1
ATOM 5375 C C . ALA B 1 124 ? 14.469 -29.641 -16.938 1 98.06 124 ALA B C 1
ATOM 5377 O O . ALA B 1 124 ? 14.102 -29.188 -18.031 1 98.06 124 ALA B O 1
ATOM 5378 N N . TYR B 1 125 ? 14.414 -28.938 -15.859 1 98.19 125 TYR B N 1
ATOM 5379 C CA . TYR B 1 125 ? 13.883 -27.578 -15.883 1 98.19 125 TYR B CA 1
ATOM 5380 C C . TYR B 1 125 ? 14.852 -26.625 -16.578 1 98.19 125 TYR B C 1
ATOM 5382 O O . TYR B 1 125 ? 14.422 -25.688 -17.234 1 98.19 125 TYR B O 1
ATOM 5390 N N . SER B 1 126 ? 16.156 -26.875 -16.453 1 98 126 SER B N 1
ATOM 5391 C CA . SER B 1 126 ? 17.141 -26.094 -17.219 1 98 126 SER B CA 1
ATOM 5392 C C . SER B 1 126 ? 16.969 -26.312 -18.719 1 98 126 SER B C 1
ATOM 5394 O O . SER B 1 126 ? 17.047 -25.359 -19.5 1 98 126 SER B O 1
ATOM 5396 N N . VAL B 1 127 ? 16.734 -27.516 -19.047 1 98.69 127 VAL B N 1
ATOM 5397 C CA . VAL B 1 127 ? 16.5 -27.844 -20.453 1 98.69 127 VAL B CA 1
ATOM 5398 C C . VAL B 1 127 ? 15.172 -27.234 -20.891 1 98.69 127 VAL B C 1
ATOM 5400 O O . VAL B 1 127 ? 15.055 -26.734 -22.016 1 98.69 127 VAL B O 1
ATOM 5403 N N . GLY B 1 128 ? 14.164 -27.312 -20 1 98.62 128 GLY B N 1
ATOM 5404 C CA . GLY B 1 128 ? 12.906 -26.656 -20.312 1 98.62 128 GLY B CA 1
ATOM 5405 C C . GLY B 1 128 ? 13.07 -25.188 -20.656 1 98.62 128 GLY B C 1
ATOM 5406 O O . GLY B 1 128 ? 12.445 -24.688 -21.594 1 98.62 128 GLY B O 1
ATOM 5407 N N . ARG B 1 129 ? 13.906 -24.547 -19.922 1 98.25 129 ARG B N 1
ATOM 5408 C CA . ARG B 1 129 ? 14.18 -23.141 -20.188 1 98.25 129 ARG B CA 1
ATOM 5409 C C . ARG B 1 129 ? 14.891 -22.953 -21.516 1 98.25 129 ARG B C 1
ATOM 5411 O O . ARG B 1 129 ? 14.594 -22.031 -22.281 1 98.25 129 ARG B O 1
ATOM 5418 N N . ALA B 1 130 ? 15.805 -23.812 -21.781 1 98.56 130 ALA B N 1
ATOM 5419 C CA . ALA B 1 130 ? 16.5 -23.781 -23.078 1 98.56 130 ALA B CA 1
ATOM 5420 C C . ALA B 1 130 ? 15.516 -23.969 -24.219 1 98.56 130 ALA B C 1
ATOM 5422 O O . ALA B 1 130 ? 15.656 -23.328 -25.266 1 98.56 130 ALA B O 1
ATOM 5423 N N . CYS B 1 131 ? 14.609 -24.828 -24.031 1 98.62 131 CYS B N 1
ATOM 5424 C CA . CYS B 1 131 ? 13.57 -25.047 -25.031 1 98.62 131 CYS B CA 1
ATOM 5425 C C . CYS B 1 131 ? 12.781 -23.766 -25.266 1 98.62 131 CYS B C 1
ATOM 5427 O O . CYS B 1 131 ? 12.422 -23.438 -26.406 1 98.62 131 CYS B O 1
ATOM 5429 N N . ALA B 1 132 ? 12.453 -23.078 -24.203 1 98.38 132 ALA B N 1
ATOM 5430 C CA . ALA B 1 132 ? 11.727 -21.812 -24.312 1 98.38 132 ALA B CA 1
ATOM 5431 C C . ALA B 1 132 ? 12.516 -20.797 -25.109 1 98.38 132 ALA B C 1
ATOM 5433 O O . ALA B 1 132 ? 11.938 -20.016 -25.875 1 98.38 132 ALA B O 1
ATOM 5434 N N . VAL B 1 133 ? 13.82 -20.781 -24.938 1 97.69 133 VAL B N 1
ATOM 5435 C CA . VAL B 1 133 ? 14.68 -19.844 -25.641 1 97.69 133 VAL B CA 1
ATOM 5436 C C . VAL B 1 133 ? 14.773 -20.234 -27.109 1 97.69 133 VAL B C 1
ATOM 5438 O O . VAL B 1 133 ? 14.641 -19.391 -28 1 97.69 133 VAL B O 1
ATOM 5441 N N . ALA B 1 134 ? 14.906 -21.531 -27.375 1 97.69 134 ALA B N 1
ATOM 5442 C CA . ALA B 1 134 ? 15.219 -22.031 -28.719 1 97.69 134 ALA B CA 1
ATOM 5443 C C . ALA B 1 134 ? 13.945 -22.297 -29.516 1 97.69 134 ALA B C 1
ATOM 5445 O O . ALA B 1 134 ? 13.992 -22.453 -30.734 1 97.69 134 ALA B O 1
ATOM 5446 N N . GLY B 1 135 ? 12.844 -22.406 -28.828 1 98.12 135 GLY B N 1
ATOM 5447 C CA . GLY B 1 135 ? 11.578 -22.719 -29.484 1 98.12 135 GLY B CA 1
ATOM 5448 C C . GLY B 1 135 ? 11.383 -24.188 -29.75 1 98.12 135 GLY B C 1
ATOM 5449 O O . GLY B 1 135 ? 10.805 -24.578 -30.766 1 98.12 135 GLY B O 1
ATOM 5450 N N . TYR B 1 136 ? 11.984 -25.016 -28.906 1 98.31 136 TYR B N 1
ATOM 5451 C CA . TYR B 1 136 ? 11.828 -26.453 -29.047 1 98.31 136 TYR B CA 1
ATOM 5452 C C . TYR B 1 136 ? 10.57 -26.938 -28.344 1 98.31 136 TYR B C 1
ATOM 5454 O O . TYR B 1 136 ? 10.641 -27.641 -27.328 1 98.31 136 TYR B O 1
ATOM 5462 N N . ASP B 1 137 ? 9.43 -26.656 -28.922 1 97.94 137 ASP B N 1
ATOM 5463 C CA . ASP B 1 137 ? 8.125 -26.938 -28.328 1 97.94 137 ASP B CA 1
ATOM 5464 C C . ASP B 1 137 ? 7.906 -28.438 -28.172 1 97.94 137 ASP B C 1
ATOM 5466 O O . ASP B 1 137 ? 7.391 -28.891 -27.156 1 97.94 137 ASP B O 1
ATOM 5470 N N . GLY B 1 138 ? 8.266 -29.172 -29.141 1 97.62 138 GLY B N 1
ATOM 5471 C CA . GLY B 1 138 ? 8.141 -30.625 -29.047 1 97.62 138 GLY B CA 1
ATOM 5472 C C . GLY B 1 138 ? 8.906 -31.203 -27.875 1 97.62 138 GLY B C 1
ATOM 5473 O O . GLY B 1 138 ? 8.344 -31.969 -27.078 1 97.62 138 GLY B O 1
ATOM 5474 N N . LEU B 1 139 ? 10.172 -30.875 -27.766 1 98.44 139 LEU B N 1
ATOM 5475 C CA . LEU B 1 139 ? 11.008 -31.375 -26.672 1 98.44 139 LEU B CA 1
ATOM 5476 C C . LEU B 1 139 ? 10.469 -30.906 -25.328 1 98.44 139 LEU B C 1
ATOM 5478 O O . LEU B 1 139 ? 10.484 -31.672 -24.359 1 98.44 139 LEU B O 1
ATOM 5482 N N . TYR B 1 140 ? 10.008 -29.703 -25.234 1 98.69 140 TYR B N 1
ATOM 5483 C CA . TYR B 1 140 ? 9.438 -29.188 -24 1 98.69 140 TYR B CA 1
ATOM 5484 C C . TYR B 1 140 ? 8.305 -30.094 -23.516 1 98.69 140 TYR B C 1
ATOM 5486 O O . TYR B 1 140 ? 8.234 -30.422 -22.328 1 98.69 140 TYR B O 1
ATOM 5494 N N . HIS B 1 141 ? 7.461 -30.5 -24.406 1 98.06 141 HIS B N 1
ATOM 5495 C CA . HIS B 1 141 ? 6.328 -31.344 -24.047 1 98.06 141 HIS B CA 1
ATOM 5496 C C . HIS B 1 141 ? 6.789 -32.719 -23.609 1 98.06 141 HIS B C 1
ATOM 5498 O O . HIS B 1 141 ? 6.184 -33.344 -22.719 1 98.06 141 HIS B O 1
ATOM 5504 N N . GLU B 1 142 ? 7.898 -33.125 -24.172 1 97.88 142 GLU B N 1
ATOM 5505 C CA . GLU B 1 142 ? 8.453 -34.438 -23.812 1 97.88 142 GLU B CA 1
ATOM 5506 C C . GLU B 1 142 ? 8.977 -34.438 -22.375 1 97.88 142 GLU B C 1
ATOM 5508 O O . GLU B 1 142 ? 8.992 -35.469 -21.719 1 97.88 142 GLU B O 1
ATOM 5513 N N . LEU B 1 143 ? 9.43 -33.312 -21.906 1 97.94 143 LEU B N 1
ATOM 5514 C CA . LEU B 1 143 ? 10.031 -33.219 -20.578 1 97.94 143 LEU B CA 1
ATOM 5515 C C . LEU B 1 143 ? 9 -33.5 -19.484 1 97.94 143 LEU B C 1
ATOM 5517 O O . LEU B 1 143 ? 9.352 -33.938 -18.391 1 97.94 143 LEU B O 1
ATOM 5521 N N . ASP B 1 144 ? 7.672 -33.156 -19.766 1 96.31 144 ASP B N 1
ATOM 5522 C CA . ASP B 1 144 ? 6.566 -33.406 -18.844 1 96.31 144 ASP B CA 1
ATOM 5523 C C . ASP B 1 144 ? 6.852 -32.781 -17.469 1 96.31 144 ASP B C 1
ATOM 5525 O O . ASP B 1 144 ? 6.762 -33.469 -16.453 1 96.31 144 ASP B O 1
ATOM 5529 N N . ILE B 1 145 ? 7.258 -31.531 -17.469 1 96.94 145 ILE B N 1
ATOM 5530 C CA . ILE B 1 145 ? 7.551 -30.828 -16.219 1 96.94 145 ILE B CA 1
ATOM 5531 C C . ILE B 1 145 ? 6.379 -29.922 -15.859 1 96.94 145 ILE B C 1
ATOM 5533 O O . ILE B 1 145 ? 5.48 -29.703 -16.672 1 96.94 145 ILE B O 1
ATOM 5537 N N . LEU B 1 146 ? 6.348 -29.469 -14.602 1 95.94 146 LEU B N 1
ATOM 5538 C CA . LEU B 1 146 ? 5.309 -28.547 -14.148 1 95.94 146 LEU B CA 1
ATOM 5539 C C . LEU B 1 146 ? 5.387 -27.234 -14.906 1 95.94 146 LEU B C 1
ATOM 5541 O O . LEU B 1 146 ? 6.469 -26.812 -15.32 1 95.94 146 LEU B O 1
ATOM 5545 N N . PRO B 1 147 ? 4.258 -26.594 -15.188 1 96.12 147 PRO B N 1
ATOM 5546 C CA . PRO B 1 147 ? 4.312 -25.234 -15.742 1 96.12 147 PRO B CA 1
ATOM 5547 C C . PRO B 1 147 ? 5.074 -24.266 -14.844 1 96.12 147 PRO B C 1
ATOM 5549 O O . PRO B 1 147 ? 4.621 -23.953 -13.742 1 96.12 147 PRO B O 1
ATOM 5552 N N . GLU B 1 148 ? 6.164 -23.859 -15.305 1 97.75 148 GLU B N 1
ATOM 5553 C CA . GLU B 1 148 ? 7.125 -23.125 -14.5 1 97.75 148 GLU B CA 1
ATOM 5554 C C . GLU B 1 148 ? 7.223 -21.672 -14.953 1 97.75 148 GLU B C 1
ATOM 5556 O O . GLU B 1 148 ? 7.348 -21.391 -16.156 1 97.75 148 GLU B O 1
ATOM 5561 N N . VAL B 1 149 ? 7.195 -20.719 -14 1 96.75 149 VAL B N 1
ATOM 5562 C CA . VAL B 1 149 ? 6.992 -19.297 -14.305 1 96.75 149 VAL B CA 1
ATOM 5563 C C . VAL B 1 149 ? 8.234 -18.734 -14.992 1 96.75 149 VAL B C 1
ATOM 5565 O O . VAL B 1 149 ? 8.133 -17.875 -15.859 1 96.75 149 VAL B O 1
ATOM 5568 N N . SER B 1 150 ? 9.414 -19.109 -14.594 1 96.75 150 SER B N 1
ATOM 5569 C CA . SER B 1 150 ? 10.609 -18.594 -15.242 1 96.75 150 SER B CA 1
ATOM 5570 C C . SER B 1 150 ? 10.688 -19.031 -16.703 1 96.75 150 SER B C 1
ATOM 5572 O O . SER B 1 150 ? 11.164 -18.281 -17.562 1 96.75 150 SER B O 1
ATOM 5574 N N . ILE B 1 151 ? 10.289 -20.234 -16.969 1 98.06 151 ILE B N 1
ATOM 5575 C CA . ILE B 1 151 ? 10.242 -20.719 -18.344 1 98.06 151 ILE B CA 1
ATOM 5576 C C . ILE B 1 151 ? 9.203 -19.938 -19.141 1 98.06 151 ILE B C 1
ATOM 5578 O O . ILE B 1 151 ? 9.43 -19.594 -20.297 1 98.06 151 ILE B O 1
ATOM 5582 N N . ALA B 1 152 ? 8.094 -19.688 -18.469 1 97.94 152 ALA B N 1
ATOM 5583 C CA . ALA B 1 152 ? 7.055 -18.891 -19.109 1 97.94 152 ALA B CA 1
ATOM 5584 C C . ALA B 1 152 ? 7.582 -17.5 -19.484 1 97.94 152 ALA B C 1
ATOM 5586 O O . ALA B 1 152 ? 7.34 -17.016 -20.594 1 97.94 152 ALA B O 1
ATOM 5587 N N . GLU B 1 153 ? 8.273 -16.844 -18.562 1 96.5 153 GLU B N 1
ATOM 5588 C CA . GLU B 1 153 ? 8.828 -15.523 -18.812 1 96.5 153 GLU B CA 1
ATOM 5589 C C . GLU B 1 153 ? 9.812 -15.555 -19.984 1 96.5 153 GLU B C 1
ATOM 5591 O O . GLU B 1 153 ? 9.797 -14.68 -20.844 1 96.5 153 GLU B O 1
ATOM 5596 N N . GLU B 1 154 ? 10.617 -16.578 -20 1 96.56 154 GLU B N 1
ATOM 5597 C CA . GLU B 1 154 ? 11.594 -16.734 -21.078 1 96.56 154 GLU B CA 1
ATOM 5598 C C . GLU B 1 154 ? 10.906 -16.984 -22.422 1 96.56 154 GLU B C 1
ATOM 5600 O O . GLU B 1 154 ? 11.297 -16.406 -23.438 1 96.56 154 GLU B O 1
ATOM 5605 N N . ALA B 1 155 ? 9.984 -17.812 -22.375 1 97.88 155 ALA B N 1
ATOM 5606 C CA . ALA B 1 155 ? 9.234 -18.109 -23.594 1 97.88 155 ALA B CA 1
ATOM 5607 C C . ALA B 1 155 ? 8.547 -16.875 -24.141 1 97.88 155 ALA B C 1
ATOM 5609 O O . ALA B 1 155 ? 8.531 -16.641 -25.344 1 97.88 155 ALA B O 1
ATOM 5610 N N . ARG B 1 156 ? 7.98 -16.141 -23.281 1 96.31 156 ARG B N 1
ATOM 5611 C CA . ARG B 1 156 ? 7.324 -14.906 -23.688 1 96.31 156 ARG B CA 1
ATOM 5612 C C . ARG B 1 156 ? 8.305 -13.969 -24.391 1 96.31 156 ARG B C 1
ATOM 5614 O O . ARG B 1 156 ? 7.984 -13.398 -25.422 1 96.31 156 ARG B O 1
ATOM 5621 N N . GLU B 1 157 ? 9.422 -13.828 -23.766 1 92.19 157 GLU B N 1
ATOM 5622 C CA . GLU B 1 157 ? 10.453 -12.961 -24.328 1 92.19 157 GLU B CA 1
ATOM 5623 C C . GLU B 1 157 ? 10.867 -13.422 -25.719 1 92.19 157 GLU B C 1
ATOM 5625 O O . GLU B 1 157 ? 11.156 -12.602 -26.594 1 92.19 157 GLU B O 1
ATOM 5630 N N . SER B 1 158 ? 10.898 -14.672 -25.922 1 93.5 158 SER B N 1
ATOM 5631 C CA . SER B 1 158 ? 11.398 -15.258 -27.156 1 93.5 158 SER B CA 1
ATOM 5632 C C . SER B 1 158 ? 10.266 -15.469 -28.156 1 93.5 158 SER B C 1
ATOM 5634 O O . SER B 1 158 ? 10.5 -15.875 -29.297 1 93.5 158 SER B O 1
ATOM 5636 N N . SER B 1 159 ? 9.086 -15.188 -27.734 1 93.69 159 SER B N 1
ATOM 5637 C CA . SER B 1 159 ? 7.891 -15.484 -28.516 1 93.69 159 SER B CA 1
ATOM 5638 C C . SER B 1 159 ? 7.875 -14.695 -29.828 1 93.69 159 SER B C 1
ATOM 5640 O O . SER B 1 159 ? 7.32 -15.156 -30.828 1 93.69 159 SER B O 1
ATOM 5642 N N . ALA B 1 160 ? 8.453 -13.516 -29.812 1 87.5 160 ALA B N 1
ATOM 5643 C CA . ALA B 1 160 ? 8.445 -12.688 -31.016 1 87.5 160 ALA B CA 1
ATOM 5644 C C . ALA B 1 160 ? 9.359 -13.273 -32.094 1 87.5 160 ALA B C 1
ATOM 5646 O O . ALA B 1 160 ? 9.078 -13.141 -33.281 1 87.5 160 ALA B O 1
ATOM 5647 N N . ALA B 1 161 ? 10.328 -14.008 -31.672 1 87 161 ALA B N 1
ATOM 5648 C CA . ALA B 1 161 ? 11.344 -14.492 -32.594 1 87 161 ALA B CA 1
ATOM 5649 C C . ALA B 1 161 ? 11.07 -15.93 -33.031 1 87 161 ALA B C 1
ATOM 5651 O O . ALA B 1 161 ? 11.539 -16.375 -34.094 1 87 161 ALA B O 1
ATOM 5652 N N . ASN B 1 162 ? 10.336 -16.609 -32.219 1 91.94 162 ASN B N 1
ATOM 5653 C CA . ASN B 1 162 ? 10.219 -18.047 -32.406 1 91.94 162 ASN B CA 1
ATOM 5654 C C . ASN B 1 162 ? 8.805 -18.547 -32.125 1 91.94 162 ASN B C 1
ATOM 5656 O O . ASN B 1 162 ? 8.281 -18.359 -31.016 1 91.94 162 ASN B O 1
ATOM 5660 N N . ALA B 1 163 ? 8.227 -19.25 -33.094 1 96.5 163 ALA B N 1
ATOM 5661 C CA . ALA B 1 163 ? 6.879 -19.781 -32.938 1 96.5 163 ALA B CA 1
ATOM 5662 C C . ALA B 1 163 ? 6.824 -20.859 -31.859 1 96.5 163 ALA B C 1
ATOM 5664 O O . ALA B 1 163 ? 5.82 -21 -31.156 1 96.5 163 ALA B O 1
ATOM 5665 N N . GLY B 1 164 ? 7.922 -21.547 -31.797 1 97.94 164 GLY B N 1
ATOM 5666 C CA . GLY B 1 164 ? 7.988 -22.562 -30.766 1 97.94 164 GLY B CA 1
ATOM 5667 C C . GLY B 1 164 ? 7.953 -22 -29.359 1 97.94 164 GLY B C 1
ATOM 5668 O O . GLY B 1 164 ? 7.316 -22.578 -28.469 1 97.94 164 GLY B O 1
ATOM 5669 N N . SER B 1 165 ? 8.625 -20.969 -29.156 1 98 165 SER B N 1
ATOM 5670 C CA . SER B 1 165 ? 8.602 -20.297 -27.859 1 98 165 SER B CA 1
ATOM 5671 C C . SER B 1 165 ? 7.207 -19.797 -27.531 1 98 165 SER B C 1
ATOM 5673 O O . SER B 1 165 ? 6.773 -19.875 -26.375 1 98 165 SER B O 1
ATOM 5675 N N . LYS B 1 166 ? 6.52 -19.266 -28.5 1 98 166 LYS B N 1
ATOM 5676 C CA . LYS B 1 166 ? 5.148 -18.812 -28.297 1 98 166 LYS B CA 1
ATOM 5677 C C . LYS B 1 166 ? 4.238 -19.953 -27.891 1 98 166 LYS B C 1
ATOM 5679 O O . LYS B 1 166 ? 3.398 -19.812 -27 1 98 166 LYS B O 1
ATOM 5684 N N . ALA B 1 167 ? 4.461 -21.062 -28.547 1 98.38 167 ALA B N 1
ATOM 5685 C CA . ALA B 1 167 ? 3.66 -22.25 -28.234 1 98.38 167 ALA B CA 1
ATOM 5686 C C . ALA B 1 167 ? 3.879 -22.688 -26.797 1 98.38 167 ALA B C 1
ATOM 5688 O O . ALA B 1 167 ? 2.928 -23.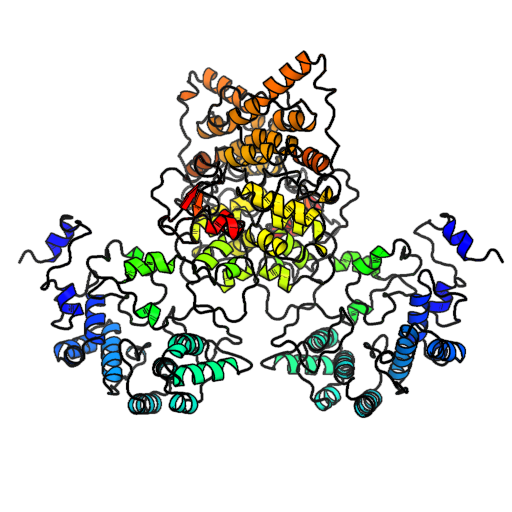062 -26.109 1 98.38 167 ALA B O 1
ATOM 5689 N N . ILE B 1 168 ? 5.086 -22.641 -26.375 1 98.5 168 ILE B N 1
ATOM 5690 C CA . ILE B 1 168 ? 5.422 -23.031 -25.016 1 98.5 168 ILE B CA 1
ATOM 5691 C C . ILE B 1 168 ? 4.781 -22.062 -24.016 1 98.5 168 ILE B C 1
ATOM 5693 O O . ILE B 1 168 ? 4.184 -22.484 -23.031 1 98.5 168 ILE B O 1
ATOM 5697 N N . PHE B 1 169 ? 4.871 -20.812 -24.297 1 98 169 PHE B N 1
ATOM 5698 C CA . PHE B 1 169 ? 4.277 -19.781 -23.438 1 98 169 PHE B CA 1
ATOM 5699 C C . PHE B 1 169 ? 2.777 -20 -23.297 1 98 169 PHE B C 1
ATOM 5701 O O . PHE B 1 169 ? 2.248 -20.016 -22.188 1 98 169 PHE B O 1
ATOM 5708 N N . GLU B 1 170 ? 2.107 -20.156 -24.391 1 97.75 170 GLU B N 1
ATOM 5709 C CA . GLU B 1 170 ? 0.659 -20.328 -24.391 1 97.75 170 GLU B CA 1
ATOM 5710 C C . GLU B 1 170 ? 0.254 -21.594 -23.641 1 97.75 170 GLU B C 1
ATOM 5712 O O . GLU B 1 170 ? -0.749 -21.609 -22.922 1 97.75 170 GLU B O 1
ATOM 5717 N N . HIS B 1 171 ? 1.057 -22.594 -23.828 1 97.56 171 HIS B N 1
ATOM 5718 C CA . HIS B 1 171 ? 0.789 -23.844 -23.125 1 97.56 171 HIS B CA 1
ATOM 5719 C C . HIS B 1 171 ? 0.836 -23.641 -21.609 1 97.56 171 HIS B C 1
ATOM 5721 O O . HIS B 1 171 ? -0.048 -24.109 -20.891 1 97.56 171 HIS B O 1
ATOM 5727 N N . ILE B 1 172 ? 1.849 -22.984 -21.125 1 97.44 172 ILE B N 1
ATOM 5728 C CA . ILE B 1 172 ? 2.016 -22.766 -19.688 1 97.44 172 ILE B CA 1
ATOM 5729 C C . ILE B 1 172 ? 0.889 -21.875 -19.172 1 97.44 172 ILE B C 1
ATOM 5731 O O . ILE B 1 172 ? 0.289 -22.172 -18.125 1 97.44 172 ILE B O 1
ATOM 5735 N N . MET B 1 173 ? 0.527 -20.828 -19.875 1 94.56 173 MET B N 1
ATOM 5736 C CA . MET B 1 173 ? -0.452 -19.844 -19.422 1 94.56 173 MET B CA 1
ATOM 5737 C C . MET B 1 173 ? -1.86 -20.422 -19.453 1 94.56 173 MET B C 1
ATOM 5739 O O . MET B 1 173 ? -2.76 -19.906 -18.781 1 94.56 173 MET B O 1
ATOM 5743 N N . LYS B 1 174 ? -2.029 -21.516 -20.203 1 93.44 174 LYS B N 1
ATOM 5744 C CA . LYS B 1 174 ? -3.33 -22.172 -20.266 1 93.44 174 LYS B CA 1
ATOM 5745 C C . LYS B 1 174 ? -3.545 -23.062 -19.047 1 93.44 174 LYS B C 1
ATOM 5747 O O . LYS B 1 174 ? -4.668 -23.516 -18.781 1 93.44 174 LYS B O 1
ATOM 5752 N N . GLN B 1 175 ? -2.48 -23.297 -18.344 1 91.31 175 GLN B N 1
ATOM 5753 C CA . GLN B 1 175 ? -2.611 -24.125 -17.156 1 91.31 175 GLN B CA 1
ATOM 5754 C C . GLN B 1 175 ? -3.287 -23.359 -16.031 1 91.31 175 GLN B C 1
ATOM 5756 O O . GLN B 1 175 ? -3.123 -22.141 -15.914 1 91.31 175 GLN B O 1
ATOM 5761 N N . PRO B 1 176 ? -4.043 -24.016 -15.18 1 83.69 176 PRO B N 1
ATOM 5762 C CA . PRO B 1 176 ? -4.75 -23.344 -14.094 1 83.69 176 PRO B CA 1
ATOM 5763 C C . PRO B 1 176 ? -3.803 -22.781 -13.039 1 83.69 176 PRO B C 1
ATOM 5765 O O . PRO B 1 176 ? -4.141 -21.812 -12.352 1 83.69 176 PRO B O 1
ATOM 5768 N N . VAL B 1 177 ? -2.629 -23.531 -12.93 1 88.5 177 VAL B N 1
ATOM 5769 C CA . VAL B 1 177 ? -1.683 -23.109 -11.906 1 88.5 177 VAL B CA 1
ATOM 5770 C C . VAL B 1 177 ? -0.26 -23.172 -12.461 1 88.5 177 VAL B C 1
ATOM 5772 O O . VAL B 1 177 ? 0.053 -24.031 -13.289 1 88.5 177 VAL B O 1
ATOM 5775 N N . CYS B 1 178 ? 0.521 -22.219 -12.016 1 94.19 178 CYS B N 1
ATOM 5776 C CA . CYS B 1 178 ? 1.944 -22.234 -12.336 1 94.19 178 CYS B CA 1
ATOM 5777 C C . CYS B 1 178 ? 2.781 -22.422 -11.078 1 94.19 178 CYS B C 1
ATOM 5779 O O . CYS B 1 178 ? 2.281 -22.25 -9.961 1 94.19 178 CYS B O 1
ATOM 5781 N N . TYR B 1 179 ? 3.992 -22.812 -11.312 1 95.38 179 TYR B N 1
ATOM 5782 C CA . TYR B 1 179 ? 4.906 -23.141 -10.219 1 95.38 179 TYR B CA 1
ATOM 5783 C C . TYR B 1 179 ? 6.211 -22.359 -10.359 1 95.38 179 TYR B C 1
ATOM 5785 O O . TYR B 1 179 ? 6.551 -21.891 -11.445 1 95.38 179 TYR B O 1
ATOM 5793 N N . ALA B 1 180 ? 6.836 -22.156 -9.203 1 96.56 180 ALA B N 1
ATOM 5794 C CA . ALA B 1 180 ? 8.195 -21.609 -9.188 1 96.56 180 ALA B CA 1
ATOM 5795 C C . ALA B 1 180 ? 9.195 -22.672 -8.734 1 96.56 180 ALA B C 1
ATOM 5797 O O . ALA B 1 180 ? 9.305 -22.953 -7.535 1 96.56 180 ALA B O 1
ATOM 5798 N N . VAL B 1 181 ? 9.875 -23.156 -9.656 1 97.75 181 VAL B N 1
ATOM 5799 C CA . VAL B 1 181 ? 10.867 -24.203 -9.398 1 97.75 181 VAL B CA 1
ATOM 5800 C C . VAL B 1 181 ? 12.273 -23.609 -9.492 1 97.75 181 VAL B C 1
ATOM 5802 O O . VAL B 1 181 ? 13.141 -23.922 -8.672 1 97.75 181 VAL B O 1
ATOM 5805 N N . LEU B 1 182 ? 12.414 -22.75 -10.469 1 97.38 182 LEU B N 1
ATOM 5806 C CA . LEU B 1 182 ? 13.711 -22.109 -10.703 1 97.38 182 LEU B CA 1
ATOM 5807 C C . LEU B 1 182 ? 13.82 -20.797 -9.922 1 97.38 182 LEU B C 1
ATOM 5809 O O . LEU B 1 182 ? 12.852 -20.047 -9.812 1 97.38 182 LEU B O 1
ATOM 5813 N N . ASN B 1 183 ? 14.977 -20.547 -9.375 1 96.12 183 ASN B N 1
ATOM 5814 C CA . ASN B 1 183 ? 15.297 -19.297 -8.703 1 96.12 183 ASN B CA 1
ATOM 5815 C C . ASN B 1 183 ? 16.562 -18.672 -9.266 1 96.12 183 ASN B C 1
ATOM 5817 O O . ASN B 1 183 ? 17.672 -19.078 -8.922 1 96.12 183 ASN B O 1
ATOM 5821 N N . ASP B 1 184 ? 16.422 -17.656 -10.008 1 95.62 184 ASP B N 1
ATOM 5822 C CA . ASP B 1 184 ? 17.547 -17.062 -10.719 1 95.62 184 ASP B CA 1
ATOM 5823 C C . ASP B 1 184 ? 18.406 -16.219 -9.781 1 95.62 184 ASP B C 1
ATOM 5825 O O . ASP B 1 184 ? 19.547 -15.883 -10.109 1 95.62 184 ASP B O 1
ATOM 5829 N N . TYR B 1 185 ? 17.844 -15.812 -8.664 1 93.06 185 TYR B N 1
ATOM 5830 C CA . TYR B 1 185 ? 18.641 -15.055 -7.707 1 93.06 185 TYR B CA 1
ATOM 5831 C C . TYR B 1 185 ? 19.719 -15.93 -7.074 1 93.06 185 TYR B C 1
ATOM 5833 O O . TYR B 1 185 ? 20.828 -15.469 -6.832 1 93.06 185 TYR B O 1
ATOM 5841 N N . THR B 1 186 ? 19.406 -17.219 -6.848 1 93.5 186 THR B N 1
ATOM 5842 C CA . THR B 1 186 ? 20.312 -18.109 -6.137 1 93.5 186 THR B CA 1
ATOM 5843 C C . THR B 1 186 ? 20.828 -19.219 -7.062 1 93.5 186 THR B C 1
ATOM 5845 O O . THR B 1 186 ? 21.625 -20.047 -6.656 1 93.5 186 THR B O 1
ATOM 5848 N N . ARG B 1 187 ? 20.359 -19.234 -8.266 1 95.75 187 ARG B N 1
ATOM 5849 C CA . ARG B 1 187 ? 20.703 -20.281 -9.227 1 95.75 187 ARG B CA 1
ATOM 5850 C C . ARG B 1 187 ? 20.391 -21.672 -8.664 1 95.75 187 ARG B C 1
ATOM 5852 O O . ARG B 1 187 ? 21.219 -22.578 -8.734 1 95.75 187 ARG B O 1
ATOM 5859 N N . SER B 1 188 ? 19.203 -21.781 -8.07 1 95 188 SER B N 1
ATOM 5860 C CA . SER B 1 188 ? 18.781 -23.047 -7.461 1 95 188 SER B CA 1
ATOM 5861 C C . SER B 1 188 ? 17.531 -23.609 -8.133 1 95 188 SER B C 1
ATOM 5863 O O . SER B 1 188 ? 16.797 -22.859 -8.773 1 95 188 SER B O 1
ATOM 5865 N N . ILE B 1 189 ? 17.359 -24.906 -8.023 1 95 189 ILE B N 1
ATOM 5866 C CA . ILE B 1 189 ? 16.219 -25.625 -8.578 1 95 189 ILE B CA 1
ATOM 5867 C C . ILE B 1 189 ? 15.484 -26.359 -7.461 1 95 189 ILE B C 1
ATOM 5869 O O . ILE B 1 189 ? 16.062 -27.203 -6.781 1 95 189 ILE B O 1
ATOM 5873 N N . HIS B 1 190 ? 14.234 -25.984 -7.262 1 93.25 190 HIS B N 1
ATOM 5874 C CA . HIS B 1 190 ? 13.445 -26.562 -6.188 1 93.25 190 HIS B CA 1
ATOM 5875 C C . HIS B 1 190 ? 12.297 -27.406 -6.738 1 93.25 190 HIS B C 1
ATOM 5877 O O . HIS B 1 190 ? 11.125 -27.078 -6.539 1 93.25 190 HIS B O 1
ATOM 5883 N N . HIS B 1 191 ? 12.586 -28.562 -7.195 1 89.31 191 HIS B N 1
ATOM 5884 C CA . HIS B 1 191 ? 11.578 -29.359 -7.875 1 89.31 191 HIS B CA 1
ATOM 5885 C C . HIS B 1 191 ? 10.781 -30.203 -6.875 1 89.31 191 HIS B C 1
ATOM 5887 O O . HIS B 1 191 ? 9.656 -30.609 -7.16 1 89.31 191 HIS B O 1
ATOM 5893 N N . GLN B 1 192 ? 11.289 -30.406 -5.699 1 88.44 192 GLN B N 1
ATOM 5894 C CA . GLN B 1 192 ? 10.617 -31.25 -4.723 1 88.44 192 GLN B CA 1
ATOM 5895 C C . GLN B 1 192 ? 9.492 -30.5 -4.023 1 88.44 192 GLN B C 1
ATOM 5897 O O . GLN B 1 192 ? 8.438 -31.062 -3.732 1 88.44 192 GLN B O 1
ATOM 5902 N N . ASN B 1 193 ? 9.742 -29.297 -3.77 1 89.5 193 ASN B N 1
ATOM 5903 C CA . ASN B 1 193 ? 8.742 -28.469 -3.098 1 89.5 193 ASN B CA 1
ATOM 5904 C C . ASN B 1 193 ? 8.617 -27.109 -3.754 1 89.5 193 ASN B C 1
ATOM 5906 O O . ASN B 1 193 ? 8.938 -26.078 -3.143 1 89.5 193 ASN B O 1
ATOM 5910 N N . PRO B 1 194 ? 8.062 -27.188 -4.949 1 93.06 194 PRO B N 1
ATOM 5911 C CA . PRO B 1 194 ? 7.945 -25.906 -5.641 1 93.06 194 PRO B CA 1
ATOM 5912 C C . PRO B 1 194 ? 6.891 -25 -5.023 1 93.06 194 PRO B C 1
ATOM 5914 O O . PRO B 1 194 ? 5.918 -25.484 -4.438 1 93.06 194 PRO B O 1
ATOM 5917 N N . ARG B 1 195 ? 7.102 -23.734 -5.023 1 90.56 195 ARG B N 1
ATOM 5918 C CA . ARG B 1 195 ? 6.09 -22.766 -4.598 1 90.56 195 ARG B CA 1
ATOM 5919 C C . ARG B 1 195 ? 4.922 -22.734 -5.574 1 90.56 195 ARG B C 1
ATOM 5921 O O . ARG B 1 195 ? 5.125 -22.719 -6.793 1 90.56 195 ARG B O 1
ATOM 5928 N N . SER B 1 196 ? 3.715 -22.828 -5.168 1 88.06 196 SER B N 1
ATOM 5929 C CA . SER B 1 196 ? 2.486 -22.797 -5.957 1 88.06 196 SER B CA 1
ATOM 5930 C C . SER B 1 196 ? 1.333 -22.203 -5.156 1 88.06 196 SER B C 1
ATOM 5932 O O . SER B 1 196 ? 1.248 -22.391 -3.941 1 88.06 196 SER B O 1
ATOM 5934 N N . PRO B 1 197 ? 0.531 -21.469 -5.629 1 87.88 197 PRO B N 1
ATOM 5935 C CA . PRO B 1 197 ? 0.625 -20.922 -6.988 1 87.88 197 PRO B CA 1
ATOM 5936 C C . PRO B 1 197 ? 1.731 -19.891 -7.133 1 87.88 197 PRO B C 1
ATOM 5938 O O . PRO B 1 197 ? 2.088 -19.219 -6.16 1 87.88 197 PRO B O 1
ATOM 5941 N N . ALA B 1 198 ? 2.338 -19.844 -8.352 1 93 198 ALA B N 1
ATOM 5942 C CA . ALA B 1 198 ? 3.355 -18.844 -8.68 1 93 198 ALA B CA 1
ATOM 5943 C C . ALA B 1 198 ? 2.951 -18.031 -9.906 1 93 198 ALA B C 1
ATOM 5945 O O . ALA B 1 198 ? 2.174 -18.5 -10.742 1 93 198 ALA B O 1
ATOM 5946 N N . PHE B 1 199 ? 3.467 -16.828 -9.969 1 94 199 PHE B N 1
ATOM 5947 C CA . PHE B 1 199 ? 3.146 -15.914 -11.055 1 94 199 PHE B CA 1
ATOM 5948 C C . PHE B 1 199 ? 4.41 -15.266 -11.602 1 94 199 PHE B C 1
ATOM 5950 O O . PHE B 1 199 ? 5.418 -15.156 -10.898 1 94 199 PHE B O 1
ATOM 5957 N N . MET B 1 200 ? 4.34 -14.875 -12.828 1 95.69 200 MET B N 1
ATOM 5958 C CA . MET B 1 200 ? 5.441 -14.102 -13.391 1 95.69 200 MET B CA 1
ATOM 5959 C C . MET B 1 200 ? 5.57 -12.75 -12.695 1 95.69 200 MET B C 1
ATOM 5961 O O . MET B 1 200 ? 4.613 -11.977 -12.648 1 95.69 200 MET B O 1
ATOM 5965 N N . ASN B 1 201 ? 6.762 -12.484 -12.172 1 94.69 201 ASN B N 1
ATOM 5966 C CA . ASN B 1 201 ? 6.965 -11.305 -11.336 1 94.69 201 ASN B CA 1
ATOM 5967 C C . ASN B 1 201 ? 8.242 -10.57 -11.711 1 94.69 201 ASN B C 1
ATOM 5969 O O . ASN B 1 201 ? 8.789 -9.812 -10.898 1 94.69 201 ASN B O 1
ATOM 5973 N N . GLY B 1 202 ? 8.758 -10.859 -12.906 1 91 202 GLY B N 1
ATOM 5974 C CA . GLY B 1 202 ? 9.984 -10.219 -13.336 1 91 202 GLY B CA 1
ATOM 5975 C C . GLY B 1 202 ? 11.203 -10.688 -12.57 1 91 202 GLY B C 1
ATOM 5976 O O . GLY B 1 202 ? 12.172 -9.93 -12.406 1 91 202 GLY B O 1
ATOM 5977 N N . ASP B 1 203 ? 11.211 -11.867 -12.078 1 92.69 203 ASP B N 1
ATOM 5978 C CA . ASP B 1 203 ? 12.305 -12.414 -11.266 1 92.69 203 ASP B CA 1
ATOM 5979 C C . ASP B 1 203 ? 13.148 -13.398 -12.078 1 92.69 203 ASP B C 1
ATOM 5981 O O . ASP B 1 203 ? 13.766 -14.297 -11.516 1 92.69 203 ASP B O 1
ATOM 5985 N N . THR B 1 204 ? 13.094 -13.242 -13.352 1 93.69 204 THR B N 1
ATOM 5986 C CA . THR B 1 204 ? 13.781 -14.172 -14.234 1 93.69 204 THR B CA 1
ATOM 5987 C C . THR B 1 204 ? 14.805 -13.438 -15.102 1 93.69 204 THR B C 1
ATOM 5989 O O . THR B 1 204 ? 14.508 -12.375 -15.656 1 93.69 204 THR B O 1
ATOM 5992 N N . ALA B 1 205 ? 15.984 -14 -15.156 1 92.88 205 ALA B N 1
ATOM 5993 C CA . ALA B 1 205 ? 16.984 -13.5 -16.094 1 92.88 205 ALA B CA 1
ATOM 5994 C C . ALA B 1 205 ? 16.719 -13.992 -17.516 1 92.88 205 ALA B C 1
ATOM 5996 O O . ALA B 1 205 ? 17.234 -15.031 -17.922 1 92.88 205 ALA B O 1
ATOM 5997 N N . VAL B 1 206 ? 16.031 -13.234 -18.219 1 91.62 206 VAL B N 1
ATOM 5998 C CA . VAL B 1 206 ? 15.734 -13.602 -19.594 1 91.62 206 VAL B CA 1
ATOM 5999 C C . VAL B 1 206 ? 16.922 -13.266 -20.5 1 91.62 206 VAL B C 1
ATOM 6001 O O . VAL B 1 206 ? 17.844 -12.578 -20.078 1 91.62 206 VAL B O 1
ATOM 6004 N N . ARG B 1 207 ? 16.922 -13.695 -21.672 1 90.88 207 ARG B N 1
ATOM 6005 C CA . ARG B 1 207 ? 18.062 -13.586 -22.578 1 90.88 207 ARG B CA 1
ATOM 6006 C C . ARG B 1 207 ? 18.484 -12.133 -22.766 1 90.88 207 ARG B C 1
ATOM 6008 O O . ARG B 1 207 ? 19.672 -11.82 -22.781 1 90.88 207 ARG B O 1
ATOM 6015 N N . SER B 1 208 ? 17.547 -11.25 -22.875 1 84.44 208 SER B N 1
ATOM 6016 C CA . SER B 1 208 ? 17.859 -9.844 -23.094 1 84.44 208 SER B CA 1
ATOM 6017 C C . SER B 1 208 ? 18.625 -9.258 -21.922 1 84.44 208 SER B C 1
ATOM 6019 O O . SER B 1 208 ? 19.469 -8.367 -22.109 1 84.44 208 SER B O 1
ATOM 6021 N N . THR B 1 209 ? 18.359 -9.797 -20.75 1 83.62 209 THR B N 1
ATOM 6022 C CA . THR B 1 209 ? 19.062 -9.312 -19.562 1 83.62 209 THR B CA 1
ATOM 6023 C C . THR B 1 209 ? 20.516 -9.781 -19.578 1 83.62 209 THR B C 1
ATOM 6025 O O . THR B 1 209 ? 21.406 -9.078 -19.094 1 83.62 209 THR B O 1
ATOM 6028 N N . LEU B 1 210 ? 20.719 -10.906 -20.172 1 88.44 210 LEU B N 1
ATOM 6029 C CA . LEU B 1 210 ? 22.062 -11.461 -20.234 1 88.44 210 LEU B CA 1
ATOM 6030 C C . LEU B 1 210 ? 22.906 -10.75 -21.281 1 88.44 210 LEU B C 1
ATOM 6032 O O . LEU B 1 210 ? 24.141 -10.75 -21.203 1 88.44 210 LEU B O 1
ATOM 6036 N N . ASN B 1 211 ? 22.25 -10.102 -22.156 1 86.62 211 ASN B N 1
ATOM 6037 C CA . ASN B 1 211 ? 22.938 -9.367 -23.203 1 86.62 211 ASN B CA 1
ATOM 6038 C C . ASN B 1 211 ? 23.453 -8.023 -22.719 1 86.62 211 ASN B C 1
ATOM 6040 O O . ASN B 1 211 ? 24.219 -7.348 -23.406 1 86.62 211 ASN B O 1
ATOM 6044 N N . VAL B 1 212 ? 23.094 -7.719 -21.562 1 81.94 212 VAL B N 1
ATOM 6045 C CA . VAL B 1 212 ? 23.656 -6.523 -20.938 1 81.94 212 VAL B CA 1
ATOM 6046 C C . VAL B 1 212 ? 25.031 -6.836 -20.375 1 81.94 212 VAL B C 1
ATOM 6048 O O . VAL B 1 212 ? 25.172 -7.703 -19.516 1 81.94 212 VAL B O 1
ATOM 6051 N N . THR B 1 213 ? 25.969 -6.168 -20.875 1 85.12 213 THR B N 1
ATOM 6052 C CA . THR B 1 213 ? 27.344 -6.52 -20.516 1 85.12 213 THR B CA 1
ATOM 6053 C C . THR B 1 213 ? 28.109 -5.281 -20.062 1 85.12 213 THR B C 1
ATOM 6055 O O . THR B 1 213 ? 27.703 -4.152 -20.359 1 85.12 213 THR B O 1
ATOM 6058 N N . ILE B 1 214 ? 29.203 -5.547 -19.359 1 81.75 214 ILE B N 1
ATOM 6059 C CA . ILE B 1 214 ? 30.078 -4.496 -18.859 1 81.75 214 ILE B CA 1
ATOM 6060 C C . ILE B 1 214 ? 31.531 -4.82 -19.234 1 81.75 214 ILE B C 1
ATOM 6062 O O . ILE B 1 214 ? 32 -5.918 -18.953 1 81.75 214 ILE B O 1
ATOM 6066 N N . ALA B 1 215 ? 32.094 -3.828 -19.844 1 84.88 215 ALA B N 1
ATOM 6067 C CA . ALA B 1 215 ? 33.531 -3.998 -20.141 1 84.88 215 ALA B CA 1
ATOM 6068 C C . ALA B 1 215 ? 34.375 -3.857 -18.891 1 84.88 215 ALA B C 1
ATOM 6070 O O . ALA B 1 215 ? 34.031 -3.082 -17.984 1 84.88 215 ALA B O 1
ATOM 6071 N N . PRO B 1 216 ? 35.469 -4.555 -18.875 1 82.19 216 PRO B N 1
ATOM 6072 C CA . PRO B 1 216 ? 36.281 -4.535 -17.656 1 82.19 216 PRO B CA 1
ATOM 6073 C C . PRO B 1 216 ? 36.781 -3.133 -17.297 1 82.19 216 PRO B C 1
ATOM 6075 O O . PRO B 1 216 ? 36.938 -2.818 -16.125 1 82.19 216 PRO B O 1
ATOM 6078 N N . GLU B 1 217 ? 37.031 -2.328 -18.312 1 77.56 217 GLU B N 1
ATOM 6079 C CA . GLU B 1 217 ? 37.531 -0.983 -18.047 1 77.56 217 GLU B CA 1
ATOM 6080 C C . GLU B 1 217 ? 36.438 -0.083 -17.484 1 77.56 217 GLU B C 1
ATOM 6082 O O . GLU B 1 217 ? 36.719 0.928 -16.844 1 77.56 217 GLU B O 1
ATOM 6087 N N . ASP B 1 218 ? 35.25 -0.404 -17.938 1 71.06 218 ASP B N 1
ATOM 6088 C CA . ASP B 1 218 ? 34.125 0.4 -17.5 1 71.06 218 ASP B CA 1
ATOM 6089 C C . ASP B 1 218 ? 33.656 -0.041 -16.109 1 71.06 218 ASP B C 1
ATOM 6091 O O . ASP B 1 218 ? 32.969 0.712 -15.414 1 71.06 218 ASP B O 1
ATOM 6095 N N . GLY B 1 219 ? 33.875 -1.204 -15.922 1 58.19 219 GLY B N 1
ATOM 6096 C CA . GLY B 1 219 ? 33.438 -1.737 -14.641 1 58.19 219 GLY B CA 1
ATOM 6097 C C . GLY B 1 219 ? 34.312 -1.335 -13.484 1 58.19 219 GLY B C 1
ATOM 6098 O O . GLY B 1 219 ? 35.5 -1.694 -13.453 1 58.19 219 GLY B O 1
ATOM 6099 N N . SER B 1 220 ? 34.344 -0.073 -13.156 1 51.44 220 SER B N 1
ATOM 6100 C CA . SER B 1 220 ? 35.125 0.056 -11.922 1 51.44 220 SER B CA 1
ATOM 6101 C C . SER B 1 220 ? 34.906 -1.143 -11.008 1 51.44 220 SER B C 1
ATOM 6103 O O . SER B 1 220 ? 33.938 -1.16 -10.219 1 51.44 220 SER B O 1
ATOM 6105 N N . TRP B 1 221 ? 35.156 -2.258 -11.523 1 45.03 221 TRP B N 1
ATOM 6106 C CA . TRP B 1 221 ? 35.031 -3.521 -10.805 1 45.03 221 TRP B CA 1
ATOM 6107 C C . TRP B 1 221 ? 35.406 -3.361 -9.336 1 45.03 221 TRP B C 1
ATOM 6109 O O . TRP B 1 221 ? 35.031 -4.199 -8.508 1 45.03 221 TRP B O 1
ATOM 6119 N N . ARG B 1 222 ? 36.562 -2.717 -9.203 1 39.94 222 ARG B N 1
ATOM 6120 C CA . ARG B 1 222 ? 37.094 -2.574 -7.848 1 39.94 222 ARG B CA 1
ATOM 6121 C C . ARG B 1 222 ? 36.031 -2.033 -6.906 1 39.94 222 ARG B C 1
ATOM 6123 O O . ARG B 1 222 ? 35.969 -2.396 -5.73 1 39.94 222 ARG B O 1
ATOM 6130 N N . ASP B 1 223 ? 35.531 -0.917 -7.285 1 40.81 223 ASP B N 1
ATOM 6131 C CA . ASP B 1 223 ? 34.531 -0.427 -6.352 1 40.81 223 ASP B CA 1
ATOM 6132 C C . ASP B 1 223 ? 33.281 -1.271 -6.418 1 40.81 223 ASP B C 1
ATOM 6134 O O . ASP B 1 223 ? 32.344 -0.937 -7.152 1 40.81 223 ASP B O 1
ATOM 6138 N N . VAL B 1 224 ? 33.344 -2.404 -6.727 1 39.59 224 VAL B N 1
ATOM 6139 C CA . VAL B 1 224 ? 32.719 -3.688 -7.02 1 39.59 224 VAL B CA 1
ATOM 6140 C C . VAL B 1 224 ? 31.391 -3.793 -6.273 1 39.59 224 VAL B C 1
ATOM 6142 O O . VAL B 1 224 ? 30.641 -4.766 -6.445 1 39.59 224 VAL B O 1
ATOM 6145 N N . GLY B 1 225 ? 31.406 -3.307 -5.199 1 40 225 GLY B N 1
ATOM 6146 C CA . GLY B 1 225 ? 30.094 -3.395 -4.586 1 40 225 GLY B CA 1
ATOM 6147 C C . GLY B 1 225 ? 28.969 -2.992 -5.52 1 40 225 GLY B C 1
ATOM 6148 O O . GLY B 1 225 ? 27.781 -3.123 -5.176 1 40 225 GLY B O 1
ATOM 6149 N N . PHE B 1 226 ? 29.422 -2.443 -6.609 1 42.72 226 PHE B N 1
ATOM 6150 C CA . PHE B 1 226 ? 28.484 -1.785 -7.508 1 42.72 226 PHE B CA 1
ATOM 6151 C C . PHE B 1 226 ? 27.766 -2.807 -8.375 1 42.72 226 PHE B C 1
ATOM 6153 O O . PHE B 1 226 ? 26.578 -2.633 -8.688 1 42.72 226 PHE B O 1
ATOM 6160 N N . LEU B 1 227 ? 28.547 -3.842 -8.828 1 46.97 227 LEU B N 1
ATOM 6161 C CA . LEU B 1 227 ? 27.891 -4.777 -9.734 1 46.97 227 LEU B CA 1
ATOM 6162 C C . LEU B 1 227 ? 26.766 -5.52 -9.023 1 46.97 227 LEU B C 1
ATOM 6164 O O . LEU B 1 227 ? 25.734 -5.816 -9.633 1 46.97 227 LEU B O 1
ATOM 6168 N N . ASP B 1 228 ? 27.141 -5.891 -7.84 1 46.78 228 ASP B N 1
ATOM 6169 C CA . ASP B 1 228 ? 26.125 -6.66 -7.121 1 46.78 228 ASP B CA 1
ATOM 6170 C C . ASP B 1 228 ? 24.812 -5.883 -7.027 1 46.78 228 ASP B C 1
ATOM 6172 O O . ASP B 1 228 ? 23.734 -6.473 -7.059 1 46.78 228 ASP B O 1
ATOM 6176 N N . ASP B 1 229 ? 25.078 -4.523 -7.074 1 51.53 229 ASP B N 1
ATOM 6177 C CA . ASP B 1 229 ? 23.891 -3.695 -6.855 1 51.53 229 ASP B CA 1
ATOM 6178 C C . ASP B 1 229 ? 23.109 -3.504 -8.148 1 51.53 229 ASP B C 1
ATOM 6180 O O . ASP B 1 229 ? 21.938 -3.137 -8.117 1 51.53 229 ASP B O 1
ATOM 6184 N N . TRP B 1 230 ? 23.859 -4.012 -9.242 1 58.12 230 TRP B N 1
ATOM 6185 C CA . TRP B 1 230 ? 23.219 -3.543 -10.469 1 58.12 230 TRP B CA 1
ATOM 6186 C C . TRP B 1 230 ? 22.625 -4.707 -11.25 1 58.12 230 TRP B C 1
ATOM 6188 O O . TRP B 1 230 ? 21.719 -4.512 -12.062 1 58.12 230 TRP B O 1
ATOM 6198 N N . VAL B 1 231 ? 23.203 -5.828 -10.938 1 65.56 231 VAL B N 1
ATOM 6199 C CA . VAL B 1 231 ? 22.672 -6.922 -11.742 1 65.56 231 VAL B CA 1
ATOM 6200 C C . VAL B 1 231 ? 21.953 -7.926 -10.836 1 65.56 231 VAL B C 1
ATOM 6202 O O . VAL B 1 231 ? 22.594 -8.727 -10.156 1 65.56 231 VAL B O 1
ATOM 6205 N N . PRO B 1 232 ? 20.734 -7.859 -10.93 1 74.06 232 PRO B N 1
ATOM 6206 C CA . PRO B 1 232 ? 20.031 -8.719 -9.984 1 74.06 232 PRO B CA 1
ATOM 6207 C C . PRO B 1 232 ? 20.234 -10.203 -10.266 1 74.06 232 PRO B C 1
ATOM 6209 O O . PRO B 1 232 ? 20.156 -11.031 -9.352 1 74.06 232 PRO B O 1
ATOM 6212 N N . PHE B 1 233 ? 20.578 -10.492 -11.547 1 85.94 233 PHE B N 1
ATOM 6213 C CA . PHE B 1 233 ? 20.719 -11.891 -11.922 1 85.94 233 PHE B CA 1
ATOM 6214 C C . PHE B 1 233 ? 22.078 -12.156 -12.547 1 85.94 233 PHE B C 1
ATOM 6216 O O . PHE B 1 233 ? 22.562 -11.367 -13.359 1 85.94 233 PHE B O 1
ATOM 6223 N N . ASP B 1 234 ? 22.75 -13.141 -12.133 1 90.06 234 ASP B N 1
ATOM 6224 C CA . ASP B 1 234 ? 23.969 -13.602 -12.789 1 90.06 234 ASP B CA 1
ATOM 6225 C C . ASP B 1 234 ? 23.953 -15.117 -12.984 1 90.06 234 ASP B C 1
ATOM 6227 O O . ASP B 1 234 ? 24.766 -15.836 -12.391 1 90.06 234 ASP B O 1
ATOM 6231 N N . ILE B 1 235 ? 23.094 -15.492 -13.891 1 95.62 235 ILE B N 1
ATOM 6232 C CA . ILE B 1 235 ? 22.891 -16.922 -14.023 1 95.62 235 ILE B CA 1
ATOM 6233 C C . ILE B 1 235 ? 24 -17.531 -14.883 1 95.62 235 ILE B C 1
ATOM 6235 O O . ILE B 1 235 ? 24.203 -18.75 -14.898 1 95.62 235 ILE B O 1
ATOM 6239 N N . ALA B 1 236 ? 24.781 -16.688 -15.641 1 95.69 236 ALA B N 1
ATOM 6240 C CA . ALA B 1 236 ? 25.938 -17.141 -16.406 1 95.69 236 ALA B CA 1
ATOM 6241 C C . ALA B 1 236 ? 27.203 -17.156 -15.539 1 95.69 236 ALA B C 1
ATOM 6243 O O . ALA B 1 236 ? 28.234 -17.703 -15.93 1 95.69 236 ALA B O 1
ATOM 6244 N N . GLU B 1 237 ? 27.172 -16.562 -14.391 1 94.56 237 GLU B N 1
ATOM 6245 C CA . GLU B 1 237 ? 28.188 -16.531 -13.344 1 94.56 237 GLU B CA 1
ATOM 6246 C C . GLU B 1 237 ? 29.422 -15.773 -13.797 1 94.56 237 GLU B C 1
ATOM 6248 O O . GLU B 1 237 ? 30.531 -16.031 -13.32 1 94.56 237 GLU B O 1
ATOM 6253 N N . ASP B 1 238 ? 29.281 -14.914 -14.797 1 93.25 238 ASP B N 1
ATOM 6254 C CA . ASP B 1 238 ? 30.422 -14.148 -15.305 1 93.25 238 ASP B CA 1
ATOM 6255 C C . ASP B 1 238 ? 30.281 -12.672 -14.953 1 93.25 238 ASP B C 1
ATOM 6257 O O . ASP B 1 238 ? 31.016 -11.836 -15.477 1 93.25 238 ASP B O 1
ATOM 6261 N N . GLY B 1 239 ? 29.234 -12.352 -14.211 1 87.31 239 GLY B N 1
ATOM 6262 C CA . GLY B 1 239 ? 29.031 -10.977 -13.781 1 87.31 239 GLY B CA 1
ATOM 6263 C C . GLY B 1 239 ? 28.688 -10.039 -14.922 1 87.31 239 GLY B C 1
ATOM 6264 O O . GLY B 1 239 ? 28.891 -8.828 -14.812 1 87.31 239 GLY B O 1
ATOM 6265 N N . HIS B 1 240 ? 28.344 -10.594 -16.094 1 89 240 HIS B N 1
ATOM 6266 C CA . HIS B 1 240 ? 27.953 -9.844 -17.281 1 89 240 HIS B CA 1
ATOM 6267 C C . HIS B 1 240 ? 29.156 -9.164 -17.922 1 89 240 HIS B C 1
ATOM 6269 O O . HIS B 1 240 ? 29.016 -8.156 -18.625 1 89 240 HIS B O 1
ATOM 6275 N N . ILE B 1 241 ? 30.25 -9.656 -17.641 1 89.12 241 ILE B N 1
ATOM 6276 C CA . ILE B 1 241 ? 31.469 -9.062 -18.188 1 89.12 241 ILE B CA 1
ATOM 6277 C C . ILE B 1 241 ? 31.594 -9.453 -19.672 1 89.12 241 ILE B C 1
ATOM 6279 O O . ILE B 1 241 ? 31.266 -10.57 -20.047 1 89.12 241 ILE B O 1
ATOM 6283 N N . ALA B 1 242 ? 32 -8.5 -20.453 1 90.56 242 ALA B N 1
ATOM 6284 C CA . ALA B 1 242 ? 32.25 -8.734 -21.875 1 90.56 242 ALA B CA 1
ATOM 6285 C C . ALA B 1 242 ? 33.188 -7.66 -22.453 1 90.56 242 ALA B C 1
ATOM 6287 O O . ALA B 1 242 ? 33.656 -6.77 -21.719 1 90.56 242 ALA B O 1
ATOM 6288 N N . GLU B 1 243 ? 33.438 -7.809 -23.672 1 89.06 243 GLU B N 1
ATOM 6289 C CA . GLU B 1 243 ? 34.375 -6.902 -24.312 1 89.06 243 GLU B CA 1
ATOM 6290 C C . GLU B 1 243 ? 33.812 -5.492 -24.422 1 89.06 243 GLU B C 1
ATOM 6292 O O . GLU B 1 243 ? 34.531 -4.508 -24.391 1 89.06 243 GLU B O 1
ATOM 6297 N N . VAL B 1 244 ? 32.531 -5.477 -24.562 1 85.19 244 VAL B N 1
ATOM 6298 C CA . VAL B 1 244 ? 31.906 -4.191 -24.812 1 85.19 244 VAL B CA 1
ATOM 6299 C C . VAL B 1 244 ? 30.812 -3.949 -23.766 1 85.19 244 VAL B C 1
ATOM 6301 O O . VAL B 1 244 ? 30.078 -4.875 -23.391 1 85.19 244 VAL B O 1
ATOM 6304 N N . THR B 1 245 ? 30.844 -2.723 -23.266 1 81.12 245 THR B N 1
ATOM 6305 C CA . THR B 1 245 ? 29.75 -2.318 -22.391 1 81.12 245 THR B CA 1
ATOM 6306 C C . THR B 1 245 ? 28.5 -1.976 -23.203 1 81.12 245 THR B C 1
ATOM 6308 O O . THR B 1 245 ? 28.562 -1.165 -24.141 1 81.12 245 THR B O 1
ATOM 6311 N N . THR B 1 246 ? 27.547 -2.693 -22.984 1 75.25 246 THR B N 1
ATOM 6312 C CA . THR B 1 246 ? 26.297 -2.381 -23.656 1 75.25 246 THR B CA 1
ATOM 6313 C C . THR B 1 246 ? 25.375 -1.581 -22.75 1 75.25 246 THR B C 1
ATOM 6315 O O . THR B 1 246 ? 24.281 -1.156 -23.156 1 75.25 246 THR B O 1
ATOM 6318 N N . HIS B 1 247 ? 25.797 -1.395 -21.453 1 58.5 247 HIS B N 1
ATOM 6319 C CA . HIS B 1 247 ? 25.062 -0.936 -20.281 1 58.5 247 HIS B CA 1
ATOM 6320 C C . HIS B 1 247 ? 24.547 0.487 -20.469 1 58.5 247 HIS B C 1
ATOM 6322 O O . HIS B 1 247 ? 23.578 0.894 -19.828 1 58.5 247 HIS B O 1
ATOM 6328 N N . ALA B 1 248 ? 25.531 1.365 -21.156 1 47.78 248 ALA B N 1
ATOM 6329 C CA . ALA B 1 248 ? 25.094 2.756 -21.078 1 47.78 248 ALA B CA 1
ATOM 6330 C C . ALA B 1 248 ? 23.578 2.863 -21.219 1 47.78 248 ALA B C 1
ATOM 6332 O O . ALA B 1 248 ? 22.938 3.674 -20.547 1 47.78 248 ALA B O 1
ATOM 6333 N N . THR B 1 249 ? 23.125 2.033 -21.953 1 43.91 249 THR B N 1
ATOM 6334 C CA . THR B 1 249 ? 21.688 2.062 -22.25 1 43.91 249 THR B CA 1
ATOM 6335 C C . THR B 1 249 ? 20.906 1.273 -21.203 1 43.91 249 THR B C 1
ATOM 6337 O O . THR B 1 249 ? 19.719 1.534 -21 1 43.91 249 THR B O 1
ATOM 6340 N N . TRP B 1 250 ? 21.578 0.296 -20.641 1 47.66 250 TRP B N 1
ATOM 6341 C CA . TRP B 1 250 ? 20.844 -0.61 -19.766 1 47.66 250 TRP B CA 1
ATOM 6342 C C . TRP B 1 250 ? 20.578 0.047 -18.406 1 47.66 250 TRP B C 1
ATOM 6344 O O . TRP B 1 250 ? 19.453 -0.022 -17.891 1 47.66 250 TRP B O 1
ATOM 6354 N N . PHE B 1 251 ? 21.75 0.701 -17.906 1 48.78 251 PHE B N 1
ATOM 6355 C CA . PHE B 1 251 ? 21.547 1.358 -16.625 1 48.78 251 PHE B CA 1
ATOM 6356 C C . PHE B 1 251 ? 20.453 2.412 -16.719 1 48.78 251 PHE B C 1
ATOM 6358 O O . PHE B 1 251 ? 19.625 2.537 -15.82 1 48.78 251 PHE B O 1
ATOM 6365 N N . GLU B 1 252 ? 20.703 3.09 -17.766 1 52.34 252 GLU B N 1
ATOM 6366 C CA . GLU B 1 252 ? 19.641 4.062 -18.016 1 52.34 252 GLU B CA 1
ATOM 6367 C C . GLU B 1 252 ? 18.297 3.367 -18.234 1 52.34 252 GLU B C 1
ATOM 6369 O O . GLU B 1 252 ? 17.266 3.859 -17.797 1 52.34 252 GLU B O 1
ATOM 6374 N N . SER B 1 253 ? 18.547 2.117 -18.719 1 54.59 253 SER B N 1
ATOM 6375 C CA . SER B 1 253 ? 17.312 1.416 -19.078 1 54.59 253 SER B CA 1
ATOM 6376 C C . SER B 1 253 ? 16.734 0.688 -17.875 1 54.59 253 SER B C 1
ATOM 6378 O O . SER B 1 253 ? 15.516 0.662 -17.688 1 54.59 253 SER B O 1
ATOM 6380 N N . GLN B 1 254 ? 17.672 0.156 -17.031 1 60.06 254 GLN B N 1
ATOM 6381 C CA . GLN B 1 254 ? 17.156 -0.655 -15.93 1 60.06 254 GLN B CA 1
ATOM 6382 C C . GLN B 1 254 ? 16.469 0.213 -14.883 1 60.06 254 GLN B C 1
ATOM 6384 O O . GLN B 1 254 ? 15.664 -0.283 -14.086 1 60.06 254 GLN B O 1
ATOM 6389 N N . GLY B 1 255 ? 16.625 1.443 -15.141 1 74.94 255 GLY B N 1
ATOM 6390 C CA . GLY B 1 255 ? 15.984 2.307 -14.172 1 74.94 255 GLY B CA 1
ATOM 6391 C C . GLY B 1 255 ? 14.844 3.121 -14.758 1 74.94 255 GLY B C 1
ATOM 6392 O O . GLY B 1 255 ? 14.227 3.924 -14.055 1 74.94 255 GLY B O 1
ATOM 6393 N N . THR B 1 256 ? 14.617 2.74 -16.047 1 85.31 256 THR B N 1
ATOM 6394 C CA . THR B 1 256 ? 13.562 3.523 -16.688 1 85.31 256 THR B CA 1
ATOM 6395 C C . THR B 1 256 ? 12.328 2.666 -16.953 1 85.31 256 THR B C 1
ATOM 6397 O O . THR B 1 256 ? 12.43 1.565 -17.5 1 85.31 256 THR B O 1
ATOM 6400 N N . LEU B 1 257 ? 11.25 3.145 -16.562 1 90.38 257 LEU B N 1
ATOM 6401 C CA . LEU B 1 257 ? 9.984 2.455 -16.812 1 90.38 257 LEU B CA 1
ATOM 6402 C C . LEU B 1 257 ? 9.414 2.824 -18.172 1 90.38 257 LEU B C 1
ATOM 6404 O O . LEU B 1 257 ? 9.125 3.996 -18.438 1 90.38 257 LEU B O 1
ATOM 6408 N N . PRO B 1 258 ? 9.297 1.823 -18.984 1 87.31 258 PRO B N 1
ATOM 6409 C CA . PRO B 1 258 ? 8.672 2.139 -20.266 1 87.31 258 PRO B CA 1
ATOM 6410 C C . PRO B 1 258 ? 7.289 2.771 -20.109 1 87.31 258 PRO B C 1
ATOM 6412 O O . PRO B 1 258 ? 6.531 2.395 -19.219 1 87.31 258 PRO B O 1
ATOM 6415 N N . PRO B 1 259 ? 6.949 3.67 -21.031 1 87.94 259 PRO B N 1
ATOM 6416 C CA . PRO B 1 259 ? 5.684 4.398 -20.922 1 87.94 259 PRO B CA 1
ATOM 6417 C C . PRO B 1 259 ? 4.473 3.471 -20.844 1 87.94 259 PRO B C 1
ATOM 6419 O O . PRO B 1 259 ? 3.488 3.779 -20.172 1 87.94 259 PRO B O 1
ATOM 6422 N N . GLU B 1 260 ? 4.57 2.346 -21.531 1 90.81 260 GLU B N 1
ATOM 6423 C CA . GLU B 1 260 ? 3.424 1.442 -21.594 1 90.81 260 GLU B CA 1
ATOM 6424 C C . GLU B 1 260 ? 3.188 0.758 -20.25 1 90.81 260 GLU B C 1
ATOM 6426 O O . GLU B 1 260 ? 2.125 0.174 -20.031 1 90.81 260 GLU B O 1
ATOM 6431 N N . HIS B 1 261 ? 4.164 0.899 -19.359 1 93.5 261 HIS B N 1
ATOM 6432 C CA . HIS B 1 261 ? 4.035 0.204 -18.094 1 93.5 261 HIS B CA 1
ATOM 6433 C C . HIS B 1 261 ? 3.846 1.188 -16.938 1 93.5 261 HIS B C 1
ATOM 6435 O O . HIS B 1 261 ? 3.766 0.785 -15.773 1 93.5 261 HIS B O 1
ATOM 6441 N N . VAL B 1 262 ? 3.732 2.434 -17.219 1 95.06 262 VAL B N 1
ATOM 6442 C CA . VAL B 1 262 ? 3.594 3.461 -16.188 1 95.06 262 VAL B CA 1
ATOM 6443 C C . VAL B 1 262 ? 2.316 3.221 -15.391 1 95.06 262 VAL B C 1
ATOM 6445 O O . VAL B 1 262 ? 2.273 3.484 -14.188 1 95.06 262 VAL B O 1
ATOM 6448 N N . GLU B 1 263 ? 1.343 2.621 -16.047 1 96.12 263 GLU B N 1
ATOM 6449 C CA . GLU B 1 263 ? 0.06 2.379 -15.383 1 96.12 263 GLU B CA 1
ATOM 6450 C C . GLU B 1 263 ? 0.208 1.398 -14.227 1 96.12 263 GLU B C 1
ATOM 6452 O O . GLU B 1 263 ? -0.608 1.396 -13.305 1 96.12 263 GLU B O 1
ATOM 6457 N N . LEU B 1 264 ? 1.222 0.605 -14.234 1 97.38 264 LEU B N 1
ATOM 6458 C CA . LEU B 1 264 ? 1.452 -0.376 -13.18 1 97.38 264 LEU B CA 1
ATOM 6459 C C . LEU B 1 264 ? 1.779 0.311 -11.859 1 97.38 264 LEU B C 1
ATOM 6461 O O . LEU B 1 264 ? 1.733 -0.318 -10.805 1 97.38 264 LEU B O 1
ATOM 6465 N N . LEU B 1 265 ? 2.129 1.588 -11.914 1 97.62 265 LEU B N 1
ATOM 6466 C CA . LEU B 1 265 ? 2.432 2.338 -10.703 1 97.62 265 LEU B CA 1
ATOM 6467 C C . LEU B 1 265 ? 1.159 2.635 -9.914 1 97.62 265 LEU B C 1
ATOM 6469 O O . LEU B 1 265 ? 1.192 2.734 -8.688 1 97.62 265 LEU B O 1
ATOM 6473 N N . TYR B 1 266 ? 0.033 2.801 -10.617 1 98.12 266 TYR B N 1
ATOM 6474 C CA . TYR B 1 266 ? -1.152 3.305 -9.93 1 98.12 266 TYR B CA 1
ATOM 6475 C C . TYR B 1 266 ? -2.375 2.459 -10.266 1 98.12 266 TYR B C 1
ATOM 6477 O O . TYR B 1 266 ? -3.512 2.908 -10.102 1 98.12 266 TYR B O 1
ATOM 6485 N N . SER B 1 267 ? -2.16 1.321 -10.781 1 97.19 267 SER B N 1
ATOM 6486 C CA . SER B 1 267 ? -3.195 0.317 -11.008 1 97.19 267 SER B CA 1
ATOM 6487 C C . SER B 1 267 ? -2.871 -0.983 -10.273 1 97.19 267 SER B C 1
ATOM 6489 O O . SER B 1 267 ? -1.709 -1.258 -9.969 1 97.19 267 SER B O 1
ATOM 6491 N N . PRO B 1 268 ? -3.934 -1.715 -9.93 1 95.69 268 PRO B N 1
ATOM 6492 C CA . PRO B 1 268 ? -3.619 -3.02 -9.344 1 95.69 268 PRO B CA 1
ATOM 6493 C C . PRO B 1 268 ? -2.668 -3.842 -10.211 1 95.69 268 PRO B C 1
ATOM 6495 O O . PRO B 1 268 ? -2.811 -3.869 -11.438 1 95.69 268 PRO B O 1
ATOM 6498 N N . LEU B 1 269 ? -1.759 -4.484 -9.578 1 96.44 269 LEU B N 1
ATOM 6499 C CA . LEU B 1 269 ? -0.823 -5.316 -10.328 1 96.44 269 LEU B CA 1
ATOM 6500 C C . LEU B 1 269 ? -1.511 -6.574 -10.852 1 96.44 269 LEU B C 1
ATOM 6502 O O . LEU B 1 269 ? -2.229 -7.25 -10.109 1 96.44 269 LEU B O 1
ATOM 6506 N N . PRO B 1 270 ? -1.327 -6.832 -12.125 1 94.38 270 PRO B N 1
ATOM 6507 C CA . PRO B 1 270 ? -1.829 -8.117 -12.609 1 94.38 270 PRO B CA 1
ATOM 6508 C C . PRO B 1 270 ? -1.117 -9.312 -11.969 1 94.38 270 PRO B C 1
ATOM 6510 O O . PRO B 1 270 ? -0.005 -9.164 -11.461 1 94.38 270 PRO B O 1
ATOM 6513 N N . SER B 1 271 ? -1.753 -10.461 -12 1 91.56 271 SER B N 1
ATOM 6514 C CA . SER B 1 271 ? -1.146 -11.656 -11.43 1 91.56 271 SER B CA 1
ATOM 6515 C C . SER B 1 271 ? 0.193 -11.969 -12.086 1 91.56 271 SER B C 1
ATOM 6517 O O . SER B 1 271 ? 1.173 -12.273 -11.406 1 91.56 271 SER B O 1
ATOM 6519 N N . HIS B 1 272 ? 0.163 -11.922 -13.445 1 94.75 272 HIS B N 1
ATOM 6520 C CA . HIS B 1 272 ? 1.397 -12.07 -14.211 1 94.75 272 HIS B CA 1
ATOM 6521 C C . HIS B 1 272 ? 1.898 -10.727 -14.719 1 94.75 272 HIS B C 1
ATOM 6523 O O . HIS B 1 272 ? 1.268 -10.109 -15.578 1 94.75 272 HIS B O 1
ATOM 6529 N N . LEU B 1 273 ? 2.969 -10.32 -14.172 1 95.06 273 LEU B N 1
ATOM 6530 C CA . LEU B 1 273 ? 3.547 -9.07 -14.656 1 95.06 273 LEU B CA 1
ATOM 6531 C C . LEU B 1 273 ? 4.082 -9.227 -16.078 1 95.06 273 LEU B C 1
ATOM 6533 O O . LEU B 1 273 ? 4.559 -10.297 -16.453 1 95.06 273 LEU B O 1
ATOM 6537 N N . PRO B 1 274 ? 4.023 -8.18 -16.797 1 89.19 274 PRO B N 1
ATOM 6538 C CA . PRO B 1 274 ? 4.707 -8.227 -18.094 1 89.19 274 PRO B CA 1
ATOM 6539 C C . PRO B 1 274 ? 6.227 -8.25 -17.953 1 89.19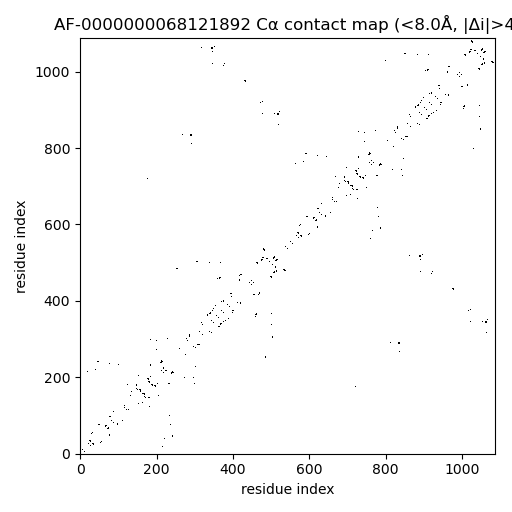 274 PRO B C 1
ATOM 6541 O O . PRO B 1 274 ? 6.754 -8.125 -16.844 1 89.19 274 PRO B O 1
ATOM 6544 N N . THR B 1 275 ? 6.859 -8.539 -19.062 1 79.94 275 THR B N 1
ATOM 6545 C CA . THR B 1 275 ? 8.312 -8.438 -19.047 1 79.94 275 THR B CA 1
ATOM 6546 C C . THR B 1 275 ? 8.75 -6.988 -18.859 1 79.94 275 THR B C 1
ATOM 6548 O O . THR B 1 275 ? 8.523 -6.145 -19.734 1 79.94 275 THR B O 1
ATOM 6551 N N . ILE B 1 276 ? 9.25 -6.742 -17.672 1 78.56 276 ILE B N 1
ATOM 6552 C CA . ILE B 1 276 ? 9.547 -5.344 -17.375 1 78.56 276 ILE B CA 1
ATOM 6553 C C . ILE B 1 276 ? 10.727 -5.258 -16.422 1 78.56 276 ILE B C 1
ATOM 6555 O O . ILE B 1 276 ? 11.078 -6.242 -15.766 1 78.56 276 ILE B O 1
ATOM 6559 N N . ILE B 1 277 ? 11.336 -4.086 -16.516 1 78.12 277 ILE B N 1
ATOM 6560 C CA . ILE B 1 277 ? 12.195 -3.682 -15.414 1 78.12 277 ILE B CA 1
ATOM 6561 C C . ILE B 1 277 ? 11.344 -3.131 -14.273 1 78.12 277 ILE B C 1
ATOM 6563 O O . ILE B 1 277 ? 10.812 -2.023 -14.367 1 78.12 277 ILE B O 1
ATOM 6567 N N . LYS B 1 278 ? 11.258 -3.871 -13.258 1 90.25 278 LYS B N 1
ATOM 6568 C CA . LYS B 1 278 ? 10.25 -3.498 -12.266 1 90.25 278 LYS B CA 1
ATOM 6569 C C . LYS B 1 278 ? 10.852 -2.639 -11.164 1 90.25 278 LYS B C 1
ATOM 6571 O O . LYS B 1 278 ? 10.211 -2.383 -10.141 1 90.25 278 LYS B O 1
ATOM 6576 N N . ASP B 1 279 ? 12.117 -2.141 -11.305 1 90.88 279 ASP B N 1
ATOM 6577 C CA . ASP B 1 279 ? 12.82 -1.384 -10.273 1 90.88 279 ASP B CA 1
ATOM 6578 C C . ASP B 1 279 ? 12.016 -0.155 -9.852 1 90.88 279 ASP B C 1
ATOM 6580 O O . ASP B 1 279 ? 11.812 0.084 -8.664 1 90.88 279 ASP B O 1
ATOM 6584 N N . PRO B 1 280 ? 11.508 0.583 -10.836 1 93.56 280 PRO B N 1
ATOM 6585 C CA . PRO B 1 280 ? 10.727 1.749 -10.422 1 93.56 280 PRO B CA 1
ATOM 6586 C C . PRO B 1 280 ? 9.484 1.37 -9.625 1 93.56 280 PRO B C 1
ATOM 6588 O O . PRO B 1 280 ? 9.07 2.107 -8.719 1 93.56 280 PRO B O 1
ATOM 6591 N N . LEU B 1 281 ? 8.898 0.221 -9.961 1 96.5 281 LEU B N 1
ATOM 6592 C CA . LEU B 1 281 ? 7.73 -0.237 -9.219 1 96.5 281 LEU B CA 1
ATOM 6593 C C . LEU B 1 281 ? 8.086 -0.539 -7.766 1 96.5 281 LEU B C 1
ATOM 6595 O O . LEU B 1 281 ? 7.309 -0.251 -6.859 1 96.5 281 LEU B O 1
ATOM 6599 N N . ILE B 1 282 ? 9.258 -1.087 -7.559 1 96.12 282 ILE B N 1
ATOM 6600 C CA . ILE B 1 282 ? 9.75 -1.407 -6.223 1 96.12 282 ILE B CA 1
ATOM 6601 C C . ILE B 1 282 ? 9.914 -0.124 -5.41 1 96.12 282 ILE B C 1
ATOM 6603 O O . ILE B 1 282 ? 9.43 -0.028 -4.281 1 96.12 282 ILE B O 1
ATOM 6607 N N . VAL B 1 283 ? 10.547 0.827 -6.039 1 94.94 283 VAL B N 1
ATOM 6608 C CA . VAL B 1 283 ? 10.859 2.082 -5.363 1 94.94 283 VAL B CA 1
ATOM 6609 C C . VAL B 1 283 ? 9.562 2.803 -4.988 1 94.94 283 VAL B C 1
ATOM 6611 O O . VAL B 1 283 ? 9.398 3.244 -3.848 1 94.94 283 VAL B O 1
ATOM 6614 N N . MET B 1 284 ? 8.609 2.854 -5.887 1 97.5 284 MET B N 1
ATOM 6615 C CA . MET B 1 284 ? 7.348 3.547 -5.625 1 97.5 284 MET B CA 1
ATOM 6616 C C . MET B 1 284 ? 6.559 2.846 -4.527 1 97.5 284 MET B C 1
ATOM 6618 O O . MET B 1 284 ? 5.969 3.502 -3.666 1 97.5 284 MET B O 1
ATOM 6622 N N . ALA B 1 285 ? 6.555 1.512 -4.566 1 98.31 285 ALA B N 1
ATOM 6623 C CA . ALA B 1 285 ? 5.836 0.743 -3.557 1 98.31 285 ALA B CA 1
ATOM 6624 C C . ALA B 1 285 ? 6.418 0.981 -2.166 1 98.31 285 ALA B C 1
ATOM 6626 O O . ALA B 1 285 ? 5.68 1.145 -1.194 1 98.31 285 ALA B O 1
ATOM 6627 N N . ALA B 1 286 ? 7.738 1.01 -2.074 1 97.81 286 ALA B N 1
ATOM 6628 C CA . ALA B 1 286 ? 8.414 1.28 -0.808 1 97.81 286 ALA B CA 1
ATOM 6629 C C . ALA B 1 286 ? 8.156 2.711 -0.342 1 97.81 286 ALA B C 1
ATOM 6631 O O . ALA B 1 286 ? 7.852 2.941 0.831 1 97.81 286 ALA B O 1
ATOM 6632 N N . TYR B 1 287 ? 8.188 3.639 -1.28 1 97.12 287 TYR B N 1
ATOM 6633 C CA . TYR B 1 287 ? 8.055 5.066 -1.022 1 97.12 287 TYR B CA 1
ATOM 6634 C C . TYR B 1 287 ? 6.699 5.383 -0.406 1 97.12 287 TYR B C 1
ATOM 6636 O O . TYR B 1 287 ? 6.598 6.227 0.489 1 97.12 287 TYR B O 1
ATOM 6644 N N . GLU B 1 288 ? 5.703 4.641 -0.82 1 98.25 288 GLU B N 1
ATOM 6645 C CA . GLU B 1 288 ? 4.352 4.891 -0.328 1 98.25 288 GLU B CA 1
ATOM 6646 C C . GLU B 1 288 ? 3.959 3.875 0.743 1 98.25 288 GLU B C 1
ATOM 6648 O O . GLU B 1 288 ? 2.82 3.869 1.212 1 98.25 288 GLU B O 1
ATOM 6653 N N . GLY B 1 289 ? 4.848 3.023 1.136 1 98.06 289 GLY B N 1
ATOM 6654 C CA . GLY B 1 289 ? 4.59 2.051 2.186 1 98.06 289 GLY B CA 1
ATOM 6655 C C . GLY B 1 289 ? 3.5 1.058 1.823 1 98.06 289 GLY B C 1
ATOM 6656 O O . GLY B 1 289 ? 2.719 0.645 2.684 1 98.06 289 GLY B O 1
ATOM 6657 N N . ASN B 1 290 ? 3.336 0.781 0.514 1 97.94 290 ASN B N 1
ATOM 6658 C CA . ASN B 1 290 ? 2.383 -0.23 0.069 1 97.94 290 ASN B CA 1
ATOM 6659 C C . ASN B 1 290 ? 2.893 -1.642 0.347 1 97.94 290 ASN B C 1
ATOM 6661 O O . ASN B 1 290 ? 3.527 -2.256 -0.511 1 97.94 290 ASN B O 1
ATOM 6665 N N . LEU B 1 291 ? 2.52 -2.131 1.436 1 97.5 291 LEU B N 1
ATOM 6666 C CA . LEU B 1 291 ? 3.143 -3.311 2.027 1 97.5 291 LEU B CA 1
ATOM 6667 C C . LEU B 1 291 ? 3.039 -4.508 1.089 1 97.5 291 LEU B C 1
ATOM 6669 O O . LEU B 1 291 ? 4.055 -5.078 0.688 1 97.5 291 LEU B O 1
ATOM 6673 N N . ASP B 1 292 ? 1.817 -4.887 0.683 1 97.06 292 ASP B N 1
ATOM 6674 C CA . ASP B 1 292 ? 1.618 -6.074 -0.144 1 97.06 292 ASP B CA 1
ATOM 6675 C C . ASP B 1 292 ? 2.305 -5.922 -1.499 1 97.06 292 ASP B C 1
ATOM 6677 O O . ASP B 1 292 ? 2.951 -6.852 -1.982 1 97.06 292 ASP B O 1
ATOM 6681 N N . ARG B 1 293 ? 2.186 -4.766 -2.062 1 97.44 293 ARG B N 1
ATOM 6682 C CA . ARG B 1 293 ? 2.807 -4.492 -3.354 1 97.44 293 ARG B CA 1
ATOM 6683 C C . ARG B 1 293 ? 4.328 -4.57 -3.26 1 97.44 293 ARG B C 1
ATOM 6685 O O . ARG B 1 293 ? 4.977 -5.168 -4.117 1 97.44 293 ARG B O 1
ATOM 6692 N N . TYR B 1 294 ? 4.867 -3.99 -2.227 1 98.25 294 TYR B N 1
ATOM 6693 C CA . TYR B 1 294 ? 6.312 -3.963 -2.039 1 98.25 294 TYR B CA 1
ATOM 6694 C C . TYR B 1 294 ? 6.867 -5.371 -1.851 1 98.25 294 TYR B C 1
ATOM 6696 O O . TYR B 1 294 ? 7.859 -5.742 -2.479 1 98.25 294 TYR B O 1
ATOM 6704 N N . LEU B 1 295 ? 6.223 -6.121 -1.042 1 97 295 LEU B N 1
ATOM 6705 C CA . LEU B 1 295 ? 6.73 -7.449 -0.717 1 97 295 LEU B CA 1
ATOM 6706 C C . LEU B 1 295 ? 6.625 -8.383 -1.918 1 97 295 LEU B C 1
ATOM 6708 O O . LEU B 1 295 ? 7.453 -9.281 -2.088 1 97 295 LEU B O 1
ATOM 6712 N N . ARG B 1 296 ? 5.645 -8.102 -2.738 1 95.88 296 ARG B N 1
ATOM 6713 C CA . ARG B 1 296 ? 5.535 -8.883 -3.969 1 95.88 296 ARG B CA 1
ATOM 6714 C C . ARG B 1 296 ? 6.672 -8.547 -4.93 1 95.88 296 ARG B C 1
ATOM 6716 O O . ARG B 1 296 ? 7.238 -9.438 -5.562 1 95.88 296 ARG B O 1
ATOM 6723 N N . LEU B 1 297 ? 7.012 -7.34 -4.973 1 96.75 297 LEU B N 1
ATOM 6724 C CA . LEU B 1 297 ? 7.895 -6.852 -6.023 1 96.75 297 LEU B CA 1
ATOM 6725 C C . LEU B 1 297 ? 9.352 -6.93 -5.582 1 96.75 297 LEU B C 1
ATOM 6727 O O . LEU B 1 297 ? 10.25 -7.125 -6.414 1 96.75 297 LEU B O 1
ATOM 6731 N N . ARG B 1 298 ? 9.656 -6.762 -4.34 1 95.94 298 ARG B N 1
ATOM 6732 C CA . ARG B 1 298 ? 11.016 -6.547 -3.85 1 95.94 298 ARG B CA 1
ATOM 6733 C C . ARG B 1 298 ? 11.922 -7.727 -4.199 1 95.94 298 ARG B C 1
ATOM 6735 O O . ARG B 1 298 ? 11.438 -8.852 -4.363 1 95.94 298 ARG B O 1
ATOM 6742 N N . ARG B 1 299 ? 13.148 -7.43 -4.367 1 93.06 299 ARG B N 1
ATOM 6743 C CA . ARG B 1 299 ? 14.195 -8.422 -4.586 1 93.06 299 ARG B CA 1
ATOM 6744 C C . ARG B 1 299 ? 14.977 -8.68 -3.303 1 93.06 299 ARG B C 1
ATOM 6746 O O . ARG B 1 299 ? 14.828 -7.953 -2.318 1 93.06 299 ARG B O 1
ATOM 6753 N N . PRO B 1 300 ? 15.758 -9.711 -3.318 1 89.5 300 PRO B N 1
ATOM 6754 C CA . PRO B 1 300 ? 16.578 -9.961 -2.129 1 89.5 300 PRO B CA 1
ATOM 6755 C C . PRO B 1 300 ? 17.531 -8.805 -1.811 1 89.5 300 PRO B C 1
ATOM 6757 O O . PRO B 1 300 ? 17.719 -8.469 -0.64 1 89.5 300 PRO B O 1
ATOM 6760 N N . ASP B 1 301 ? 18.031 -8.18 -2.908 1 87.75 301 ASP B N 1
ATOM 6761 C CA . ASP B 1 301 ? 18.906 -7.027 -2.717 1 87.75 301 ASP B CA 1
ATOM 6762 C C . ASP B 1 301 ? 18.203 -5.734 -3.127 1 87.75 301 ASP B C 1
ATOM 6764 O O . ASP B 1 301 ? 17.422 -5.719 -4.082 1 87.75 301 ASP B O 1
ATOM 6768 N N . TRP B 1 302 ? 18.594 -4.707 -2.475 1 88.19 302 TRP B N 1
ATOM 6769 C CA . TRP B 1 302 ? 17.969 -3.412 -2.734 1 88.19 302 TRP B CA 1
ATOM 6770 C C . TRP B 1 302 ? 18.375 -2.871 -4.098 1 88.19 302 TRP B C 1
ATOM 6772 O O . TRP B 1 302 ? 19.547 -3.004 -4.496 1 88.19 302 TRP B O 1
ATOM 6782 N N . VAL B 1 303 ? 17.469 -2.285 -4.715 1 87 303 VAL B N 1
ATOM 6783 C CA . VAL B 1 303 ? 17.781 -1.537 -5.93 1 87 303 VAL B CA 1
ATOM 6784 C C . VAL B 1 303 ? 18.141 -0.094 -5.57 1 87 303 VAL B C 1
ATOM 6786 O O . VAL B 1 303 ? 17.938 0.331 -4.426 1 87 303 VAL B O 1
ATOM 6789 N N . MET B 1 304 ? 18.625 0.624 -6.535 1 84.69 304 MET B N 1
ATOM 6790 C CA . MET B 1 304 ? 18.969 2.025 -6.312 1 84.69 304 MET B CA 1
ATOM 6791 C C . MET B 1 304 ? 17.75 2.809 -5.82 1 84.69 304 MET B C 1
ATOM 6793 O O . MET B 1 304 ? 16.641 2.643 -6.336 1 84.69 304 MET B O 1
ATOM 6797 N N . GLN B 1 305 ? 17.891 3.596 -4.738 1 87.06 305 GLN B N 1
ATOM 6798 C CA . GLN B 1 305 ? 16.906 4.5 -4.156 1 87.06 305 GLN B CA 1
ATOM 6799 C C . GLN B 1 305 ? 15.922 3.742 -3.279 1 87.06 305 GLN B C 1
ATOM 6801 O O . GLN B 1 305 ? 15.078 4.352 -2.615 1 87.06 305 GLN B O 1
ATOM 6806 N N . GLU B 1 306 ? 16.031 2.443 -3.275 1 90.94 306 GLU B N 1
ATOM 6807 C CA . GLU B 1 306 ? 15.07 1.655 -2.506 1 90.94 306 GLU B CA 1
ATOM 6808 C C . GLU B 1 306 ? 15.203 1.933 -1.011 1 90.94 306 GLU B C 1
ATOM 6810 O O . GLU B 1 306 ? 14.203 2.059 -0.307 1 90.94 306 GLU B O 1
ATOM 6815 N N . HIS B 1 307 ? 16.438 2.051 -0.581 1 91.94 307 HIS B N 1
ATOM 6816 C CA . HIS B 1 307 ? 16.688 2.289 0.837 1 91.94 307 HIS B CA 1
ATOM 6817 C C . HIS B 1 307 ? 16.031 3.586 1.301 1 91.94 307 HIS B C 1
ATOM 6819 O O . HIS B 1 307 ? 15.32 3.6 2.307 1 91.94 307 HIS B O 1
ATOM 6825 N N . GLY B 1 308 ? 16.297 4.664 0.565 1 91.75 308 GLY B N 1
ATOM 6826 C CA . GLY B 1 308 ? 15.656 5.934 0.89 1 91.75 308 GLY B CA 1
ATOM 6827 C C . GLY B 1 308 ? 14.148 5.883 0.827 1 91.75 308 GLY B C 1
ATOM 6828 O O . GLY B 1 308 ? 13.461 6.508 1.643 1 91.75 308 GLY B O 1
ATOM 6829 N N . ALA B 1 309 ? 13.617 5.129 -0.138 1 94.69 309 ALA B N 1
ATOM 6830 C CA . ALA B 1 309 ? 12.172 4.977 -0.284 1 94.69 309 ALA B CA 1
ATOM 6831 C C . ALA B 1 309 ? 11.578 4.23 0.907 1 94.69 309 ALA B C 1
ATOM 6833 O O . ALA B 1 309 ? 10.5 4.578 1.387 1 94.69 309 ALA B O 1
ATOM 6834 N N . ILE B 1 310 ? 12.281 3.223 1.382 1 96.31 310 ILE B N 1
ATOM 6835 C CA . ILE B 1 310 ? 11.836 2.449 2.537 1 96.31 310 ILE B CA 1
ATOM 6836 C C . ILE B 1 310 ? 11.758 3.354 3.764 1 96.31 310 ILE B C 1
ATOM 6838 O O . ILE B 1 310 ? 10.766 3.322 4.504 1 96.31 310 ILE B O 1
ATOM 6842 N N . LEU B 1 311 ? 12.797 4.176 3.98 1 96.5 311 LEU B N 1
ATOM 6843 C CA . LEU B 1 311 ? 12.805 5.078 5.129 1 96.5 311 LEU B CA 1
ATOM 6844 C C . LEU B 1 311 ? 11.602 6.012 5.098 1 96.5 311 LEU B C 1
ATOM 6846 O O . LEU B 1 311 ? 10.891 6.145 6.094 1 96.5 311 LEU B O 1
ATOM 6850 N N . ARG B 1 312 ? 11.352 6.574 3.959 1 96.56 312 ARG B N 1
ATOM 6851 C CA . ARG B 1 312 ? 10.203 7.461 3.826 1 96.56 312 ARG B CA 1
ATOM 6852 C C . ARG B 1 312 ? 8.898 6.703 4.059 1 96.56 312 ARG B C 1
ATOM 6854 O O . ARG B 1 312 ? 7.992 7.211 4.719 1 96.56 312 ARG B O 1
ATOM 6861 N N . GLY B 1 313 ? 8.82 5.5 3.451 1 97.75 313 GLY B N 1
ATOM 6862 C CA . GLY B 1 313 ? 7.648 4.66 3.652 1 97.75 313 GLY B CA 1
ATOM 6863 C C . GLY B 1 313 ? 7.375 4.359 5.113 1 97.75 313 GLY B C 1
ATOM 6864 O O . GLY B 1 313 ? 6.219 4.379 5.547 1 97.75 313 GLY B O 1
ATOM 6865 N N . ILE B 1 314 ? 8.398 4.145 5.863 1 98.12 314 ILE B N 1
ATOM 6866 C CA . ILE B 1 314 ? 8.273 3.85 7.289 1 98.12 314 ILE B CA 1
ATOM 6867 C C . ILE B 1 314 ? 7.754 5.082 8.031 1 98.12 314 ILE B C 1
ATOM 6869 O O . ILE B 1 314 ? 6.816 4.988 8.82 1 98.12 314 ILE B O 1
ATOM 6873 N N . TYR B 1 315 ? 8.289 6.242 7.754 1 97.94 315 TYR B N 1
ATOM 6874 C CA . TYR B 1 315 ? 7.906 7.477 8.438 1 97.94 315 TYR B CA 1
ATOM 6875 C C . TYR B 1 315 ? 6.426 7.777 8.227 1 97.94 315 TYR B C 1
ATOM 6877 O O . TYR B 1 315 ? 5.77 8.344 9.102 1 97.94 315 TYR B O 1
ATOM 6885 N N . HIS B 1 316 ? 5.895 7.305 7.098 1 98.12 316 HIS B N 1
ATOM 6886 C CA . HIS B 1 316 ? 4.578 7.797 6.703 1 98.12 316 HIS B CA 1
ATOM 6887 C C . HIS B 1 316 ? 3.512 6.719 6.887 1 98.12 316 HIS B C 1
ATOM 6889 O O . HIS B 1 316 ? 2.318 7 6.762 1 98.12 316 HIS B O 1
ATOM 6895 N N . ASN B 1 317 ? 3.904 5.5 7.188 1 98.38 317 ASN B N 1
ATOM 6896 C CA . ASN B 1 317 ? 2.953 4.398 7.281 1 98.38 317 ASN B CA 1
ATOM 6897 C C . ASN B 1 317 ? 3.252 3.496 8.477 1 98.38 317 ASN B C 1
ATOM 6899 O O . ASN B 1 317 ? 4.25 2.775 8.484 1 98.38 317 ASN B O 1
ATOM 6903 N N . THR B 1 318 ? 2.34 3.434 9.391 1 98.56 318 THR B N 1
ATOM 6904 C CA . THR B 1 318 ? 2.543 2.715 10.648 1 98.56 318 THR B CA 1
ATOM 6905 C C . THR B 1 318 ? 2.594 1.209 10.406 1 98.56 318 THR B C 1
ATOM 6907 O O . THR B 1 318 ? 3.402 0.504 11.008 1 98.56 318 THR B O 1
ATOM 6910 N N . THR B 1 319 ? 1.771 0.737 9.484 1 98.69 319 THR B N 1
ATOM 6911 C CA . THR B 1 319 ? 1.753 -0.702 9.25 1 98.69 319 THR B CA 1
ATOM 6912 C C . THR B 1 319 ? 3.041 -1.154 8.57 1 98.69 319 THR B C 1
ATOM 6914 O O . THR B 1 319 ? 3.543 -2.246 8.844 1 98.69 319 THR B O 1
ATOM 6917 N N . PHE B 1 320 ? 3.576 -0.287 7.688 1 98.69 320 PHE B N 1
ATOM 6918 C CA . PHE B 1 320 ? 4.859 -0.574 7.059 1 98.69 320 PHE B CA 1
ATOM 6919 C C . PHE B 1 320 ? 5.98 -0.567 8.094 1 98.69 320 PHE B C 1
ATOM 6921 O O . PHE B 1 320 ? 6.844 -1.447 8.086 1 98.69 320 PHE B O 1
ATOM 6928 N N . ALA B 1 321 ? 5.926 0.395 8.984 1 98.81 321 ALA B N 1
ATOM 6929 C CA . ALA B 1 321 ? 6.887 0.464 10.086 1 98.81 321 ALA B CA 1
ATOM 6930 C C . ALA B 1 321 ? 6.809 -0.785 10.961 1 98.81 321 ALA B C 1
ATOM 6932 O O . ALA B 1 321 ? 7.836 -1.363 11.312 1 98.81 321 ALA B O 1
ATOM 6933 N N . LYS B 1 322 ? 5.633 -1.175 11.258 1 98.75 322 LYS B N 1
ATOM 6934 C CA . LYS B 1 322 ? 5.441 -2.342 12.117 1 98.75 322 LYS B CA 1
ATOM 6935 C C . LYS B 1 322 ? 5.992 -3.604 11.461 1 98.75 322 LYS B C 1
ATOM 6937 O O . LYS B 1 322 ? 6.668 -4.402 12.109 1 98.75 322 LYS B O 1
ATOM 6942 N N . TRP B 1 323 ? 5.719 -3.787 10.203 1 98.56 323 TRP B N 1
ATOM 6943 C CA . TRP B 1 323 ? 6.246 -4.957 9.516 1 98.56 323 TRP B CA 1
ATOM 6944 C C . TRP B 1 323 ? 7.77 -5 9.594 1 98.56 323 TRP B C 1
ATOM 6946 O O . TRP B 1 323 ? 8.352 -6.043 9.891 1 98.56 323 TRP B O 1
ATOM 6956 N N . TRP B 1 324 ? 8.414 -3.869 9.297 1 98.25 324 TRP B N 1
ATOM 6957 C CA . TRP B 1 324 ? 9.867 -3.801 9.352 1 98.25 324 TRP B CA 1
ATOM 6958 C C . TRP B 1 324 ? 10.375 -4.07 10.758 1 98.25 324 TRP B C 1
ATOM 6960 O O . TRP B 1 324 ? 11.445 -4.66 10.938 1 98.25 324 TRP B O 1
ATOM 6970 N N . SER B 1 325 ? 9.625 -3.668 11.781 1 98.19 325 SER B N 1
ATOM 6971 C CA . SER B 1 325 ? 10.039 -3.855 13.164 1 98.19 325 SER B CA 1
ATOM 6972 C C . SER B 1 325 ? 10.055 -5.332 13.539 1 98.19 325 SER B C 1
ATOM 6974 O O . SER B 1 325 ? 10.688 -5.723 14.523 1 98.19 325 SER B O 1
ATOM 6976 N N . LEU B 1 326 ? 9.312 -6.121 12.789 1 97.38 326 LEU B N 1
ATOM 6977 C CA . LEU B 1 326 ? 9.211 -7.547 13.094 1 97.38 326 LEU B CA 1
ATOM 6978 C C . LEU B 1 326 ? 10.312 -8.336 12.391 1 97.38 326 LEU B C 1
ATOM 6980 O O . LEU B 1 326 ? 10.477 -9.531 12.641 1 97.38 326 LEU B O 1
ATOM 6984 N N . GLN B 1 327 ? 11.094 -7.656 11.5 1 96.75 327 GLN B N 1
ATOM 6985 C CA . GLN B 1 327 ? 12.219 -8.32 10.859 1 96.75 327 GLN B CA 1
ATOM 6986 C C . GLN B 1 327 ? 13.375 -8.516 11.844 1 96.75 327 GLN B C 1
ATOM 6988 O O . GLN B 1 327 ? 13.516 -7.746 12.789 1 96.75 327 GLN B O 1
ATOM 6993 N N . PRO B 1 328 ? 14.219 -9.539 11.633 1 95.25 328 PRO B N 1
ATOM 6994 C CA . PRO B 1 328 ? 15.367 -9.727 12.531 1 95.25 328 PRO B CA 1
ATOM 6995 C C . PRO B 1 328 ? 16.281 -8.508 12.57 1 95.25 328 PRO B C 1
ATOM 6997 O O . PRO B 1 328 ? 16.688 -7.992 11.523 1 95.25 328 PRO B O 1
ATOM 7000 N N . ARG B 1 329 ? 16.609 -8.125 13.727 1 92.31 329 ARG B N 1
ATOM 7001 C CA . ARG B 1 329 ? 17.391 -6.914 13.945 1 92.31 329 ARG B CA 1
ATOM 7002 C C . ARG B 1 329 ? 18.734 -6.988 13.211 1 92.31 329 ARG B C 1
ATOM 7004 O O . ARG B 1 329 ? 19.219 -5.988 12.68 1 92.31 329 ARG B O 1
ATOM 7011 N N . GLU B 1 330 ? 19.297 -8.133 13.148 1 91 330 GLU B N 1
ATOM 7012 C CA . GLU B 1 330 ? 20.609 -8.328 12.539 1 91 330 GLU B CA 1
ATOM 7013 C C . GLU B 1 330 ? 20.562 -8.07 11.039 1 91 330 GLU B C 1
ATOM 7015 O O . GLU B 1 330 ? 21.594 -7.77 10.43 1 91 330 GLU B O 1
ATOM 7020 N N . ASP B 1 331 ? 19.344 -8.094 10.555 1 89.94 331 ASP B N 1
ATOM 7021 C CA . ASP B 1 331 ? 19.188 -7.918 9.109 1 89.94 331 ASP B CA 1
ATOM 7022 C C . ASP B 1 331 ? 18.812 -6.48 8.766 1 89.94 331 ASP B C 1
ATOM 7024 O O . ASP B 1 331 ? 18.719 -6.121 7.59 1 89.94 331 ASP B O 1
ATOM 7028 N N . LEU B 1 332 ? 18.719 -5.695 9.805 1 92.19 332 LEU B N 1
ATOM 7029 C CA . LEU B 1 332 ? 18.234 -4.34 9.57 1 92.19 332 LEU B CA 1
ATOM 7030 C C . LEU B 1 332 ? 19.391 -3.344 9.609 1 92.19 332 LEU B C 1
ATOM 7032 O O . LEU B 1 332 ? 20.266 -3.434 10.477 1 92.19 332 LEU B O 1
ATOM 7036 N N . ALA B 1 333 ? 19.438 -2.516 8.617 1 90.81 333 ALA B N 1
ATOM 7037 C CA . ALA B 1 333 ? 20.312 -1.352 8.727 1 90.81 333 ALA B CA 1
ATOM 7038 C C . ALA B 1 333 ? 19.906 -0.479 9.914 1 90.81 333 ALA B C 1
ATOM 7040 O O . ALA B 1 333 ? 18.719 -0.383 10.25 1 90.81 333 ALA B O 1
ATOM 7041 N N . GLY B 1 334 ? 20.844 0.168 10.578 1 93 334 GLY B N 1
ATOM 7042 C CA . GLY B 1 334 ? 20.578 1.06 11.695 1 93 334 GLY B CA 1
ATOM 7043 C C . GLY B 1 334 ? 19.578 2.148 11.352 1 93 334 GLY B C 1
ATOM 7044 O O . GLY B 1 334 ? 18.703 2.484 12.164 1 93 334 GLY B O 1
ATOM 7045 N N . SER B 1 335 ? 19.672 2.658 10.156 1 93.31 335 SER B N 1
ATOM 7046 C CA . SER B 1 335 ? 18.781 3.725 9.711 1 93.31 335 SER B CA 1
ATOM 7047 C C . SER B 1 335 ? 17.328 3.252 9.664 1 93.31 335 SER B C 1
ATOM 7049 O O . SER B 1 335 ? 16.406 4.031 9.906 1 93.31 335 SER B O 1
ATOM 7051 N N . ILE B 1 336 ? 17.109 1.981 9.352 1 96.25 336 ILE B N 1
ATOM 7052 C CA . ILE B 1 336 ? 15.75 1.433 9.32 1 96.25 336 ILE B CA 1
ATOM 7053 C C . ILE B 1 336 ? 15.188 1.359 10.734 1 96.25 336 ILE B C 1
ATOM 7055 O O . ILE B 1 336 ? 14.039 1.735 10.969 1 96.25 336 ILE B O 1
ATOM 7059 N N . ARG B 1 337 ? 16.016 0.914 11.617 1 96.88 337 ARG B N 1
ATOM 7060 C CA . ARG B 1 337 ? 15.586 0.862 13.008 1 96.88 337 ARG B CA 1
ATOM 7061 C C . ARG B 1 337 ? 15.281 2.26 13.539 1 96.88 337 ARG B C 1
ATOM 7063 O O . ARG B 1 337 ? 14.305 2.459 14.258 1 96.88 337 ARG B O 1
ATOM 7070 N N . ALA B 1 338 ? 16.109 3.189 13.188 1 97 338 ALA B N 1
ATOM 7071 C CA . ALA B 1 338 ? 15.891 4.578 13.578 1 97 338 ALA B CA 1
ATOM 7072 C C . ALA B 1 338 ? 14.547 5.086 13.055 1 97 338 ALA B C 1
ATOM 7074 O O . ALA B 1 338 ? 13.805 5.75 13.773 1 97 338 ALA B O 1
ATOM 7075 N N . ALA B 1 339 ? 14.273 4.773 11.805 1 97.5 339 ALA B N 1
ATOM 7076 C CA . ALA B 1 339 ? 13.016 5.195 11.195 1 97.5 339 ALA B CA 1
ATOM 7077 C C . ALA B 1 339 ? 11.82 4.559 11.898 1 97.5 339 ALA B C 1
ATOM 7079 O O . ALA B 1 339 ? 10.805 5.219 12.117 1 97.5 339 ALA B O 1
ATOM 7080 N N . ILE B 1 340 ? 11.93 3.271 12.234 1 98.44 340 ILE B N 1
ATOM 7081 C CA . ILE B 1 340 ? 10.875 2.553 12.938 1 98.44 340 ILE B CA 1
ATOM 7082 C C . ILE B 1 340 ? 10.578 3.238 14.266 1 98.44 340 ILE B C 1
ATOM 7084 O O . ILE B 1 340 ? 9.422 3.527 14.586 1 98.44 340 ILE B O 1
ATOM 7088 N N . LEU B 1 341 ? 11.617 3.51 15 1 98.38 341 LEU B N 1
ATOM 7089 C CA . LEU B 1 341 ? 11.461 4.141 16.297 1 98.38 341 LEU B CA 1
ATOM 7090 C C . LEU B 1 341 ? 10.867 5.539 16.156 1 98.38 341 LEU B C 1
ATOM 7092 O O . LEU B 1 341 ? 10.031 5.945 16.969 1 98.38 341 LEU B O 1
ATOM 7096 N N . ALA B 1 342 ? 11.328 6.262 15.156 1 98.56 342 ALA B N 1
ATOM 7097 C CA . ALA B 1 342 ? 10.773 7.59 14.914 1 98.56 342 ALA B CA 1
ATOM 7098 C C . ALA B 1 342 ? 9.266 7.527 14.719 1 98.56 342 ALA B C 1
ATOM 7100 O O . ALA B 1 342 ? 8.516 8.289 15.336 1 98.56 342 ALA B O 1
ATOM 7101 N N . ARG B 1 343 ? 8.789 6.598 13.922 1 98.75 343 ARG B N 1
ATOM 7102 C CA . ARG B 1 343 ? 7.359 6.449 13.656 1 98.75 343 ARG B CA 1
ATOM 7103 C C . ARG B 1 343 ? 6.605 6.059 14.922 1 98.75 343 ARG B C 1
ATOM 7105 O O . ARG B 1 343 ? 5.516 6.574 15.18 1 98.75 343 ARG B O 1
ATOM 7112 N N . PHE B 1 344 ? 7.172 5.18 15.68 1 98.81 344 PHE B N 1
ATOM 7113 C CA . PHE B 1 344 ? 6.543 4.73 16.906 1 98.81 344 PHE B CA 1
ATOM 7114 C C . PHE B 1 344 ? 6.406 5.879 17.906 1 98.81 344 PHE B C 1
ATOM 7116 O O . PHE B 1 344 ? 5.359 6.047 18.531 1 98.81 344 PHE B O 1
ATOM 7123 N N . ILE B 1 345 ? 7.438 6.676 18 1 98.75 345 ILE B N 1
ATOM 7124 C CA . ILE B 1 345 ? 7.406 7.828 18.891 1 98.75 345 ILE B CA 1
ATOM 7125 C C . ILE B 1 345 ? 6.328 8.805 18.422 1 98.75 345 ILE B C 1
ATOM 7127 O O . ILE B 1 345 ? 5.566 9.328 19.234 1 98.75 345 ILE B O 1
ATOM 7131 N N . MET B 1 346 ? 6.203 9.047 17.172 1 98.69 346 MET B N 1
ATOM 7132 C CA . MET B 1 346 ? 5.238 9.984 16.609 1 98.69 346 MET B CA 1
ATOM 7133 C C . MET B 1 346 ? 3.812 9.594 16.984 1 98.69 346 MET B C 1
ATOM 7135 O O . MET B 1 346 ? 2.953 10.453 17.172 1 98.69 346 MET B O 1
ATOM 7139 N N . VAL B 1 347 ? 3.621 8.242 17.094 1 98.31 347 VAL B N 1
ATOM 7140 C CA . VAL B 1 347 ? 2.277 7.793 17.453 1 98.31 347 VAL B CA 1
ATOM 7141 C C . VAL B 1 347 ? 2.217 7.449 18.938 1 98.31 347 VAL B C 1
ATOM 7143 O O . VAL B 1 347 ? 1.362 6.672 19.359 1 98.31 347 VAL B O 1
ATOM 7146 N N . ASN B 1 348 ? 3.191 7.883 19.672 1 98.31 348 ASN B N 1
ATOM 7147 C CA . ASN B 1 348 ? 3.207 7.945 21.125 1 98.31 348 ASN B CA 1
ATOM 7148 C C . ASN B 1 348 ? 3.543 6.59 21.734 1 98.31 348 ASN B C 1
ATOM 7150 O O . ASN B 1 348 ? 3.094 6.277 22.844 1 98.31 348 ASN B O 1
ATOM 7154 N N . ASP B 1 349 ? 4.223 5.727 21.031 1 98.56 349 ASP B N 1
ATOM 7155 C CA . ASP B 1 349 ? 4.695 4.473 21.609 1 98.56 349 ASP B CA 1
ATOM 7156 C C . ASP B 1 349 ? 6.168 4.574 22.016 1 98.56 349 ASP B C 1
ATOM 7158 O O . ASP B 1 349 ? 7.027 4.844 21.172 1 98.56 349 ASP B O 1
ATOM 7162 N N . LEU B 1 350 ? 6.477 4.328 23.234 1 98.25 350 LEU B N 1
ATOM 7163 C CA . LEU B 1 350 ? 7.855 4.348 23.703 1 98.25 350 LEU B CA 1
ATOM 7164 C C . LEU B 1 350 ? 8.281 2.969 24.188 1 98.25 350 LEU B C 1
ATOM 7166 O O . LEU B 1 350 ? 9.336 2.826 24.812 1 98.25 350 LEU B O 1
ATOM 7170 N N . SER B 1 351 ? 7.48 1.989 23.891 1 97.38 351 SER B N 1
ATOM 7171 C CA . SER B 1 351 ? 7.727 0.666 24.453 1 97.38 351 SER B CA 1
ATOM 7172 C C . SER B 1 351 ? 8.953 0.012 23.828 1 97.38 351 SER B C 1
ATOM 7174 O O . SER B 1 351 ? 9.477 -0.972 24.344 1 97.38 351 SER B O 1
ATOM 7176 N N . HIS B 1 352 ? 9.469 0.606 22.75 1 97.12 352 HIS B N 1
ATOM 7177 C CA . HIS B 1 352 ? 10.594 -0.005 22.047 1 97.12 352 HIS B CA 1
ATOM 7178 C C . HIS B 1 352 ? 11.875 0.802 22.25 1 97.12 352 HIS B C 1
ATOM 7180 O O . HIS B 1 352 ? 12.898 0.509 21.625 1 97.12 352 HIS B O 1
ATOM 7186 N N . ILE B 1 353 ? 11.781 1.798 23.016 1 96.81 353 ILE B N 1
ATOM 7187 C CA . ILE B 1 353 ? 12.93 2.617 23.375 1 96.81 353 ILE B CA 1
ATOM 7188 C C . ILE B 1 353 ? 13.125 2.586 24.891 1 96.81 353 ILE B C 1
ATOM 7190 O O . ILE B 1 353 ? 12.273 3.055 25.641 1 96.81 353 ILE B O 1
ATOM 7194 N N . THR B 1 354 ? 14.219 2.004 25.266 1 95.81 354 THR B N 1
ATOM 7195 C CA . THR B 1 354 ? 14.547 1.98 26.688 1 95.81 354 THR B CA 1
ATOM 7196 C C . THR B 1 354 ? 15.68 2.957 27 1 95.81 354 THR B C 1
ATOM 7198 O O . THR B 1 354 ? 16.172 3.656 26.109 1 95.81 354 THR B O 1
ATOM 7201 N N . ALA B 1 355 ? 16.078 2.955 28.25 1 95.12 355 ALA B N 1
ATOM 7202 C CA . ALA B 1 355 ? 17.156 3.854 28.656 1 95.12 355 ALA B CA 1
ATOM 7203 C C . ALA B 1 355 ? 18.469 3.494 27.984 1 95.12 355 ALA B C 1
ATOM 7205 O O . ALA B 1 355 ? 19.328 4.352 27.797 1 95.12 355 ALA B O 1
ATOM 7206 N N . THR B 1 356 ? 18.562 2.232 27.516 1 94.94 356 THR B N 1
ATOM 7207 C CA . THR B 1 356 ? 19.859 1.79 27 1 94.94 356 THR B CA 1
ATOM 7208 C C . THR B 1 356 ? 19.719 1.176 25.625 1 94.94 356 THR B C 1
ATOM 7210 O O . THR B 1 356 ? 20.688 0.662 25.062 1 94.94 356 THR B O 1
ATOM 7213 N N . ASP B 1 357 ? 18.609 1.183 25.078 1 95.69 357 ASP B N 1
ATOM 7214 C CA . ASP B 1 357 ? 18.375 0.642 23.734 1 95.69 357 ASP B CA 1
ATOM 7215 C C . ASP B 1 357 ? 17.547 1.604 22.891 1 95.69 357 ASP B C 1
ATOM 7217 O O . ASP B 1 357 ? 16.375 1.851 23.188 1 95.69 357 ASP B O 1
ATOM 7221 N N . PRO B 1 358 ? 18.094 1.975 21.844 1 96 358 PRO B N 1
ATOM 7222 C CA . PRO B 1 358 ? 19.438 1.741 21.297 1 96 358 PRO B CA 1
ATOM 7223 C C . PRO B 1 358 ? 20.547 2.314 22.188 1 96 358 PRO B C 1
ATOM 7225 O O . PRO B 1 358 ? 20.359 3.365 22.812 1 96 358 PRO B O 1
ATOM 7228 N N . HIS B 1 359 ? 21.672 1.645 22.141 1 95.31 359 HIS B N 1
ATOM 7229 C CA . HIS B 1 359 ? 22.797 2.141 22.906 1 95.31 359 HIS B CA 1
ATOM 7230 C C . HIS B 1 359 ? 23.453 3.332 22.219 1 95.31 359 HIS B C 1
ATOM 7232 O O . HIS B 1 359 ? 23.797 3.26 21.031 1 95.31 359 HIS B O 1
ATOM 7238 N N . PRO B 1 360 ? 23.672 4.379 22.875 1 90.38 360 PRO B N 1
ATOM 7239 C CA . PRO B 1 360 ? 24.156 5.613 22.234 1 90.38 360 PRO B CA 1
ATOM 7240 C C . PRO B 1 360 ? 25.5 5.441 21.547 1 90.38 360 PRO B C 1
ATOM 7242 O O . PRO B 1 360 ? 25.781 6.105 20.547 1 90.38 360 PRO B O 1
ATOM 7245 N N . GLU B 1 361 ? 26.328 4.562 22.047 1 91.38 361 GLU B N 1
ATOM 7246 C CA . GLU B 1 361 ? 27.656 4.398 21.484 1 91.38 361 GLU B CA 1
ATOM 7247 C C . GLU B 1 361 ? 27.703 3.25 20.484 1 91.38 361 GLU B C 1
ATOM 7249 O O . GLU B 1 361 ? 28.25 3.393 19.391 1 91.38 361 GLU B O 1
ATOM 7254 N N . ASP B 1 362 ? 27.031 2.18 20.859 1 92.81 362 ASP B N 1
ATOM 7255 C CA . ASP B 1 362 ? 27.156 0.971 20.047 1 92.81 362 ASP B CA 1
ATOM 7256 C C . ASP B 1 362 ? 26.109 0.938 18.938 1 92.81 362 ASP B C 1
ATOM 7258 O O . ASP B 1 362 ? 26.312 0.314 17.891 1 92.81 362 ASP B O 1
ATOM 7262 N N . ASP B 1 363 ? 24.969 1.568 19.234 1 94.31 363 ASP B N 1
ATOM 7263 C CA . ASP B 1 363 ? 23.859 1.581 18.312 1 94.31 363 ASP B CA 1
ATOM 7264 C C . ASP B 1 363 ? 23.484 3.008 17.906 1 94.31 363 ASP B C 1
ATOM 7266 O O . ASP B 1 363 ? 22.312 3.35 17.797 1 94.31 363 ASP B O 1
ATOM 7270 N N . PHE B 1 364 ? 24.469 3.836 17.672 1 92.56 364 PHE B N 1
ATOM 7271 C CA . PHE B 1 364 ? 24.266 5.266 17.453 1 92.56 364 PHE B CA 1
ATOM 7272 C C . PHE B 1 364 ? 23.469 5.52 16.188 1 92.56 364 PHE B C 1
ATOM 7274 O O . PHE B 1 364 ? 22.719 6.5 16.109 1 92.56 364 PHE B O 1
ATOM 7281 N N . ASP B 1 365 ? 23.547 4.637 15.234 1 91.56 365 ASP B N 1
ATOM 7282 C CA . ASP B 1 365 ? 22.875 4.824 13.953 1 91.56 365 ASP B CA 1
ATOM 7283 C C . ASP B 1 365 ? 21.406 4.391 14.039 1 91.56 365 ASP B C 1
ATOM 7285 O O . ASP B 1 365 ? 20.656 4.586 13.086 1 91.56 365 ASP B O 1
ATOM 7289 N N . GLU B 1 366 ? 21.016 3.865 15.242 1 95.19 366 GLU B N 1
ATOM 7290 C CA . GLU B 1 366 ? 19.641 3.416 15.43 1 95.19 366 GLU B CA 1
ATOM 7291 C C . GLU B 1 366 ? 18.812 4.477 16.156 1 95.19 366 GLU B C 1
ATOM 7293 O O . GLU B 1 366 ? 17.594 4.328 16.297 1 95.19 366 GLU B O 1
ATOM 7298 N N . ILE B 1 367 ? 19.422 5.543 16.578 1 96.25 367 ILE B N 1
ATOM 7299 C CA . ILE B 1 367 ? 18.719 6.625 17.266 1 96.25 367 ILE B CA 1
ATOM 7300 C C . ILE B 1 367 ? 18.125 7.586 16.234 1 96.25 367 ILE B C 1
ATOM 7302 O O . ILE B 1 367 ? 18.844 8.117 15.391 1 96.25 367 ILE B O 1
ATOM 7306 N N . PRO B 1 368 ? 16.859 7.785 16.297 1 96.31 368 PRO B N 1
ATOM 7307 C CA . PRO B 1 368 ? 16.25 8.625 15.266 1 96.31 368 PRO B CA 1
ATOM 7308 C C . PRO B 1 368 ? 16.578 10.109 15.438 1 96.31 368 PRO B C 1
ATOM 7310 O O . PRO B 1 368 ? 16.812 10.562 16.562 1 96.31 368 PRO B O 1
ATOM 7313 N N . GLY B 1 369 ? 16.609 10.844 14.312 1 95.94 369 GLY B N 1
ATOM 7314 C CA . GLY B 1 369 ? 16.75 12.289 14.32 1 95.94 369 GLY B CA 1
ATOM 7315 C C . GLY B 1 369 ? 15.406 13.008 14.344 1 95.94 369 GLY B C 1
ATOM 7316 O O . GLY B 1 369 ? 15.016 13.57 15.367 1 95.94 369 GLY B O 1
ATOM 7317 N N . MET B 1 370 ? 14.648 12.859 13.336 1 97.38 370 MET B N 1
ATOM 7318 C CA . MET B 1 370 ? 13.344 13.508 13.234 1 97.38 370 MET B CA 1
ATOM 7319 C C . MET B 1 370 ? 12.25 12.633 13.836 1 97.38 370 MET B C 1
ATOM 7321 O O . MET B 1 370 ? 12 11.531 13.359 1 97.38 370 MET B O 1
ATOM 7325 N N . ILE B 1 371 ? 11.57 13.133 14.883 1 98.38 371 ILE B N 1
ATOM 7326 C CA . ILE B 1 371 ? 10.539 12.352 15.547 1 98.38 371 ILE B CA 1
ATOM 7327 C C . ILE B 1 371 ? 9.227 13.148 15.578 1 98.38 371 ILE B C 1
ATOM 7329 O O . ILE B 1 371 ? 8.336 12.859 16.375 1 98.38 371 ILE B O 1
ATOM 7333 N N . TRP B 1 372 ? 9.086 14.227 14.703 1 98.44 372 TRP B N 1
ATOM 7334 C CA . TRP B 1 372 ? 7.945 15.125 14.836 1 98.44 372 TRP B CA 1
ATOM 7335 C C . TRP B 1 372 ? 7.262 15.336 13.492 1 98.44 372 TRP B C 1
ATOM 7337 O O . TRP B 1 372 ? 6.438 16.25 13.344 1 98.44 372 TRP B O 1
ATOM 7347 N N . TRP B 1 373 ? 7.578 14.656 12.461 1 97.19 373 TRP B N 1
ATOM 7348 C CA . TRP B 1 373 ? 6.965 14.742 11.141 1 97.19 373 TRP B CA 1
ATOM 7349 C C . TRP B 1 373 ? 6.938 13.383 10.461 1 97.19 373 TRP B C 1
ATOM 7351 O O . TRP B 1 373 ? 7.922 12.641 10.5 1 97.19 373 TRP B O 1
ATOM 7361 N N . PRO B 1 374 ? 5.84 12.969 9.922 1 96.75 374 PRO B N 1
ATOM 7362 C CA . PRO B 1 374 ? 4.699 13.82 9.562 1 96.75 374 PRO B CA 1
ATOM 7363 C C . PRO B 1 374 ? 3.719 14.008 10.719 1 96.75 374 PRO B C 1
ATOM 7365 O O . PRO B 1 374 ? 2.812 14.836 10.633 1 96.75 374 PRO B O 1
ATOM 7368 N N . LEU B 1 375 ? 3.85 13.273 11.789 1 97.81 375 LEU B N 1
ATOM 7369 C CA . LEU B 1 375 ? 2.973 13.43 12.945 1 97.81 375 LEU B CA 1
ATOM 7370 C C . LEU B 1 375 ? 3.734 14.016 14.133 1 97.81 375 LEU B C 1
ATOM 7372 O O . LEU B 1 375 ? 4.926 13.75 14.297 1 97.81 375 LEU B O 1
ATOM 7376 N N . ILE B 1 376 ? 3.07 14.734 14.922 1 98.12 376 ILE B N 1
ATOM 7377 C CA . ILE B 1 376 ? 3.666 15.305 16.125 1 98.12 376 ILE B CA 1
ATOM 7378 C C . ILE B 1 376 ? 3.252 14.5 17.344 1 98.12 376 ILE B C 1
ATOM 7380 O O . ILE B 1 376 ? 2.059 14.359 17.641 1 98.12 376 ILE B O 1
ATOM 7384 N N . PRO B 1 377 ? 4.219 13.922 18.062 1 98.25 377 PRO B N 1
ATOM 7385 C CA . PRO B 1 377 ? 3.852 13.188 19.281 1 98.25 377 PRO B CA 1
ATOM 7386 C C . PRO B 1 377 ? 3.201 14.086 20.328 1 98.25 377 PRO B C 1
ATOM 7388 O O . PRO B 1 377 ? 3.432 15.297 20.344 1 98.25 377 PRO B O 1
ATOM 7391 N N . ALA B 1 378 ? 2.455 13.453 21.156 1 97.69 378 ALA B N 1
ATOM 7392 C CA . ALA B 1 378 ? 1.864 14.188 22.266 1 97.69 378 ALA B CA 1
ATOM 7393 C C . ALA B 1 378 ? 2.945 14.75 23.188 1 97.69 378 ALA B C 1
ATOM 7395 O O . ALA B 1 378 ? 3.998 14.133 23.375 1 97.69 378 ALA B O 1
ATOM 7396 N N . GLU B 1 379 ? 2.645 15.875 23.812 1 97.69 379 GLU B N 1
ATOM 7397 C CA . GLU B 1 379 ? 3.584 16.562 24.703 1 97.69 379 GLU B CA 1
ATOM 7398 C C . GLU B 1 379 ? 4.039 15.648 25.828 1 97.69 379 GLU B C 1
ATOM 7400 O O . GLU B 1 379 ? 5.223 15.625 26.172 1 97.69 379 GLU B O 1
ATOM 7405 N N . ARG B 1 380 ? 3.141 14.891 26.359 1 96.62 380 ARG B N 1
ATOM 7406 C CA . ARG B 1 380 ? 3.453 13.984 27.469 1 96.62 380 ARG B CA 1
ATOM 7407 C C . ARG B 1 380 ? 4.445 12.914 27.031 1 96.62 380 ARG B C 1
ATOM 7409 O O . ARG B 1 380 ? 5.332 12.531 27.797 1 96.62 380 ARG B O 1
ATOM 7416 N N . THR B 1 381 ? 4.254 12.406 25.875 1 98 381 THR B N 1
ATOM 7417 C CA . THR B 1 381 ? 5.164 11.406 25.328 1 98 381 THR B CA 1
ATOM 7418 C C . THR B 1 381 ? 6.586 11.961 25.25 1 98 381 THR B C 1
ATOM 7420 O O . THR B 1 381 ? 7.543 11.273 25.609 1 98 381 THR B O 1
ATOM 7423 N N . LEU B 1 382 ? 6.707 13.203 24.812 1 98.56 382 LEU B N 1
ATOM 7424 C CA . LEU B 1 382 ? 8.008 13.844 24.688 1 98.56 382 LEU B CA 1
ATOM 7425 C C . LEU B 1 382 ? 8.648 14.055 26.062 1 98.56 382 LEU B C 1
ATOM 7427 O O . LEU B 1 382 ? 9.859 13.898 26.219 1 98.56 382 LEU B O 1
ATOM 7431 N N . GLU B 1 383 ? 7.855 14.375 26.984 1 98.19 383 GLU B N 1
ATOM 7432 C CA . GLU B 1 383 ? 8.359 14.555 28.344 1 98.19 383 GLU B CA 1
ATOM 7433 C C . GLU B 1 383 ? 8.953 13.258 28.891 1 98.19 383 GLU B C 1
ATOM 7435 O O . GLU B 1 383 ? 10.039 13.258 29.469 1 98.19 383 GLU B O 1
ATOM 7440 N N . VAL B 1 384 ? 8.211 12.211 28.703 1 98.19 384 VAL B N 1
ATOM 7441 C CA . VAL B 1 384 ? 8.664 10.898 29.172 1 98.19 384 VAL B CA 1
ATOM 7442 C C . VAL B 1 384 ? 9.914 10.477 28.406 1 98.19 384 VAL B C 1
ATOM 7444 O O . VAL B 1 384 ? 10.852 9.93 29 1 98.19 384 VAL B O 1
ATOM 7447 N N . LEU B 1 385 ? 9.961 10.742 27.141 1 98.44 385 LEU B N 1
ATOM 7448 C CA . LEU B 1 385 ? 11.117 10.391 26.328 1 98.44 385 LEU B CA 1
ATOM 7449 C C . LEU B 1 385 ? 12.359 11.133 26.797 1 98.44 385 LEU B C 1
ATOM 7451 O O . LEU B 1 385 ? 13.438 10.539 26.906 1 98.44 385 LEU B O 1
ATOM 7455 N N . ALA B 1 386 ? 12.25 12.398 27.125 1 97.94 386 ALA B N 1
ATOM 7456 C CA . ALA B 1 386 ? 13.375 13.219 27.562 1 97.94 386 ALA B CA 1
ATOM 7457 C C . ALA B 1 386 ? 13.961 12.68 28.875 1 97.94 386 ALA B C 1
ATOM 7459 O O . ALA B 1 386 ? 15.18 12.727 29.078 1 97.94 386 ALA B O 1
ATOM 7460 N N . LYS B 1 387 ? 13.086 12.195 29.703 1 97 387 LYS B N 1
ATOM 7461 C CA . LYS B 1 387 ? 13.539 11.633 30.969 1 97 387 LYS B CA 1
ATOM 7462 C C . LYS B 1 387 ? 14.227 10.281 30.766 1 97 387 LYS B C 1
ATOM 7464 O O . LYS B 1 387 ? 15.25 10 31.391 1 97 387 LYS B O 1
ATOM 7469 N N . ARG B 1 388 ? 13.68 9.508 29.906 1 96.69 388 ARG B N 1
ATOM 7470 C CA . ARG B 1 388 ? 14.172 8.156 29.641 1 96.69 388 ARG B CA 1
ATOM 7471 C C . ARG B 1 388 ? 15.469 8.188 28.844 1 96.69 388 ARG B C 1
ATOM 7473 O O . ARG B 1 388 ? 16.359 7.371 29.078 1 96.69 388 ARG B O 1
ATOM 7480 N N . ARG B 1 389 ? 15.531 9.148 27.906 1 97.12 389 ARG B N 1
ATOM 7481 C CA . ARG B 1 389 ? 16.656 9.25 26.984 1 97.12 389 ARG B CA 1
ATOM 7482 C C . ARG B 1 389 ? 17.188 10.68 26.922 1 97.12 389 ARG B C 1
ATOM 7484 O O . ARG B 1 389 ? 16.922 11.406 25.969 1 97.12 389 ARG B O 1
ATOM 7491 N N . PRO B 1 390 ? 18.062 11 27.781 1 94.5 390 PRO B N 1
ATOM 7492 C CA . PRO B 1 390 ? 18.609 12.359 27.781 1 94.5 390 PRO B CA 1
ATOM 7493 C C . PRO B 1 390 ? 19.438 12.648 26.531 1 94.5 390 PRO B C 1
ATOM 7495 O O . PRO B 1 390 ? 19.594 13.812 26.141 1 94.5 390 PRO B O 1
ATOM 7498 N N . ASP B 1 391 ? 19.953 11.578 25.938 1 94.81 391 ASP B N 1
ATOM 7499 C CA . ASP B 1 391 ? 20.734 11.742 24.703 1 94.81 391 ASP B CA 1
ATOM 7500 C C . ASP B 1 391 ? 19.844 12.164 23.547 1 94.81 391 ASP B C 1
ATOM 7502 O O . ASP B 1 391 ? 20.344 12.508 22.469 1 94.81 391 ASP B O 1
ATOM 7506 N N . MET B 1 392 ? 18.516 12.242 23.734 1 96.88 392 MET B N 1
ATOM 7507 C CA . MET B 1 392 ? 17.594 12.641 22.672 1 96.88 392 MET B CA 1
ATOM 7508 C C . MET B 1 392 ? 16.953 13.984 23 1 96.88 392 MET B C 1
ATOM 7510 O O . MET B 1 392 ? 15.875 14.312 22.484 1 96.88 392 MET B O 1
ATOM 7514 N N . HIS B 1 393 ? 17.562 14.773 23.781 1 97.19 393 HIS B N 1
ATOM 7515 C CA . HIS B 1 393 ? 17.031 16.062 24.219 1 97.19 393 HIS B CA 1
ATOM 7516 C C . HIS B 1 393 ? 16.859 17.016 23.031 1 97.19 393 HIS B C 1
ATOM 7518 O O . HIS B 1 393 ? 15.883 17.766 22.969 1 97.19 393 HIS B O 1
ATOM 7524 N N . LEU B 1 394 ? 17.812 16.969 22.141 1 97.88 394 LEU B N 1
ATOM 7525 C CA . LEU B 1 394 ? 17.703 17.828 20.953 1 97.88 394 LEU B CA 1
ATOM 7526 C C . LEU B 1 394 ? 16.438 17.5 20.156 1 97.88 394 LEU B C 1
ATOM 7528 O O . LEU B 1 394 ? 15.695 18.391 19.781 1 97.88 394 LEU B O 1
ATOM 7532 N N . GLN B 1 395 ? 16.234 16.219 19.969 1 97.94 395 GLN B N 1
ATOM 7533 C CA . GLN B 1 395 ? 15.07 15.766 19.219 1 97.94 395 GLN B CA 1
ATOM 7534 C C . GLN B 1 395 ? 13.781 16.219 19.891 1 97.94 395 GLN B C 1
ATOM 7536 O O . GLN B 1 395 ? 12.859 16.688 19.234 1 97.94 395 GLN B O 1
ATOM 7541 N N . VAL B 1 396 ? 13.695 16.047 21.125 1 98.75 396 VAL B N 1
ATOM 7542 C CA . VAL B 1 396 ? 12.516 16.406 21.906 1 98.75 396 VAL B CA 1
ATOM 7543 C C . VAL B 1 396 ? 12.281 17.922 21.812 1 98.75 396 VAL B C 1
ATOM 7545 O O . VAL B 1 396 ? 11.156 18.375 21.625 1 98.75 396 VAL B O 1
ATOM 7548 N N . ALA B 1 397 ? 13.359 18.703 21.953 1 98.75 397 ALA B N 1
ATOM 7549 C CA . ALA B 1 397 ? 13.25 20.156 21.859 1 98.75 397 ALA B CA 1
ATOM 7550 C C . ALA B 1 397 ? 12.742 20.578 20.484 1 98.75 397 ALA B C 1
ATOM 7552 O O . ALA B 1 397 ? 11.891 21.453 20.375 1 98.75 397 ALA B O 1
ATOM 7553 N N . MET B 1 398 ? 13.273 19.969 19.5 1 98.62 398 MET B N 1
ATOM 7554 C CA . MET B 1 398 ? 12.836 20.281 18.141 1 98.62 398 MET B CA 1
ATOM 7555 C C . MET B 1 398 ? 11.375 19.906 17.938 1 98.62 398 MET B C 1
ATOM 7557 O O . MET B 1 398 ? 10.633 20.609 17.25 1 98.62 398 MET B O 1
ATOM 7561 N N . ALA B 1 399 ? 10.969 18.781 18.531 1 98.75 399 ALA B N 1
ATOM 7562 C CA . ALA B 1 399 ? 9.562 18.391 18.469 1 98.75 399 ALA B CA 1
ATOM 7563 C C . ALA B 1 399 ? 8.68 19.406 19.188 1 98.75 399 ALA B C 1
ATOM 7565 O O . ALA B 1 399 ? 7.539 19.641 18.781 1 98.75 399 ALA B O 1
ATOM 7566 N N . CYS B 1 400 ? 9.164 19.984 20.234 1 98.75 400 CYS B N 1
ATOM 7567 C CA . CYS B 1 400 ? 8.43 21.031 20.938 1 98.75 400 CYS B CA 1
ATOM 7568 C C . CYS B 1 400 ? 8.18 22.234 20.031 1 98.75 400 CYS B C 1
ATOM 7570 O O . CYS B 1 400 ? 7.098 22.812 20.062 1 98.75 400 CYS B O 1
ATOM 7572 N N . ILE B 1 401 ? 9.211 22.609 19.297 1 98.38 401 ILE B N 1
ATOM 7573 C CA . ILE B 1 401 ? 9.055 23.703 18.359 1 98.38 401 ILE B CA 1
ATOM 7574 C C . ILE B 1 401 ? 7.973 23.359 17.344 1 98.38 401 ILE B C 1
ATOM 7576 O O . ILE B 1 401 ? 7.066 24.156 17.094 1 98.38 401 ILE B O 1
ATOM 7580 N N . ALA B 1 402 ? 8.039 22.141 16.828 1 97.88 402 ALA B N 1
ATOM 7581 C CA . ALA B 1 402 ? 7.113 21.688 15.789 1 97.88 402 ALA B CA 1
ATOM 7582 C C . ALA B 1 402 ? 5.68 21.672 16.312 1 97.88 402 ALA B C 1
ATOM 7584 O O . ALA B 1 402 ? 4.738 21.984 15.578 1 97.88 402 ALA B O 1
ATOM 7585 N N . GLY B 1 403 ? 5.508 21.328 17.562 1 97.62 403 GLY B N 1
ATOM 7586 C CA . GLY B 1 403 ? 4.18 21.203 18.141 1 97.62 403 GLY B CA 1
ATOM 7587 C C . GLY B 1 403 ? 3.746 22.438 18.906 1 97.62 403 GLY B C 1
ATOM 7588 O O . GLY B 1 403 ? 2.65 22.469 19.469 1 97.62 403 GLY B O 1
ATOM 7589 N N . ASN B 1 404 ? 4.586 23.453 18.953 1 97.81 404 ASN B N 1
ATOM 7590 C CA . ASN B 1 404 ? 4.34 24.656 19.734 1 97.81 404 ASN B CA 1
ATOM 7591 C C . ASN B 1 404 ? 4.105 24.328 21.203 1 97.81 404 ASN B C 1
ATOM 7593 O O . ASN B 1 404 ? 3.182 24.859 21.828 1 97.81 404 ASN B O 1
ATOM 7597 N N . TYR B 1 405 ? 4.891 23.375 21.719 1 98 405 TYR B N 1
ATOM 7598 C CA . TYR B 1 405 ? 4.809 22.938 23.109 1 98 405 TYR B CA 1
ATOM 7599 C C . TYR B 1 405 ? 5.676 23.828 24 1 98 405 TYR B C 1
ATOM 7601 O O . TYR B 1 405 ? 6.773 23.422 24.406 1 98 405 TYR B O 1
ATOM 7609 N N . LYS B 1 406 ? 5.203 24.938 24.484 1 98.06 406 LYS B N 1
ATOM 7610 C CA . LYS B 1 406 ? 5.949 25.953 25.203 1 98.06 406 LYS B CA 1
ATOM 7611 C C . LYS B 1 406 ? 6.211 25.516 26.641 1 98.06 406 LYS B C 1
ATOM 7613 O O . LYS B 1 406 ? 7.293 25.75 27.188 1 98.06 406 LYS B O 1
ATOM 7618 N N . GLU B 1 407 ? 5.23 24.828 27.156 1 97.81 407 GLU B N 1
ATOM 7619 C CA . GLU B 1 407 ? 5.371 24.406 28.547 1 97.81 407 GLU B CA 1
ATOM 7620 C C . GLU B 1 407 ? 6.512 23.406 28.703 1 97.81 407 GLU B C 1
ATOM 7622 O O . GLU B 1 407 ? 7.367 23.562 29.578 1 97.81 407 GLU B O 1
ATOM 7627 N N . LEU B 1 408 ? 6.492 22.422 27.906 1 98.19 408 LEU B N 1
ATOM 7628 C CA . LEU B 1 408 ? 7.559 21.438 27.984 1 98.19 408 LEU B CA 1
ATOM 7629 C C . LEU B 1 408 ? 8.906 22.062 27.625 1 98.19 408 LEU B C 1
ATOM 7631 O O . LEU B 1 408 ? 9.922 21.719 28.234 1 98.19 408 LEU B O 1
ATOM 7635 N N . TRP B 1 409 ? 8.969 22.938 26.688 1 98.56 409 TRP B N 1
ATOM 7636 C CA . TRP B 1 409 ? 10.188 23.656 26.297 1 98.56 409 TRP B CA 1
ATOM 7637 C C . TRP B 1 409 ? 10.805 24.359 27.5 1 98.56 409 TRP B C 1
ATOM 7639 O O . TRP B 1 409 ? 12.008 24.234 27.75 1 98.56 409 TRP B O 1
ATOM 7649 N N . ASP B 1 410 ? 9.977 25.062 28.203 1 98.25 410 ASP B N 1
ATOM 7650 C CA . ASP B 1 410 ? 10.453 25.828 29.344 1 98.25 410 ASP B CA 1
ATOM 7651 C C . ASP B 1 410 ? 10.984 24.922 30.453 1 98.25 410 ASP B C 1
ATOM 7653 O O . ASP B 1 410 ? 11.938 25.266 31.141 1 98.25 410 ASP B O 1
ATOM 7657 N N . LYS B 1 411 ? 10.32 23.734 30.547 1 97.5 411 LYS B N 1
ATOM 7658 C CA . LYS B 1 411 ? 10.781 22.75 31.516 1 97.5 411 LYS B CA 1
ATOM 7659 C C . LYS B 1 411 ? 12.133 22.172 31.109 1 97.5 411 LYS B C 1
ATOM 7661 O O . LYS B 1 411 ? 13.008 21.969 31.953 1 97.5 411 LYS B O 1
ATOM 7666 N N . LEU B 1 412 ? 12.305 21.922 29.844 1 97.62 412 LEU B N 1
ATOM 7667 C CA . LEU B 1 412 ? 13.523 21.328 29.312 1 97.62 412 LEU B CA 1
ATOM 7668 C C . LEU B 1 412 ? 14.672 22.344 29.328 1 97.62 412 LEU B C 1
ATOM 7670 O O . LEU B 1 412 ? 15.82 21.969 29.562 1 97.62 412 LEU B O 1
ATOM 7674 N N . ALA B 1 413 ? 14.414 23.578 29.016 1 97.25 413 ALA B N 1
ATOM 7675 C CA . ALA B 1 413 ? 15.383 24.672 28.969 1 97.25 413 ALA B CA 1
ATOM 7676 C C . ALA B 1 413 ? 16.609 24.281 28.156 1 97.25 413 ALA B C 1
ATOM 7678 O O . ALA B 1 413 ? 17.734 24.281 28.656 1 97.25 413 ALA B O 1
ATOM 7679 N N . PRO B 1 414 ? 16.391 23.969 26.938 1 96.94 414 PRO B N 1
ATOM 7680 C CA . PRO B 1 414 ? 17.516 23.469 26.141 1 96.94 414 PRO B CA 1
ATOM 7681 C C . PRO B 1 414 ? 18.594 24.516 25.922 1 96.94 414 PRO B C 1
ATOM 7683 O O . PRO B 1 414 ? 18.297 25.719 25.875 1 96.94 414 PRO B O 1
ATOM 7686 N N . GLU B 1 415 ? 19.812 24 25.766 1 95.31 415 GLU B N 1
ATOM 7687 C CA . GLU B 1 415 ? 20.891 24.891 25.328 1 95.31 415 GLU B CA 1
ATOM 7688 C C . GLU B 1 415 ? 20.734 25.281 23.859 1 95.31 415 GLU B C 1
ATOM 7690 O O . GLU B 1 415 ? 20.344 24.469 23.031 1 95.31 415 GLU B O 1
ATOM 7695 N N . PRO B 1 416 ? 21.031 26.578 23.625 1 96.88 416 PRO B N 1
ATOM 7696 C CA . PRO B 1 416 ? 20.891 27.031 22.25 1 96.88 416 PRO B CA 1
ATOM 7697 C C . PRO B 1 416 ? 21.797 26.281 21.281 1 96.88 416 PRO B C 1
ATOM 7699 O O . PRO B 1 416 ? 22.953 26 21.609 1 96.88 416 PRO B O 1
ATOM 7702 N N . SER B 1 417 ? 21.312 25.938 20.172 1 96.81 417 SER B N 1
ATOM 7703 C CA . SER B 1 417 ? 22.062 25.328 19.078 1 96.81 417 SER B CA 1
ATOM 7704 C C . SER B 1 417 ? 21.609 25.844 17.734 1 96.81 417 SER B C 1
ATOM 7706 O O . SER B 1 417 ? 20.562 26.469 17.625 1 96.81 417 SER B O 1
ATOM 7708 N N . ARG B 1 418 ? 22.438 25.578 16.766 1 95.62 418 ARG B N 1
ATOM 7709 C CA . ARG B 1 418 ? 22.109 25.984 15.398 1 95.62 418 ARG B CA 1
ATOM 7710 C C . ARG B 1 418 ? 20.844 25.297 14.914 1 95.62 418 ARG B C 1
ATOM 7712 O O . ARG B 1 418 ? 20 25.922 14.258 1 95.62 418 ARG B O 1
ATOM 7719 N N . GLN B 1 419 ? 20.672 24.031 15.211 1 96.25 419 GLN B N 1
ATOM 7720 C CA . GLN B 1 419 ? 19.5 23.266 14.797 1 96.25 419 GLN B CA 1
ATOM 7721 C C . GLN B 1 419 ? 18.203 23.891 15.336 1 96.25 419 GLN B C 1
ATOM 7723 O O . GLN B 1 419 ? 17.25 24.094 14.586 1 96.25 419 GLN B O 1
ATOM 7728 N N . LEU B 1 420 ? 18.234 24.219 16.578 1 98.06 420 LEU B N 1
ATOM 7729 C CA . LEU B 1 420 ? 17.047 24.766 17.234 1 98.06 420 LEU B CA 1
ATOM 7730 C C . LEU B 1 420 ? 16.703 26.141 16.672 1 98.06 420 LEU B C 1
ATOM 7732 O O . LEU B 1 420 ? 15.531 26.422 16.391 1 98.06 420 LEU B O 1
ATOM 7736 N N . TYR B 1 421 ? 17.719 26.922 16.516 1 97.62 421 TYR B N 1
ATOM 7737 C CA . TYR B 1 421 ? 17.469 28.297 16.047 1 97.62 421 TYR B CA 1
ATOM 7738 C C . TYR B 1 421 ? 16.984 28.297 14.609 1 97.62 421 TYR B C 1
ATOM 7740 O O . TYR B 1 421 ? 16.094 29.078 14.25 1 97.62 421 TYR B O 1
ATOM 7748 N N . GLU B 1 422 ? 17.594 27.453 13.82 1 96.25 422 GLU B N 1
ATOM 7749 C CA . GLU B 1 422 ? 17.188 27.359 12.422 1 96.25 422 GLU B CA 1
ATOM 7750 C C . GLU B 1 422 ? 15.734 26.922 12.297 1 96.25 422 GLU B C 1
ATOM 7752 O O . GLU B 1 422 ? 14.984 27.453 11.484 1 96.25 422 GLU B O 1
ATOM 7757 N N . GLN B 1 423 ? 15.344 25.953 13.07 1 97.44 423 GLN B N 1
ATOM 7758 C CA . GLN B 1 423 ? 13.969 25.484 13.016 1 97.44 423 GLN B CA 1
ATOM 7759 C C . GLN B 1 423 ? 13 26.531 13.547 1 97.44 423 GLN B C 1
ATOM 7761 O O . GLN B 1 423 ? 11.984 26.812 12.914 1 97.44 423 GLN B O 1
ATOM 7766 N N . ALA B 1 424 ? 13.289 27.109 14.633 1 97.94 424 ALA B N 1
ATOM 7767 C CA . ALA B 1 424 ? 12.391 28.047 15.305 1 97.94 424 ALA B CA 1
ATOM 7768 C C . ALA B 1 424 ? 12.211 29.328 14.477 1 97.94 424 ALA B C 1
ATOM 7770 O O . ALA B 1 424 ? 11.117 29.906 14.453 1 97.94 424 ALA B O 1
ATOM 7771 N N . SER B 1 425 ? 13.273 29.797 13.805 1 96.94 425 SER B N 1
ATOM 7772 C CA . SER B 1 425 ? 13.281 31.062 13.102 1 96.94 425 SER B CA 1
ATOM 7773 C C . SER B 1 425 ? 12.984 30.875 11.617 1 96.94 425 SER B C 1
ATOM 7775 O O . SER B 1 425 ? 13.078 31.828 10.836 1 96.94 425 SER B O 1
ATOM 7777 N N . LEU B 1 426 ? 12.68 29.672 11.164 1 94.69 426 LEU B N 1
ATOM 7778 C CA . LEU B 1 426 ? 12.492 29.359 9.75 1 94.69 426 LEU B CA 1
ATOM 7779 C C . LEU B 1 426 ? 13.672 29.844 8.914 1 94.69 426 LEU B C 1
ATOM 7781 O O . LEU B 1 426 ? 13.492 30.625 7.977 1 94.69 426 LEU B O 1
ATOM 7785 N N . ARG B 1 427 ? 14.852 29.359 9.234 1 90.19 427 ARG B N 1
ATOM 7786 C CA . ARG B 1 427 ? 16.125 29.641 8.57 1 90.19 427 ARG B CA 1
ATOM 7787 C C . ARG B 1 427 ? 16.469 31.125 8.695 1 90.19 427 ARG B C 1
ATOM 7789 O O . ARG B 1 427 ? 16.75 31.781 7.691 1 90.19 427 ARG B O 1
ATOM 7796 N N . ARG B 1 428 ? 16.156 31.75 9.781 1 88.75 428 ARG B N 1
ATOM 7797 C CA . ARG B 1 428 ? 16.594 33.062 10.195 1 88.75 428 ARG B CA 1
ATOM 7798 C C . ARG B 1 428 ? 15.805 34.156 9.469 1 88.75 428 ARG B C 1
ATOM 7800 O O . ARG B 1 428 ? 16.359 35.188 9.109 1 88.75 428 ARG B O 1
ATOM 7807 N N . ASP B 1 429 ? 14.617 33.75 9.141 1 93.5 429 ASP B N 1
ATOM 7808 C CA . ASP B 1 429 ? 13.727 34.812 8.641 1 93.5 429 ASP B CA 1
ATOM 7809 C C . ASP B 1 429 ? 13.516 35.906 9.695 1 93.5 429 ASP B C 1
ATOM 7811 O O . ASP B 1 429 ? 12.961 35.625 10.766 1 93.5 429 ASP B O 1
ATOM 7815 N N . PRO B 1 430 ? 13.875 37.094 9.391 1 93.44 430 PRO B N 1
ATOM 7816 C CA . PRO B 1 430 ? 13.844 38.156 10.398 1 93.44 430 PRO B CA 1
ATOM 7817 C C . PRO B 1 430 ? 12.43 38.5 10.844 1 93.44 430 PRO B C 1
ATOM 7819 O O . PRO B 1 430 ? 12.242 39.062 11.922 1 93.44 430 PRO B O 1
ATOM 7822 N N . SER B 1 431 ? 11.492 38.156 10.102 1 94.62 431 SER B N 1
ATOM 7823 C CA . SER B 1 431 ? 10.117 38.5 10.445 1 94.62 431 SER B CA 1
ATOM 7824 C C . SER B 1 431 ? 9.539 37.5 11.461 1 94.62 431 SER B C 1
ATOM 7826 O O . SER B 1 431 ? 8.5 37.781 12.062 1 94.62 431 SER B O 1
ATOM 7828 N N . VAL B 1 432 ? 10.219 36.469 11.711 1 96.69 432 VAL B N 1
ATOM 7829 C CA . VAL B 1 432 ? 9.656 35.406 12.516 1 96.69 432 VAL B CA 1
ATOM 7830 C C . VAL B 1 432 ? 10.055 35.594 13.984 1 96.69 432 VAL B C 1
ATOM 7832 O O . VAL B 1 432 ? 11.242 35.656 14.305 1 96.69 432 VAL B O 1
ATOM 7835 N N . ARG B 1 433 ? 9.07 35.719 14.766 1 96.31 433 ARG B N 1
ATOM 7836 C CA . ARG B 1 433 ? 9.219 35.719 16.219 1 96.31 433 ARG B CA 1
ATOM 7837 C C . ARG B 1 433 ? 8.25 34.75 16.875 1 96.31 433 ARG B C 1
ATOM 7839 O O . ARG B 1 433 ? 7.121 34.562 16.406 1 96.31 433 ARG B O 1
ATOM 7846 N N . ASN B 1 434 ? 8.664 34.156 17.844 1 97.31 434 ASN B N 1
ATOM 7847 C CA . ASN B 1 434 ? 7.859 33.281 18.672 1 97.31 434 ASN B CA 1
ATOM 7848 C C . ASN B 1 434 ? 8.531 32.969 20 1 97.31 434 ASN B C 1
ATOM 7850 O O . ASN B 1 434 ? 9.602 33.5 20.297 1 97.31 434 ASN B O 1
ATOM 7854 N N . HIS B 1 435 ? 7.863 32.125 20.766 1 98.12 435 HIS B N 1
ATOM 7855 C CA . HIS B 1 435 ? 8.336 31.812 22.109 1 98.12 435 HIS B CA 1
ATOM 7856 C C . HIS B 1 435 ? 9.742 31.219 22.078 1 98.12 435 HIS B C 1
ATOM 7858 O O . HIS B 1 435 ? 10.57 31.531 22.938 1 98.12 435 HIS B O 1
ATOM 7864 N N . PHE B 1 436 ? 10.055 30.453 21.156 1 98.44 436 PHE B N 1
ATOM 7865 C CA . PHE B 1 436 ? 11.289 29.688 21.062 1 98.44 436 PHE B CA 1
ATOM 7866 C C . PHE B 1 436 ? 12.438 30.578 20.578 1 98.44 436 PHE B C 1
ATOM 7868 O O . PHE B 1 436 ? 13.547 30.5 21.094 1 98.44 436 PHE B O 1
ATOM 7875 N N . VAL B 1 437 ? 12.164 31.359 19.531 1 98.06 437 VAL B N 1
ATOM 7876 C CA . VAL B 1 437 ? 13.164 32.312 19.047 1 98.06 437 VAL B CA 1
ATOM 7877 C C . VAL B 1 437 ? 13.57 33.25 20.172 1 98.06 437 VAL B C 1
ATOM 7879 O O . VAL B 1 437 ? 14.758 33.5 20.406 1 98.06 437 VAL B O 1
ATOM 7882 N N . ASP B 1 438 ? 12.57 33.781 20.859 1 97.62 438 ASP B N 1
ATOM 7883 C CA . ASP B 1 438 ? 12.82 34.719 21.953 1 97.62 438 ASP B CA 1
ATOM 7884 C C . ASP B 1 438 ? 13.672 34.062 23.047 1 97.62 438 ASP B C 1
ATOM 7886 O O . ASP B 1 438 ? 14.609 34.688 23.562 1 97.62 438 ASP B O 1
ATOM 7890 N N . TYR B 1 439 ? 13.32 32.906 23.375 1 98 439 TYR B N 1
ATOM 7891 C CA . TYR B 1 439 ? 14.078 32.156 24.375 1 98 439 TYR B CA 1
ATOM 7892 C C . TYR B 1 439 ? 15.523 31.953 23.922 1 98 439 TYR B C 1
ATOM 7894 O O . TYR B 1 439 ? 16.453 32.219 24.703 1 98 439 TYR B O 1
ATOM 7902 N N . LEU B 1 440 ? 15.742 31.516 22.734 1 97.81 440 LEU B N 1
ATOM 7903 C CA . LEU B 1 440 ? 17.062 31.156 22.234 1 97.81 440 LEU B CA 1
ATOM 7904 C C . LEU B 1 440 ? 17.953 32.406 22.125 1 97.81 440 LEU B C 1
ATOM 7906 O O . LEU B 1 440 ? 19.141 32.344 22.438 1 97.81 440 LEU B O 1
ATOM 7910 N N . GLU B 1 441 ? 17.406 33.469 21.734 1 97 441 GLU B N 1
ATOM 7911 C CA . GLU B 1 441 ? 18.156 34.719 21.656 1 97 441 GLU B CA 1
ATOM 7912 C C . GLU B 1 441 ? 18.547 35.219 23.047 1 97 441 GLU B C 1
ATOM 7914 O O . GLU B 1 441 ? 19.672 35.656 23.266 1 97 441 GLU B O 1
ATOM 7919 N N . ARG B 1 442 ? 17.562 35.219 23.891 1 97.25 442 ARG B N 1
ATOM 7920 C CA . ARG B 1 442 ? 17.844 35.656 25.266 1 97.25 442 ARG B CA 1
ATOM 7921 C C . ARG B 1 442 ? 18.922 34.781 25.906 1 97.25 442 ARG B C 1
ATOM 7923 O O . ARG B 1 442 ? 19.891 35.312 26.469 1 97.25 442 ARG B O 1
ATOM 7930 N N . ARG B 1 443 ? 18.75 33.469 25.828 1 97.06 443 ARG B N 1
ATOM 7931 C CA . ARG B 1 443 ? 19.703 32.531 26.422 1 97.06 443 ARG B CA 1
ATOM 7932 C C . ARG B 1 443 ? 21.078 32.688 25.797 1 97.06 443 ARG B C 1
ATOM 7934 O O . ARG B 1 443 ? 22.094 32.594 26.5 1 97.06 443 ARG B O 1
ATOM 7941 N N . THR B 1 444 ? 21.156 32.844 24.531 1 96.69 444 THR B N 1
ATOM 7942 C CA . THR B 1 444 ? 22.422 33.031 23.844 1 96.69 444 THR B CA 1
ATOM 7943 C C . THR B 1 444 ? 23.125 34.312 24.344 1 96.69 444 THR B C 1
ATOM 7945 O O . THR B 1 444 ? 24.328 34.281 24.578 1 96.69 444 THR B O 1
ATOM 7948 N N . SER B 1 445 ? 22.375 35.344 24.516 1 96.06 445 SER B N 1
ATOM 7949 C CA . SER B 1 445 ? 22.906 36.594 25.031 1 96.06 445 SER B CA 1
ATOM 7950 C C . SER B 1 445 ? 23.453 36.438 26.453 1 96.06 445 SER B C 1
ATOM 7952 O O . SER B 1 445 ? 24.5 36.969 26.797 1 96.06 445 SER B O 1
ATOM 7954 N N . GLU B 1 446 ? 22.734 35.719 27.219 1 96.31 446 GLU B N 1
ATOM 7955 C CA . GLU B 1 446 ? 23.156 35.438 28.594 1 96.31 446 GLU B CA 1
ATOM 7956 C C . GLU B 1 446 ? 24.484 34.688 28.609 1 96.31 446 GLU B C 1
ATOM 7958 O O . GLU B 1 446 ? 25.266 34.844 29.547 1 96.31 446 GLU B O 1
ATOM 7963 N N . LEU B 1 447 ? 24.719 33.938 27.625 1 94.12 447 LEU B N 1
ATOM 7964 C CA . LEU B 1 447 ? 25.938 33.156 27.531 1 94.12 447 LEU B CA 1
ATOM 7965 C C . LEU B 1 447 ? 27.047 33.969 26.859 1 94.12 447 LEU B C 1
ATOM 7967 O O . LEU B 1 447 ? 28.172 33.469 26.703 1 94.12 447 LEU B O 1
ATOM 7971 N N . GLY B 1 448 ? 26.766 35.188 26.453 1 92.88 448 GLY B N 1
ATOM 7972 C CA . GLY B 1 448 ? 27.75 36.062 25.828 1 92.88 448 GLY B CA 1
ATOM 7973 C C . GLY B 1 448 ? 28.047 35.688 24.391 1 92.88 448 GLY B C 1
ATOM 7974 O O . GLY B 1 448 ? 29.125 35.969 23.875 1 92.88 448 GLY B O 1
ATOM 7975 N N . LEU B 1 449 ? 27.109 34.938 23.797 1 92.56 449 LEU B N 1
ATOM 7976 C CA . LEU B 1 449 ? 27.312 34.469 22.422 1 92.56 449 LEU B CA 1
ATOM 7977 C C . LEU B 1 449 ? 26.406 35.25 21.469 1 92.56 449 LEU B C 1
ATOM 7979 O O . LEU B 1 449 ? 25.469 35.938 21.891 1 92.56 449 LEU B O 1
ATOM 7983 N N . ASP B 1 450 ? 26.781 35.062 20.141 1 92.56 450 ASP B N 1
ATOM 7984 C CA . ASP B 1 450 ? 25.938 35.562 19.062 1 92.56 450 ASP B CA 1
ATOM 7985 C C . ASP B 1 450 ? 25.156 34.406 18.422 1 92.56 450 ASP B C 1
ATOM 7987 O O . ASP B 1 450 ? 25.672 33.312 18.25 1 92.56 450 ASP B O 1
ATOM 7991 N N . VAL B 1 451 ? 23.922 34.719 18.125 1 91.56 451 VAL B N 1
ATOM 7992 C CA . VAL B 1 451 ? 23.062 33.688 17.531 1 91.56 451 VAL B CA 1
ATOM 7993 C C . VAL B 1 451 ? 23.672 33.188 16.234 1 91.56 451 VAL B C 1
ATOM 7995 O O . VAL B 1 451 ? 23.516 32.031 15.867 1 91.56 451 VAL B O 1
ATOM 7998 N N . LYS B 1 452 ? 24.391 34.031 15.508 1 90.62 452 LYS B N 1
ATOM 7999 C CA . LYS B 1 452 ? 25.031 33.656 14.25 1 90.62 452 LYS B CA 1
ATOM 8000 C C . LYS B 1 452 ? 26.172 32.688 14.484 1 90.62 452 LYS B C 1
ATOM 8002 O O . LYS B 1 452 ? 26.594 31.953 13.57 1 90.62 452 LYS B O 1
ATOM 8007 N N . ALA B 1 453 ? 26.609 32.656 15.672 1 90.88 453 ALA B N 1
ATOM 8008 C CA . ALA B 1 453 ? 27.797 31.844 15.984 1 90.88 453 ALA B CA 1
ATOM 8009 C C . ALA B 1 453 ? 27.391 30.547 16.688 1 90.88 453 ALA B C 1
ATOM 8011 O O . ALA B 1 453 ? 28.266 29.781 17.125 1 90.88 453 ALA B O 1
ATOM 8012 N N . LEU B 1 454 ? 26.094 30.312 16.734 1 93.62 454 LEU B N 1
ATOM 8013 C CA . LEU B 1 454 ? 25.656 29.078 17.391 1 93.62 454 LEU B CA 1
ATOM 8014 C C . LEU B 1 454 ? 26.234 27.859 16.703 1 93.62 454 LEU B C 1
ATOM 8016 O O . LEU B 1 454 ? 26.297 27.797 15.477 1 93.62 454 LEU B O 1
ATOM 8020 N N . GLN B 1 455 ? 26.641 26.969 17.5 1 91.44 455 GLN B N 1
ATOM 8021 C CA . GLN B 1 455 ? 27.25 25.734 16.969 1 91.44 455 GLN B CA 1
ATOM 8022 C C . GLN B 1 455 ? 26.203 24.625 16.844 1 91.44 455 GLN B C 1
ATOM 8024 O O . GLN B 1 455 ? 25.188 24.641 17.531 1 91.44 455 GLN B O 1
ATOM 8029 N N . GLU B 1 456 ? 26.516 23.734 15.969 1 92.88 456 GLU B N 1
ATOM 8030 C CA . GLU B 1 456 ? 25.688 22.547 15.812 1 92.88 456 GLU B CA 1
ATOM 8031 C C . GLU B 1 456 ? 26.031 21.484 16.859 1 92.88 456 GLU B C 1
ATOM 8033 O O . GLU B 1 456 ? 27.188 21.328 17.234 1 92.88 456 GLU B O 1
ATOM 8038 N N . VAL B 1 457 ? 24.984 20.844 17.312 1 92.62 457 VAL B N 1
ATOM 8039 C CA . VAL B 1 457 ? 25.188 19.609 18.078 1 92.62 457 VAL B CA 1
ATOM 8040 C C . VAL B 1 457 ? 25.531 18.469 17.125 1 92.62 457 VAL B C 1
ATOM 8042 O O . VAL B 1 457 ? 24.781 18.203 16.172 1 92.62 457 VAL B O 1
ATOM 8045 N N . ASN B 1 458 ? 26.641 17.812 17.234 1 90.88 458 ASN B N 1
ATOM 8046 C CA . ASN B 1 458 ? 27.078 16.797 16.297 1 90.88 458 ASN B CA 1
ATOM 8047 C C . ASN B 1 458 ? 27.703 15.594 17 1 90.88 458 ASN B C 1
ATOM 8049 O O . ASN B 1 458 ? 28.734 15.07 16.578 1 90.88 458 ASN B O 1
ATOM 8053 N N . GLU B 1 459 ? 27.125 15.195 18.016 1 88.62 459 GLU B N 1
ATOM 8054 C CA . GLU B 1 459 ? 27.656 14.094 18.812 1 88.62 459 GLU B CA 1
ATOM 8055 C C . GLU B 1 459 ? 27.219 12.742 18.234 1 88.62 459 GLU B C 1
ATOM 8057 O O . GLU B 1 459 ? 27.922 11.742 18.406 1 88.62 459 GLU B O 1
ATOM 8062 N N . LEU B 1 460 ? 26.062 12.719 17.672 1 88.56 460 LEU B N 1
ATOM 8063 C CA . LEU B 1 460 ? 25.5 11.516 17.094 1 88.56 460 LEU B CA 1
ATOM 8064 C C . LEU B 1 460 ? 25.062 11.766 15.656 1 88.56 460 LEU B C 1
ATOM 8066 O O . LEU B 1 460 ? 24.75 12.898 15.281 1 88.56 460 LEU B O 1
ATOM 8070 N N . PRO B 1 461 ? 25 10.664 14.844 1 85.25 461 PRO B N 1
ATOM 8071 C CA . PRO B 1 461 ? 24.453 10.82 13.492 1 85.25 461 PRO B CA 1
ATOM 8072 C C . PRO B 1 461 ? 23.062 11.445 13.484 1 85.25 461 PRO B C 1
ATOM 8074 O O . PRO B 1 461 ? 22.734 12.219 12.586 1 85.25 461 PRO B O 1
ATOM 8077 N N . ALA B 1 462 ? 22.391 11.156 14.492 1 90.06 462 ALA B N 1
ATOM 8078 C CA . ALA B 1 462 ? 21.016 11.656 14.633 1 90.06 462 ALA B CA 1
ATOM 8079 C C . ALA B 1 462 ? 20.984 13.18 14.625 1 90.06 462 ALA B C 1
ATOM 8081 O O . ALA B 1 462 ? 20.016 13.789 14.164 1 90.06 462 ALA B O 1
ATOM 8082 N N . HIS B 1 463 ? 22.016 13.805 15.086 1 90.69 463 HIS B N 1
ATOM 8083 C CA . HIS B 1 463 ? 22.078 15.266 15.172 1 90.69 463 HIS B CA 1
ATOM 8084 C C . HIS B 1 463 ? 22.203 15.891 13.781 1 90.69 463 HIS B C 1
ATOM 8086 O O . HIS B 1 463 ? 21.688 16.984 13.539 1 90.69 463 HIS B O 1
ATOM 8092 N N . ASP B 1 464 ? 22.844 15.125 12.938 1 87.38 464 ASP B N 1
ATOM 8093 C CA . ASP B 1 464 ? 22.922 15.562 11.547 1 87.38 464 ASP B CA 1
ATOM 8094 C C . ASP B 1 464 ? 21.547 15.5 10.883 1 87.38 464 ASP B C 1
ATOM 8096 O O . ASP B 1 464 ? 21.188 16.391 10.094 1 87.38 464 ASP B O 1
ATOM 8100 N N . TRP B 1 465 ? 20.891 14.5 11.242 1 88.62 465 TRP B N 1
ATOM 8101 C CA . TRP B 1 465 ? 19.547 14.359 10.695 1 88.62 465 TRP B CA 1
ATOM 8102 C C . TRP B 1 465 ? 18.609 15.438 11.242 1 88.62 465 TRP B C 1
ATOM 8104 O O . TRP B 1 465 ? 17.734 15.914 10.531 1 88.62 465 TRP B O 1
ATOM 8114 N N . CYS B 1 466 ? 18.828 15.773 12.398 1 91.75 466 CYS B N 1
ATOM 8115 C CA . CYS B 1 466 ? 18.078 16.875 12.992 1 91.75 466 CYS B CA 1
ATOM 8116 C C . CYS B 1 466 ? 18.344 18.188 12.242 1 91.75 466 CYS B C 1
ATOM 8118 O O . CYS B 1 466 ? 17.422 18.969 12.008 1 91.75 466 CYS B O 1
ATOM 8120 N N . TRP B 1 467 ? 19.578 18.359 11.906 1 91.44 467 TRP B N 1
ATOM 8121 C CA . TRP B 1 467 ? 19.953 19.547 11.164 1 91.44 467 TRP B CA 1
ATOM 8122 C C . TRP B 1 467 ? 19.219 19.609 9.828 1 91.44 467 TRP B C 1
ATOM 8124 O O . TRP B 1 467 ? 18.656 20.641 9.469 1 91.44 467 TRP B O 1
ATOM 8134 N N . ASN B 1 468 ? 19.219 18.5 9.164 1 90.06 468 ASN B N 1
ATOM 8135 C CA . ASN B 1 468 ? 18.531 18.422 7.879 1 90.06 468 ASN B CA 1
ATOM 8136 C C . ASN B 1 468 ? 17.031 18.641 8.031 1 90.06 468 ASN B C 1
ATOM 8138 O O . ASN B 1 468 ? 16.391 19.25 7.168 1 90.06 468 ASN B O 1
ATOM 8142 N N . ALA B 1 469 ? 16.531 18.203 9.156 1 93.06 469 ALA B N 1
ATOM 8143 C CA . ALA B 1 469 ? 15.094 18.234 9.391 1 93.06 469 ALA B CA 1
ATOM 8144 C C . ALA B 1 469 ? 14.648 19.594 9.922 1 93.06 469 ALA B C 1
ATOM 8146 O O . ALA B 1 469 ? 13.453 19.844 10.094 1 93.06 469 ALA B O 1
ATOM 8147 N N . ALA B 1 470 ? 15.539 20.516 10.141 1 95 470 ALA B N 1
ATOM 8148 C CA . ALA B 1 470 ? 15.219 21.828 10.688 1 95 470 ALA B CA 1
ATOM 8149 C C . ALA B 1 470 ? 14.484 22.672 9.656 1 95 470 ALA B C 1
ATOM 8151 O O . ALA B 1 470 ? 13.82 23.656 10.008 1 95 470 ALA B O 1
ATOM 8152 N N . ARG B 1 471 ? 14.531 22.25 8.469 1 93.19 471 ARG B N 1
ATOM 8153 C CA . ARG B 1 471 ? 13.891 23.016 7.406 1 93.19 471 ARG B CA 1
ATOM 8154 C C . ARG B 1 471 ? 12.367 22.906 7.492 1 93.19 471 ARG B C 1
ATOM 8156 O O . ARG B 1 471 ? 11.844 21.906 8.016 1 93.19 471 ARG B O 1
ATOM 8163 N N . LEU B 1 472 ? 11.758 23.922 6.941 1 93.75 472 LEU B N 1
ATOM 8164 C CA . LEU B 1 472 ? 10.305 23.969 6.926 1 93.75 472 LEU B CA 1
ATOM 8165 C C . LEU B 1 472 ? 9.727 22.859 6.059 1 93.75 472 LEU B C 1
ATOM 8167 O O . LEU B 1 472 ? 8.867 22.094 6.508 1 93.75 472 LEU B O 1
ATOM 8171 N N . ASP B 1 473 ? 10.156 22.828 4.801 1 93.75 473 ASP B N 1
ATOM 8172 C CA . ASP B 1 473 ? 9.672 21.859 3.822 1 93.75 473 ASP B CA 1
ATOM 8173 C C . ASP B 1 473 ? 10.516 20.594 3.85 1 93.75 473 ASP B C 1
ATOM 8175 O O . ASP B 1 473 ? 11.641 20.578 3.346 1 93.75 473 ASP B O 1
ATOM 8179 N N . LYS B 1 474 ? 9.945 19.531 4.453 1 93.81 474 LYS B N 1
ATOM 8180 C CA . LYS B 1 474 ? 10.68 18.281 4.609 1 93.81 474 LYS B CA 1
ATOM 8181 C C . LYS B 1 474 ? 10.797 17.547 3.281 1 93.81 474 LYS B C 1
ATOM 8183 O O . LYS B 1 474 ? 11.711 16.734 3.09 1 93.81 474 LYS B O 1
ATOM 8188 N N . GLU B 1 475 ? 9.859 17.766 2.346 1 93.31 475 GLU B N 1
ATOM 8189 C CA . GLU B 1 475 ? 9.836 17.141 1.022 1 93.31 475 GLU B CA 1
ATOM 8190 C C . GLU B 1 475 ? 9.547 18.172 -0.062 1 93.31 475 GLU B C 1
ATOM 8192 O O . GLU B 1 475 ? 8.453 18.203 -0.632 1 93.31 475 GLU B O 1
ATOM 8197 N N . PRO B 1 476 ? 10.531 18.953 -0.387 1 93.31 476 PRO B N 1
ATOM 8198 C CA . PRO B 1 476 ? 10.297 20 -1.387 1 93.31 476 PRO B CA 1
ATOM 8199 C C . PRO B 1 476 ? 9.82 19.438 -2.727 1 93.31 476 PRO B C 1
ATOM 8201 O O . PRO B 1 476 ? 10.359 18.438 -3.207 1 93.31 476 PRO B O 1
ATOM 8204 N N . THR B 1 477 ? 8.836 20.031 -3.297 1 95.38 477 THR B N 1
ATOM 8205 C CA . THR B 1 477 ? 8.305 19.656 -4.598 1 95.38 477 THR B CA 1
ATOM 8206 C C . THR B 1 477 ? 8.883 20.531 -5.703 1 95.38 477 THR B C 1
ATOM 8208 O O . THR B 1 477 ? 9.547 21.531 -5.426 1 95.38 477 THR B O 1
ATOM 8211 N N . SER B 1 478 ? 8.664 20.062 -6.934 1 94 478 SER B N 1
ATOM 8212 C CA . SER B 1 478 ? 9.227 20.812 -8.055 1 94 478 SER B CA 1
ATOM 8213 C C . SER B 1 478 ? 8.273 20.828 -9.25 1 94 478 SER B C 1
ATOM 8215 O O . SER B 1 478 ? 7.453 19.922 -9.398 1 94 478 SER B O 1
ATOM 8217 N N . CYS B 1 479 ? 8.461 21.859 -10.094 1 95.06 479 CYS B N 1
ATOM 8218 C CA . CYS B 1 479 ? 7.629 21.984 -11.289 1 95.06 479 CYS B CA 1
ATOM 8219 C C . CYS B 1 479 ? 8.297 21.328 -12.492 1 95.06 479 CYS B C 1
ATOM 8221 O O . CYS B 1 479 ? 7.793 21.422 -13.617 1 95.06 479 CYS B O 1
ATOM 8223 N N . TRP B 1 480 ? 9.398 20.703 -12.281 1 93.81 480 TRP B N 1
ATOM 8224 C CA . TRP B 1 480 ? 10.109 20.078 -13.383 1 93.81 480 TRP B CA 1
ATOM 8225 C C . TRP B 1 480 ? 9.484 18.734 -13.742 1 93.81 480 TRP B C 1
ATOM 8227 O O . TRP B 1 480 ? 9.516 17.797 -12.945 1 93.81 480 TRP B O 1
ATOM 8237 N N . LEU B 1 481 ? 8.945 18.656 -14.883 1 95.38 481 LEU B N 1
ATOM 8238 C CA . LEU B 1 481 ? 8.281 17.469 -15.383 1 95.38 481 LEU B CA 1
ATOM 8239 C C . LEU B 1 481 ? 9.227 16.625 -16.234 1 95.38 481 LEU B C 1
ATOM 8241 O O . LEU B 1 481 ? 9.664 17.062 -17.297 1 95.38 481 LEU B O 1
ATOM 8245 N N . PRO B 1 482 ? 9.539 15.445 -15.797 1 93.81 482 PRO B N 1
ATOM 8246 C CA . PRO B 1 482 ? 10.398 14.578 -16.609 1 93.81 482 PRO B CA 1
ATOM 8247 C C . PRO B 1 482 ? 9.656 13.938 -17.781 1 93.81 482 PRO B C 1
ATOM 8249 O O . PRO B 1 482 ? 8.43 13.797 -17.734 1 93.81 482 PRO B O 1
ATOM 8252 N N . SER B 1 483 ? 10.406 13.523 -18.797 1 92.88 483 SER B N 1
ATOM 8253 C CA . SER B 1 483 ? 9.805 12.898 -19.969 1 92.88 483 SER B CA 1
ATOM 8254 C C . SER B 1 483 ? 9.516 11.422 -19.719 1 92.88 483 SER B C 1
ATOM 8256 O O . SER B 1 483 ? 8.758 10.797 -20.469 1 92.88 483 SER B O 1
ATOM 8258 N N . LYS B 1 484 ? 10.156 10.914 -18.703 1 92 484 LYS B N 1
ATOM 8259 C CA . LYS B 1 484 ? 9.992 9.5 -18.375 1 92 484 LYS B CA 1
ATOM 8260 C C . LYS B 1 484 ? 10.227 9.258 -16.891 1 92 484 LYS B C 1
ATOM 8262 O O . LYS B 1 484 ? 10.773 10.109 -16.188 1 92 484 LYS B O 1
ATOM 8267 N N . ILE B 1 485 ? 9.781 8.188 -16.406 1 92.69 485 ILE B N 1
ATOM 8268 C CA . ILE B 1 485 ? 10.078 7.723 -15.047 1 92.69 485 ILE B CA 1
ATOM 8269 C C . ILE B 1 485 ? 11.352 6.891 -15.047 1 92.69 485 ILE B C 1
ATOM 8271 O O . ILE B 1 485 ? 11.406 5.82 -15.664 1 92.69 485 ILE B O 1
ATOM 8275 N N . SER B 1 486 ? 12.344 7.41 -14.383 1 88.88 486 SER B N 1
ATOM 8276 C CA . SER B 1 486 ? 13.641 6.738 -14.344 1 88.88 486 SER B CA 1
ATOM 8277 C C . SER B 1 486 ? 14.305 6.906 -12.984 1 88.88 486 SER B C 1
ATOM 8279 O O . SER B 1 486 ? 14.219 7.973 -12.375 1 88.88 486 SER B O 1
ATOM 8281 N N . ILE B 1 487 ? 14.914 5.855 -12.594 1 85.5 487 ILE B N 1
ATOM 8282 C CA . ILE B 1 487 ? 15.711 5.941 -11.375 1 85.5 487 ILE B CA 1
ATOM 8283 C C . ILE B 1 487 ? 17.031 6.664 -11.664 1 85.5 487 ILE B C 1
ATOM 8285 O O . ILE B 1 487 ? 17.766 6.273 -12.57 1 85.5 487 ILE B O 1
ATOM 8289 N N . THR B 1 488 ? 17.172 7.734 -11.164 1 70.31 488 THR B N 1
ATOM 8290 C CA . THR B 1 488 ? 18.406 8.484 -11.375 1 70.31 488 THR B CA 1
ATOM 8291 C C . THR B 1 488 ? 19.312 8.391 -10.156 1 70.31 488 THR B C 1
ATOM 8293 O O . THR B 1 488 ? 18.844 8.18 -9.039 1 70.31 488 THR B O 1
ATOM 8296 N N . ALA B 1 489 ? 20.609 8.031 -10.531 1 56.88 489 ALA B N 1
ATOM 8297 C CA . ALA B 1 489 ? 21.578 8.039 -9.43 1 56.88 489 ALA B CA 1
ATOM 8298 C C . ALA B 1 489 ? 21.406 9.281 -8.562 1 56.88 489 ALA B C 1
ATOM 8300 O O . ALA B 1 489 ? 21 10.344 -9.055 1 56.88 489 ALA B O 1
ATOM 8301 N N . ALA B 1 490 ? 21.062 9.07 -7.336 1 49.06 490 ALA B N 1
ATOM 8302 C CA . ALA B 1 490 ? 20.969 10.219 -6.449 1 49.06 490 ALA B CA 1
ATOM 8303 C C . ALA B 1 490 ? 22.016 11.273 -6.789 1 49.06 490 ALA B C 1
ATOM 8305 O O . ALA B 1 490 ? 23.188 10.953 -6.957 1 49.06 490 ALA B O 1
ATOM 8306 N N . SER B 1 491 ? 21.828 12.062 -7.754 1 43.38 491 SER B N 1
ATOM 8307 C CA . SER B 1 491 ? 22.766 13.148 -8.008 1 43.38 491 SER B CA 1
ATOM 8308 C C . SER B 1 491 ? 23.625 13.43 -6.785 1 43.38 491 SER B C 1
ATOM 8310 O O . SER B 1 491 ? 23.234 13.141 -5.656 1 43.38 491 SER B O 1
ATOM 8312 N N . ASP B 1 492 ? 25 13.562 -6.996 1 38.28 492 ASP B N 1
ATOM 8313 C CA . ASP B 1 492 ? 25.891 14.383 -6.172 1 38.28 492 ASP B CA 1
ATOM 8314 C C . ASP B 1 492 ? 25.125 15.547 -5.535 1 38.28 492 ASP B C 1
ATOM 8316 O O . ASP B 1 492 ? 25.719 16.562 -5.195 1 38.28 492 ASP B O 1
ATOM 8320 N N . TYR B 1 493 ? 24.016 15.648 -5.902 1 38.25 493 TYR B N 1
ATOM 8321 C CA . TYR B 1 493 ? 23.484 16.938 -5.469 1 38.25 493 TYR B CA 1
ATOM 8322 C C . TYR B 1 493 ? 23.578 17.078 -3.955 1 38.25 493 TYR B C 1
ATOM 8324 O O . TYR B 1 493 ? 23.047 16.25 -3.211 1 38.25 493 TYR B O 1
ATOM 8332 N N . PRO B 1 494 ? 24.469 17.672 -3.658 1 40.72 494 PRO B N 1
ATOM 8333 C CA . PRO B 1 494 ? 24.766 18.141 -2.297 1 40.72 494 PRO B CA 1
ATOM 8334 C C . PRO B 1 494 ? 23.5 18.391 -1.477 1 40.72 494 PRO B C 1
ATOM 8336 O O . PRO B 1 494 ? 23.562 18.422 -0.245 1 40.72 494 PRO B O 1
ATOM 8339 N N . ASP B 1 495 ? 22.531 18.906 -2.199 1 40.84 495 ASP B N 1
ATOM 8340 C CA . ASP B 1 495 ? 21.547 19.703 -1.473 1 40.84 495 ASP B CA 1
ATOM 8341 C C . ASP B 1 495 ? 20.547 18.797 -0.735 1 40.84 495 ASP B C 1
ATOM 8343 O O . ASP B 1 495 ? 19.656 19.297 -0.047 1 40.84 495 ASP B O 1
ATOM 8347 N N . THR B 1 496 ? 20.359 17.531 -1.132 1 49.72 496 THR B N 1
ATOM 8348 C CA . THR B 1 496 ? 19.172 17.047 -0.446 1 49.72 496 THR B CA 1
ATOM 8349 C C . THR B 1 496 ? 19.547 16.297 0.827 1 49.72 496 THR B C 1
ATOM 8351 O O . THR B 1 496 ? 20.062 15.18 0.764 1 49.72 496 THR B O 1
ATOM 8354 N N . ASP B 1 497 ? 19.891 17.125 1.763 1 62.69 497 ASP B N 1
ATOM 8355 C CA . ASP B 1 497 ? 19.984 16.688 3.15 1 62.69 497 ASP B CA 1
ATOM 8356 C C . ASP B 1 497 ? 18.812 15.805 3.539 1 62.69 497 ASP B C 1
ATOM 8358 O O . ASP B 1 497 ? 17.656 16.156 3.275 1 62.69 497 ASP B O 1
ATOM 8362 N N . ASN B 1 498 ? 19.078 14.5 3.689 1 79.44 498 ASN B N 1
ATOM 8363 C CA . ASN B 1 498 ? 18.062 13.492 3.994 1 79.44 498 ASN B CA 1
ATOM 8364 C C . ASN B 1 498 ? 17.469 13.703 5.383 1 79.44 498 ASN B C 1
ATOM 8366 O O . ASN B 1 498 ? 18.188 13.75 6.375 1 79.44 498 ASN B O 1
ATOM 8370 N N . VAL B 1 499 ? 16.234 13.938 5.375 1 88.44 499 VAL B N 1
ATOM 8371 C CA . VAL B 1 499 ? 15.562 14.195 6.645 1 88.44 499 VAL B CA 1
ATOM 8372 C C . VAL B 1 499 ? 15.242 12.875 7.344 1 88.44 499 VAL B C 1
ATOM 8374 O O . VAL B 1 499 ? 14.945 12.852 8.539 1 88.44 499 VAL B O 1
ATOM 8377 N N . TYR B 1 500 ? 15.344 11.742 6.621 1 90.06 500 TYR B N 1
ATOM 8378 C CA . TYR B 1 500 ? 14.922 10.461 7.172 1 90.06 500 TYR B CA 1
ATOM 8379 C C . TYR B 1 500 ? 16.109 9.664 7.672 1 90.06 500 TYR B C 1
ATOM 8381 O O . TYR B 1 500 ? 15.961 8.531 8.141 1 90.06 500 TYR B O 1
ATOM 8389 N N . GLY B 1 501 ? 17.344 10.141 7.652 1 77.31 501 GLY B N 1
ATOM 8390 C CA . GLY B 1 501 ? 18.469 9.477 8.273 1 77.31 501 GLY B CA 1
ATOM 8391 C C . GLY B 1 501 ? 19.312 8.695 7.281 1 77.31 501 GLY B C 1
ATOM 8392 O O . GLY B 1 501 ? 19.891 7.664 7.629 1 77.31 501 GLY B O 1
ATOM 8393 N N . SER B 1 502 ? 19.266 8.969 6.055 1 72.56 502 SER B N 1
ATOM 8394 C CA . SER B 1 502 ? 20.156 8.336 5.082 1 72.56 502 SER B CA 1
ATOM 8395 C C . SER B 1 502 ? 20.922 9.383 4.273 1 72.56 502 SER B C 1
ATOM 8397 O O . SER B 1 502 ? 20.531 10.555 4.25 1 72.56 502 SER B O 1
ATOM 8399 N N . PRO B 1 503 ? 21.984 8.938 3.857 1 63.59 503 PRO B N 1
ATOM 8400 C CA . PRO B 1 503 ? 22.75 9.906 3.064 1 63.59 503 PRO B CA 1
ATOM 8401 C C . PRO B 1 503 ? 22 10.391 1.832 1 63.59 503 PRO B C 1
ATOM 8403 O O . PRO B 1 503 ? 22.156 11.539 1.411 1 63.59 503 PRO B O 1
ATOM 8406 N N . ASP B 1 504 ? 21.188 9.523 1.308 1 67.38 504 ASP B N 1
ATOM 8407 C CA . ASP B 1 504 ? 20.422 9.93 0.129 1 67.38 504 ASP B CA 1
ATOM 8408 C C . ASP B 1 504 ? 18.922 9.867 0.396 1 67.38 504 ASP B C 1
ATOM 8410 O O . ASP B 1 504 ? 18.438 8.914 0.998 1 67.38 504 ASP B O 1
ATOM 8414 N N . GLN B 1 505 ? 18.344 11.086 0.124 1 77.69 505 GLN B N 1
ATOM 8415 C CA . GLN B 1 505 ? 16.891 11.117 0.284 1 77.69 505 GLN B CA 1
ATOM 8416 C C . GLN B 1 505 ? 16.188 10.828 -1.037 1 77.69 505 GLN B C 1
ATOM 8418 O O . GLN B 1 505 ? 16.406 11.531 -2.027 1 77.69 505 GLN B O 1
ATOM 8423 N N . THR B 1 506 ? 15.414 9.789 -1.021 1 84.25 506 THR B N 1
ATOM 8424 C CA . THR B 1 506 ? 14.531 9.547 -2.152 1 84.25 506 THR B CA 1
ATOM 8425 C C . THR B 1 506 ? 13.312 10.469 -2.092 1 84.25 506 THR B C 1
ATOM 8427 O O . THR B 1 506 ? 12.539 10.422 -1.132 1 84.25 506 THR B O 1
ATOM 8430 N N . ASN B 1 507 ? 13.242 11.445 -2.943 1 89.19 507 ASN B N 1
ATOM 8431 C CA . ASN B 1 507 ? 12.109 12.359 -3.084 1 89.19 507 ASN B CA 1
ATOM 8432 C C . ASN B 1 507 ? 11.523 12.305 -4.492 1 89.19 507 ASN B C 1
ATOM 8434 O O . ASN B 1 507 ? 12.055 12.93 -5.414 1 89.19 507 ASN B O 1
ATOM 8438 N N . LEU B 1 508 ? 10.422 11.672 -4.617 1 92.81 508 LEU B N 1
ATOM 8439 C CA . LEU B 1 508 ? 9.867 11.398 -5.938 1 92.81 508 LEU B CA 1
ATOM 8440 C C . LEU B 1 508 ? 8.992 12.547 -6.41 1 92.81 508 LEU B C 1
ATOM 8442 O O . LEU B 1 508 ? 8.453 12.516 -7.52 1 92.81 508 LEU B O 1
ATOM 8446 N N . ALA B 1 509 ? 8.883 13.609 -5.605 1 92.38 509 ALA B N 1
ATOM 8447 C CA . ALA B 1 509 ? 8.195 14.836 -6.004 1 92.38 509 ALA B CA 1
ATOM 8448 C C . ALA B 1 509 ? 9.188 15.969 -6.227 1 92.38 509 ALA B C 1
ATOM 8450 O O . ALA B 1 509 ? 8.789 17.094 -6.559 1 92.38 509 ALA B O 1
ATOM 8451 N N . GLY B 1 510 ? 10.398 15.641 -6.047 1 89.44 510 GLY B N 1
ATOM 8452 C CA . GLY B 1 510 ? 11.438 16.656 -6.094 1 89.44 510 GLY B CA 1
ATOM 8453 C C . GLY B 1 510 ? 12.008 16.859 -7.484 1 89.44 510 GLY B C 1
ATOM 8454 O O . GLY B 1 510 ? 11.562 16.234 -8.445 1 89.44 510 GLY B O 1
ATOM 8455 N N . ARG B 1 511 ? 12.961 17.641 -7.566 1 81.81 511 ARG B N 1
ATOM 8456 C CA . ARG B 1 511 ? 13.523 18.125 -8.82 1 81.81 511 ARG B CA 1
ATOM 8457 C C . ARG B 1 511 ? 14.227 17 -9.578 1 81.81 511 ARG B C 1
ATOM 8459 O O . ARG B 1 511 ? 14.18 16.969 -10.812 1 81.81 511 ARG B O 1
ATOM 8466 N N . ASP B 1 512 ? 14.773 16.047 -8.938 1 74.81 512 ASP B N 1
ATOM 8467 C CA . ASP B 1 512 ? 15.625 15.062 -9.594 1 74.81 512 ASP B CA 1
ATOM 8468 C C . ASP B 1 512 ? 14.797 13.945 -10.219 1 74.81 512 ASP B C 1
ATOM 8470 O O . ASP B 1 512 ? 15.156 13.398 -11.258 1 74.81 512 ASP B O 1
ATOM 8474 N N . SER B 1 513 ? 13.758 13.508 -9.75 1 79.44 513 SER B N 1
ATOM 8475 C CA . SER B 1 513 ? 13 12.352 -10.234 1 79.44 513 SER B CA 1
ATOM 8476 C C . SER B 1 513 ? 11.531 12.711 -10.453 1 79.44 513 SER B C 1
ATOM 8478 O O . SER B 1 513 ? 10.961 12.406 -11.5 1 79.44 513 SER B O 1
ATOM 8480 N N . ASN B 1 514 ? 10.945 13.602 -10.047 1 92.69 514 ASN B N 1
ATOM 8481 C CA . ASN B 1 514 ? 9.586 14.117 -9.945 1 92.69 514 ASN B CA 1
ATOM 8482 C C . ASN B 1 514 ? 8.578 13.18 -10.586 1 92.69 514 ASN B C 1
ATOM 8484 O O . ASN B 1 514 ? 7.785 13.602 -11.438 1 92.69 514 ASN B O 1
ATOM 8488 N N . TRP B 1 515 ? 8.586 11.852 -10.195 1 95.88 515 TRP B N 1
ATOM 8489 C CA . TRP B 1 515 ? 7.664 10.812 -10.656 1 95.88 515 TRP B CA 1
ATOM 8490 C C . TRP B 1 515 ? 6.219 11.203 -10.367 1 95.88 515 TRP B C 1
ATOM 8492 O O . TRP B 1 515 ? 5.32 10.906 -11.156 1 95.88 515 TRP B O 1
ATOM 8502 N N . GLU B 1 516 ? 6 11.852 -9.211 1 97.75 516 GLU B N 1
ATOM 8503 C CA . GLU B 1 516 ? 4.641 12.164 -8.789 1 97.75 516 GLU B CA 1
ATOM 8504 C C . GLU B 1 516 ? 3.984 13.164 -9.734 1 97.75 516 GLU B C 1
ATOM 8506 O O . GLU B 1 516 ? 2.82 13.008 -10.109 1 97.75 516 GLU B O 1
ATOM 8511 N N . LEU B 1 517 ? 4.75 14.164 -10.117 1 98 517 LEU B N 1
ATOM 8512 C CA . LEU B 1 517 ? 4.223 15.102 -11.102 1 98 517 LEU B CA 1
ATOM 8513 C C . LEU B 1 517 ? 3.938 14.398 -12.43 1 98 517 LEU B C 1
ATOM 8515 O O . LEU B 1 517 ? 2.908 14.648 -13.055 1 98 517 LEU B O 1
ATOM 8519 N N . TYR B 1 518 ? 4.824 13.547 -12.859 1 97.31 518 TYR B N 1
ATOM 8520 C CA . TYR B 1 518 ? 4.629 12.789 -14.086 1 97.31 518 TYR B CA 1
ATOM 8521 C C . TYR B 1 518 ? 3.344 11.969 -14.031 1 97.31 518 TYR B C 1
ATOM 8523 O O . TYR B 1 518 ? 2.553 11.977 -14.977 1 97.31 518 TYR B O 1
ATOM 8531 N N . ILE B 1 519 ? 3.104 11.289 -12.953 1 97.81 519 ILE B N 1
ATOM 8532 C CA . ILE B 1 519 ? 1.958 10.406 -12.758 1 97.81 519 ILE B CA 1
ATOM 8533 C C . ILE B 1 519 ? 0.666 11.219 -12.812 1 97.81 519 ILE B C 1
ATOM 8535 O O . ILE B 1 519 ? -0.311 10.805 -13.438 1 97.81 519 ILE B O 1
ATOM 8539 N N . CYS B 1 520 ? 0.668 12.359 -12.227 1 97.5 520 CYS B N 1
ATOM 8540 C CA . CYS B 1 520 ? -0.541 13.156 -12.07 1 97.5 520 CYS B CA 1
ATOM 8541 C C . CYS B 1 520 ? -0.852 13.922 -13.352 1 97.5 520 CYS B C 1
ATOM 8543 O O . CYS B 1 520 ? -2.008 14.25 -13.617 1 97.5 520 CYS B O 1
ATOM 8545 N N . SER B 1 521 ? 0.136 14.203 -14.141 1 96.81 521 SER B N 1
ATOM 8546 C CA . SER B 1 521 ? -0.022 15.07 -15.305 1 96.81 521 SER B CA 1
ATOM 8547 C C . SER B 1 521 ? -0.857 14.406 -16.391 1 96.81 521 SER B C 1
ATOM 8549 O O . SER B 1 521 ? -0.779 13.188 -16.578 1 96.81 521 SER B O 1
ATOM 8551 N N . SER B 1 522 ? -1.595 15.227 -17.078 1 96.06 522 SER B N 1
ATOM 8552 C CA . SER B 1 522 ? -2.371 14.719 -18.203 1 96.06 522 SER B CA 1
ATOM 8553 C C . SER B 1 522 ? -1.469 14.359 -19.375 1 96.06 522 SER B C 1
ATOM 8555 O O . SER B 1 522 ? -0.306 14.766 -19.422 1 96.06 522 SER B O 1
ATOM 8557 N N . GLU B 1 523 ? -2.045 13.656 -20.297 1 93.38 523 GLU B N 1
ATOM 8558 C CA . GLU B 1 523 ? -1.308 13.289 -21.516 1 93.38 523 GLU B CA 1
ATOM 8559 C C . GLU B 1 523 ? -0.938 14.523 -22.328 1 93.38 523 GLU B C 1
ATOM 8561 O O . GLU B 1 523 ? 0.135 14.578 -22.922 1 93.38 523 GLU B O 1
ATOM 8566 N N . GLU B 1 524 ? -1.809 15.477 -22.297 1 94.19 524 GLU B N 1
ATOM 8567 C CA . GLU B 1 524 ? -1.592 16.703 -23.047 1 94.19 524 GLU B CA 1
ATOM 8568 C C . GLU B 1 524 ? -0.378 17.469 -22.531 1 94.19 524 GLU B C 1
ATOM 8570 O O . GLU B 1 524 ? 0.416 18 -23.312 1 94.19 524 GLU B O 1
ATOM 8575 N N . VAL B 1 525 ? -0.262 17.484 -21.25 1 95.38 525 VAL B N 1
ATOM 8576 C CA . VAL B 1 525 ? 0.85 18.203 -20.625 1 95.38 525 VAL B CA 1
ATOM 8577 C C . VAL B 1 525 ? 2.156 17.453 -20.891 1 95.38 525 VAL B C 1
ATOM 8579 O O . VAL B 1 525 ? 3.182 18.062 -21.188 1 95.38 525 VAL B O 1
ATOM 8582 N N . ARG B 1 526 ? 2.184 16.156 -20.812 1 93.69 526 ARG B N 1
ATOM 8583 C CA . ARG B 1 526 ? 3.381 15.367 -21.062 1 93.69 526 ARG B CA 1
ATOM 8584 C C . ARG B 1 526 ? 3.828 15.484 -22.516 1 93.69 526 ARG B C 1
ATOM 8586 O O . ARG B 1 526 ? 5.023 15.445 -22.812 1 93.69 526 ARG B O 1
ATOM 8593 N N . ALA B 1 527 ? 2.863 15.641 -23.391 1 92.38 527 ALA B N 1
ATOM 8594 C CA . ALA B 1 527 ? 3.15 15.727 -24.812 1 92.38 527 ALA B CA 1
ATOM 8595 C C . ALA B 1 527 ? 3.887 17.016 -25.156 1 92.38 527 ALA B C 1
ATOM 8597 O O . ALA B 1 527 ? 4.473 17.141 -26.234 1 92.38 527 ALA B O 1
ATOM 8598 N N . LYS B 1 528 ? 3.891 17.922 -24.234 1 91.06 528 LYS B N 1
ATOM 8599 C CA . LYS B 1 528 ? 4.555 19.203 -24.469 1 91.06 528 LYS B CA 1
ATOM 8600 C C . LYS B 1 528 ? 6.07 19.078 -24.359 1 91.06 528 LYS B C 1
ATOM 8602 O O . LYS B 1 528 ? 6.812 19.969 -24.766 1 91.06 528 LYS B O 1
ATOM 8607 N N . ILE B 1 529 ? 6.477 18.031 -23.828 1 92.75 529 ILE B N 1
ATOM 8608 C CA . ILE B 1 529 ? 7.918 17.844 -23.688 1 92.75 529 ILE B CA 1
ATOM 8609 C C . ILE B 1 529 ? 8.531 17.516 -25.047 1 92.75 529 ILE B C 1
ATOM 8611 O O . ILE B 1 529 ? 8.227 16.469 -25.641 1 92.75 529 ILE B O 1
ATOM 8615 N N . PRO B 1 530 ? 9.438 18.359 -25.484 1 91.06 530 PRO B N 1
ATOM 8616 C CA . PRO B 1 530 ? 10.078 18.062 -26.766 1 91.06 530 PRO B CA 1
ATOM 8617 C C . PRO B 1 530 ? 10.906 16.781 -26.719 1 91.06 530 PRO B C 1
ATOM 8619 O O . PRO B 1 530 ? 11.492 16.453 -25.672 1 91.06 530 PRO B O 1
ATOM 8622 N N . VAL B 1 531 ? 10.992 16.156 -27.828 1 87.69 531 VAL B N 1
ATOM 8623 C CA . VAL B 1 531 ? 11.727 14.898 -27.938 1 87.69 531 VAL B CA 1
ATOM 8624 C C . VAL B 1 531 ? 13.195 15.117 -27.562 1 87.69 531 VAL B C 1
ATOM 8626 O O . VAL B 1 531 ? 13.852 14.219 -27.031 1 87.69 531 VAL B O 1
ATOM 8629 N N . SER B 1 532 ? 13.656 16.312 -27.703 1 88.38 532 SER B N 1
ATOM 8630 C CA . SER B 1 532 ? 15.055 16.641 -27.484 1 88.38 532 SER B CA 1
ATOM 8631 C C . SER B 1 532 ? 15.359 16.891 -26.016 1 88.38 532 SER B C 1
ATOM 8633 O O . SER B 1 532 ? 16.516 16.938 -25.609 1 88.38 532 SER B O 1
ATOM 8635 N N . ARG B 1 533 ? 14.266 16.938 -25.25 1 89.5 533 ARG B N 1
ATOM 8636 C CA . ARG B 1 533 ? 14.484 17.266 -23.844 1 89.5 533 ARG B CA 1
ATOM 8637 C C . ARG B 1 533 ? 14.031 16.125 -22.938 1 89.5 533 ARG B C 1
ATOM 8639 O O . ARG B 1 533 ? 13.062 15.43 -23.234 1 89.5 533 ARG B O 1
ATOM 8646 N N . SER B 1 534 ? 14.75 16.062 -21.875 1 88.69 534 SER B N 1
ATOM 8647 C CA . SER B 1 534 ? 14.406 15.023 -20.922 1 88.69 534 SER B CA 1
ATOM 8648 C C . SER B 1 534 ? 13.492 15.562 -19.828 1 88.69 534 SER B C 1
ATOM 8650 O O . SER B 1 534 ? 12.898 14.797 -19.062 1 88.69 534 SER B O 1
ATOM 8652 N N . VAL B 1 535 ? 13.414 16.922 -19.734 1 91.5 535 VAL B N 1
ATOM 8653 C CA . VAL B 1 535 ? 12.617 17.562 -18.688 1 91.5 535 VAL B CA 1
ATOM 8654 C C . VAL B 1 535 ? 12.188 18.953 -19.141 1 91.5 535 VAL B C 1
ATOM 8656 O O . VAL B 1 535 ? 12.852 19.562 -19.969 1 91.5 535 VAL B O 1
ATOM 8659 N N . ILE B 1 536 ? 11.016 19.391 -18.688 1 92.75 536 ILE B N 1
ATOM 8660 C CA . ILE B 1 536 ? 10.602 20.781 -18.906 1 92.75 536 ILE B CA 1
ATOM 8661 C C . ILE B 1 536 ? 10.109 21.375 -17.594 1 92.75 536 ILE B C 1
ATOM 8663 O O . ILE B 1 536 ? 9.672 20.641 -16.688 1 92.75 536 ILE B O 1
ATOM 8667 N N . GLU B 1 537 ? 10.266 22.578 -17.438 1 93.38 537 GLU B N 1
ATOM 8668 C CA . GLU B 1 537 ? 9.711 23.297 -16.297 1 93.38 537 GLU B CA 1
ATOM 8669 C C . GLU B 1 537 ? 8.297 23.797 -16.594 1 93.38 537 GLU B C 1
ATOM 8671 O O . GLU B 1 537 ? 8.086 24.547 -17.547 1 93.38 537 GLU B O 1
ATOM 8676 N N . LEU B 1 538 ? 7.379 23.359 -15.773 1 93.88 538 LEU B N 1
ATOM 8677 C CA . LEU B 1 538 ? 6.004 23.812 -15.938 1 93.88 538 LEU B CA 1
ATOM 8678 C C . LEU B 1 538 ? 5.836 25.234 -15.398 1 93.88 538 LEU B C 1
ATOM 8680 O O . LEU B 1 538 ? 6.484 25.609 -14.414 1 93.88 538 LEU B O 1
ATOM 8684 N N . TYR B 1 539 ? 4.996 26.047 -16.078 1 91.69 539 TYR B N 1
ATOM 8685 C CA . TYR B 1 539 ? 4.539 27.375 -15.664 1 91.69 539 TYR B CA 1
ATOM 8686 C C . TYR B 1 539 ? 5.664 28.406 -15.766 1 91.69 539 TYR B C 1
ATOM 8688 O O . TYR B 1 539 ? 5.676 29.391 -15.039 1 91.69 539 TYR B O 1
ATOM 8696 N N . GLY B 1 540 ? 6.734 27.969 -16.406 1 76.81 540 GLY B N 1
ATOM 8697 C CA . GLY B 1 540 ? 7.816 28.922 -16.656 1 76.81 540 GLY B CA 1
ATOM 8698 C C . GLY B 1 540 ? 7.559 29.812 -17.859 1 76.81 540 GLY B C 1
ATOM 8699 O O . GLY B 1 540 ? 6.445 29.844 -18.375 1 76.81 540 GLY B O 1
ATOM 8700 N N . SER B 1 541 ? 8.594 30.672 -18.141 1 58.84 541 SER B N 1
ATOM 8701 C CA . SER B 1 541 ? 8.539 31.672 -19.203 1 58.84 541 SER B CA 1
ATOM 8702 C C . SER B 1 541 ? 8.078 31.062 -20.516 1 58.84 541 SER B C 1
ATOM 8704 O O . SER B 1 541 ? 7.484 31.75 -21.359 1 58.84 541 SER B O 1
ATOM 8706 N N . ASP B 1 542 ? 8.367 29.875 -20.656 1 49.25 542 ASP B N 1
ATOM 8707 C CA . ASP B 1 542 ? 8.055 29.281 -21.953 1 49.25 542 ASP B CA 1
ATOM 8708 C C . ASP B 1 542 ? 6.574 28.906 -22.047 1 49.25 542 ASP B C 1
ATOM 8710 O O . ASP B 1 542 ? 6.059 28.656 -23.125 1 49.25 542 ASP B O 1
ATOM 8714 N N . ASP B 1 543 ? 5.855 28.578 -20.984 1 49.41 543 ASP B N 1
ATOM 8715 C CA . ASP B 1 543 ? 4.469 28.125 -21 1 49.41 543 ASP B CA 1
ATOM 8716 C C . ASP B 1 543 ? 3.508 29.312 -20.906 1 49.41 543 ASP B C 1
ATOM 8718 O O . ASP B 1 543 ? 2.289 29.141 -20.938 1 49.41 543 ASP B O 1
ATOM 8722 N N . GLU B 1 544 ? 3.875 30.562 -20.531 1 39.56 544 GLU B N 1
ATOM 8723 C CA . GLU B 1 544 ? 2.975 31.719 -20.609 1 39.56 544 GLU B CA 1
ATOM 8724 C C . GLU B 1 544 ? 2.768 32.156 -22.047 1 39.56 544 GLU B C 1
ATOM 8726 O O . GLU B 1 544 ? 3.715 32.156 -22.844 1 39.56 544 GLU B O 1
#

Secondary structure (DSSP, 8-state):
---TTHHHHTSGGG-TT-PPPTTSHHHHHHTTS---S---TTHHHHHHHHHHH-HHHHTSHHHHHHHHH-S-THHHHHHHHHHHHTT------SGGGS-S--SSS----HHHHHHHHHH-GGGHHHHHHHHHHHT-HHHHHHH----BHHHHHHHHHHTTT-HHHHHHHHHHHTSS--BB-EETTTTEE--SS-BSS----S-S--HHHHT--B-TTTS--SSTHHHHHH-S--TTSSTTB-SS--THHHHHHHTEE-GGGGGGGTSPPPSS--S---HHHHHHHHHTT-HHHHHHH--SSPPTTHHHHHHHHHHH-HHHHHHHHTS-GGGS-HHHHHHHHHHHHHTT--TT--SSSS-TTTSGGGS-S--SSSSPPPHHHHHHHHHH-GGGHHHHHHHHHHHT-HHHHHHH-PPP-HHHHHHHTTTT-TT-B-HHHHHHHHHHHHTT--GGGPPPP-SSHHHHHHHHHTSS-SS----EEESSEE-------TT---SSSSSS---TTSTTT-HHHHHHS-HHHHTTS-TT-SEEETTSTTT-/---THHHHHTSGGG-TT-PPPTTSHHHHHHTTS---S---TTHHHHHHHHHHH-HHHHHSHHHHHHHHH-S-THHHHHHHHHHHHTT------SGGGS-S--SSS----HHHHHHHHHH-GGGHHHHHHHHHHHT-HHHHHHH----BHHHHHHHHHHTTT-HHHHHHHHHHHTSS--BB-EETTTTEE--SS-BSS----S-S--HHHHT--B-TTTS--SSTHHHHHH-S--TTSSTTB-SS--THHHHHHHTEE-GGGGGGGTSPPPSS--S---HHHHHHHHHTT-HHHHHHH--SSPPTTHHHHHHHHHHH-HHHHHHHHTS-GGGS-HHHHHHHHHHHHHTT--TT--SSSS-TTTSGGGS-S--SSSSPPPHHHHHHHHHH-GGGHHHHHHHHHHHT-HHHHHHH-PPP-HHHHHHHTTTT-TT-B-HHHHHHHHHHHHTT--GGGPPPP-SSHHHHHHHHHTSS-SS----EEESSEE-----S-TT---SSSSSS---TTSTTT-HHHHHHS-HHHHTTS-TT-SEEETTSTTT-